Protein AF-S6AJF9-F1 (afdb_monomer_lite)

Foldseek 3Di:
DKAADFAFDQDFAQCTACRDHDLRHFAAGVGLGCHQFDFDFFFPDDDPPDTHTPDDAPDDADDDQQIADDDDDAEEAQEEEDDADEWAADPQHDIQEDHYEHAAEYEANQAEYFQALRAWFWFFFDADQAFDDALSTQFAAPVGQLWWFKTAGRQGHAQWTDDPPADIDGPVDGSRPRHRTFARYHHQIKHIFGAHCRGGSQFKWAIWAGEELWWIWWWFGGQDDCADLDPPPGRQPCVVQPDPRGDDGGRTHGTHDYHPPDDLRGFHFWIWIIFMHHHALQFPNRRRLRITTGFFGEYYYHYQEYAAAYEYYREWAARRQRAAQHYTIATTFFGEYEYEYPYDQQRYEYHREWYEWHAHQHAAPDPHDKTIIYIWYAFHEYEYQADHVYYHFYIHAYYFYDDNNHTSGRNNIGTIHGGDHYNNDDQVSNHADGRDSDHPCLDQQAKFKDWPQEAAQQDWTKMKIFTAGLVRHQDWAEQVFKKKKFKAFDPDDPHDGFFWWKAADPPWAFDWAIDPHRRRITMTGHYHVTDRITMIIIHHQAQGKMWMWMDRPPYICCGRCSVPDPPRTHIHGYDQKAKEKAALQRHFDAEAAAQDKADKIWIFIWGFQDPDHGHRGDDFTDGPQPDDQQHAFHWDWKWKAKAFQFVLDDQAQDDDPDSPDDDDQQKWKDFPNDIDRWGYHRNDDPGTDIDTFHWHFGRPSNDRDDPRHITGIMIMHGNAWHKMKMKIKDFDDDPDDDDDDDPDDGDMHMYMGDIYTHAFAAKAKAKAADDVPRPHHDDAQDALQRRDAREAAQDWIKIKMARGGPVRDGRQSQCGGDCQAPFFKAKDKDFRPPNPFDPAAWDFDRHPNTHGSVQQHRRMHMTTGIGGWAAHKMKIKIWGQDDPNHRDIHMDIYHIDDGHAFQAKFKAKDKAEQVLQDPHNDFPAFEHEFVGWMKMKMKIFGGGPVRDTHQSCFDSNPQEWLVQVWFDCQAQDDCDDQQDWHWNKWKAFDQRQQSVQKGFDDAPLGPPAHTWGWHGGGRIIIIITIMGRHDDQDFDDQRFQIWIFTWTAGNNGHTFDALPDPDPRYFQDASHHPDHSVRCSPRPSTGHTHGTHTYFQWAKAWEAWEDALPFKTKIKMFIWTDHGDDTDGQLRAFRDWFFLLQKWKDDKPPPPCCQFFDSVQWDGDGFTDHRGMTITIGHRTDDPPSWIKIKMWGQQDQAQDQFPLDDDGIHTGHHPSRQSHACPSDDSGSRHTYMYMYGHRDDDPDDPDDDNDDDDDD

InterPro domains:
  IPR059807 DUF6701, fourth domain [PF28238] (1096-1256)
  IPR059819 DUF6701, third domain [PF28247] (870-1070)

Radius of gyration: 44.06 Å; chains: 1; bounding box: 117×68×145 Å

pLDDT: mean 85.68, std 13.55, range [35.19, 98.81]

Organism: Sulfuricella denitrificans (strain DSM 22764 / NBRC 105220 / skB26) (NCBI:txid1163617)

Secondary structure (DSSP, 8-state):
-EEE--B-B--SSTTTBT---SSS--EE-SB-TTTTB--B--EEEEETTEEEESS--SSPP--BTTBEE------EESSEE--S--PPPP-SSS--EEEEEEEEEEE-TTEEEE-TT-SSPEEPP---S---S-TT-S-B-TT-TTSPBPPPBTTB--SEEEETTTEEEE-SS--STT-SBSS-EEBTSPP----SSTTTT-S--PPPPP-SSSPPPPPPPPP-TT--SSTT--SSSGGGTTSSS--TT--SPPPPPPPTT-BTTB--PPPPPPPPP-SS--BTTBGGGGPPPPPP-EEEEEEEEEES-EEEE-PPPPPP--B-SSPPPPPPPP-EEEEEESS-GGGEEEE-PPPPPPPEE--TT--PPP-PPPPPPPP-EEEESS--SEEE-PPPPPP-EEETTEEEE-TT--PPPP-EEE----GGGS-BS-SSS--S-----EEEEEE-SEEETTSEEEEEEEEE-TTS-B--B-TT-EEEEEEEESSSTTSPBPP-EEEPPTT-SSEEEE-STTS--EEEE--TT-BS-EEEEEE--S--EEEEEEE-SS-BTTSGGGGG-TTSS--EEEESEEEEEEETTSPPP--EETTSBPPPEEEEEEE---SSTTS---SS-EEGGGSSTT-TT-EEEEEEEEEEEESSS-S--SSTTS--SS---SEEEEETTEEEEPEEEESS----EEEEEE-EEPPGGG-SSSSS-EEEEEEEEE-S-EEEEEEEEEEPPPPSS----------EEEEEPPPEEEE-SEEEEEEESS-SS--SPPPP--SSS-S---EETTS-EEEEEEEE-TTS-B-GGGG-SGGGGT-B-EEEEEEEESTTS----EESBTTTB--BGGG-BTTEEEEEEEEE-SSEEEEEEEEE--BTTB---EEEE-S-EEEEE-SEEEEEEEEESSTTT-SS---SS-EEETTS-EEEEEEEEEE-TTS-B-TT--GGG----HHHHTTSGGGT-SSPPTT--B---EEEETTEE-GGGEEEPPTTSSTT-PPPEEEEETTEEEEEEEEEEPPPSS----EEEEEEEE--B-TT--BPPPTT-S-TTS--EE-STT--TTT-TT-SSEEEEEEEEEEE-EEEEE--EEE-TTS-EEEEEEEEEE-SSSEEE-TT----EE-GGGEEEEEEESTTGGGTS-GGGSPS--EE-BTTEEEEEEPPP-SS-SSEEEEEEE--SSS----TTSSS-PPP----S-GGG-B-SSSSSS-B--EEEEEES---SSTTS--S------

Sequence (1258 aa):
MQMQDATINANNDDGYGDGTTGDLVGKGATSVGKSGLYEYAVASGLSGSTLTLTCGTSNAYTSGGQSRFQVIRVPVYTNYTLGSITAQAWNGSTGGVLAFDVTGVLTLNSATVSVDGMGFRGGAARGSTTGSGAYTDYRTLVTNLANGTKGEGIAGTPYYVFTAPGTLTNTGVDGYPNGSFARGAPGNAGGGGTDRHPSANDENSGGGGGANGGSGGIGGIGWCAAFTTTAPYYGCGYAALASAANPAGSTGGFGGGSVSSIGAARLTLGGGGGSGTTNNSTGSLGALSSSGAAGGGIIMIRAGSMTGSAIFNASGSNGDSTVGNDGSGGGGAGGMVLINAASGIGGVTINVKGGIGGSNLVPPGSTSTPHGPGGGGGGGYAITSATPAACNNGGGVNGVTYNNGALFGAYGAMPGGSGSCTATLTAAQIPGAPIGPVSPCSAISHYAISPNGNGVTCQPEAVTITPHSAVHAAMTATNTTTISLSATLGPGNGGAAAKGNWTAPSGTLGTFTAGAADSGTATYTFPSAGASGVILNYQNTWGQTVNFNVSDGTATERSGTASADTPYDPDMSWTTAGFRFVDASNAAIGAQTAGVTSGTYYLQPVQSSCATAGAPCAGVCADLTKNGPFANGTTTTIDLAYACTDPVTCSCTSAPATCVSNALPTLTVTNNASNYYVQGNSGSVSGYIQVPLKFATAPAGVCSGATPCAAAPFTFNFTDVGEITLNARYNVAPGGGGAGTSVGNPLQMKGISAPFVVKPYDFSIIPCTSATPCLIGPADPGLTGGGGIFIKAGNPFNATITARGFGGTATPNFGLGTAKGTETVTLTRTLMAPAAGSSGTLTGTGATTPLYRSSFINGVASVSNLAWDEVGVITLTAVNSTFLGQVLSTAATSGNVGRFIPDHFGLTGSVVTRSDLQSSEGQAVPFTYMDEPMKLTLLVTAYSAGDSVTQNYIGNFAKLDAAVLGTGGDWFNTGCAASTQCMGLGAVNGTTGLSGRLSIVGAGAYAGVGAPTSSWAAGVGTFTAHVKLNRNSTPDGPYQLLKFGAMPRDSEGVTLPGPASADTHKVNLDATAGNTLASNPDGTNERKLLFATDVRFGRLWMGNAYGPEQRDLSIPFEAQYWNGNTFIKNTADSLTRIAKANIGLGNHQPSGFSSSVDLTHIPAGPFLVASGSGSLTLVKPSGSPLSGSVDIVFDLGSTVTTNTSWVSSQPPTAGANMGYLRGKWSGTAYDRDPTSRATFGIFGSSSKKGPIYLRENY

Structure (mmCIF, N/CA/C/O backbone):
data_AF-S6AJF9-F1
#
_entry.id   AF-S6AJF9-F1
#
loop_
_atom_site.group_PDB
_atom_site.id
_atom_site.type_symbol
_atom_site.label_atom_id
_atom_site.label_alt_id
_atom_site.label_comp_id
_atom_site.label_asym_id
_atom_site.label_entity_id
_atom_site.label_seq_id
_atom_site.pdbx_PDB_ins_code
_atom_site.Cartn_x
_atom_site.Cartn_y
_atom_site.Cartn_z
_atom_site.occupancy
_atom_site.B_iso_or_equiv
_atom_site.auth_seq_id
_atom_site.auth_comp_id
_atom_site.auth_asym_id
_atom_site.auth_atom_id
_atom_site.pdbx_PDB_model_num
ATOM 1 N N . MET A 1 1 ? 4.747 -19.667 20.944 1.00 96.25 1 MET A N 1
ATOM 2 C CA . MET A 1 1 ? 4.635 -18.976 19.638 1.00 96.25 1 MET A CA 1
ATOM 3 C C . MET A 1 1 ? 4.343 -20.008 18.565 1.00 96.25 1 MET A C 1
ATOM 5 O O . MET A 1 1 ? 5.109 -20.956 18.436 1.00 96.25 1 MET A O 1
ATOM 9 N N . GLN A 1 2 ? 3.242 -19.865 17.831 1.00 97.19 2 GLN A N 1
ATOM 10 C CA . GLN A 1 2 ? 2.918 -20.714 16.686 1.00 97.19 2 GLN A CA 1
ATOM 11 C C . GLN A 1 2 ? 3.749 -20.261 15.481 1.00 97.19 2 GLN A C 1
ATOM 13 O O . GLN A 1 2 ? 3.685 -19.099 15.099 1.00 97.19 2 GLN A O 1
ATOM 18 N N . MET A 1 3 ? 4.516 -21.156 14.868 1.00 97.19 3 MET A N 1
ATOM 19 C CA . MET A 1 3 ? 5.368 -20.826 13.719 1.00 97.19 3 MET A CA 1
ATOM 20 C C . MET A 1 3 ? 4.654 -21.099 12.396 1.00 97.19 3 MET A C 1
ATOM 22 O O . MET A 1 3 ? 4.714 -20.283 11.482 1.00 97.19 3 MET A O 1
ATOM 26 N N . GLN A 1 4 ? 3.966 -22.238 12.310 1.00 97.12 4 GLN A N 1
ATOM 27 C CA . GLN A 1 4 ? 3.285 -22.715 11.107 1.00 97.12 4 GLN A CA 1
ATOM 28 C C . GLN A 1 4 ? 1.902 -23.234 11.497 1.00 97.12 4 GLN A C 1
ATOM 30 O O . GLN A 1 4 ? 1.789 -23.949 12.492 1.00 97.12 4 GLN A O 1
ATOM 35 N N . ASP A 1 5 ? 0.868 -22.827 10.771 1.00 95.94 5 ASP A N 1
ATOM 36 C CA . ASP A 1 5 ? -0.536 -23.258 10.923 1.00 95.94 5 ASP A CA 1
ATOM 37 C C . ASP A 1 5 ? -1.423 -22.751 9.764 1.00 95.94 5 ASP A C 1
ATOM 39 O O . ASP A 1 5 ? -2.649 -22.822 9.833 1.00 95.94 5 ASP A O 1
ATOM 43 N N . ALA A 1 6 ? -0.837 -22.147 8.723 1.00 95.44 6 ALA A N 1
ATOM 44 C CA . ALA A 1 6 ? -1.615 -21.568 7.640 1.00 95.44 6 ALA A CA 1
ATOM 45 C C . ALA A 1 6 ? -2.212 -22.670 6.755 1.00 95.44 6 ALA A C 1
ATOM 47 O O . ALA A 1 6 ? -1.620 -23.732 6.555 1.00 95.44 6 ALA A O 1
ATOM 48 N N . THR A 1 7 ? -3.396 -22.399 6.217 1.00 94.50 7 THR A N 1
ATOM 49 C CA . THR A 1 7 ? -4.096 -2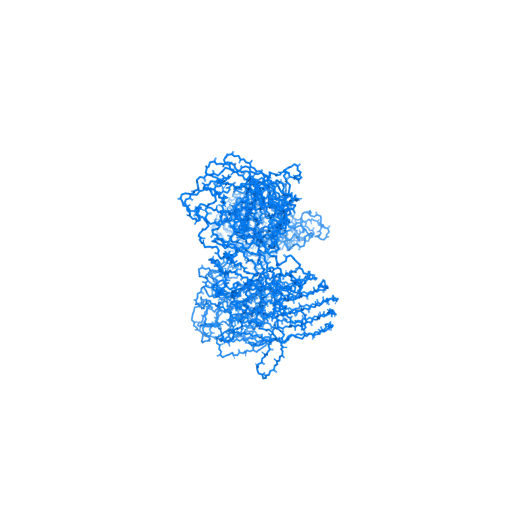3.277 5.276 1.00 94.50 7 THR A CA 1
ATOM 50 C C . THR A 1 7 ? -3.990 -22.689 3.877 1.00 94.50 7 THR A C 1
ATOM 52 O O . THR A 1 7 ? -4.118 -21.478 3.703 1.00 94.50 7 THR A O 1
ATOM 55 N N . ILE A 1 8 ? -3.749 -23.543 2.883 1.00 95.88 8 ILE A N 1
ATOM 56 C CA . ILE A 1 8 ? -3.654 -23.156 1.473 1.00 95.88 8 ILE A CA 1
ATOM 57 C C . ILE A 1 8 ? -4.661 -23.950 0.644 1.00 95.88 8 ILE A C 1
ATOM 59 O O . ILE A 1 8 ? -4.938 -25.112 0.954 1.00 95.88 8 ILE A O 1
ATOM 63 N N . ASN A 1 9 ? -5.168 -23.358 -0.435 1.00 96.56 9 ASN A N 1
ATOM 64 C CA . ASN A 1 9 ? -5.714 -24.149 -1.531 1.00 96.56 9 ASN A CA 1
ATOM 65 C C . ASN A 1 9 ? -4.539 -24.829 -2.246 1.00 96.56 9 ASN A C 1
ATOM 67 O O . ASN A 1 9 ? -3.576 -24.179 -2.643 1.00 96.56 9 ASN A O 1
ATOM 71 N N . ALA A 1 10 ? -4.593 -26.151 -2.363 1.00 95.44 10 ALA A N 1
ATOM 72 C CA . ALA A 1 10 ? -3.501 -26.918 -2.931 1.00 95.44 10 ALA A CA 1
ATOM 73 C C . ALA A 1 10 ? -3.630 -27.144 -4.440 1.00 95.44 10 ALA A C 1
ATOM 75 O O . ALA A 1 10 ? -2.684 -27.689 -4.998 1.00 95.44 10 ALA A O 1
ATOM 76 N N . ASN A 1 11 ? -4.759 -26.831 -5.085 1.00 95.25 11 ASN A N 1
ATOM 77 C CA . ASN A 1 11 ? -5.062 -27.214 -6.471 1.00 95.25 11 ASN A CA 1
ATOM 78 C C . ASN A 1 11 ? -3.977 -26.806 -7.479 1.00 95.25 11 ASN A C 1
ATOM 80 O O . ASN A 1 11 ? -3.259 -25.833 -7.290 1.00 95.25 11 ASN A O 1
ATOM 84 N N . ASN A 1 12 ? -3.830 -27.589 -8.554 1.00 95.00 12 ASN A N 1
ATOM 85 C CA . ASN A 1 12 ? -2.844 -27.306 -9.602 1.00 95.00 12 ASN A CA 1
ATOM 86 C C . ASN A 1 12 ? -3.400 -26.309 -10.634 1.00 95.00 12 ASN A C 1
ATOM 88 O O . ASN A 1 12 ? -3.502 -26.625 -11.816 1.00 95.00 12 ASN A O 1
ATOM 92 N N . ASP A 1 13 ? -3.811 -25.141 -10.160 1.00 91.81 13 ASP A N 1
ATOM 93 C CA . ASP A 1 13 ? -4.399 -24.050 -10.932 1.00 91.81 13 ASP A CA 1
ATOM 94 C C . ASP A 1 13 ? -4.017 -22.702 -10.301 1.00 91.81 13 ASP A C 1
ATOM 96 O O . ASP A 1 13 ? -3.235 -22.644 -9.346 1.00 91.81 13 ASP A O 1
ATOM 100 N N . ASP A 1 14 ? -4.526 -21.608 -10.858 1.00 87.94 14 ASP A N 1
ATOM 101 C CA . ASP A 1 14 ? -4.257 -20.268 -10.346 1.00 87.94 14 ASP A CA 1
ATOM 102 C C . ASP A 1 14 ? -4.870 -19.991 -8.972 1.00 87.94 14 ASP A C 1
ATOM 104 O O . ASP A 1 14 ? -4.375 -19.109 -8.289 1.00 87.94 14 ASP A O 1
ATOM 108 N N . GLY A 1 15 ? -5.795 -20.825 -8.492 1.00 91.50 15 GLY A N 1
ATOM 109 C CA . GLY A 1 15 ? -6.268 -20.793 -7.112 1.00 91.50 15 GLY A CA 1
ATOM 110 C C . GLY A 1 15 ? -5.276 -21.329 -6.080 1.00 91.50 15 GLY A C 1
ATOM 111 O O . GLY A 1 15 ? -5.621 -21.365 -4.898 1.00 91.50 15 GLY A O 1
ATOM 112 N N . TYR A 1 16 ? -4.077 -21.788 -6.466 1.00 95.94 16 TYR A N 1
ATOM 113 C CA . TYR A 1 16 ? -3.071 -22.287 -5.522 1.00 95.94 16 TYR A CA 1
ATOM 114 C C . TYR A 1 16 ? -2.678 -21.218 -4.489 1.00 95.94 16 TYR A C 1
ATOM 116 O O . TYR A 1 16 ? -2.222 -20.133 -4.834 1.00 95.94 16 TYR A O 1
ATOM 124 N N . GLY A 1 17 ? -2.733 -21.560 -3.202 1.00 95.62 17 GLY A N 1
ATOM 125 C CA . GLY A 1 17 ? -2.437 -20.641 -2.107 1.00 95.62 17 GLY A CA 1
ATOM 126 C C . GLY A 1 17 ? -3.704 -20.043 -1.508 1.00 95.62 17 GLY A C 1
ATOM 127 O O . GLY A 1 17 ? -4.249 -20.606 -0.555 1.00 95.62 17 GLY A O 1
ATOM 128 N N . ASP A 1 18 ? -4.152 -18.905 -2.028 1.00 92.06 18 ASP A N 1
ATOM 129 C CA . ASP A 1 18 ? -5.261 -18.108 -1.486 1.00 92.06 18 ASP A CA 1
ATOM 130 C C . ASP A 1 18 ? -6.668 -18.599 -1.866 1.00 92.06 18 ASP A C 1
ATOM 132 O O . ASP A 1 18 ? -7.636 -18.249 -1.191 1.00 92.06 18 ASP A O 1
ATOM 136 N N . GLY A 1 19 ? -6.786 -19.456 -2.881 1.00 94.19 19 GLY A N 1
ATOM 137 C CA . GLY A 1 19 ? -8.062 -19.966 -3.370 1.00 94.19 19 GLY A CA 1
ATOM 138 C C . GLY A 1 19 ? -8.728 -19.123 -4.458 1.00 94.19 19 GLY A C 1
ATOM 139 O O . GLY A 1 19 ? -9.851 -19.458 -4.840 1.00 94.19 19 GLY A O 1
ATOM 140 N N . THR A 1 20 ? -8.077 -18.074 -4.962 1.00 89.88 20 THR A N 1
ATOM 141 C CA . THR A 1 20 ? -8.638 -17.168 -5.975 1.00 89.88 20 THR A CA 1
ATOM 142 C C . THR A 1 20 ? -8.364 -17.694 -7.384 1.00 89.88 20 THR A C 1
ATOM 144 O O . THR A 1 20 ? -7.226 -17.759 -7.814 1.00 89.88 20 THR A O 1
ATOM 147 N N . THR A 1 21 ? -9.400 -18.070 -8.136 1.00 87.81 21 THR A N 1
ATOM 148 C CA . THR A 1 21 ? -9.248 -18.546 -9.527 1.00 87.81 21 THR A CA 1
ATOM 149 C C . THR A 1 21 ? -9.612 -17.463 -10.543 1.00 87.81 21 THR A C 1
ATOM 151 O O . THR A 1 21 ? -10.575 -16.724 -10.327 1.00 87.81 21 THR A O 1
ATOM 154 N N . GLY A 1 22 ? -8.945 -17.438 -11.697 1.00 79.25 22 GLY A N 1
ATOM 155 C CA . GLY A 1 22 ? -9.227 -16.543 -12.826 1.00 79.25 22 GLY A CA 1
ATOM 156 C C . GLY A 1 22 ? -8.382 -15.266 -12.871 1.00 79.25 22 GLY A C 1
ATOM 157 O O . GLY A 1 22 ? -8.491 -14.514 -13.840 1.00 79.25 22 GLY A O 1
ATOM 158 N N . ASP A 1 23 ? -7.542 -15.021 -11.863 1.00 75.50 23 ASP A N 1
ATOM 159 C CA . ASP A 1 23 ? -6.586 -13.905 -11.822 1.00 75.50 23 ASP A CA 1
ATOM 160 C C . ASP A 1 23 ? -5.172 -14.307 -12.278 1.00 75.50 23 ASP A C 1
ATOM 162 O O . ASP A 1 23 ? -4.308 -13.441 -12.442 1.00 75.50 23 ASP A O 1
ATOM 166 N N . LEU A 1 24 ? -4.960 -15.610 -12.523 1.00 81.44 24 LEU A N 1
ATOM 167 C CA . LEU A 1 24 ? -3.717 -16.218 -12.988 1.00 81.44 24 LEU A CA 1
ATOM 168 C C . LEU A 1 24 ? -2.540 -16.095 -11.987 1.00 81.44 24 LEU A C 1
ATOM 170 O O . LEU A 1 24 ? -1.372 -16.310 -12.354 1.00 81.44 24 LEU A O 1
ATOM 174 N N . VAL A 1 25 ? -2.825 -15.844 -10.702 1.00 84.06 25 VAL A N 1
ATOM 175 C CA . VAL A 1 25 ? -1.847 -15.660 -9.616 1.00 84.06 25 VAL A CA 1
ATOM 176 C C . VAL A 1 25 ? -2.026 -16.705 -8.510 1.00 84.06 25 VAL A C 1
ATOM 178 O O . VAL A 1 25 ? -2.871 -16.576 -7.643 1.00 84.06 25 VAL A O 1
ATOM 181 N N . GLY A 1 26 ? -1.114 -17.678 -8.438 1.00 88.00 26 GLY A N 1
ATOM 182 C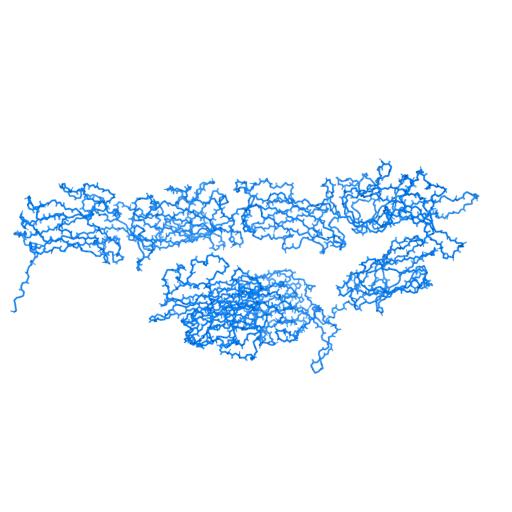 CA . GLY A 1 26 ? -1.164 -18.720 -7.405 1.00 88.00 26 GLY A CA 1
ATOM 183 C C . GLY A 1 26 ? -0.226 -18.435 -6.237 1.00 88.00 26 GLY A C 1
ATOM 184 O O . GLY A 1 26 ? 0.879 -18.993 -6.193 1.00 88.00 26 GLY A O 1
ATOM 185 N N . LYS A 1 27 ? -0.625 -17.562 -5.303 1.00 92.81 27 LYS A N 1
ATOM 186 C CA . LYS A 1 27 ? 0.160 -17.250 -4.094 1.00 92.81 27 LYS A CA 1
ATOM 187 C C . LYS A 1 27 ? -0.699 -17.066 -2.843 1.00 92.81 27 LYS A C 1
ATOM 189 O O . LYS A 1 27 ? -1.876 -16.759 -2.924 1.00 92.81 27 LYS A O 1
ATOM 194 N N . GLY A 1 28 ? -0.077 -17.136 -1.668 1.00 93.88 28 GLY A N 1
ATOM 195 C CA . GLY A 1 28 ? -0.723 -16.785 -0.401 1.00 93.88 28 GLY A CA 1
ATOM 196 C C . GLY A 1 28 ? -1.413 -17.966 0.278 1.00 93.88 28 GLY A C 1
ATOM 197 O O . GLY A 1 28 ? -0.993 -19.114 0.138 1.00 93.88 28 GLY A O 1
ATOM 198 N N . ALA A 1 29 ? -2.414 -17.676 1.104 1.00 94.81 29 ALA A N 1
ATOM 199 C CA . ALA A 1 29 ? -3.096 -18.654 1.947 1.00 94.81 29 ALA A CA 1
ATOM 200 C C . ALA A 1 29 ? -4.580 -18.304 2.077 1.00 94.81 29 ALA A C 1
ATOM 202 O O . ALA A 1 29 ? -4.920 -17.131 2.210 1.00 94.81 29 ALA A O 1
ATOM 203 N N . THR A 1 30 ? -5.448 -19.316 2.111 1.00 94.38 30 THR A N 1
ATOM 204 C CA . THR A 1 30 ? -6.886 -19.148 2.396 1.00 94.38 30 THR A CA 1
ATOM 205 C C . THR A 1 30 ? -7.117 -18.695 3.838 1.00 94.38 30 THR A C 1
ATOM 207 O O . THR A 1 30 ? -8.099 -18.027 4.152 1.00 94.38 30 THR A O 1
ATOM 210 N N . SER A 1 31 ? -6.200 -19.055 4.740 1.00 94.06 31 SER A N 1
ATOM 211 C CA . SER A 1 31 ? -6.152 -18.561 6.112 1.00 94.06 31 SER A CA 1
ATOM 212 C C . SER A 1 31 ? -4.728 -18.617 6.647 1.00 94.06 31 SER A C 1
ATOM 214 O O . SER A 1 31 ? -4.060 -19.646 6.562 1.00 94.06 31 SER A O 1
ATOM 216 N N . VAL A 1 32 ? -4.273 -17.539 7.289 1.00 93.94 32 VAL A N 1
ATOM 217 C CA . VAL A 1 32 ? -2.996 -17.524 8.030 1.00 93.94 32 VAL A CA 1
ATOM 218 C C . VAL A 1 32 ? -3.035 -18.392 9.298 1.00 93.94 32 VAL A C 1
ATOM 220 O O . VAL A 1 32 ? -1.993 -18.631 9.918 1.00 93.94 32 VAL A O 1
ATOM 223 N N . GLY A 1 33 ? -4.224 -18.864 9.696 1.00 93.44 33 GLY A N 1
ATOM 224 C CA . GLY A 1 33 ? -4.438 -19.674 10.892 1.00 93.44 33 GLY A CA 1
ATOM 225 C C . GLY A 1 33 ? -3.874 -18.998 12.138 1.00 93.44 33 GLY A C 1
ATOM 226 O O . GLY A 1 33 ? -3.905 -17.765 12.287 1.00 93.44 33 GLY A O 1
ATOM 227 N N . LYS A 1 34 ? -3.288 -19.805 13.020 1.00 95.06 34 LYS A N 1
ATOM 228 C CA . LYS A 1 34 ? -2.599 -19.321 14.221 1.00 95.06 34 LYS A CA 1
ATOM 229 C C . LYS A 1 34 ? -1.153 -18.906 13.961 1.00 95.06 34 LYS A C 1
ATOM 231 O O . LYS A 1 34 ? -0.490 -18.475 14.896 1.00 95.06 34 LYS A O 1
ATOM 236 N N . SER A 1 35 ? -0.650 -19.007 12.728 1.00 95.94 35 SER A N 1
ATOM 237 C CA . SER A 1 35 ? 0.753 -18.714 12.404 1.00 95.94 35 SER A CA 1
ATOM 238 C C . SER A 1 35 ? 1.163 -17.318 12.865 1.00 95.94 35 SER A C 1
ATOM 240 O O . SER A 1 35 ? 0.523 -16.319 12.533 1.00 95.94 35 SER A O 1
ATOM 242 N N . GLY A 1 36 ? 2.244 -17.259 13.630 1.00 96.25 36 GLY A N 1
ATOM 243 C CA . GLY A 1 36 ? 2.807 -16.054 14.218 1.00 96.25 36 GLY A CA 1
ATOM 244 C C . GLY A 1 36 ? 2.169 -15.598 15.528 1.00 96.25 36 GLY A C 1
ATOM 245 O O . GLY A 1 36 ? 2.716 -14.702 16.167 1.00 96.25 36 GLY A O 1
ATOM 246 N N . LEU A 1 37 ? 1.051 -16.191 15.969 1.00 96.19 37 LEU A N 1
ATOM 247 C CA . LEU A 1 37 ? 0.486 -15.872 17.282 1.00 96.19 37 LEU A CA 1
ATOM 248 C C . LEU A 1 37 ? 1.453 -16.290 18.388 1.00 96.19 37 LEU A C 1
ATOM 250 O O . LEU A 1 37 ? 2.055 -17.372 18.363 1.00 96.19 37 LEU A O 1
ATOM 254 N N . TYR A 1 38 ? 1.600 -15.428 19.382 1.00 95.88 38 TYR A N 1
ATOM 255 C CA . TYR A 1 38 ? 2.454 -15.683 20.527 1.00 95.88 38 TYR A CA 1
ATOM 256 C C . TYR A 1 38 ? 1.886 -15.037 21.782 1.00 95.88 38 TYR A C 1
ATOM 258 O O . TYR A 1 38 ? 1.036 -14.154 21.722 1.00 95.88 38 TYR A O 1
ATOM 266 N N . GLU A 1 39 ? 2.412 -15.465 22.922 1.00 93.06 39 GLU A N 1
ATOM 267 C CA . GLU A 1 39 ? 2.216 -14.802 24.200 1.00 93.06 39 GLU A CA 1
ATOM 268 C C . GLU A 1 39 ? 3.405 -15.073 25.120 1.00 93.06 39 GLU A C 1
ATOM 270 O O . GLU A 1 39 ? 4.112 -16.075 24.964 1.00 93.06 39 GLU A O 1
ATOM 275 N N . TYR A 1 40 ? 3.611 -14.178 26.080 1.00 90.44 40 TYR A N 1
ATOM 276 C CA . TYR A 1 40 ? 4.525 -14.392 27.194 1.00 90.44 40 TYR A CA 1
ATOM 277 C C . TYR A 1 40 ? 3.804 -15.122 28.332 1.00 90.44 40 TYR A C 1
ATOM 279 O O . TYR A 1 40 ? 2.683 -14.775 28.691 1.00 90.44 40 TYR A O 1
ATOM 287 N N . ALA A 1 41 ? 4.460 -16.099 28.951 1.00 87.31 41 ALA A N 1
ATOM 288 C CA . ALA A 1 41 ? 3.934 -16.797 30.121 1.00 87.31 41 ALA A CA 1
ATOM 289 C C . ALA A 1 41 ? 5.037 -17.008 31.159 1.00 87.31 41 ALA A C 1
ATOM 291 O O . ALA A 1 41 ? 6.210 -17.160 30.813 1.00 87.31 41 ALA A O 1
ATOM 292 N N . VAL A 1 42 ? 4.654 -17.035 32.436 1.00 85.31 42 VAL A N 1
ATOM 293 C CA . VAL A 1 42 ? 5.570 -17.331 33.543 1.00 85.31 42 VAL A CA 1
ATOM 294 C C . VAL A 1 42 ? 5.501 -18.826 33.839 1.00 85.31 42 VAL A C 1
ATOM 296 O O . VAL A 1 42 ? 4.429 -19.356 34.127 1.00 85.31 42 VAL A O 1
ATOM 299 N N . ALA A 1 43 ? 6.642 -19.507 33.754 1.00 85.75 43 ALA A N 1
ATOM 300 C CA . ALA A 1 43 ? 6.759 -20.905 34.148 1.00 85.75 43 ALA A CA 1
ATOM 301 C C . ALA A 1 43 ? 6.862 -21.022 35.677 1.00 85.75 43 ALA A C 1
ATOM 303 O O . ALA A 1 43 ? 7.683 -20.340 36.290 1.00 85.75 43 ALA A O 1
ATOM 304 N N . SER A 1 44 ? 6.067 -21.905 36.280 1.00 83.81 44 SER A N 1
ATOM 305 C CA . SER A 1 44 ? 6.114 -22.231 37.713 1.00 83.81 44 SER A CA 1
ATOM 306 C C . SER A 1 44 ? 6.914 -23.506 38.004 1.00 83.81 44 SER A C 1
ATOM 308 O O . SER A 1 44 ? 7.369 -23.707 39.127 1.00 83.81 44 SER A O 1
ATOM 310 N N . GLY A 1 45 ? 7.146 -24.349 36.993 1.00 83.75 45 GLY A N 1
ATOM 311 C CA . GLY A 1 45 ? 8.003 -25.526 37.105 1.00 83.75 45 GLY A CA 1
ATOM 312 C C . GLY A 1 45 ? 8.202 -26.248 35.774 1.00 83.75 45 GLY A C 1
ATOM 313 O O . GLY A 1 45 ? 7.375 -26.150 34.871 1.00 83.75 45 GLY A O 1
ATOM 314 N N . LEU A 1 46 ? 9.303 -26.989 35.660 1.00 87.25 46 LEU A N 1
ATOM 315 C CA . LEU A 1 46 ? 9.579 -27.906 34.555 1.00 87.25 46 LEU A CA 1
ATOM 316 C C . LEU A 1 46 ? 9.955 -29.262 35.153 1.00 87.25 46 LEU A C 1
ATOM 318 O O . LEU A 1 46 ? 10.934 -29.357 35.891 1.00 87.25 46 LEU A O 1
ATOM 322 N N . SER A 1 47 ? 9.182 -30.298 34.839 1.00 88.75 47 SER A N 1
ATOM 323 C CA . SER A 1 47 ? 9.462 -31.675 35.250 1.00 88.75 47 SER A CA 1
ATOM 324 C C . SER A 1 47 ? 9.364 -32.590 34.035 1.00 88.75 47 SER A C 1
ATOM 326 O O . SER A 1 47 ? 8.295 -32.736 33.440 1.00 88.75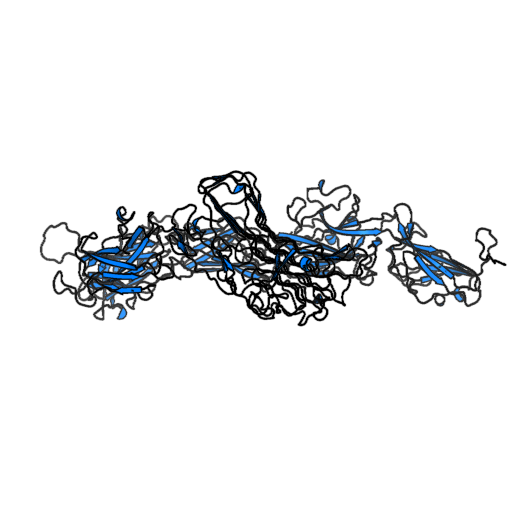 47 SER A O 1
ATOM 328 N N . GLY A 1 48 ? 10.492 -33.174 33.625 1.00 87.31 48 GLY A N 1
ATOM 329 C CA . GLY A 1 48 ? 10.575 -33.929 32.373 1.00 87.31 48 GLY A CA 1
ATOM 330 C C . GLY A 1 48 ? 10.190 -33.068 31.162 1.00 87.31 48 GLY A C 1
ATOM 331 O O . GLY A 1 48 ? 10.757 -31.998 30.956 1.00 87.31 48 GLY A O 1
ATOM 332 N N . SER A 1 49 ? 9.222 -33.536 30.368 1.00 82.69 49 SER A N 1
ATOM 333 C CA . SER A 1 49 ? 8.656 -32.826 29.208 1.00 82.69 49 SER A CA 1
ATOM 334 C C . SER A 1 49 ? 7.436 -31.955 29.540 1.00 82.69 49 SER A C 1
ATOM 336 O O . SER A 1 49 ? 6.860 -31.346 28.637 1.00 82.69 49 SER A O 1
ATOM 338 N N . THR A 1 50 ? 7.033 -31.879 30.811 1.00 87.19 50 THR A N 1
ATOM 339 C CA . THR A 1 50 ? 5.864 -31.110 31.250 1.00 87.19 50 THR A CA 1
ATOM 340 C C . THR A 1 50 ? 6.302 -29.760 31.808 1.00 87.19 50 THR A C 1
ATOM 342 O O . THR A 1 50 ? 6.949 -29.686 32.856 1.00 87.19 50 THR A O 1
ATOM 345 N N . LEU A 1 51 ? 5.929 -28.685 31.108 1.00 87.31 51 LEU A N 1
ATOM 346 C CA . LEU A 1 51 ? 6.080 -27.305 31.566 1.00 87.31 51 LEU A CA 1
ATOM 347 C C . LEU A 1 51 ? 4.790 -26.847 32.255 1.00 87.31 51 LEU A C 1
ATOM 349 O O . LEU A 1 51 ? 3.741 -26.781 31.616 1.00 87.31 51 LEU A O 1
ATOM 353 N N . THR A 1 52 ? 4.875 -26.489 33.533 1.00 87.69 52 THR A N 1
ATOM 354 C CA . THR A 1 52 ? 3.761 -25.908 34.291 1.00 87.69 52 THR A CA 1
ATOM 355 C C . THR A 1 52 ? 3.852 -24.387 34.235 1.00 87.69 52 THR A C 1
ATOM 357 O O . THR A 1 52 ? 4.904 -23.808 34.518 1.00 87.69 52 THR A O 1
ATOM 360 N N . LEU A 1 53 ? 2.753 -23.730 33.865 1.00 86.38 53 LEU A N 1
ATOM 361 C CA . LEU A 1 53 ? 2.641 -22.271 33.812 1.00 86.38 53 LEU A CA 1
ATOM 362 C C . LEU A 1 53 ? 1.863 -21.752 35.027 1.00 86.38 53 LEU A C 1
ATOM 364 O O . LEU A 1 53 ? 0.989 -22.442 35.547 1.00 86.38 53 LEU A O 1
ATOM 368 N N . THR A 1 54 ? 2.168 -20.533 35.475 1.00 75.56 54 THR A N 1
ATOM 369 C CA . THR A 1 54 ? 1.461 -19.876 36.592 1.00 75.56 54 THR A CA 1
ATOM 370 C C . THR A 1 54 ? -0.004 -19.579 36.252 1.00 75.56 54 THR A C 1
ATOM 372 O O . THR A 1 54 ? -0.868 -19.699 37.114 1.00 75.56 54 THR A O 1
ATOM 375 N N . CYS A 1 55 ? -0.283 -19.227 34.995 1.00 70.56 55 CYS A N 1
ATOM 376 C CA . CYS A 1 55 ? -1.624 -19.084 34.428 1.00 70.56 55 CYS A CA 1
ATOM 377 C C . CYS A 1 55 ? -1.661 -19.828 33.074 1.00 70.56 55 CYS A C 1
ATOM 379 O O . CYS A 1 55 ? -0.613 -20.040 32.458 1.00 70.56 55 CYS A O 1
ATOM 381 N N . GLY A 1 56 ? -2.844 -20.250 32.616 1.00 73.62 56 GLY A N 1
ATOM 382 C CA . GLY A 1 56 ? -3.008 -20.887 31.301 1.00 73.62 56 GLY A CA 1
ATOM 383 C C . GLY A 1 56 ? -2.685 -19.941 30.135 1.00 73.62 56 GLY A C 1
ATOM 384 O O . GLY A 1 56 ? -2.564 -18.732 30.325 1.00 73.62 56 GLY A O 1
ATOM 385 N N . THR A 1 57 ? -2.549 -20.486 28.924 1.00 82.69 57 THR A N 1
ATOM 386 C CA . THR A 1 57 ? -2.353 -19.675 27.715 1.00 82.69 57 THR A CA 1
ATOM 387 C C . THR A 1 57 ? -3.674 -19.079 27.226 1.00 82.69 57 THR A C 1
ATOM 389 O O . THR A 1 57 ? -4.715 -19.732 27.259 1.00 82.69 57 THR A O 1
ATOM 392 N N . SER A 1 58 ? -3.626 -17.844 26.735 1.00 81.81 58 SER A N 1
ATOM 393 C CA . SER A 1 58 ? -4.737 -17.142 26.083 1.00 81.81 58 SER A CA 1
ATOM 394 C C . SER A 1 58 ? -4.982 -17.675 24.672 1.00 81.81 58 SER A C 1
ATOM 396 O O . SER A 1 58 ? -6.120 -17.712 24.209 1.00 81.81 58 SER A O 1
ATOM 398 N N . ASN A 1 59 ? -3.924 -18.115 23.982 1.00 84.12 59 ASN A N 1
ATOM 399 C CA . ASN A 1 59 ? -4.046 -18.783 22.692 1.00 84.12 59 ASN A CA 1
ATOM 400 C C . ASN A 1 59 ? -4.048 -20.305 22.869 1.00 84.12 59 ASN A C 1
ATOM 402 O O . ASN A 1 59 ? -3.306 -20.867 23.678 1.00 84.12 59 ASN A O 1
ATOM 406 N N . ALA A 1 60 ? -4.827 -20.994 22.037 1.00 87.81 60 ALA A N 1
ATOM 407 C CA . ALA A 1 60 ? -4.709 -22.438 21.867 1.00 87.81 60 ALA A CA 1
ATOM 408 C C . ALA A 1 60 ? -3.653 -22.736 20.795 1.00 87.81 60 ALA A C 1
ATOM 410 O O . ALA A 1 60 ? -3.874 -22.385 19.640 1.00 87.81 60 ALA A O 1
ATOM 411 N N . TYR A 1 61 ? -2.551 -23.409 21.127 1.00 88.94 61 TYR A N 1
ATOM 412 C CA . TYR A 1 61 ? -1.504 -23.776 20.160 1.00 88.94 61 TYR A CA 1
ATOM 413 C C . TYR A 1 61 ? -1.737 -25.166 19.564 1.00 88.94 61 TYR A C 1
ATOM 415 O O . TYR A 1 61 ? -2.281 -26.049 20.226 1.00 88.94 61 TYR A O 1
ATOM 423 N N . THR A 1 62 ? -1.340 -25.359 18.308 1.00 90.00 62 THR A N 1
ATOM 424 C CA . THR A 1 62 ? -1.543 -26.607 17.555 1.00 90.00 62 THR A CA 1
ATOM 425 C C . THR A 1 62 ? -0.203 -27.220 17.165 1.00 90.00 62 THR A C 1
ATOM 427 O O . THR A 1 62 ? 0.665 -26.550 16.603 1.00 90.00 62 THR A O 1
ATOM 430 N N . SER A 1 63 ? -0.026 -28.510 17.446 1.00 85.88 63 SER A N 1
ATOM 431 C CA . SER A 1 63 ? 1.103 -29.310 16.963 1.00 85.88 63 SER A CA 1
ATOM 432 C C . SER A 1 63 ? 0.595 -30.568 16.257 1.00 85.88 63 SER A C 1
ATOM 434 O O . SER A 1 63 ? -0.289 -31.256 16.763 1.00 85.88 63 SER A O 1
ATOM 436 N N . GLY A 1 64 ? 1.152 -30.865 15.081 1.00 74.50 64 GLY A N 1
ATOM 437 C CA . GLY A 1 64 ? 0.791 -32.036 14.274 1.00 74.50 64 GLY A CA 1
ATOM 438 C C . GLY A 1 64 ? 0.584 -31.689 12.798 1.00 74.50 64 GLY A C 1
ATOM 439 O O . GLY A 1 64 ? 0.114 -30.603 12.466 1.00 74.50 64 GLY A O 1
ATOM 440 N N . GLY A 1 65 ? 0.959 -32.603 11.898 1.00 81.94 65 GLY A N 1
ATOM 441 C CA . GLY A 1 65 ? 0.934 -32.347 10.453 1.00 81.94 65 GLY A CA 1
ATOM 442 C C . GLY A 1 65 ? 1.848 -31.178 10.060 1.00 81.94 65 GLY A C 1
ATOM 443 O O . GLY A 1 65 ? 3.036 -31.185 10.385 1.00 81.94 65 GLY A O 1
ATOM 444 N N . GLN A 1 66 ? 1.284 -30.176 9.377 1.00 82.25 66 GLN A N 1
ATOM 445 C CA . GLN A 1 66 ? 1.973 -28.944 8.962 1.00 82.25 66 GLN A CA 1
ATOM 446 C C . GLN A 1 66 ? 2.002 -27.847 10.048 1.00 82.25 66 GLN A C 1
ATOM 448 O O . GLN A 1 66 ? 2.651 -26.818 9.857 1.00 82.25 66 GLN A O 1
ATOM 453 N N . SER A 1 67 ? 1.344 -28.067 11.197 1.00 90.94 67 SER A N 1
ATOM 454 C CA . SER A 1 67 ? 1.272 -27.097 12.294 1.00 90.94 67 SER A CA 1
ATOM 455 C C . SER A 1 67 ? 2.372 -27.313 13.335 1.00 90.94 67 SER A C 1
ATOM 457 O O . SER A 1 67 ? 2.552 -28.421 13.857 1.00 90.94 67 SER A O 1
ATOM 459 N N . ARG A 1 68 ? 3.106 -26.244 13.673 1.00 91.94 68 ARG A N 1
ATOM 460 C CA . ARG A 1 68 ? 4.203 -26.265 14.657 1.00 91.94 68 ARG A CA 1
ATOM 461 C C . ARG A 1 68 ? 4.228 -25.010 15.520 1.00 91.94 68 ARG A C 1
ATOM 463 O O . ARG A 1 68 ? 4.158 -23.896 15.000 1.00 91.94 68 ARG A O 1
ATOM 470 N N . PHE A 1 69 ? 4.456 -25.187 16.820 1.00 94.50 69 PHE A N 1
ATOM 471 C CA . PHE A 1 69 ? 4.736 -24.106 17.763 1.00 94.50 69 PHE A CA 1
ATOM 472 C C . PHE A 1 69 ? 6.061 -24.327 18.498 1.00 94.50 69 PHE A C 1
ATOM 474 O O . PHE A 1 69 ? 6.518 -25.455 18.664 1.00 94.50 69 PHE A O 1
ATOM 481 N N . GLN A 1 70 ? 6.654 -23.231 18.966 1.00 94.19 70 GLN A N 1
ATOM 482 C CA . GLN A 1 70 ? 7.823 -23.216 19.835 1.00 94.19 70 GLN A CA 1
ATOM 483 C C . GLN A 1 70 ? 7.463 -22.692 21.226 1.00 94.19 70 GLN A C 1
ATOM 485 O O . GLN A 1 70 ? 6.736 -21.698 21.369 1.00 94.19 70 GLN A O 1
ATOM 490 N N . VAL A 1 71 ? 8.046 -23.326 22.242 1.00 92.56 71 VAL A N 1
ATOM 491 C CA . VAL A 1 71 ? 8.195 -22.760 23.585 1.00 92.56 71 VAL A CA 1
ATOM 492 C C . VAL A 1 71 ? 9.585 -22.137 23.656 1.00 92.56 71 VAL A C 1
ATOM 494 O O . VAL A 1 71 ? 10.585 -22.834 23.502 1.00 92.56 71 VAL A O 1
ATOM 497 N N . ILE A 1 72 ? 9.647 -20.822 23.852 1.00 93.88 72 ILE A N 1
ATOM 498 C CA . ILE A 1 72 ? 10.893 -20.052 23.808 1.00 93.88 72 ILE A CA 1
ATOM 499 C C . ILE A 1 72 ? 11.177 -19.544 25.216 1.00 93.88 72 ILE A C 1
ATOM 501 O O . ILE A 1 72 ? 10.360 -18.837 25.805 1.00 93.88 72 ILE A O 1
ATOM 505 N N . ARG A 1 73 ? 12.335 -19.909 25.769 1.00 91.44 73 ARG A N 1
ATOM 506 C CA . ARG A 1 73 ? 12.780 -19.378 27.058 1.00 91.44 73 ARG A CA 1
ATOM 507 C C . ARG A 1 73 ? 13.253 -17.938 26.870 1.00 91.44 73 ARG A C 1
ATOM 509 O O . ARG A 1 73 ? 14.219 -17.709 26.150 1.00 91.44 73 ARG A O 1
ATOM 516 N N . VAL A 1 74 ? 12.619 -17.002 27.569 1.00 93.12 74 VAL A N 1
ATOM 517 C CA . VAL A 1 74 ? 12.989 -15.580 27.561 1.00 93.12 74 VAL A CA 1
ATOM 518 C C . VAL A 1 74 ? 13.772 -15.262 28.841 1.00 93.12 74 VAL A C 1
ATOM 520 O O . VAL A 1 74 ? 13.203 -15.352 29.931 1.00 93.12 74 VAL A O 1
ATOM 523 N N . PRO A 1 75 ? 15.075 -14.942 28.766 1.00 92.12 75 PRO A N 1
ATOM 524 C CA . PRO A 1 75 ? 15.821 -14.469 29.923 1.00 92.12 75 PRO A CA 1
ATOM 525 C C . PRO A 1 75 ? 15.368 -13.058 30.322 1.00 92.12 75 PRO A C 1
ATOM 527 O O . PRO A 1 75 ? 15.051 -12.231 29.467 1.00 92.12 75 PRO A O 1
ATOM 530 N N . VAL A 1 76 ? 15.369 -12.793 31.629 1.00 92.06 76 VAL A N 1
ATOM 531 C CA . VAL A 1 76 ? 15.004 -11.502 32.222 1.00 92.06 76 VAL A CA 1
ATOM 532 C C . VAL A 1 76 ? 16.214 -10.954 32.971 1.00 92.06 76 VAL A C 1
ATOM 534 O O . VAL A 1 76 ? 16.747 -11.621 33.859 1.00 92.06 76 VAL A O 1
ATOM 537 N N . TYR A 1 77 ? 16.637 -9.741 32.630 1.00 93.56 77 TYR A N 1
ATOM 538 C CA . TYR A 1 77 ? 17.751 -9.042 33.268 1.00 93.56 77 TYR A CA 1
ATOM 539 C C . TYR A 1 77 ? 17.262 -7.805 34.020 1.00 93.56 77 TYR A C 1
ATOM 541 O O . TYR A 1 77 ? 16.316 -7.149 33.593 1.00 93.56 77 TYR A O 1
ATOM 549 N N . THR A 1 78 ? 17.945 -7.430 35.104 1.00 93.19 78 THR A N 1
ATOM 550 C CA . THR A 1 78 ? 17.673 -6.151 35.780 1.00 93.19 78 THR A CA 1
ATOM 551 C C . THR A 1 78 ? 18.201 -4.977 34.958 1.00 93.19 78 THR A C 1
ATOM 553 O O . THR A 1 78 ? 17.459 -4.055 34.659 1.00 93.19 78 THR A O 1
ATOM 556 N N . ASN A 1 79 ? 19.467 -5.030 34.547 1.00 94.12 79 ASN A N 1
ATOM 557 C CA . ASN A 1 79 ? 20.084 -4.131 33.570 1.00 94.12 79 ASN A CA 1
ATOM 558 C C . ASN A 1 79 ? 20.941 -4.990 32.637 1.00 94.12 79 ASN A C 1
ATOM 560 O O . ASN A 1 79 ? 21.439 -6.037 33.062 1.00 94.12 79 ASN A O 1
ATOM 564 N N . TYR A 1 80 ? 21.136 -4.561 31.395 1.00 96.50 80 TYR A N 1
ATOM 565 C CA . TYR A 1 80 ? 21.952 -5.306 30.436 1.00 96.50 80 TYR A CA 1
ATOM 566 C C . TYR A 1 80 ? 22.683 -4.358 29.485 1.00 96.50 80 TYR A C 1
ATOM 568 O O . TYR A 1 80 ? 22.103 -3.385 29.012 1.00 96.50 80 TYR A O 1
ATOM 576 N N . THR A 1 81 ? 23.947 -4.653 29.186 1.00 97.38 81 THR A N 1
ATOM 577 C CA . THR A 1 81 ? 24.719 -3.955 28.151 1.00 97.38 81 THR A CA 1
ATOM 578 C C . THR A 1 81 ? 24.841 -4.869 26.943 1.00 97.38 81 THR A C 1
ATOM 580 O O . THR A 1 81 ? 25.338 -5.989 27.066 1.00 97.38 81 THR A O 1
ATOM 583 N N . LEU A 1 82 ? 24.386 -4.397 25.784 1.00 94.44 82 LEU A N 1
ATOM 584 C CA . LEU A 1 82 ? 24.392 -5.158 24.541 1.00 94.44 82 LEU A CA 1
ATOM 585 C C . LEU A 1 82 ? 25.816 -5.512 24.093 1.00 94.44 82 LEU A C 1
ATOM 587 O O . LEU A 1 82 ? 26.696 -4.655 23.980 1.00 94.44 82 LEU A O 1
ATOM 591 N N . GLY A 1 83 ? 26.004 -6.801 23.813 1.00 87.12 83 GLY A N 1
ATOM 592 C CA . GLY A 1 83 ? 27.149 -7.361 23.097 1.00 87.12 83 GLY A CA 1
ATOM 593 C C . GLY A 1 83 ? 26.690 -8.118 21.846 1.00 87.12 83 GLY A C 1
ATOM 594 O O . GLY A 1 83 ? 25.571 -7.921 21.372 1.00 87.12 83 GLY A O 1
ATOM 595 N N . SER A 1 84 ? 27.528 -9.015 21.325 1.00 79.38 84 SER A N 1
ATOM 596 C CA . SER A 1 84 ? 27.185 -9.853 20.166 1.00 79.38 84 SER A CA 1
ATOM 597 C C . SER A 1 84 ? 26.240 -10.992 20.561 1.00 79.38 84 SER A C 1
ATOM 599 O O . SER A 1 84 ? 26.684 -12.085 20.911 1.00 79.38 84 SER A O 1
ATOM 601 N N . ILE A 1 85 ? 24.934 -10.732 20.516 1.00 90.88 85 ILE A N 1
ATOM 602 C CA . ILE A 1 85 ? 23.878 -11.733 20.727 1.00 90.88 85 ILE A CA 1
ATOM 603 C C . ILE A 1 85 ? 23.156 -12.048 19.414 1.00 90.88 85 ILE A C 1
ATOM 605 O O . ILE A 1 85 ? 22.994 -11.183 18.554 1.00 90.88 85 ILE A O 1
ATOM 609 N N . THR A 1 86 ? 22.717 -13.296 19.259 1.00 95.31 86 THR A N 1
ATOM 610 C CA . THR A 1 86 ? 21.968 -13.769 18.088 1.00 95.31 86 THR A CA 1
ATOM 611 C C . THR A 1 86 ? 21.076 -14.960 18.458 1.00 95.31 86 THR A C 1
ATOM 613 O O . THR A 1 86 ? 21.163 -15.482 19.573 1.00 95.31 86 THR A O 1
ATOM 616 N N . ALA A 1 87 ? 20.204 -15.373 17.540 1.00 94.75 87 ALA A N 1
ATOM 617 C CA . ALA A 1 87 ? 19.383 -16.573 17.665 1.00 94.75 87 ALA A CA 1
ATOM 618 C C . ALA A 1 87 ? 20.073 -17.784 17.016 1.00 94.75 87 ALA A C 1
ATOM 620 O O . ALA A 1 87 ? 20.984 -17.652 16.204 1.00 94.75 87 ALA A O 1
ATOM 621 N N . GLN A 1 88 ? 19.595 -18.989 17.324 1.00 96.19 88 GLN A N 1
ATOM 622 C CA . GLN A 1 88 ? 19.825 -20.125 16.428 1.00 96.19 88 GLN A CA 1
ATOM 623 C C . GLN A 1 88 ? 18.980 -19.937 15.165 1.00 96.19 88 GLN A C 1
ATOM 625 O O . GLN A 1 88 ? 17.844 -19.477 15.270 1.00 96.19 88 GLN A O 1
ATOM 630 N N . ALA A 1 89 ? 19.486 -20.325 13.993 1.00 96.25 89 ALA A N 1
ATOM 631 C CA . ALA A 1 89 ? 18.685 -20.335 12.771 1.00 96.25 89 ALA A CA 1
ATOM 632 C C . ALA A 1 89 ? 17.528 -21.342 12.872 1.00 96.25 89 ALA A C 1
ATOM 634 O O . ALA A 1 89 ? 17.648 -22.378 13.532 1.00 96.25 89 ALA A O 1
ATOM 635 N N . TRP A 1 90 ? 16.405 -21.040 12.218 1.00 96.94 90 TRP A N 1
ATOM 636 C CA . TRP A 1 90 ? 15.281 -21.967 12.137 1.00 96.94 90 TRP A CA 1
ATOM 637 C C . TRP A 1 90 ? 15.688 -23.278 11.447 1.00 96.94 90 TRP A C 1
ATOM 639 O O . TRP A 1 90 ? 16.203 -23.288 10.329 1.00 96.94 90 TRP A O 1
ATOM 649 N N . ASN A 1 91 ? 15.428 -24.403 12.114 1.00 93.19 91 ASN A N 1
ATOM 650 C CA . ASN A 1 91 ? 15.807 -25.739 11.642 1.00 93.19 91 ASN A CA 1
ATOM 651 C C . ASN A 1 91 ? 14.613 -26.612 11.205 1.00 93.19 91 ASN A C 1
ATOM 653 O O . ASN A 1 91 ? 14.797 -27.786 10.877 1.00 93.19 91 ASN A O 1
ATOM 657 N N . GLY A 1 92 ? 13.395 -26.062 11.189 1.00 90.88 92 GLY A N 1
ATOM 658 C CA . GLY A 1 92 ? 12.151 -26.798 10.917 1.00 90.88 92 GLY A CA 1
ATOM 659 C C . GLY A 1 92 ? 11.346 -27.176 12.158 1.00 90.88 92 GLY A C 1
ATOM 660 O O . GLY A 1 92 ? 10.193 -27.577 12.030 1.00 90.88 92 GLY A O 1
ATOM 661 N N . SER A 1 93 ? 11.923 -27.037 13.352 1.00 90.50 93 SER A N 1
ATOM 662 C CA . SER A 1 93 ? 11.225 -27.255 14.623 1.00 90.50 93 SER A CA 1
ATOM 663 C C . SER A 1 93 ? 11.479 -26.136 15.626 1.00 90.50 93 SER A C 1
ATOM 665 O O . SER A 1 93 ? 10.553 -25.729 16.324 1.00 90.50 93 SER A O 1
ATOM 667 N N . THR A 1 94 ? 12.716 -25.647 15.716 1.00 94.31 94 THR A N 1
ATOM 668 C CA . THR A 1 94 ? 13.126 -24.589 16.642 1.00 94.31 94 THR A CA 1
ATOM 669 C C . THR A 1 94 ? 14.039 -23.563 15.971 1.00 94.31 94 THR A C 1
ATOM 671 O O . THR A 1 94 ? 14.624 -23.835 14.924 1.00 94.31 94 THR A O 1
ATOM 674 N N . GLY A 1 95 ? 14.194 -22.394 16.595 1.00 96.44 95 GLY A N 1
ATOM 675 C CA . GLY A 1 95 ? 15.085 -21.319 16.149 1.00 96.44 95 GLY A CA 1
ATOM 676 C C . GLY A 1 95 ? 14.352 -20.146 15.493 1.00 96.44 95 GLY A C 1
ATOM 677 O O . GLY A 1 95 ? 13.122 -20.067 15.498 1.00 96.44 95 GLY A O 1
ATOM 678 N N . GLY A 1 96 ? 15.132 -19.210 14.961 1.00 97.25 96 GLY A N 1
ATOM 679 C CA . GLY A 1 96 ? 14.692 -18.012 14.254 1.00 97.25 96 GLY A CA 1
ATOM 680 C C . GLY A 1 96 ? 14.227 -16.859 15.141 1.00 97.25 96 GLY A C 1
ATOM 681 O O . GLY A 1 96 ? 13.853 -15.823 14.605 1.00 97.25 96 GLY A O 1
ATOM 682 N N . VAL A 1 97 ? 14.251 -16.995 16.472 1.00 98.50 97 VAL A N 1
ATOM 683 C CA . VAL A 1 97 ? 13.743 -15.971 17.400 1.00 98.50 97 VAL A CA 1
ATOM 684 C C . VAL A 1 97 ? 14.798 -15.598 18.436 1.00 98.50 97 VAL A C 1
ATOM 686 O O . VAL A 1 97 ? 15.270 -16.451 19.188 1.00 98.50 97 VAL A O 1
ATOM 689 N N . LEU A 1 98 ? 15.131 -14.310 18.500 1.00 97.94 98 LEU A N 1
ATOM 690 C CA . LEU A 1 98 ? 15.899 -13.694 19.576 1.00 97.94 98 LEU A CA 1
ATOM 691 C C . LEU A 1 98 ? 14.934 -12.923 20.479 1.00 97.94 98 LEU A C 1
ATOM 693 O O . LEU A 1 98 ? 14.344 -11.937 20.042 1.00 97.94 98 LEU A O 1
ATOM 697 N N . ALA A 1 99 ? 14.788 -13.347 21.735 1.00 96.56 99 ALA A N 1
ATOM 698 C CA . ALA A 1 99 ? 13.906 -12.692 22.697 1.00 96.56 99 ALA A CA 1
ATOM 699 C C . ALA A 1 99 ? 14.565 -12.564 24.073 1.00 96.56 99 ALA A C 1
ATOM 701 O O . ALA A 1 99 ? 15.117 -13.541 24.577 1.00 96.56 99 ALA A O 1
ATOM 702 N N . PHE A 1 100 ? 14.487 -11.383 24.687 1.00 95.44 100 PHE A N 1
ATOM 703 C CA . PHE A 1 100 ? 14.915 -11.144 26.070 1.00 95.44 100 PHE A CA 1
ATOM 704 C C . PHE A 1 100 ? 14.237 -9.899 26.660 1.00 95.44 100 PHE A C 1
ATOM 706 O O . PHE A 1 100 ? 13.856 -8.979 25.932 1.00 95.44 100 PHE A O 1
ATOM 713 N N . ASP A 1 101 ? 14.132 -9.868 27.987 1.00 95.38 101 ASP A N 1
ATOM 714 C CA . ASP A 1 101 ? 13.578 -8.745 28.743 1.00 95.38 101 ASP A CA 1
ATOM 715 C C . ASP A 1 101 ? 14.645 -8.072 29.613 1.00 95.38 101 ASP A C 1
ATOM 717 O O . ASP A 1 101 ? 15.513 -8.735 30.189 1.00 95.38 101 ASP A O 1
ATOM 721 N N . VAL A 1 102 ? 14.534 -6.754 29.778 1.00 95.50 102 VAL A N 1
ATOM 722 C CA . VAL A 1 102 ? 15.374 -5.954 30.678 1.00 95.50 102 VAL A CA 1
ATOM 723 C C . VAL A 1 102 ? 14.492 -5.044 31.529 1.00 95.50 102 VAL A C 1
ATOM 725 O O . VAL A 1 102 ? 14.014 -4.023 31.054 1.00 95.50 102 VAL A O 1
ATOM 728 N N . THR A 1 103 ? 14.253 -5.369 32.797 1.00 93.69 103 THR A N 1
ATOM 729 C CA . THR A 1 103 ? 13.297 -4.605 33.625 1.00 93.69 103 THR A CA 1
ATOM 730 C C . THR A 1 103 ? 13.749 -3.166 33.908 1.00 93.69 103 THR A C 1
ATOM 732 O O . THR A 1 103 ? 12.912 -2.306 34.162 1.00 93.69 103 THR A O 1
ATOM 735 N N . GLY A 1 104 ? 15.057 -2.900 33.876 1.00 92.38 104 GLY A N 1
ATOM 736 C CA . GLY A 1 104 ? 15.683 -1.586 34.042 1.00 92.38 104 GLY A CA 1
ATOM 737 C C . GLY A 1 104 ? 16.213 -1.014 32.724 1.00 92.38 104 GLY A C 1
ATOM 738 O O . GLY A 1 104 ? 15.454 -0.814 31.776 1.00 92.38 104 GLY A O 1
ATOM 739 N N . VAL A 1 105 ? 17.510 -0.704 32.672 1.00 96.69 105 VAL A N 1
ATOM 740 C CA . VAL A 1 105 ? 18.163 -0.037 31.533 1.00 96.69 105 VAL A CA 1
ATOM 741 C C . VAL A 1 105 ? 18.858 -1.050 30.620 1.00 96.69 105 VAL A C 1
ATOM 743 O O . VAL A 1 105 ? 19.692 -1.843 31.069 1.00 96.69 105 VAL A O 1
ATOM 746 N N . LEU A 1 106 ? 18.553 -0.978 29.324 1.00 97.69 106 LEU A N 1
ATOM 747 C CA . LEU A 1 106 ? 19.305 -1.627 28.252 1.00 97.69 106 LEU A CA 1
ATOM 748 C C . LEU A 1 106 ? 20.296 -0.631 27.627 1.00 97.69 106 LEU A C 1
ATOM 750 O O . LEU A 1 106 ? 19.901 0.276 26.893 1.00 97.69 106 LEU A O 1
ATOM 754 N N . THR A 1 107 ? 21.588 -0.816 27.887 1.00 97.81 107 THR A N 1
ATOM 755 C CA . THR A 1 107 ? 22.662 -0.016 27.280 1.00 97.81 107 THR A CA 1
ATOM 756 C C . THR A 1 107 ? 22.996 -0.580 25.899 1.00 97.81 107 THR A C 1
ATOM 758 O O . THR A 1 107 ? 23.489 -1.701 25.790 1.00 97.81 107 THR A O 1
ATOM 761 N N . LEU A 1 108 ? 22.741 0.190 24.841 1.00 96.62 108 LEU A N 1
ATOM 762 C CA . LEU A 1 108 ? 22.822 -0.249 23.443 1.00 96.62 108 LEU A CA 1
ATOM 763 C C . LEU A 1 108 ? 24.262 -0.409 22.910 1.00 96.62 108 LEU A C 1
ATOM 765 O O . LEU A 1 108 ? 24.496 -1.234 22.030 1.00 96.62 108 LEU A O 1
ATOM 769 N N . ASN A 1 109 ? 25.230 0.325 23.473 1.00 94.94 109 ASN A N 1
ATOM 770 C CA . ASN A 1 109 ? 26.678 0.130 23.271 1.00 94.94 109 ASN A CA 1
ATOM 771 C C . ASN A 1 109 ? 27.167 0.100 21.801 1.00 94.94 109 ASN A C 1
ATOM 773 O O . ASN A 1 109 ? 28.135 -0.587 21.480 1.00 94.94 109 ASN A O 1
ATOM 777 N N . SER A 1 110 ? 26.491 0.804 20.888 1.00 92.19 110 SER A N 1
ATOM 778 C CA . SER A 1 110 ? 26.784 0.783 19.443 1.00 92.19 110 SER A CA 1
ATOM 779 C C . SER A 1 110 ? 26.786 -0.631 18.842 1.00 92.19 110 SER A C 1
ATOM 781 O O . SER A 1 110 ? 27.440 -0.884 17.828 1.00 92.19 110 SER A O 1
ATOM 783 N N . ALA A 1 111 ? 26.081 -1.573 19.474 1.00 93.38 111 ALA A N 1
ATOM 784 C CA . ALA A 1 111 ? 26.093 -2.972 19.082 1.00 93.38 111 ALA A CA 1
ATOM 785 C C . ALA A 1 111 ? 25.316 -3.202 17.778 1.00 93.38 111 ALA A C 1
ATOM 787 O O . ALA A 1 111 ? 24.365 -2.488 17.457 1.00 93.38 111 ALA A O 1
ATOM 788 N N . THR A 1 112 ? 25.697 -4.252 17.048 1.00 94.38 112 THR A N 1
ATOM 789 C CA . THR A 1 112 ? 24.901 -4.806 15.946 1.00 94.38 112 THR A CA 1
ATOM 790 C C . THR A 1 112 ? 24.386 -6.177 16.356 1.00 94.38 112 THR A C 1
ATOM 792 O O . THR A 1 112 ? 25.167 -7.095 16.598 1.00 94.38 112 THR A O 1
ATOM 795 N N . VAL A 1 113 ? 23.067 -6.310 16.423 1.00 95.94 113 VAL A N 1
ATOM 796 C CA . VAL A 1 113 ? 22.360 -7.566 16.672 1.00 95.94 113 VAL A CA 1
ATOM 797 C C . VAL A 1 113 ? 21.784 -8.032 15.347 1.00 95.94 113 VAL A C 1
ATOM 799 O O . VAL A 1 113 ? 21.051 -7.282 14.709 1.00 95.94 113 VAL A O 1
ATOM 802 N N . SER A 1 114 ? 22.104 -9.251 14.922 1.00 96.25 114 SER A N 1
ATOM 803 C CA . SER A 1 114 ? 21.629 -9.783 13.643 1.00 96.25 114 SER A CA 1
ATOM 804 C C . SER A 1 114 ? 20.983 -11.152 13.806 1.00 96.25 114 SER A C 1
ATOM 806 O O . SER A 1 114 ? 21.525 -12.041 14.465 1.00 96.25 114 SER A O 1
ATOM 808 N N . VAL A 1 115 ? 19.821 -11.292 13.175 1.00 98.25 115 VAL A N 1
ATOM 809 C CA . VAL A 1 115 ? 19.139 -12.547 12.841 1.00 98.25 115 VAL A CA 1
ATOM 810 C C . VAL A 1 115 ? 18.862 -12.606 11.330 1.00 98.25 115 VAL A C 1
ATOM 812 O O . VAL A 1 115 ? 17.849 -13.153 10.883 1.00 98.25 115 VAL A O 1
ATOM 815 N N . ASP A 1 116 ? 19.747 -12.001 10.530 1.00 97.88 116 ASP A N 1
ATOM 816 C CA . ASP A 1 116 ? 19.661 -12.018 9.068 1.00 97.88 116 ASP A CA 1
ATOM 817 C C . ASP A 1 116 ? 19.718 -13.456 8.544 1.00 97.88 116 ASP A C 1
ATOM 819 O O . ASP A 1 116 ? 20.571 -14.240 8.960 1.00 97.88 116 ASP A O 1
ATOM 823 N N . GLY A 1 117 ? 18.804 -13.823 7.643 1.00 97.00 117 GLY A N 1
ATOM 824 C CA . GLY A 1 117 ? 18.770 -15.176 7.070 1.00 97.00 117 GLY A CA 1
ATOM 825 C C . GLY A 1 117 ? 18.471 -16.311 8.061 1.00 97.00 117 GLY A C 1
ATOM 826 O O . GLY A 1 117 ? 18.664 -17.476 7.725 1.00 97.00 117 GLY A O 1
ATOM 827 N N . MET A 1 118 ? 18.037 -16.003 9.289 1.00 98.19 118 MET A N 1
ATOM 828 C CA . MET A 1 118 ? 17.769 -17.003 10.338 1.00 98.19 118 MET A CA 1
ATOM 829 C C . MET A 1 118 ? 16.299 -17.452 10.414 1.00 98.19 118 MET A C 1
ATOM 831 O O . MET A 1 118 ? 15.939 -18.221 11.309 1.00 98.19 118 MET A O 1
ATOM 835 N N . GLY A 1 119 ? 15.453 -16.954 9.512 1.00 98.12 119 GLY A N 1
ATOM 836 C CA . GLY A 1 119 ? 14.035 -17.275 9.364 1.00 98.12 119 GLY A CA 1
ATOM 837 C C . GLY A 1 119 ? 13.779 -18.551 8.565 1.00 98.12 119 GLY A C 1
ATOM 838 O O . GLY A 1 119 ? 14.598 -19.468 8.566 1.00 98.12 119 GLY A O 1
ATOM 839 N N . PHE A 1 120 ? 12.624 -18.643 7.899 1.00 98.56 120 PHE A N 1
ATOM 840 C CA . PHE A 1 120 ? 12.284 -19.851 7.147 1.00 98.56 120 PHE A CA 1
ATOM 841 C C . PHE A 1 120 ? 13.298 -20.114 6.026 1.00 98.56 120 PHE A C 1
ATOM 843 O O . PHE A 1 120 ? 13.770 -19.189 5.358 1.00 98.56 120 PHE A O 1
ATOM 850 N N . ARG A 1 121 ? 13.646 -21.389 5.831 1.00 98.44 121 ARG A N 1
ATOM 851 C CA . ARG A 1 121 ? 14.692 -21.810 4.890 1.00 98.44 121 ARG A CA 1
ATOM 852 C C . ARG A 1 121 ? 14.207 -21.717 3.446 1.00 98.44 121 ARG A C 1
ATOM 854 O O . ARG A 1 121 ? 13.021 -21.884 3.165 1.00 98.44 121 ARG A O 1
ATOM 861 N N . GLY A 1 122 ? 15.126 -21.477 2.519 1.00 98.12 122 GLY A N 1
ATOM 862 C CA . GLY A 1 122 ? 14.799 -21.497 1.096 1.00 98.12 122 GLY A CA 1
ATOM 863 C C . GLY A 1 122 ? 14.569 -22.915 0.568 1.00 98.12 122 GLY A C 1
ATOM 864 O O . GLY A 1 122 ? 14.971 -23.901 1.191 1.00 98.12 122 GLY A O 1
ATOM 865 N N . GLY A 1 123 ? 13.918 -23.028 -0.588 1.00 98.12 123 GLY A N 1
ATOM 866 C CA . GLY A 1 123 ? 13.748 -24.306 -1.280 1.00 98.12 123 GLY A CA 1
ATOM 867 C C . GLY A 1 123 ? 15.079 -24.776 -1.859 1.00 98.12 123 GLY A C 1
ATOM 868 O O . GLY A 1 123 ? 15.760 -23.990 -2.519 1.00 98.12 123 GLY A O 1
ATOM 869 N N . ALA A 1 124 ? 15.461 -26.034 -1.624 1.00 97.62 124 ALA A N 1
ATOM 870 C CA . ALA A 1 124 ? 16.687 -26.578 -2.210 1.00 97.62 124 ALA A CA 1
ATOM 871 C C . ALA A 1 124 ? 16.466 -26.996 -3.661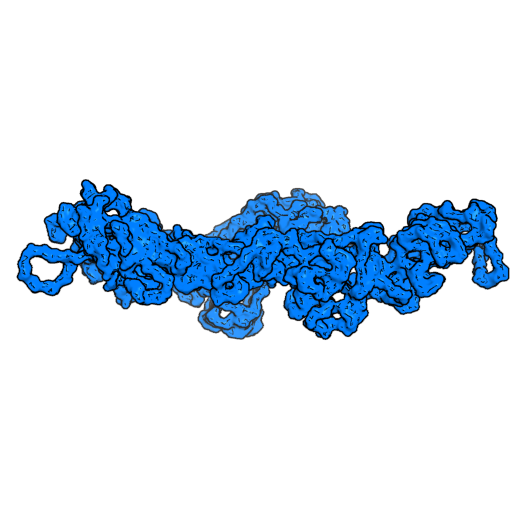 1.00 97.62 124 ALA A C 1
ATOM 873 O O . ALA A 1 124 ? 15.571 -27.789 -3.963 1.00 97.62 124 ALA A O 1
ATOM 874 N N . ALA A 1 125 ? 17.308 -26.468 -4.544 1.00 95.38 125 ALA A N 1
ATOM 875 C CA . ALA A 1 125 ? 17.345 -26.865 -5.939 1.00 95.38 125 ALA A CA 1
ATOM 876 C C . ALA A 1 125 ? 17.905 -28.282 -6.102 1.00 95.38 125 ALA A C 1
ATOM 878 O O . ALA A 1 125 ? 18.663 -28.789 -5.270 1.00 95.38 125 ALA A O 1
ATOM 879 N N . ARG A 1 126 ? 17.544 -28.915 -7.216 1.00 90.81 126 ARG A N 1
ATOM 880 C CA . ARG A 1 126 ? 18.060 -30.218 -7.637 1.00 90.81 126 ARG A CA 1
ATOM 881 C C . ARG A 1 126 ? 18.309 -30.197 -9.137 1.00 90.81 126 ARG A C 1
ATOM 883 O O . ARG A 1 126 ? 17.478 -29.686 -9.878 1.00 90.81 126 ARG A O 1
ATOM 890 N N . GLY A 1 127 ? 19.434 -30.765 -9.561 1.00 89.94 127 GLY A N 1
ATOM 891 C CA . GLY A 1 127 ? 19.748 -30.929 -10.976 1.00 89.94 127 GLY A CA 1
ATOM 892 C C . GLY A 1 127 ? 18.940 -32.075 -11.570 1.00 89.94 127 GLY A C 1
ATOM 893 O O . GLY A 1 127 ? 18.932 -33.172 -11.007 1.00 89.94 127 GLY A O 1
ATOM 894 N N . SER A 1 128 ? 18.272 -31.836 -12.695 1.00 89.12 128 SER A N 1
ATOM 895 C CA . SER A 1 128 ? 17.592 -32.878 -13.468 1.00 89.12 128 SER A CA 1
ATOM 896 C C . SER A 1 128 ? 17.648 -32.579 -14.958 1.00 89.12 128 SER A C 1
ATOM 898 O O . SER A 1 128 ? 17.520 -31.434 -15.350 1.00 89.12 128 SER A O 1
ATOM 900 N N . THR A 1 129 ? 17.767 -33.601 -15.799 1.00 89.25 129 THR A N 1
ATOM 901 C CA . THR A 1 129 ? 17.701 -33.478 -17.269 1.00 89.25 129 THR A CA 1
ATOM 902 C C . THR A 1 129 ? 16.418 -34.072 -17.858 1.00 89.25 129 THR A C 1
ATOM 904 O O . THR A 1 129 ? 16.303 -34.237 -19.068 1.00 89.25 129 THR A O 1
ATOM 907 N N . THR A 1 130 ? 15.468 -34.474 -17.008 1.00 86.81 130 THR A N 1
ATOM 908 C CA . THR A 1 130 ? 14.213 -35.121 -17.420 1.00 86.81 130 THR A CA 1
ATOM 909 C C . THR A 1 130 ? 13.062 -34.726 -16.498 1.00 86.81 130 THR A C 1
ATOM 911 O O . THR A 1 130 ? 13.279 -34.248 -15.381 1.00 86.81 130 THR A O 1
ATOM 914 N N . GLY A 1 131 ? 11.828 -34.968 -16.935 1.00 88.44 131 GLY A N 1
ATOM 915 C CA . GLY A 1 131 ? 10.629 -34.666 -16.162 1.00 88.44 131 GLY A CA 1
ATOM 916 C C . GLY A 1 131 ? 9.342 -34.859 -16.962 1.00 88.44 131 GLY A C 1
ATOM 917 O O . GLY A 1 131 ? 9.331 -35.489 -18.019 1.00 88.44 131 GLY A O 1
ATOM 918 N N . SER A 1 132 ? 8.227 -34.372 -16.417 1.00 90.31 132 SER A N 1
ATOM 919 C CA . SER A 1 132 ? 6.891 -34.490 -17.023 1.00 90.31 132 SER A CA 1
ATOM 920 C C . SER A 1 132 ? 5.999 -33.319 -16.596 1.00 90.31 132 SER A C 1
ATOM 922 O O . SER A 1 132 ? 6.421 -32.487 -15.796 1.00 90.31 132 SER A O 1
ATOM 924 N N . GLY A 1 133 ? 4.761 -33.260 -17.085 1.00 89.19 133 GLY A N 1
ATOM 925 C CA . GLY A 1 133 ? 3.798 -32.221 -16.703 1.00 89.19 133 GLY A CA 1
ATOM 926 C C . GLY A 1 133 ? 3.767 -31.047 -17.674 1.00 89.19 133 GLY A C 1
ATOM 927 O O . GLY A 1 133 ? 4.251 -31.147 -18.803 1.00 89.19 133 GLY A O 1
ATOM 928 N N . ALA A 1 134 ? 3.142 -29.955 -17.246 1.00 88.56 134 ALA A N 1
ATOM 929 C CA . ALA A 1 134 ? 2.941 -28.768 -18.062 1.00 88.56 134 ALA A CA 1
ATOM 930 C C . ALA A 1 134 ? 3.741 -27.592 -17.505 1.00 88.56 134 ALA A C 1
ATOM 932 O O . ALA A 1 134 ? 3.838 -27.392 -16.297 1.00 88.56 134 ALA A O 1
ATOM 933 N N . TYR A 1 135 ? 4.201 -26.711 -18.391 1.00 84.25 135 TYR A N 1
ATOM 934 C CA . TYR A 1 135 ? 4.809 -25.443 -17.982 1.00 84.25 135 TYR A CA 1
ATOM 935 C C . TYR A 1 135 ? 3.816 -24.507 -17.265 1.00 84.25 135 TYR A C 1
ATOM 937 O O . TYR A 1 135 ? 4.192 -23.465 -16.730 1.00 84.25 135 TYR A O 1
ATOM 945 N N . THR A 1 136 ? 2.528 -24.869 -17.237 1.00 87.00 136 THR A N 1
ATOM 946 C CA . THR A 1 136 ? 1.457 -24.209 -16.486 1.00 87.00 136 THR A CA 1
ATOM 947 C C . THR A 1 136 ? 1.218 -24.804 -15.089 1.00 87.00 136 THR A C 1
ATOM 949 O O . THR A 1 136 ? 0.288 -24.358 -14.422 1.00 87.00 136 THR A O 1
ATOM 952 N N . ASP A 1 137 ? 2.026 -25.752 -14.615 1.00 93.06 137 ASP A N 1
ATOM 953 C CA . ASP A 1 137 ? 1.838 -26.350 -13.289 1.00 93.06 137 ASP A CA 1
ATOM 954 C C . ASP A 1 137 ? 2.143 -25.363 -12.150 1.00 93.06 137 ASP A C 1
ATOM 956 O O . ASP A 1 137 ? 3.190 -24.724 -12.114 1.00 93.06 137 ASP A O 1
ATOM 960 N N . TYR A 1 138 ? 1.237 -25.267 -11.178 1.00 94.38 138 TYR A N 1
ATOM 961 C CA . TYR A 1 138 ? 1.411 -24.518 -9.929 1.00 94.38 138 TYR A CA 1
ATOM 962 C C . TYR A 1 138 ? 1.967 -25.400 -8.813 1.00 94.38 138 TYR A C 1
ATOM 964 O O . TYR A 1 138 ? 2.659 -24.902 -7.918 1.00 94.38 138 TYR A O 1
ATOM 972 N N . ARG A 1 139 ? 1.717 -26.710 -8.876 1.00 95.81 139 ARG A N 1
ATOM 973 C CA . ARG A 1 139 ? 2.253 -27.695 -7.939 1.00 95.81 139 ARG A CA 1
ATOM 974 C C . ARG A 1 139 ? 2.574 -29.021 -8.616 1.00 95.81 139 ARG A C 1
ATOM 976 O O . ARG A 1 139 ? 1.778 -29.542 -9.390 1.00 95.81 139 ARG A O 1
ATOM 983 N N . THR A 1 140 ? 3.698 -29.622 -8.247 1.00 96.12 140 THR A N 1
ATOM 984 C CA . THR A 1 140 ? 4.019 -31.005 -8.621 1.00 96.12 140 THR A CA 1
ATOM 985 C C . THR A 1 140 ? 4.600 -31.778 -7.444 1.00 96.12 140 THR A C 1
ATOM 987 O O . THR A 1 140 ? 5.213 -31.201 -6.545 1.00 96.12 140 THR A O 1
ATOM 990 N N . LEU A 1 141 ? 4.416 -33.100 -7.456 1.00 95.06 141 LEU A N 1
ATOM 991 C CA . LEU A 1 141 ? 5.005 -34.000 -6.465 1.00 95.06 141 LEU A CA 1
ATOM 992 C C . LEU A 1 141 ? 6.532 -34.034 -6.592 1.00 95.06 141 LEU A C 1
ATOM 994 O O . LEU A 1 141 ? 7.082 -33.804 -7.670 1.00 95.06 141 LEU A O 1
ATOM 998 N N . VAL A 1 142 ? 7.210 -34.431 -5.513 1.00 93.50 142 VAL A N 1
ATOM 999 C CA . VAL A 1 142 ? 8.669 -34.639 -5.502 1.00 93.50 142 VAL A CA 1
ATOM 1000 C C . VAL A 1 142 ? 9.155 -35.596 -6.594 1.00 93.50 142 VAL A C 1
ATOM 1002 O O . VAL A 1 142 ? 10.272 -35.445 -7.080 1.00 93.50 142 VAL A O 1
ATOM 1005 N N . THR A 1 143 ? 8.325 -36.539 -7.041 1.00 92.75 143 THR A N 1
ATOM 1006 C CA . THR A 1 143 ? 8.658 -37.479 -8.122 1.00 92.75 143 THR A CA 1
ATOM 1007 C C . THR A 1 143 ? 8.759 -36.825 -9.503 1.00 92.75 143 THR A C 1
ATOM 1009 O O . THR A 1 143 ? 9.382 -37.406 -10.387 1.00 92.75 143 THR A O 1
ATOM 1012 N N . ASN A 1 144 ? 8.200 -35.625 -9.707 1.00 92.88 144 ASN A N 1
ATOM 1013 C CA . ASN A 1 144 ? 8.357 -34.885 -10.957 1.00 92.88 144 ASN A CA 1
ATOM 1014 C C . ASN A 1 144 ? 9.644 -34.058 -10.935 1.00 92.88 144 ASN A C 1
ATOM 1016 O O . ASN A 1 144 ? 9.719 -33.043 -10.246 1.00 92.88 144 ASN A O 1
ATOM 1020 N N . LEU A 1 145 ? 10.635 -34.474 -11.716 1.00 91.69 145 LEU A N 1
ATOM 1021 C CA . LEU A 1 145 ? 11.987 -33.932 -11.662 1.00 91.69 145 LEU A CA 1
ATOM 1022 C C . LEU A 1 145 ? 12.193 -32.599 -12.411 1.00 91.69 145 LEU A C 1
ATOM 1024 O O . LEU A 1 145 ? 13.268 -32.030 -12.271 1.00 91.69 145 LEU A O 1
ATOM 1028 N N . ALA A 1 146 ? 11.196 -32.081 -13.143 1.00 90.31 146 ALA A N 1
ATOM 1029 C CA . ALA A 1 146 ? 11.346 -30.851 -13.936 1.00 90.31 146 ALA A CA 1
ATOM 1030 C C . ALA A 1 146 ? 11.368 -29.562 -13.094 1.00 90.31 146 ALA A C 1
ATOM 1032 O O . ALA A 1 146 ? 12.008 -28.583 -13.444 1.00 90.31 146 ALA A O 1
ATOM 1033 N N . ASN A 1 147 ? 10.647 -29.528 -11.975 1.00 94.94 147 ASN A N 1
ATOM 1034 C CA . ASN A 1 147 ? 10.319 -28.258 -11.330 1.00 94.94 147 ASN A CA 1
ATOM 1035 C C . ASN A 1 147 ? 11.201 -27.943 -10.116 1.00 94.94 147 ASN A C 1
ATOM 1037 O O . ASN A 1 147 ? 11.743 -28.839 -9.463 1.00 94.94 147 ASN A O 1
ATOM 1041 N N . GLY A 1 148 ? 11.294 -26.654 -9.789 1.00 96.12 148 GLY A N 1
ATOM 1042 C CA . GLY A 1 148 ? 11.997 -26.133 -8.625 1.00 96.12 148 GLY A CA 1
ATOM 1043 C C . GLY A 1 148 ? 11.177 -26.320 -7.352 1.00 96.12 148 GLY A C 1
ATOM 1044 O O . GLY A 1 148 ? 9.944 -26.333 -7.371 1.00 96.12 148 GLY A O 1
ATOM 1045 N N . THR A 1 149 ? 11.869 -26.461 -6.231 1.00 98.00 149 THR A N 1
ATOM 1046 C CA . THR A 1 149 ? 11.298 -26.573 -4.887 1.00 98.00 149 THR A CA 1
ATOM 1047 C C . THR A 1 149 ? 10.856 -25.208 -4.359 1.00 98.00 149 THR A C 1
ATOM 1049 O O . THR A 1 149 ? 11.602 -24.227 -4.456 1.00 98.00 149 THR A O 1
ATOM 1052 N N . LYS A 1 150 ? 9.663 -25.154 -3.763 1.00 98.38 150 LYS A N 1
ATOM 1053 C CA . LYS A 1 150 ? 9.127 -23.993 -3.033 1.00 98.38 150 LYS A CA 1
ATOM 1054 C C . LYS A 1 150 ? 9.953 -23.723 -1.765 1.00 98.38 150 LYS A C 1
ATOM 1056 O O . LYS A 1 150 ? 10.599 -24.632 -1.251 1.00 98.38 150 LYS A O 1
ATOM 1061 N N . GLY A 1 151 ? 9.936 -22.493 -1.259 1.00 98.25 151 GLY A N 1
ATOM 1062 C CA . GLY A 1 151 ? 10.535 -22.142 0.033 1.00 98.25 151 GLY A CA 1
ATOM 1063 C C . GLY A 1 151 ? 9.771 -22.727 1.221 1.00 98.25 151 GLY A C 1
ATOM 1064 O O . GLY A 1 151 ? 8.680 -23.260 1.056 1.00 98.25 151 GLY A O 1
ATOM 1065 N N . GLU A 1 152 ? 10.330 -22.617 2.426 1.00 98.44 152 GLU A N 1
ATOM 1066 C CA . GLU A 1 152 ? 9.615 -22.871 3.680 1.00 98.44 152 GLU A CA 1
ATOM 1067 C C . GLU A 1 152 ? 8.856 -21.614 4.139 1.00 98.44 152 GLU A C 1
ATOM 1069 O O . GLU A 1 152 ? 9.290 -20.481 3.903 1.00 98.44 152 GLU A O 1
ATOM 1074 N N . GLY A 1 153 ? 7.717 -21.801 4.813 1.00 97.75 153 GLY A N 1
ATOM 1075 C CA . GLY A 1 153 ? 6.880 -20.691 5.268 1.00 97.75 153 GLY A CA 1
ATOM 1076 C C . GLY A 1 153 ? 5.810 -21.094 6.276 1.00 97.75 153 GLY A C 1
ATOM 1077 O O . GLY A 1 153 ? 5.773 -22.225 6.762 1.00 97.75 153 GLY A O 1
ATOM 1078 N N . ILE A 1 154 ? 4.890 -20.173 6.564 1.00 97.62 154 ILE A N 1
ATOM 1079 C CA . ILE A 1 154 ? 3.820 -20.343 7.567 1.00 97.62 154 ILE A CA 1
ATOM 1080 C C . ILE A 1 154 ? 2.831 -21.481 7.265 1.00 97.62 154 ILE A C 1
ATOM 1082 O O . ILE A 1 154 ? 2.119 -21.928 8.162 1.00 97.62 154 ILE A O 1
ATOM 1086 N N . ALA A 1 155 ? 2.770 -21.938 6.013 1.00 95.88 155 ALA A N 1
ATOM 1087 C CA . ALA A 1 155 ? 1.891 -23.023 5.576 1.00 95.88 155 ALA A CA 1
ATOM 1088 C C . ALA A 1 155 ? 2.530 -24.416 5.692 1.00 95.88 155 ALA A C 1
ATOM 1090 O O . ALA A 1 155 ? 1.837 -25.409 5.511 1.00 95.88 155 ALA A O 1
ATOM 1091 N N . GLY A 1 156 ? 3.836 -24.503 5.972 1.00 94.88 156 GLY A N 1
ATOM 1092 C CA . GLY A 1 156 ? 4.538 -25.780 6.070 1.00 94.88 156 GLY A CA 1
ATOM 1093 C C . GLY A 1 156 ? 5.977 -25.731 5.563 1.00 94.88 156 GLY A C 1
ATOM 1094 O O . GLY A 1 156 ? 6.531 -24.664 5.282 1.00 94.88 156 GLY A O 1
ATOM 1095 N N . THR A 1 157 ? 6.581 -26.915 5.469 1.00 95.50 157 THR A N 1
ATOM 1096 C CA . THR A 1 157 ? 7.976 -27.126 5.064 1.00 95.50 157 THR A CA 1
ATOM 1097 C C . THR A 1 157 ? 8.018 -27.989 3.799 1.00 95.50 157 THR A C 1
ATOM 1099 O O . THR A 1 157 ? 7.381 -29.043 3.792 1.00 95.50 157 THR A O 1
ATOM 1102 N N . PRO A 1 158 ? 8.758 -27.600 2.744 1.00 96.38 158 PRO A N 1
ATOM 1103 C CA . PRO A 1 158 ? 8.870 -28.400 1.528 1.00 96.38 158 PRO A CA 1
ATOM 1104 C C . PRO A 1 158 ? 9.679 -29.684 1.768 1.00 96.38 158 PRO A C 1
ATOM 1106 O O . PRO A 1 158 ? 10.363 -29.839 2.785 1.00 96.38 158 PRO A O 1
ATOM 1109 N N . TYR A 1 159 ? 9.646 -30.600 0.798 1.00 96.31 159 TYR A N 1
ATOM 1110 C CA . TYR A 1 159 ? 10.394 -31.857 0.882 1.00 96.31 159 TYR A CA 1
ATOM 1111 C C . TYR A 1 159 ? 11.925 -31.647 0.912 1.00 96.31 159 TYR A C 1
ATOM 1113 O O . TYR A 1 159 ? 12.640 -32.338 1.641 1.00 96.31 159 TYR A O 1
ATOM 1121 N N . TYR A 1 160 ? 12.431 -30.662 0.157 1.00 97.50 160 TYR A N 1
ATOM 1122 C CA . TYR A 1 160 ? 13.843 -30.266 0.169 1.00 97.50 160 TYR A CA 1
ATOM 1123 C C . TYR A 1 160 ? 14.016 -28.805 0.586 1.00 97.50 160 TYR A C 1
ATOM 1125 O O . TYR A 1 160 ? 13.496 -27.891 -0.051 1.00 97.50 160 TYR A O 1
ATOM 1133 N N . VAL A 1 161 ? 14.811 -28.575 1.628 1.00 97.62 161 VAL A N 1
ATOM 1134 C CA . VAL A 1 161 ? 15.178 -27.230 2.100 1.00 97.62 161 VAL A CA 1
ATOM 1135 C C . VAL A 1 161 ? 16.676 -26.999 1.963 1.00 97.62 161 VAL A C 1
ATOM 1137 O O . VAL A 1 161 ? 17.478 -27.922 2.144 1.00 97.62 161 VAL A O 1
ATOM 1140 N N . PHE A 1 162 ? 17.040 -25.759 1.653 1.00 97.38 162 PHE A N 1
ATOM 1141 C CA . PHE A 1 162 ? 18.415 -25.304 1.531 1.00 97.38 162 PHE A CA 1
ATOM 1142 C C . PHE A 1 162 ? 18.848 -24.552 2.782 1.00 97.38 162 PHE A C 1
ATOM 1144 O O . PHE A 1 162 ? 18.203 -23.593 3.212 1.00 97.38 162 PHE A O 1
ATOM 1151 N N . THR A 1 163 ? 19.993 -24.961 3.316 1.00 93.12 163 THR A N 1
ATOM 1152 C CA . THR A 1 163 ? 20.727 -24.205 4.323 1.00 93.12 163 THR A CA 1
ATOM 1153 C C . THR A 1 163 ? 22.058 -23.791 3.714 1.00 93.12 163 THR A C 1
ATOM 1155 O O . THR A 1 163 ? 22.910 -24.632 3.407 1.00 93.12 163 THR A O 1
ATOM 1158 N N . ALA A 1 164 ? 22.238 -22.483 3.539 1.00 85.00 164 ALA A N 1
ATOM 1159 C CA . ALA A 1 164 ? 23.493 -21.920 3.070 1.00 85.00 164 ALA A CA 1
ATOM 1160 C C . ALA A 1 164 ? 24.658 -22.317 4.008 1.00 85.00 164 ALA A C 1
ATOM 1162 O O . ALA A 1 164 ? 24.457 -22.442 5.218 1.00 85.00 164 ALA A O 1
ATOM 1163 N N . PRO A 1 165 ? 25.878 -22.509 3.479 1.00 84.38 165 PRO A N 1
ATOM 1164 C CA . PRO A 1 165 ? 26.281 -22.265 2.095 1.00 84.38 165 PRO A CA 1
ATOM 1165 C C . PRO A 1 165 ? 26.128 -23.465 1.144 1.00 84.38 165 PRO A C 1
ATOM 1167 O O . PRO A 1 165 ? 26.557 -23.345 0.012 1.00 84.38 165 PRO A O 1
ATOM 1170 N N . GLY A 1 166 ? 25.580 -24.621 1.535 1.00 87.56 166 GLY A N 1
ATOM 1171 C CA . GLY A 1 166 ? 25.646 -25.791 0.638 1.00 87.56 166 GLY A CA 1
ATOM 1172 C C . GLY A 1 166 ? 24.923 -27.055 1.086 1.00 87.56 166 GLY A C 1
ATOM 1173 O O . GLY A 1 166 ? 25.206 -28.129 0.561 1.00 87.56 166 GLY A O 1
ATOM 1174 N N . THR A 1 167 ? 24.020 -26.968 2.061 1.00 93.81 167 THR A N 1
ATOM 1175 C CA . THR A 1 167 ? 23.370 -28.151 2.633 1.00 93.81 167 THR A CA 1
ATOM 1176 C C . THR A 1 167 ? 21.957 -28.301 2.090 1.00 93.81 167 THR A C 1
ATOM 1178 O O . THR A 1 167 ? 21.084 -27.480 2.373 1.00 93.81 167 THR A O 1
ATOM 1181 N N . LEU A 1 168 ? 21.711 -29.395 1.368 1.00 95.69 168 LEU A N 1
ATOM 1182 C CA . LEU A 1 168 ? 20.367 -29.879 1.058 1.00 95.69 168 LEU A CA 1
ATOM 1183 C C . LEU A 1 168 ? 19.903 -30.809 2.178 1.00 95.69 168 LEU A C 1
ATOM 1185 O O . LEU A 1 168 ? 20.567 -31.797 2.487 1.00 95.69 168 LEU A O 1
ATOM 1189 N N . THR A 1 169 ? 18.746 -30.516 2.770 1.00 96.38 169 THR A N 1
ATOM 1190 C CA . THR A 1 169 ? 18.105 -31.403 3.752 1.00 96.38 169 THR A CA 1
ATOM 1191 C C . THR A 1 169 ? 16.850 -32.024 3.153 1.00 96.38 169 THR A C 1
ATOM 1193 O O . THR A 1 169 ? 15.947 -31.303 2.730 1.00 96.38 169 THR A O 1
ATOM 1196 N N . ASN A 1 170 ? 16.782 -33.359 3.149 1.00 95.19 170 ASN A N 1
ATOM 1197 C CA . ASN A 1 170 ? 15.554 -34.108 2.880 1.00 95.19 170 ASN A CA 1
ATOM 1198 C C . ASN A 1 170 ? 14.744 -34.211 4.176 1.00 95.19 170 ASN A C 1
ATOM 1200 O O . ASN A 1 170 ? 15.208 -34.804 5.149 1.00 95.19 170 ASN A O 1
ATOM 1204 N N . THR A 1 171 ? 13.548 -33.633 4.193 1.00 91.88 171 THR A N 1
ATOM 1205 C CA . THR A 1 171 ? 12.679 -33.628 5.378 1.00 91.88 171 THR A CA 1
ATOM 1206 C C . THR A 1 171 ? 11.883 -34.925 5.538 1.00 91.88 171 THR A C 1
ATOM 1208 O O . THR A 1 171 ? 11.289 -35.154 6.590 1.00 91.88 171 THR A O 1
ATOM 1211 N N . GLY A 1 172 ? 11.866 -35.782 4.513 1.00 89.50 172 GLY A N 1
ATOM 1212 C CA . GLY A 1 172 ? 11.153 -37.059 4.470 1.00 89.50 172 GLY A CA 1
ATOM 1213 C C . GLY A 1 172 ? 9.635 -36.934 4.313 1.00 89.50 172 GLY A C 1
ATOM 1214 O O . GLY A 1 172 ? 8.975 -37.938 4.052 1.00 89.50 172 GLY A O 1
ATOM 1215 N N . VAL A 1 173 ? 9.079 -35.725 4.436 1.00 87.12 173 VAL A N 1
ATOM 1216 C CA . VAL A 1 173 ? 7.640 -35.442 4.394 1.00 87.12 173 VAL A CA 1
ATOM 1217 C C . VAL A 1 173 ? 7.403 -34.177 3.581 1.00 87.12 173 VAL A C 1
ATOM 1219 O O . VAL A 1 173 ? 8.012 -33.143 3.841 1.00 87.12 173 VAL A O 1
ATOM 1222 N N . ASP A 1 174 ? 6.489 -34.249 2.617 1.00 90.38 174 ASP A N 1
ATOM 1223 C CA . ASP A 1 174 ? 6.041 -33.061 1.895 1.00 90.38 174 ASP A CA 1
ATOM 1224 C C . ASP A 1 174 ? 5.016 -32.307 2.753 1.00 90.38 174 ASP A C 1
ATOM 1226 O O . ASP A 1 174 ? 3.903 -32.785 2.979 1.00 90.38 174 ASP A O 1
ATOM 1230 N N . GLY A 1 175 ? 5.422 -31.161 3.300 1.00 90.56 175 GLY A N 1
ATOM 1231 C CA . GLY A 1 175 ? 4.574 -30.327 4.147 1.00 90.56 175 GLY A CA 1
ATOM 1232 C C . GLY A 1 175 ? 3.612 -29.432 3.370 1.00 90.56 175 GLY A C 1
ATOM 1233 O O . GLY A 1 175 ? 2.850 -28.714 4.012 1.00 90.56 175 GLY A O 1
ATOM 1234 N N . TYR A 1 176 ? 3.628 -29.463 2.032 1.00 94.75 176 TYR A N 1
ATOM 1235 C CA . TYR A 1 176 ? 2.613 -28.823 1.201 1.00 94.75 176 TYR A CA 1
ATOM 1236 C C . TYR A 1 176 ? 1.710 -29.891 0.577 1.00 94.75 176 TYR A C 1
ATOM 1238 O O . TYR A 1 176 ? 2.188 -30.740 -0.182 1.00 94.75 176 TYR A O 1
ATOM 1246 N N . PRO A 1 177 ? 0.394 -29.879 0.868 1.00 92.69 177 PRO A N 1
ATOM 1247 C CA . PRO A 1 177 ? -0.512 -30.889 0.341 1.00 92.69 177 PRO A CA 1
ATOM 1248 C C . PRO A 1 177 ? -0.406 -31.013 -1.184 1.00 92.69 177 PRO A C 1
ATOM 1250 O O . PRO A 1 177 ? -0.497 -30.027 -1.910 1.00 92.69 177 PRO A O 1
ATOM 1253 N N . ASN A 1 178 ? -0.249 -32.247 -1.667 1.00 91.75 178 ASN A N 1
ATOM 1254 C CA . ASN A 1 178 ? -0.128 -32.600 -3.086 1.00 91.75 178 ASN A CA 1
ATOM 1255 C C . ASN A 1 178 ? 1.127 -32.084 -3.828 1.00 91.75 178 ASN A C 1
ATOM 1257 O O . ASN A 1 178 ? 1.189 -32.256 -5.048 1.00 91.75 178 ASN A O 1
ATOM 1261 N N . GLY A 1 179 ? 2.134 -31.523 -3.145 1.00 94.38 179 GLY A N 1
ATOM 1262 C CA . GLY A 1 179 ? 3.468 -31.320 -3.724 1.00 94.38 179 GLY A CA 1
ATOM 1263 C C . GLY A 1 179 ? 4.141 -29.977 -3.421 1.00 94.38 179 GLY A C 1
ATOM 1264 O O . GLY A 1 179 ? 3.546 -28.913 -3.592 1.00 94.38 179 GLY A O 1
ATOM 1265 N N . SER A 1 180 ? 5.434 -30.017 -3.087 1.00 96.25 180 SER A N 1
ATOM 1266 C CA . SER A 1 180 ? 6.263 -28.837 -2.798 1.00 96.25 180 SER A CA 1
ATOM 1267 C C . SER A 1 180 ? 7.058 -28.255 -3.976 1.00 96.25 180 SER A C 1
ATOM 1269 O O . SER A 1 180 ? 8.026 -27.531 -3.742 1.00 96.25 180 SER A O 1
ATOM 1271 N N . PHE A 1 181 ? 6.712 -28.563 -5.227 1.00 97.12 181 PHE A N 1
ATOM 1272 C CA . PHE A 1 181 ? 7.461 -28.115 -6.417 1.00 97.12 181 PHE A CA 1
ATOM 1273 C C . PHE A 1 181 ? 6.597 -27.270 -7.361 1.00 97.12 181 PHE A C 1
ATOM 1275 O O . PHE A 1 181 ? 5.383 -27.239 -7.188 1.00 97.12 181 PHE A O 1
ATOM 1282 N N . ALA A 1 182 ? 7.205 -26.612 -8.353 1.00 96.25 182 ALA A N 1
ATOM 1283 C CA . ALA A 1 182 ? 6.573 -25.717 -9.340 1.00 96.25 182 ALA A CA 1
ATOM 1284 C C . ALA A 1 182 ? 6.178 -24.333 -8.788 1.00 96.25 182 ALA A C 1
ATOM 1286 O O . ALA A 1 182 ? 6.441 -24.016 -7.619 1.00 96.25 182 ALA A O 1
ATOM 1287 N N . ARG A 1 183 ? 5.569 -23.485 -9.631 1.00 95.06 183 ARG A N 1
ATOM 1288 C CA . ARG A 1 183 ? 5.554 -22.024 -9.419 1.00 95.06 183 ARG A CA 1
ATOM 1289 C C . ARG A 1 183 ? 4.667 -21.478 -8.311 1.00 95.06 183 ARG A C 1
ATOM 1291 O O . ARG A 1 183 ? 4.926 -20.367 -7.865 1.00 95.06 183 ARG A O 1
ATOM 1298 N N . GLY A 1 184 ? 3.647 -22.203 -7.856 1.00 96.06 184 GLY A N 1
ATOM 1299 C CA . GLY A 1 184 ? 2.716 -21.712 -6.830 1.00 96.06 184 GLY A CA 1
ATOM 1300 C C . GLY A 1 184 ? 3.410 -21.375 -5.502 1.00 96.06 184 GLY A C 1
ATOM 1301 O O . GLY A 1 184 ? 4.296 -22.113 -5.067 1.00 96.06 184 GLY A O 1
ATOM 1302 N N . ALA A 1 185 ? 3.014 -20.298 -4.832 1.00 97.19 185 ALA A N 1
ATOM 1303 C CA . ALA A 1 185 ? 3.674 -19.793 -3.625 1.00 97.19 185 ALA A CA 1
ATOM 1304 C C . ALA A 1 185 ? 2.798 -19.971 -2.363 1.00 97.19 185 ALA A C 1
ATOM 1306 O O . ALA A 1 185 ? 1.805 -19.265 -2.200 1.00 97.19 185 ALA A O 1
ATOM 1307 N N . PRO A 1 186 ? 3.115 -20.912 -1.454 1.00 97.06 186 PRO A N 1
ATOM 1308 C CA . PRO A 1 186 ? 2.256 -21.242 -0.320 1.00 97.06 186 PRO A CA 1
ATOM 1309 C C . PRO A 1 186 ? 2.500 -20.314 0.879 1.00 97.06 186 PRO A C 1
ATOM 1311 O O . PRO A 1 186 ? 3.580 -20.282 1.474 1.00 97.06 186 PRO A O 1
ATOM 1314 N N . GLY A 1 187 ? 1.467 -19.582 1.287 1.00 96.62 187 GLY A N 1
ATOM 1315 C CA . GLY A 1 187 ? 1.539 -18.597 2.361 1.00 96.62 187 GLY A CA 1
ATOM 1316 C C . GLY A 1 187 ? 2.576 -17.522 2.050 1.00 96.62 187 GLY A C 1
ATOM 1317 O O . GLY A 1 187 ? 2.500 -16.852 1.023 1.00 96.62 187 GLY A O 1
ATOM 1318 N N . ASN A 1 188 ? 3.555 -17.373 2.940 1.00 98.12 188 ASN A N 1
ATOM 1319 C CA . ASN A 1 188 ? 4.639 -16.411 2.777 1.00 98.12 188 ASN A CA 1
ATOM 1320 C C . ASN A 1 188 ? 5.911 -17.002 2.137 1.00 98.12 188 ASN A C 1
ATOM 1322 O O . ASN A 1 188 ? 6.895 -16.283 1.989 1.00 98.12 188 ASN A O 1
ATOM 1326 N N . ALA A 1 189 ? 5.920 -18.281 1.755 1.00 98.56 189 ALA A N 1
ATOM 1327 C CA . ALA A 1 189 ? 7.046 -18.886 1.047 1.00 98.56 189 ALA A CA 1
ATOM 1328 C C . ALA A 1 189 ? 7.039 -18.515 -0.442 1.00 98.56 189 ALA A C 1
ATOM 1330 O O . ALA A 1 189 ? 5.976 -18.410 -1.052 1.00 98.56 189 ALA A O 1
ATOM 1331 N N . GLY A 1 190 ? 8.222 -18.364 -1.038 1.00 98.38 190 GLY A N 1
ATOM 1332 C CA . GLY A 1 190 ? 8.367 -18.216 -2.485 1.00 98.38 190 GLY A CA 1
ATOM 1333 C C . GLY A 1 190 ? 8.080 -19.525 -3.226 1.00 98.38 190 GLY A C 1
ATOM 1334 O O . GLY A 1 190 ? 8.444 -20.610 -2.767 1.00 98.38 190 GLY A O 1
ATOM 1335 N N . GLY A 1 191 ? 7.434 -19.437 -4.385 1.00 98.00 191 GLY A N 1
ATOM 1336 C CA . GLY A 1 191 ? 7.251 -20.562 -5.298 1.00 98.00 191 GLY A CA 1
ATOM 1337 C C . GLY A 1 191 ? 8.564 -20.967 -5.969 1.00 98.00 191 GLY A C 1
ATOM 1338 O O . GLY A 1 191 ? 9.441 -20.129 -6.173 1.00 98.00 191 GLY A O 1
ATOM 1339 N N . GLY A 1 192 ? 8.722 -22.246 -6.315 1.00 96.69 192 GLY A N 1
ATOM 1340 C CA . GLY A 1 192 ? 9.869 -22.692 -7.118 1.00 96.69 192 GLY A CA 1
ATOM 1341 C C . GLY A 1 192 ? 9.732 -22.267 -8.586 1.00 96.69 192 GLY A C 1
ATOM 1342 O O . GLY A 1 192 ? 8.760 -21.627 -8.945 1.00 96.69 192 GLY A O 1
ATOM 1343 N N . GLY A 1 193 ? 10.647 -22.638 -9.471 1.00 94.81 193 GLY A N 1
ATOM 1344 C CA . GLY A 1 193 ? 10.447 -22.509 -10.919 1.00 94.81 193 GLY A CA 1
ATOM 1345 C C . GLY A 1 193 ? 9.578 -23.641 -11.481 1.00 94.81 193 GLY A C 1
ATOM 1346 O O . GLY A 1 193 ? 9.577 -24.753 -10.949 1.00 94.81 193 GLY A O 1
ATOM 1347 N N . THR A 1 194 ? 8.840 -23.387 -12.558 1.00 93.50 194 THR A N 1
ATOM 1348 C CA . THR A 1 194 ? 8.278 -24.444 -13.424 1.00 93.50 194 THR A CA 1
ATOM 1349 C C . THR A 1 194 ? 9.083 -24.477 -14.712 1.00 93.50 194 THR A C 1
ATOM 1351 O O . THR A 1 194 ? 9.329 -23.421 -15.292 1.00 93.50 194 THR A O 1
ATOM 1354 N N . ASP A 1 195 ? 9.533 -25.637 -15.168 1.00 92.06 195 ASP A N 1
ATOM 1355 C CA . ASP A 1 195 ? 10.301 -25.687 -16.414 1.00 92.06 195 ASP A CA 1
ATOM 1356 C C . ASP A 1 195 ? 9.382 -25.535 -17.636 1.00 92.06 195 ASP A C 1
ATOM 1358 O O . ASP A 1 195 ? 8.242 -26.015 -17.622 1.00 92.06 195 ASP A O 1
ATOM 1362 N N . ARG A 1 196 ? 9.837 -24.841 -18.690 1.00 87.31 196 ARG A N 1
ATOM 1363 C CA . ARG A 1 196 ? 9.026 -24.685 -19.913 1.00 87.31 196 ARG A CA 1
ATOM 1364 C C . ARG A 1 196 ? 9.053 -25.911 -20.814 1.00 87.31 196 ARG A C 1
ATOM 1366 O O . ARG A 1 196 ? 8.065 -26.159 -21.509 1.00 87.31 196 ARG A O 1
ATOM 1373 N N . HIS A 1 197 ? 10.106 -26.715 -20.729 1.00 87.25 197 HIS A N 1
ATOM 1374 C CA . HIS A 1 197 ? 10.272 -27.940 -21.490 1.00 87.25 197 HIS A CA 1
ATOM 1375 C C . HIS A 1 197 ? 10.517 -29.131 -20.546 1.00 87.25 197 HIS A C 1
ATOM 1377 O O . HIS A 1 197 ? 11.597 -29.727 -20.550 1.00 87.25 197 HIS A O 1
ATOM 1383 N N . PRO A 1 198 ? 9.497 -29.556 -19.764 1.00 88.75 198 PRO A N 1
ATOM 1384 C CA . PRO A 1 198 ? 9.678 -30.538 -18.694 1.00 88.75 198 PRO A CA 1
ATOM 1385 C C . PRO A 1 198 ? 10.357 -31.850 -19.103 1.00 88.75 198 PRO A C 1
ATOM 1387 O O . PRO A 1 198 ? 11.029 -32.462 -18.280 1.00 88.75 198 PRO A O 1
ATOM 1390 N N . SER A 1 199 ? 10.197 -32.304 -20.351 1.00 88.44 199 SER A N 1
ATOM 1391 C CA . SER A 1 199 ? 10.809 -33.544 -20.845 1.00 88.44 199 SER A CA 1
ATOM 1392 C C . SER A 1 199 ? 12.336 -33.504 -20.928 1.00 88.44 199 SER A C 1
ATOM 1394 O O . SER A 1 199 ? 12.951 -34.551 -20.731 1.00 88.44 199 SER A O 1
ATOM 1396 N N . ALA A 1 200 ? 12.938 -32.342 -21.199 1.00 86.25 200 ALA A N 1
ATOM 1397 C CA . ALA A 1 200 ? 14.397 -32.164 -21.255 1.00 86.25 200 ALA A CA 1
ATOM 1398 C C . ALA A 1 200 ? 14.941 -31.270 -20.127 1.00 86.25 200 ALA A C 1
ATOM 1400 O O . ALA A 1 200 ? 16.143 -31.275 -19.855 1.00 86.25 200 ALA A O 1
ATOM 1401 N N . ASN A 1 201 ? 14.051 -30.544 -19.446 1.00 88.56 201 ASN A N 1
ATOM 1402 C CA . ASN A 1 201 ? 14.352 -29.624 -18.359 1.00 88.56 201 ASN A CA 1
ATOM 1403 C C . ASN A 1 201 ? 15.432 -28.589 -18.721 1.00 88.56 201 ASN A C 1
ATOM 1405 O O . ASN A 1 201 ? 16.277 -28.264 -17.898 1.00 88.56 201 ASN A O 1
ATOM 1409 N N . ASP A 1 202 ? 15.463 -28.133 -19.970 1.00 88.06 202 ASP A N 1
ATOM 1410 C CA . ASP A 1 202 ? 16.489 -27.250 -20.536 1.00 88.06 202 ASP A CA 1
ATOM 1411 C C . ASP A 1 202 ? 16.002 -25.818 -20.781 1.00 88.06 202 ASP A C 1
ATOM 1413 O O . ASP A 1 202 ? 16.735 -25.003 -21.337 1.00 88.06 202 ASP A O 1
ATOM 1417 N N . GLU A 1 203 ? 14.794 -25.490 -20.319 1.00 89.69 203 GLU A N 1
ATOM 1418 C CA . GLU A 1 203 ? 14.197 -24.160 -20.417 1.00 89.69 203 GLU A CA 1
ATOM 1419 C C . GLU A 1 203 ? 13.927 -23.587 -19.018 1.00 89.69 203 GLU A C 1
ATOM 1421 O O . GLU A 1 203 ? 12.786 -23.325 -18.608 1.00 89.69 203 GLU A O 1
ATOM 1426 N N . ASN A 1 204 ? 15.013 -23.396 -18.266 1.00 92.31 204 ASN A N 1
ATOM 1427 C CA . ASN A 1 204 ? 14.949 -23.190 -16.825 1.00 92.31 204 ASN A CA 1
ATOM 1428 C C . ASN A 1 204 ? 14.496 -21.800 -16.349 1.00 92.31 204 ASN A C 1
ATOM 1430 O O . ASN A 1 204 ? 15.015 -20.761 -16.768 1.00 92.31 204 ASN A O 1
ATOM 1434 N N . SER A 1 205 ? 13.572 -21.784 -15.389 1.00 93.12 205 SER A N 1
ATOM 1435 C CA . SER A 1 205 ? 12.949 -20.584 -14.826 1.00 93.12 205 SER A CA 1
ATOM 1436 C C . SER A 1 205 ? 13.429 -20.277 -13.407 1.00 93.12 205 SER A C 1
ATOM 1438 O O . SER A 1 205 ? 13.871 -21.160 -12.667 1.00 93.12 205 SER A O 1
ATOM 1440 N N . GLY A 1 206 ? 13.332 -19.008 -13.016 1.00 95.88 206 GLY A N 1
ATOM 1441 C CA . GLY A 1 206 ? 13.773 -18.527 -11.711 1.00 95.88 206 GLY A CA 1
ATOM 1442 C C . GLY A 1 206 ? 12.760 -18.786 -10.595 1.00 95.88 206 GLY A C 1
ATOM 1443 O O . GLY A 1 206 ? 11.550 -18.857 -10.821 1.00 95.88 206 GLY A O 1
ATOM 1444 N N . GLY A 1 207 ? 13.253 -18.890 -9.363 1.00 98.00 207 GLY A N 1
ATOM 1445 C CA . GLY A 1 207 ? 12.427 -19.031 -8.164 1.00 98.00 207 GLY A CA 1
ATOM 1446 C C . GLY A 1 207 ? 11.846 -17.699 -7.677 1.00 98.00 207 GLY A C 1
ATOM 1447 O O . GLY A 1 207 ? 12.454 -16.639 -7.834 1.00 98.00 207 GLY A O 1
ATOM 1448 N N . GLY A 1 208 ? 10.669 -17.748 -7.057 1.00 97.56 208 GLY A N 1
ATOM 1449 C CA . GLY A 1 208 ? 10.010 -16.586 -6.462 1.00 97.56 208 GLY A CA 1
ATOM 1450 C C . GLY A 1 208 ? 10.601 -16.194 -5.110 1.00 97.56 208 GLY A C 1
ATOM 1451 O O . GLY A 1 208 ? 11.087 -17.038 -4.353 1.00 97.56 208 GLY A O 1
ATOM 1452 N N . GLY A 1 209 ? 10.553 -14.905 -4.784 1.00 98.44 209 GLY A N 1
ATOM 1453 C CA . GLY A 1 209 ? 11.012 -14.386 -3.498 1.00 98.44 209 GLY A CA 1
ATOM 1454 C C . GLY A 1 209 ? 10.078 -14.762 -2.344 1.00 98.44 209 GLY A C 1
ATOM 1455 O O . GLY A 1 209 ? 8.861 -14.869 -2.515 1.00 98.44 209 GLY A O 1
ATOM 1456 N N . GLY A 1 210 ? 10.633 -14.938 -1.147 1.00 98.56 210 GLY A N 1
ATOM 1457 C CA . GLY A 1 210 ? 9.836 -15.085 0.073 1.00 98.56 210 GLY A CA 1
ATOM 1458 C C . GLY A 1 210 ? 9.109 -13.786 0.432 1.00 98.56 210 GLY A C 1
ATOM 1459 O O . GLY A 1 210 ? 9.491 -12.710 -0.021 1.00 98.56 210 GLY A O 1
ATOM 1460 N N . ALA A 1 211 ? 8.089 -13.859 1.282 1.00 97.94 211 ALA A N 1
ATOM 1461 C CA . ALA A 1 211 ? 7.310 -12.709 1.739 1.00 97.94 211 ALA A CA 1
ATOM 1462 C C . ALA A 1 211 ? 7.228 -12.596 3.265 1.00 97.94 211 ALA A C 1
ATOM 1464 O O . ALA A 1 211 ? 7.485 -13.553 4.005 1.00 97.94 211 ALA A O 1
ATOM 1465 N N . ASN A 1 212 ? 6.863 -11.404 3.735 1.00 97.50 212 ASN A N 1
ATOM 1466 C CA . ASN A 1 212 ? 6.484 -11.176 5.125 1.00 97.50 212 ASN A CA 1
ATOM 1467 C C . ASN A 1 212 ? 5.554 -9.957 5.248 1.00 97.50 212 ASN A C 1
ATOM 1469 O O . ASN A 1 212 ? 4.379 -10.069 4.907 1.00 97.50 212 ASN A O 1
ATOM 1473 N N . GLY A 1 213 ? 6.065 -8.796 5.681 1.00 87.94 213 GLY A N 1
ATOM 1474 C CA . GLY A 1 213 ? 5.305 -7.542 5.715 1.00 87.94 213 GLY A CA 1
ATOM 1475 C C . GLY A 1 213 ? 4.990 -7.009 4.314 1.00 87.94 213 GLY A C 1
ATOM 1476 O O . GLY A 1 213 ? 3.925 -6.442 4.103 1.00 87.94 213 GLY A O 1
ATOM 1477 N N . GLY A 1 214 ? 5.892 -7.239 3.360 1.00 89.81 214 GLY A N 1
ATOM 1478 C CA . GLY A 1 214 ? 5.686 -7.043 1.928 1.00 89.81 214 GLY A CA 1
ATOM 1479 C C . GLY A 1 214 ? 5.611 -8.375 1.182 1.00 89.81 214 GLY A C 1
ATOM 1480 O O . GLY A 1 214 ? 6.111 -9.401 1.659 1.00 89.81 214 GLY A O 1
ATOM 1481 N N . SER A 1 215 ? 4.985 -8.369 0.004 1.00 94.19 215 SER A N 1
ATOM 1482 C CA . SER A 1 215 ? 4.917 -9.543 -0.874 1.00 94.19 215 SER A CA 1
ATOM 1483 C C . SER A 1 215 ? 6.273 -9.863 -1.503 1.00 94.19 215 SER A C 1
ATOM 1485 O O . SER A 1 215 ? 7.069 -8.963 -1.761 1.00 94.19 215 SER A O 1
ATOM 1487 N N . GLY A 1 216 ? 6.522 -11.133 -1.812 1.00 94.62 216 GLY A N 1
ATOM 1488 C CA . GLY A 1 216 ? 7.687 -11.533 -2.598 1.00 94.62 216 GLY A CA 1
ATOM 1489 C C . GLY A 1 216 ? 7.518 -11.170 -4.075 1.00 94.62 216 GLY A C 1
ATOM 1490 O O . GLY A 1 216 ? 6.394 -11.072 -4.575 1.00 94.62 216 GLY A O 1
ATOM 1491 N N . GLY A 1 217 ? 8.631 -11.000 -4.777 1.00 91.56 217 GLY A N 1
ATOM 1492 C CA . GLY A 1 217 ? 8.677 -10.811 -6.222 1.00 91.56 217 GLY A CA 1
ATOM 1493 C C . GLY A 1 217 ? 8.621 -12.135 -6.986 1.00 91.56 217 GLY A C 1
ATOM 1494 O O . GLY A 1 217 ? 9.074 -13.168 -6.490 1.00 91.56 217 GLY A O 1
ATOM 1495 N N . ILE A 1 218 ? 8.063 -12.115 -8.198 1.00 93.81 218 ILE A N 1
ATOM 1496 C CA . ILE A 1 218 ? 8.045 -13.280 -9.097 1.00 93.81 218 ILE A CA 1
ATOM 1497 C C . ILE A 1 218 ? 9.449 -13.544 -9.670 1.00 93.81 218 ILE A C 1
ATOM 1499 O O . ILE A 1 218 ? 10.210 -12.603 -9.904 1.00 93.81 218 ILE A O 1
ATOM 1503 N N . GLY A 1 219 ? 9.795 -14.815 -9.872 1.00 93.69 219 GLY A N 1
ATOM 1504 C CA . GLY A 1 219 ? 10.996 -15.243 -10.588 1.00 93.69 219 GLY A CA 1
ATOM 1505 C C . GLY A 1 219 ? 10.867 -15.064 -12.102 1.00 93.69 219 GLY A C 1
ATOM 1506 O O . GLY A 1 219 ? 9.771 -14.927 -12.642 1.00 93.69 219 GLY A O 1
ATOM 1507 N N . GLY A 1 220 ? 11.998 -15.052 -12.795 1.00 89.81 220 GLY A N 1
ATOM 1508 C CA . GLY A 1 220 ? 12.054 -14.895 -14.241 1.00 89.81 220 GLY A CA 1
ATOM 1509 C C . GLY A 1 220 ? 11.596 -16.132 -15.003 1.00 89.81 220 GLY A C 1
ATOM 1510 O O . GLY A 1 220 ? 11.607 -17.252 -14.491 1.00 89.81 220 GLY A O 1
ATOM 1511 N N . ILE A 1 221 ? 11.201 -15.927 -16.253 1.00 86.19 221 ILE A N 1
ATOM 1512 C CA . ILE A 1 221 ? 10.718 -16.991 -17.138 1.00 86.19 221 ILE A CA 1
ATOM 1513 C C . ILE A 1 221 ? 11.860 -17.883 -17.644 1.00 86.19 221 ILE A C 1
ATOM 1515 O O . ILE A 1 221 ? 13.019 -17.486 -17.649 1.00 86.19 221 ILE A O 1
ATOM 1519 N N . GLY A 1 222 ? 11.523 -19.091 -18.090 1.00 84.69 222 GLY A N 1
ATOM 1520 C CA . GLY A 1 222 ? 12.473 -19.984 -18.761 1.00 84.69 222 GLY A CA 1
ATOM 1521 C C . GLY A 1 222 ? 12.865 -19.518 -20.164 1.00 84.69 222 GLY A C 1
ATOM 1522 O O . GLY A 1 222 ? 12.126 -18.743 -20.781 1.00 84.69 222 GLY A O 1
ATOM 1523 N N . TRP A 1 223 ? 14.010 -20.003 -20.661 1.00 83.38 223 TRP A N 1
ATOM 1524 C CA . TRP A 1 223 ? 14.436 -19.821 -22.056 1.00 83.38 223 TRP A CA 1
ATOM 1525 C C . TRP A 1 223 ? 13.390 -20.386 -23.042 1.00 83.38 223 TRP A C 1
ATOM 1527 O O . TRP A 1 223 ? 12.581 -21.224 -22.664 1.00 83.38 223 TRP A O 1
ATOM 1537 N N . CYS A 1 224 ? 13.362 -19.922 -24.298 1.00 72.81 224 CYS A N 1
ATOM 1538 C CA . CYS A 1 224 ? 12.575 -20.565 -25.359 1.00 72.81 224 CYS A CA 1
ATOM 1539 C C . CYS A 1 224 ? 13.161 -20.295 -26.757 1.00 72.81 224 CYS A C 1
ATOM 1541 O O . CYS A 1 224 ? 13.915 -19.345 -26.950 1.00 72.81 224 CYS A O 1
ATOM 1543 N N . ALA A 1 225 ? 12.770 -21.072 -27.772 1.00 62.88 225 ALA A N 1
ATOM 1544 C CA . ALA A 1 225 ? 13.326 -20.959 -29.130 1.00 62.88 225 ALA A CA 1
ATOM 1545 C C . ALA A 1 225 ? 12.871 -19.725 -29.946 1.00 62.88 225 ALA A C 1
ATOM 1547 O O . ALA A 1 225 ? 13.584 -19.291 -30.848 1.00 62.88 225 ALA A O 1
ATOM 1548 N N . ALA A 1 226 ? 11.707 -19.130 -29.650 1.00 57.66 226 ALA A N 1
ATOM 1549 C CA . ALA A 1 226 ? 11.164 -17.960 -30.368 1.00 57.66 226 ALA A CA 1
ATOM 1550 C C . ALA A 1 226 ? 11.824 -16.622 -29.966 1.00 57.66 226 ALA A C 1
ATOM 1552 O O . ALA A 1 226 ? 11.307 -15.542 -30.251 1.00 57.66 226 ALA A O 1
ATOM 1553 N N . PHE A 1 227 ? 12.947 -16.699 -29.262 1.00 57.94 227 PHE A N 1
ATOM 1554 C CA . PHE A 1 227 ? 13.584 -15.594 -28.574 1.00 57.94 227 PHE A CA 1
ATOM 1555 C C . PHE A 1 227 ? 14.234 -14.590 -29.532 1.00 57.94 227 PHE A C 1
ATOM 1557 O O . PHE A 1 227 ? 15.039 -14.962 -30.386 1.00 57.94 227 PHE A O 1
ATOM 1564 N N . THR A 1 228 ? 13.937 -13.301 -29.357 1.00 53.41 228 THR A N 1
ATOM 1565 C CA . THR A 1 228 ? 14.607 -12.204 -30.072 1.00 53.41 228 THR A CA 1
ATOM 1566 C C . THR A 1 228 ? 15.379 -11.328 -29.083 1.00 53.41 228 THR A C 1
ATOM 1568 O O . THR A 1 228 ? 15.050 -11.239 -27.901 1.00 53.41 228 THR A O 1
ATOM 1571 N N . THR A 1 229 ? 16.456 -10.689 -29.541 1.00 48.44 229 THR A N 1
ATOM 1572 C CA . THR A 1 229 ? 17.386 -9.906 -28.704 1.00 48.44 229 THR A CA 1
ATOM 1573 C C . THR A 1 229 ? 16.837 -8.541 -28.259 1.00 48.44 229 THR A C 1
ATOM 1575 O O . THR A 1 229 ? 17.579 -7.740 -27.692 1.00 48.44 229 THR A O 1
ATOM 1578 N N . THR A 1 230 ? 15.556 -8.243 -28.499 1.00 42.16 230 THR A N 1
ATOM 1579 C CA . THR A 1 230 ? 14.943 -6.933 -28.235 1.00 42.16 230 THR A CA 1
ATOM 1580 C C . THR A 1 230 ? 14.094 -6.977 -26.960 1.00 42.16 230 THR A C 1
ATOM 1582 O O . THR A 1 230 ? 12.946 -7.415 -26.972 1.00 42.16 230 THR A O 1
ATOM 1585 N N . ALA A 1 231 ? 14.639 -6.502 -25.837 1.00 40.62 231 ALA A N 1
ATOM 1586 C CA . ALA A 1 231 ? 13.859 -6.306 -24.613 1.00 40.62 231 ALA A CA 1
ATOM 1587 C C . ALA A 1 231 ? 12.748 -5.245 -24.830 1.00 40.62 231 ALA A C 1
ATOM 1589 O O . ALA A 1 231 ? 13.002 -4.246 -25.506 1.00 40.62 231 ALA A O 1
ATOM 1590 N N . PRO A 1 232 ? 11.529 -5.417 -24.276 1.00 46.12 232 PRO A N 1
ATOM 1591 C CA . PRO A 1 232 ? 11.093 -6.497 -23.383 1.00 46.12 232 PRO A CA 1
ATOM 1592 C C . PRO A 1 232 ? 10.404 -7.668 -24.116 1.00 46.12 232 PRO A C 1
ATOM 1594 O O . PRO A 1 232 ? 9.872 -8.573 -23.479 1.00 46.12 232 PRO A O 1
ATOM 1597 N N . TYR A 1 233 ? 10.380 -7.668 -25.451 1.00 48.53 233 TYR A N 1
ATOM 1598 C CA . TYR A 1 233 ? 9.650 -8.651 -26.252 1.00 48.53 233 TYR A CA 1
ATOM 1599 C C . TYR A 1 233 ? 10.469 -9.929 -26.452 1.00 48.53 233 TYR A C 1
ATOM 1601 O O . TYR A 1 233 ? 11.005 -10.203 -27.518 1.00 48.53 233 TYR A O 1
ATOM 1609 N N . TYR A 1 234 ? 10.520 -10.764 -25.419 1.00 53.62 234 TYR A N 1
ATOM 1610 C CA . TYR A 1 234 ? 11.325 -11.988 -25.407 1.00 53.62 234 TYR A CA 1
ATOM 1611 C C . TYR A 1 234 ? 10.799 -13.136 -26.291 1.00 53.62 234 TYR A C 1
ATOM 1613 O O . TYR A 1 234 ? 11.269 -14.257 -26.157 1.00 53.62 234 TYR A O 1
ATOM 1621 N N . GLY A 1 235 ? 9.808 -12.915 -27.166 1.00 51.56 235 GLY A N 1
ATOM 1622 C CA . GLY A 1 235 ? 9.282 -13.932 -28.098 1.00 51.56 235 GLY A CA 1
ATOM 1623 C C . GLY A 1 235 ? 8.591 -15.155 -27.463 1.00 51.56 235 GLY A C 1
ATOM 1624 O O . GLY A 1 235 ? 7.844 -15.858 -28.132 1.00 51.56 235 GLY A O 1
ATOM 1625 N N . CYS A 1 236 ? 8.735 -15.355 -26.150 1.00 58.31 236 CYS A N 1
ATOM 1626 C CA . CYS A 1 236 ? 8.198 -16.472 -25.369 1.00 58.31 236 CYS A CA 1
ATOM 1627 C C . CYS A 1 236 ? 6.777 -16.226 -24.816 1.00 58.31 236 CYS A C 1
ATOM 1629 O O . CYS A 1 236 ? 6.419 -16.775 -23.771 1.00 58.31 236 CYS A O 1
ATOM 1631 N N . GLY A 1 237 ? 5.967 -15.389 -25.483 1.00 51.12 237 GLY A N 1
ATOM 1632 C CA . GLY A 1 237 ? 4.587 -15.069 -25.065 1.00 51.12 237 GLY A CA 1
ATOM 1633 C C . GLY A 1 237 ? 4.385 -13.721 -24.352 1.00 51.12 237 GLY A C 1
ATOM 1634 O O . GLY A 1 237 ? 3.381 -13.533 -23.673 1.00 51.12 237 GLY A O 1
ATOM 1635 N N . TYR A 1 238 ? 5.299 -12.755 -24.515 1.00 44.53 238 TYR A N 1
ATOM 1636 C CA . TYR A 1 238 ? 5.237 -11.460 -23.810 1.00 44.53 238 TYR A CA 1
ATOM 1637 C C . TYR A 1 238 ? 4.075 -10.532 -24.225 1.00 44.53 238 TYR A C 1
ATOM 1639 O O . TYR A 1 238 ? 3.729 -9.628 -23.472 1.00 44.53 238 TYR A O 1
ATOM 1647 N N . ALA A 1 239 ? 3.418 -10.766 -25.370 1.00 39.56 239 ALA A N 1
ATOM 1648 C CA . ALA A 1 239 ? 2.317 -9.916 -25.849 1.00 39.56 239 ALA A CA 1
ATOM 1649 C C . ALA A 1 239 ? 1.081 -9.900 -24.923 1.00 39.56 239 ALA A C 1
ATOM 1651 O O . ALA A 1 239 ? 0.255 -8.999 -25.033 1.00 39.56 239 ALA A O 1
ATOM 1652 N N . ALA A 1 240 ? 0.966 -10.860 -23.998 1.00 36.19 240 ALA A N 1
ATOM 1653 C CA . ALA A 1 240 ? -0.102 -10.891 -23.004 1.00 36.19 240 ALA A CA 1
ATOM 1654 C C . ALA A 1 240 ? 0.301 -10.296 -21.637 1.00 36.19 240 ALA A C 1
ATOM 1656 O O . ALA A 1 240 ? -0.583 -9.900 -20.896 1.00 36.19 240 ALA A O 1
ATOM 1657 N N . LEU A 1 241 ? 1.594 -10.173 -21.298 1.00 42.31 241 LEU A N 1
ATOM 1658 C CA . LEU A 1 241 ? 2.124 -9.947 -19.931 1.00 42.31 241 LEU A CA 1
ATOM 1659 C C . LEU A 1 241 ? 2.153 -8.475 -19.445 1.00 42.31 241 LEU A C 1
ATOM 1661 O O . LEU A 1 241 ? 2.861 -8.156 -18.494 1.00 42.31 241 LEU A O 1
ATOM 1665 N N . ALA A 1 242 ? 1.382 -7.571 -20.061 1.00 35.91 242 ALA A N 1
ATOM 1666 C CA . ALA A 1 242 ? 1.350 -6.145 -19.699 1.00 35.91 242 ALA A CA 1
ATOM 1667 C C . ALA A 1 242 ? 0.430 -5.797 -18.502 1.00 35.91 242 ALA A C 1
ATOM 1669 O O . ALA A 1 242 ? 0.369 -4.636 -18.101 1.00 35.91 242 ALA A O 1
ATOM 1670 N N . SER A 1 243 ? -0.278 -6.770 -17.915 1.00 36.25 243 SER A N 1
ATOM 1671 C CA . SER A 1 243 ? -1.039 -6.586 -16.672 1.00 36.25 243 SER A CA 1
ATOM 1672 C C . SER A 1 243 ? -0.203 -6.990 -15.453 1.00 36.25 243 SER A C 1
ATOM 1674 O O . SER A 1 243 ? 0.389 -8.064 -15.425 1.00 36.25 243 SER A O 1
ATOM 1676 N N . ALA A 1 244 ? -0.197 -6.159 -14.406 1.00 38.62 244 ALA A N 1
ATOM 1677 C CA . ALA A 1 244 ? 0.504 -6.398 -13.134 1.00 38.62 244 ALA A CA 1
ATOM 1678 C C . ALA A 1 244 ? 0.036 -7.655 -12.352 1.00 38.62 244 ALA A C 1
ATOM 1680 O O . ALA A 1 244 ? 0.607 -7.988 -11.315 1.00 38.62 244 ALA A O 1
ATOM 1681 N N . ALA A 1 245 ? -0.972 -8.369 -12.858 1.00 45.25 245 ALA A N 1
ATOM 1682 C CA . ALA A 1 245 ? -1.349 -9.719 -12.460 1.00 45.25 245 ALA A CA 1
ATOM 1683 C C . ALA A 1 245 ? -1.081 -10.654 -13.652 1.00 45.25 245 ALA A C 1
ATOM 1685 O O . ALA A 1 245 ? -1.660 -10.491 -14.725 1.00 45.25 245 ALA A O 1
ATOM 1686 N N . ASN A 1 246 ? -0.114 -11.545 -13.454 1.00 46.84 246 ASN A N 1
ATOM 1687 C CA . ASN A 1 246 ? 0.520 -12.474 -14.387 1.00 46.84 246 ASN A CA 1
ATOM 1688 C C . ASN A 1 246 ? -0.421 -13.244 -15.346 1.00 46.84 246 ASN A C 1
ATOM 1690 O O . ASN A 1 246 ? -1.080 -14.159 -14.883 1.00 46.84 246 ASN A O 1
ATOM 1694 N N . PRO A 1 247 ? -0.419 -13.024 -16.672 1.00 41.31 247 PRO A N 1
ATOM 1695 C CA . PRO A 1 247 ? -1.162 -13.880 -17.598 1.00 41.31 247 PRO A CA 1
ATOM 1696 C C . PRO A 1 247 ? -0.441 -15.173 -18.014 1.00 41.31 247 PRO A C 1
ATOM 1698 O O . PRO A 1 247 ? 0.765 -15.342 -17.845 1.00 41.31 247 PRO A O 1
ATOM 1701 N N . ALA A 1 248 ? -1.220 -16.102 -18.574 1.00 41.12 248 ALA A N 1
ATOM 1702 C CA . ALA A 1 248 ? -0.825 -17.435 -19.024 1.00 41.12 248 ALA A CA 1
ATOM 1703 C C . ALA A 1 248 ? 0.509 -17.433 -19.802 1.00 41.12 248 ALA A C 1
ATOM 1705 O O . ALA A 1 248 ? 0.554 -17.110 -20.987 1.00 41.12 248 ALA A O 1
ATOM 1706 N N . GLY A 1 249 ? 1.608 -17.786 -19.124 1.00 50.16 249 GLY A N 1
ATOM 1707 C CA . GLY A 1 249 ? 2.942 -17.819 -19.731 1.00 50.16 249 GLY A CA 1
ATOM 1708 C C . GLY A 1 249 ? 4.126 -17.602 -18.785 1.00 50.16 249 GLY A C 1
ATOM 1709 O O . GLY A 1 249 ? 5.245 -17.942 -19.178 1.00 50.16 249 GLY A O 1
ATOM 1710 N N . SER A 1 250 ? 3.932 -17.079 -17.563 1.00 67.69 250 SER A N 1
ATOM 1711 C CA . SER A 1 250 ? 5.030 -17.039 -16.584 1.00 67.69 250 SER A CA 1
ATOM 1712 C C . SER A 1 250 ? 5.300 -18.419 -16.003 1.00 67.69 250 SER A C 1
ATOM 1714 O O . SER A 1 250 ? 4.436 -19.043 -15.384 1.00 67.69 250 SER A O 1
ATOM 1716 N N . THR A 1 251 ? 6.526 -18.881 -16.208 1.00 84.44 251 THR A N 1
ATOM 1717 C CA . THR A 1 251 ? 7.030 -20.127 -15.638 1.00 84.44 251 THR A CA 1
ATOM 1718 C C . THR A 1 251 ? 7.898 -19.918 -14.407 1.00 84.44 251 THR A C 1
ATOM 1720 O O . THR A 1 251 ? 8.192 -20.881 -13.703 1.00 84.44 251 THR A O 1
ATOM 1723 N N . GLY A 1 252 ? 8.257 -18.667 -14.111 1.00 91.19 252 GLY A N 1
ATOM 1724 C CA . GLY A 1 252 ? 8.952 -18.310 -12.885 1.00 91.19 252 GLY A CA 1
ATOM 1725 C C . GLY A 1 252 ? 8.069 -18.488 -11.653 1.00 91.19 252 GLY A C 1
ATOM 1726 O O . GLY A 1 252 ? 6.839 -18.402 -11.718 1.00 91.19 252 GLY A O 1
ATOM 1727 N N . GLY A 1 253 ? 8.706 -18.745 -10.517 1.00 95.44 253 GLY A N 1
ATOM 1728 C CA . GLY A 1 253 ? 8.020 -18.918 -9.245 1.00 95.44 253 GLY A CA 1
ATOM 1729 C C . GLY A 1 253 ? 7.313 -17.661 -8.787 1.00 95.44 253 GLY A C 1
ATOM 1730 O O . GLY A 1 253 ? 7.911 -16.587 -8.778 1.00 95.44 253 GLY A O 1
ATOM 1731 N N . PHE A 1 254 ? 6.060 -17.776 -8.353 1.00 96.19 254 PHE A N 1
ATOM 1732 C CA . PHE A 1 254 ? 5.376 -16.662 -7.707 1.00 96.19 254 PHE A CA 1
ATOM 1733 C C . PHE A 1 254 ? 6.109 -16.266 -6.428 1.00 96.19 254 PHE A C 1
ATOM 1735 O O . PHE A 1 254 ? 6.623 -17.108 -5.693 1.00 96.19 254 PHE A O 1
ATOM 1742 N N . GLY A 1 255 ? 6.145 -14.970 -6.139 1.00 95.88 255 GLY A N 1
ATOM 1743 C CA . GLY A 1 255 ? 6.576 -14.514 -4.829 1.00 95.88 255 GLY A CA 1
ATOM 1744 C C . GLY A 1 255 ? 5.530 -14.837 -3.761 1.00 95.88 255 GLY A C 1
ATOM 1745 O O . GLY A 1 255 ? 4.334 -14.887 -4.056 1.00 95.88 255 GLY A O 1
ATOM 1746 N N . GLY A 1 256 ? 5.968 -15.037 -2.519 1.00 95.62 256 GLY A N 1
ATOM 1747 C CA . GLY A 1 256 ? 5.064 -15.287 -1.393 1.00 95.62 256 GLY A CA 1
ATOM 1748 C C . GLY A 1 256 ? 4.021 -14.175 -1.201 1.00 95.62 256 GLY A C 1
ATOM 1749 O O . GLY A 1 256 ? 4.241 -13.009 -1.556 1.00 95.62 256 GLY A O 1
ATOM 1750 N N . GLY A 1 257 ? 2.882 -14.516 -0.601 1.00 94.44 257 GLY A N 1
ATOM 1751 C CA . GLY A 1 257 ? 1.889 -13.538 -0.156 1.00 94.44 257 GLY A CA 1
ATOM 1752 C C . GLY A 1 257 ? 2.336 -12.831 1.126 1.00 94.44 257 GLY A C 1
ATOM 1753 O O . GLY A 1 257 ? 2.902 -13.464 2.020 1.00 94.44 257 GLY A O 1
ATOM 1754 N N . SER A 1 258 ? 2.083 -11.523 1.236 1.00 93.75 258 SER A N 1
ATOM 1755 C CA . SER A 1 258 ? 2.282 -10.809 2.502 1.00 93.75 258 SER A CA 1
ATOM 1756 C C . SER A 1 258 ? 1.355 -11.375 3.576 1.00 93.75 258 SER A C 1
ATOM 1758 O O . SER A 1 258 ? 0.198 -11.700 3.305 1.00 93.75 258 SER A O 1
ATOM 1760 N N . VAL A 1 259 ? 1.849 -11.495 4.805 1.00 93.19 259 VAL A N 1
ATOM 1761 C CA . VAL A 1 259 ? 1.071 -12.074 5.905 1.00 93.19 259 VAL A CA 1
ATOM 1762 C C . VAL A 1 259 ? 0.064 -11.039 6.406 1.00 93.19 259 VAL A C 1
ATOM 1764 O O . VAL A 1 259 ? 0.426 -9.922 6.769 1.00 93.19 259 VAL A O 1
ATOM 1767 N N . SER A 1 260 ? -1.218 -11.399 6.440 1.00 87.56 260 SER A N 1
ATOM 1768 C CA . SER A 1 260 ? -2.269 -10.536 6.982 1.00 87.56 260 SER A CA 1
ATOM 1769 C C . SER A 1 260 ? -2.225 -10.479 8.514 1.00 87.56 260 SER A C 1
ATOM 1771 O O . SER A 1 260 ? -1.793 -11.424 9.177 1.00 87.56 260 SER A O 1
ATOM 1773 N N . SER A 1 261 ? -2.738 -9.389 9.092 1.00 87.06 261 SER A N 1
ATOM 1774 C CA . SER A 1 261 ? -2.890 -9.223 10.549 1.00 87.06 261 SER A CA 1
ATOM 1775 C C . SER A 1 261 ? -1.576 -9.279 11.347 1.00 87.06 261 SER A C 1
ATOM 1777 O O . SER A 1 261 ? -1.589 -9.664 12.518 1.00 87.06 261 SER A O 1
ATOM 1779 N N . ILE A 1 262 ? -0.445 -8.908 10.735 1.00 89.44 262 ILE A N 1
ATOM 1780 C CA . ILE A 1 262 ? 0.815 -8.691 11.458 1.00 89.44 262 ILE A CA 1
ATOM 1781 C C . ILE A 1 262 ? 0.640 -7.525 12.439 1.00 89.44 262 ILE A C 1
ATOM 1783 O O . ILE A 1 262 ? 0.023 -6.510 12.121 1.00 89.44 262 ILE A O 1
ATOM 1787 N N . GLY A 1 263 ? 1.204 -7.664 13.636 1.00 88.31 263 GLY A N 1
ATOM 1788 C CA . GLY A 1 263 ? 1.190 -6.622 14.653 1.00 88.31 263 GLY A CA 1
ATOM 1789 C C . GLY A 1 263 ? 1.767 -7.123 15.969 1.00 88.31 263 GLY A C 1
ATOM 1790 O O . GLY A 1 263 ? 2.388 -8.180 16.031 1.00 88.31 263 GLY A O 1
ATOM 1791 N N . ALA A 1 264 ? 1.518 -6.388 17.051 1.00 89.56 264 ALA A N 1
ATOM 1792 C CA . ALA A 1 264 ? 2.029 -6.731 18.379 1.00 89.56 264 ALA A CA 1
ATOM 1793 C C . ALA A 1 264 ? 1.608 -8.128 18.879 1.00 89.56 264 ALA A C 1
ATOM 1795 O O . ALA A 1 264 ? 2.283 -8.683 19.729 1.00 89.56 264 ALA A O 1
ATOM 1796 N N . ALA A 1 265 ? 0.525 -8.714 18.357 1.00 92.06 265 ALA A N 1
ATOM 1797 C CA . ALA A 1 265 ? 0.060 -10.049 18.741 1.00 92.06 265 ALA A CA 1
ATOM 1798 C C . ALA A 1 265 ? 0.435 -11.164 17.745 1.00 92.06 265 ALA A C 1
ATOM 1800 O O . ALA A 1 265 ? 0.183 -12.340 18.015 1.00 92.06 265 ALA A O 1
ATOM 1801 N N . ARG A 1 266 ? 1.015 -10.817 16.587 1.00 96.12 266 ARG A N 1
ATOM 1802 C CA . ARG A 1 266 ? 1.351 -11.773 15.524 1.00 96.12 266 ARG A CA 1
ATOM 1803 C C . ARG A 1 266 ? 2.672 -11.403 14.863 1.00 96.12 266 ARG A C 1
ATOM 1805 O O . ARG A 1 266 ? 2.728 -10.434 14.109 1.00 96.12 266 ARG A O 1
ATOM 1812 N N . LEU A 1 267 ? 3.697 -12.221 15.098 1.00 97.50 267 LEU A N 1
ATOM 1813 C CA . LEU A 1 267 ? 5.020 -12.076 14.497 1.00 97.50 267 LEU A CA 1
ATOM 1814 C C . LEU A 1 267 ? 5.423 -13.348 13.753 1.00 97.50 267 LEU A C 1
ATOM 1816 O O . LEU A 1 267 ? 5.354 -14.438 14.314 1.00 97.50 267 LEU A O 1
ATOM 1820 N N . THR A 1 268 ? 5.878 -13.220 12.510 1.00 97.75 268 THR A N 1
ATOM 1821 C CA . THR A 1 268 ? 6.281 -14.351 11.661 1.00 97.75 268 THR A CA 1
ATOM 1822 C C . THR A 1 268 ? 7.727 -14.226 11.204 1.00 97.75 268 THR A C 1
ATOM 1824 O O . THR A 1 268 ? 8.229 -13.126 10.965 1.00 97.75 268 THR A O 1
ATOM 1827 N N . LEU A 1 269 ? 8.401 -15.372 11.057 1.00 98.62 269 LEU A N 1
ATOM 1828 C CA . LEU A 1 269 ? 9.688 -15.424 10.366 1.00 98.62 269 LEU A CA 1
ATOM 1829 C C . LEU A 1 269 ? 9.489 -14.983 8.912 1.00 98.62 269 LEU A C 1
ATOM 1831 O O . LEU A 1 269 ? 8.436 -15.242 8.317 1.00 98.62 269 LEU A O 1
ATOM 1835 N N . GLY A 1 270 ? 10.512 -14.358 8.332 1.00 98.62 270 GLY A N 1
ATOM 1836 C CA . GLY A 1 270 ? 10.534 -14.097 6.899 1.00 98.62 270 GLY A CA 1
ATOM 1837 C C . GLY A 1 270 ? 10.446 -15.413 6.128 1.00 98.62 270 GLY A C 1
ATOM 1838 O O . GLY A 1 270 ? 11.102 -16.388 6.502 1.00 98.62 270 GLY A O 1
ATOM 1839 N N . GLY A 1 271 ? 9.616 -15.454 5.085 1.00 98.69 271 GLY A N 1
ATOM 1840 C CA . GLY A 1 271 ? 9.497 -16.622 4.219 1.00 98.69 271 GLY A CA 1
ATOM 1841 C C . GLY A 1 271 ? 10.784 -16.895 3.444 1.00 98.69 271 GLY A C 1
ATOM 1842 O O . GLY A 1 271 ? 11.489 -15.960 3.049 1.00 98.69 271 GLY A O 1
ATOM 1843 N N . GLY A 1 272 ? 11.080 -18.172 3.212 1.00 98.69 272 GLY A N 1
ATOM 1844 C CA . GLY A 1 272 ? 12.176 -18.574 2.339 1.00 98.69 272 GLY A CA 1
ATOM 1845 C C . GLY A 1 272 ? 11.826 -18.347 0.869 1.00 98.69 272 GLY A C 1
ATOM 1846 O O . GLY A 1 272 ? 10.672 -18.508 0.465 1.00 98.69 272 GLY A O 1
ATOM 1847 N N . GLY A 1 273 ? 12.819 -17.986 0.060 1.00 98.62 273 GLY A N 1
ATOM 1848 C CA . GLY A 1 273 ? 12.690 -17.962 -1.394 1.00 98.62 273 GLY A CA 1
ATOM 1849 C C . GLY A 1 273 ? 12.535 -19.372 -1.968 1.00 98.62 273 GLY A C 1
ATOM 1850 O O . GLY A 1 273 ? 12.993 -20.357 -1.379 1.00 98.62 273 GLY A O 1
ATOM 1851 N N . GLY A 1 274 ? 11.894 -19.482 -3.127 1.00 98.56 274 GLY A N 1
ATOM 1852 C CA . GLY A 1 274 ? 11.865 -20.717 -3.901 1.00 98.56 274 GLY A CA 1
ATOM 1853 C C . GLY A 1 274 ? 13.104 -20.868 -4.780 1.00 98.56 274 GLY A C 1
ATOM 1854 O O . GLY A 1 274 ? 13.792 -19.895 -5.094 1.00 98.56 274 GLY A O 1
ATOM 1855 N N . SER A 1 275 ? 13.397 -22.103 -5.171 1.00 98.06 275 SER A N 1
ATOM 1856 C CA . SER A 1 275 ? 14.491 -22.417 -6.099 1.00 98.06 275 SER A CA 1
ATOM 1857 C C . SER A 1 275 ? 14.080 -22.258 -7.559 1.00 98.06 275 SER A C 1
ATOM 1859 O O . SER A 1 275 ? 12.921 -22.493 -7.897 1.00 98.06 275 SER A O 1
ATOM 1861 N N . GLY A 1 276 ? 15.028 -21.901 -8.423 1.00 96.44 276 GLY A N 1
ATOM 1862 C CA . GLY A 1 276 ? 14.861 -22.039 -9.869 1.00 96.44 276 GLY A CA 1
ATOM 1863 C C . GLY A 1 276 ? 14.929 -23.503 -10.318 1.00 96.44 276 GLY A C 1
ATOM 1864 O O . GLY A 1 276 ? 15.274 -24.391 -9.530 1.00 96.44 276 GLY A O 1
ATOM 1865 N N . THR A 1 277 ? 14.594 -23.770 -11.579 1.00 95.50 277 THR A N 1
ATOM 1866 C CA . THR A 1 277 ? 14.881 -25.073 -12.204 1.00 95.50 277 THR A CA 1
ATOM 1867 C C . THR A 1 277 ? 16.329 -25.118 -12.689 1.00 95.50 277 THR A C 1
ATOM 1869 O O . THR A 1 277 ? 16.940 -24.084 -12.947 1.00 95.50 277 THR A O 1
ATOM 1872 N N . THR A 1 278 ? 16.928 -26.307 -12.740 1.00 93.94 278 THR A N 1
ATOM 1873 C CA . THR A 1 278 ? 18.308 -26.476 -13.217 1.00 93.94 278 THR A CA 1
ATOM 1874 C C . THR A 1 278 ? 18.526 -27.871 -13.787 1.00 93.94 278 THR A C 1
ATOM 1876 O O . THR A 1 278 ? 18.097 -28.871 -13.201 1.00 93.94 278 THR A O 1
ATOM 1879 N N . ASN A 1 279 ? 19.231 -27.940 -14.912 1.00 90.44 279 ASN A N 1
ATOM 1880 C CA . ASN A 1 279 ? 19.703 -29.180 -15.525 1.00 90.44 279 ASN A CA 1
ATOM 1881 C C . ASN A 1 279 ? 21.225 -29.255 -15.647 1.00 90.44 279 ASN A C 1
ATOM 1883 O O . ASN A 1 279 ? 21.784 -30.350 -15.557 1.00 90.44 279 ASN A O 1
ATOM 1887 N N . ASN A 1 280 ? 21.904 -28.116 -15.772 1.00 87.44 280 ASN A N 1
ATOM 1888 C CA . ASN A 1 280 ? 23.340 -28.053 -16.024 1.00 87.44 280 ASN A CA 1
ATOM 1889 C C . ASN A 1 280 ? 24.156 -27.769 -14.761 1.00 87.44 280 ASN A C 1
ATOM 1891 O O . ASN A 1 280 ? 25.375 -27.941 -14.783 1.00 87.44 280 ASN A O 1
ATOM 1895 N N . SER A 1 281 ? 23.508 -27.392 -13.652 1.00 91.56 281 SER A N 1
ATOM 1896 C CA . SER A 1 281 ? 24.169 -27.150 -12.362 1.00 91.56 281 SER A CA 1
ATOM 1897 C C . SER A 1 281 ? 25.286 -26.101 -12.456 1.00 91.56 281 SER A C 1
ATOM 1899 O O . SER A 1 281 ? 26.378 -26.299 -11.931 1.00 91.56 281 SER A O 1
ATOM 1901 N N . THR A 1 282 ? 25.036 -24.995 -13.157 1.00 88.19 282 THR A N 1
ATOM 1902 C CA . THR A 1 282 ? 26.083 -24.063 -13.623 1.00 88.19 282 THR A CA 1
ATOM 1903 C C . THR A 1 282 ? 26.647 -23.115 -12.568 1.00 88.19 282 THR A C 1
ATOM 1905 O O . THR A 1 282 ? 27.573 -22.365 -12.871 1.00 88.19 282 THR A O 1
ATOM 1908 N N . GLY A 1 283 ? 26.112 -23.115 -11.346 1.00 89.06 283 GLY A N 1
ATOM 1909 C CA . GLY A 1 283 ? 26.617 -22.269 -10.269 1.00 89.06 283 GLY A CA 1
ATOM 1910 C C . GLY A 1 283 ? 27.777 -22.879 -9.483 1.00 89.06 283 GLY A C 1
ATOM 1911 O O . GLY A 1 283 ? 28.121 -24.054 -9.619 1.00 89.06 283 GLY A O 1
ATOM 1912 N N . SER A 1 284 ? 28.383 -22.066 -8.616 1.00 91.62 284 SER A N 1
ATOM 1913 C CA . SER A 1 284 ? 29.567 -22.453 -7.832 1.00 91.62 284 SER A CA 1
ATOM 1914 C C . SER A 1 284 ? 29.326 -23.611 -6.851 1.00 91.62 284 SER A C 1
ATOM 1916 O O . SER A 1 284 ? 30.273 -24.297 -6.466 1.00 91.62 284 SER A O 1
ATOM 1918 N N . LEU A 1 285 ? 28.066 -23.866 -6.485 1.00 92.38 285 LEU A N 1
ATOM 1919 C CA . LEU A 1 285 ? 27.628 -24.967 -5.620 1.00 92.38 285 LEU A CA 1
ATOM 1920 C C . LEU A 1 285 ? 26.939 -26.090 -6.416 1.00 92.38 285 LEU A C 1
ATOM 1922 O O . LEU A 1 285 ? 26.189 -26.895 -5.855 1.00 92.38 285 LEU A O 1
ATOM 1926 N N . GLY A 1 286 ? 27.146 -26.131 -7.734 1.00 93.44 286 GLY A N 1
ATOM 1927 C CA . GLY A 1 286 ? 26.400 -27.001 -8.634 1.00 93.44 286 GLY A CA 1
ATOM 1928 C C . GLY A 1 286 ? 24.916 -26.627 -8.658 1.00 93.44 286 GLY A C 1
ATOM 1929 O O . GLY A 1 286 ? 24.558 -25.450 -8.617 1.00 93.44 286 GLY A O 1
ATOM 1930 N N . ALA A 1 287 ? 24.035 -27.633 -8.663 1.00 93.50 287 ALA A N 1
ATOM 1931 C CA . ALA A 1 287 ? 22.586 -27.427 -8.662 1.00 93.50 287 ALA A CA 1
ATOM 1932 C C . ALA A 1 287 ? 22.104 -26.571 -7.483 1.00 93.50 287 ALA A C 1
ATOM 1934 O O . ALA A 1 287 ? 21.123 -25.846 -7.610 1.00 93.50 287 ALA A O 1
ATOM 1935 N N . LEU A 1 288 ? 22.789 -26.628 -6.333 1.00 96.69 288 LEU A N 1
ATOM 1936 C CA . LEU A 1 288 ? 22.363 -25.907 -5.134 1.00 96.69 288 LEU A CA 1
ATOM 1937 C C . LEU A 1 288 ? 22.472 -24.388 -5.269 1.00 96.69 288 LEU A C 1
ATOM 1939 O O . LEU A 1 288 ? 21.780 -23.695 -4.527 1.00 96.69 288 LEU A O 1
ATOM 1943 N N . SER A 1 289 ? 23.240 -23.865 -6.226 1.00 96.19 289 SER A N 1
ATOM 1944 C CA . SER A 1 289 ? 23.251 -22.428 -6.528 1.00 96.19 289 SER A CA 1
ATOM 1945 C C . SER A 1 289 ? 21.905 -21.920 -7.059 1.00 96.19 289 SER A C 1
ATOM 1947 O O . SER A 1 289 ? 21.593 -20.745 -6.920 1.00 96.19 289 SER A O 1
ATOM 1949 N N . SER A 1 290 ? 21.047 -22.791 -7.592 1.00 97.12 290 SER A N 1
ATOM 1950 C CA . SER A 1 290 ? 19.676 -22.426 -7.974 1.00 97.12 290 SER A CA 1
ATOM 1951 C C . SER A 1 290 ? 18.704 -22.394 -6.785 1.00 97.12 290 SER A C 1
ATOM 1953 O O . SER A 1 290 ? 17.514 -22.137 -6.971 1.00 97.12 290 SER A O 1
ATOM 1955 N N . SER A 1 291 ? 19.165 -22.672 -5.559 1.00 98.44 291 SER A N 1
ATOM 1956 C CA . SER A 1 291 ? 18.314 -22.712 -4.362 1.00 98.44 291 SER A CA 1
ATOM 1957 C C . SER A 1 291 ? 17.817 -21.328 -3.957 1.00 98.44 291 SER A C 1
ATOM 1959 O O . SER A 1 291 ? 18.511 -20.325 -4.117 1.00 98.44 291 SER A O 1
ATOM 1961 N N . GLY A 1 292 ? 16.619 -21.275 -3.377 1.00 98.06 292 GLY A N 1
ATOM 1962 C CA . GLY A 1 292 ? 16.115 -20.047 -2.772 1.00 98.06 292 GLY A CA 1
ATOM 1963 C C . GLY A 1 292 ? 16.865 -19.694 -1.487 1.00 98.06 292 GLY A C 1
ATOM 1964 O O . GLY A 1 292 ? 17.437 -20.559 -0.819 1.00 98.06 292 GLY A O 1
ATOM 1965 N N . ALA A 1 293 ? 16.847 -18.417 -1.118 1.00 98.38 293 ALA A N 1
ATOM 1966 C CA . ALA A 1 293 ? 17.525 -17.922 0.076 1.00 98.38 293 ALA A CA 1
ATOM 1967 C C . ALA A 1 293 ? 16.619 -17.924 1.322 1.00 98.38 293 ALA A C 1
ATOM 1969 O O . ALA A 1 293 ? 15.392 -17.869 1.225 1.00 98.38 293 ALA A O 1
ATOM 1970 N N . ALA A 1 294 ? 17.221 -17.984 2.513 1.00 98.62 294 ALA A N 1
ATOM 1971 C CA . ALA A 1 294 ? 16.492 -17.982 3.782 1.00 98.62 294 ALA A CA 1
ATOM 1972 C C . ALA A 1 294 ? 15.949 -16.586 4.143 1.00 98.62 294 ALA A C 1
ATOM 1974 O O . ALA A 1 294 ? 16.594 -15.568 3.882 1.00 98.62 294 ALA A O 1
ATOM 1975 N N . GLY A 1 295 ? 14.767 -16.530 4.759 1.00 98.69 295 GLY A N 1
ATOM 1976 C CA . GLY A 1 295 ? 14.189 -15.287 5.274 1.00 98.69 295 GLY A CA 1
ATOM 1977 C C . GLY A 1 295 ? 14.845 -14.809 6.575 1.00 98.69 295 GLY A C 1
ATOM 1978 O O . GLY A 1 295 ? 15.640 -15.517 7.183 1.00 98.69 295 GLY A O 1
ATOM 1979 N N . GLY A 1 296 ? 14.523 -13.598 7.025 1.00 98.50 296 GLY A N 1
ATOM 1980 C CA . GLY A 1 296 ? 15.012 -13.025 8.282 1.00 98.50 296 GLY A CA 1
ATOM 1981 C C . GLY A 1 296 ? 14.299 -13.579 9.521 1.00 98.50 296 GLY A C 1
ATOM 1982 O O . GLY A 1 296 ? 13.135 -13.987 9.460 1.00 98.50 296 GLY A O 1
ATOM 1983 N N . GLY A 1 297 ? 14.994 -13.588 10.660 1.00 98.62 297 GLY A N 1
ATOM 1984 C CA . GLY A 1 297 ? 14.449 -14.011 11.954 1.00 98.62 297 GLY A CA 1
ATOM 1985 C C . GLY A 1 297 ? 13.553 -12.968 12.639 1.00 98.62 297 GLY A C 1
ATOM 1986 O O . GLY A 1 297 ? 13.208 -11.934 12.073 1.00 98.62 297 GLY A O 1
ATOM 1987 N N . ILE A 1 298 ? 13.172 -13.234 13.887 1.00 98.81 298 ILE A N 1
ATOM 1988 C CA . ILE A 1 298 ? 12.396 -12.329 14.741 1.00 98.81 298 ILE A CA 1
ATOM 1989 C C . ILE A 1 298 ? 13.283 -11.821 15.885 1.00 98.81 298 ILE A C 1
ATOM 1991 O O . ILE A 1 298 ? 13.956 -12.610 16.548 1.00 98.81 298 ILE A O 1
ATOM 1995 N N . ILE A 1 299 ? 13.235 -10.517 16.158 1.00 98.69 299 ILE A N 1
ATOM 1996 C CA . ILE A 1 299 ? 13.820 -9.882 17.348 1.00 98.69 299 ILE A CA 1
ATOM 1997 C C . ILE A 1 299 ? 12.684 -9.365 18.234 1.00 98.69 299 ILE A C 1
ATOM 1999 O O . ILE A 1 299 ? 11.823 -8.627 17.760 1.00 98.69 299 ILE A O 1
ATOM 2003 N N . MET A 1 300 ? 12.687 -9.722 19.519 1.00 98.12 300 MET A N 1
ATOM 2004 C CA . MET A 1 300 ? 11.698 -9.285 20.511 1.00 98.12 300 MET A CA 1
ATOM 2005 C C . MET A 1 300 ? 12.408 -8.755 21.755 1.00 98.12 300 MET A C 1
ATOM 2007 O O . MET A 1 300 ? 13.045 -9.513 22.486 1.00 98.12 300 MET A O 1
ATOM 2011 N N . ILE A 1 301 ? 12.303 -7.454 22.006 1.00 97.25 301 ILE A N 1
ATOM 2012 C CA . ILE A 1 301 ? 12.968 -6.800 23.135 1.00 97.25 301 ILE A CA 1
ATOM 2013 C C . ILE A 1 301 ? 11.944 -5.990 23.914 1.00 97.25 301 ILE A C 1
ATOM 2015 O O . ILE A 1 301 ? 11.263 -5.126 23.357 1.00 97.25 301 ILE A O 1
ATOM 2019 N N . ARG A 1 302 ? 11.870 -6.233 25.222 1.00 96.31 302 ARG A N 1
ATOM 2020 C CA . ARG A 1 302 ? 11.143 -5.371 26.158 1.00 96.31 302 ARG A CA 1
ATOM 2021 C C . ARG A 1 302 ? 12.135 -4.830 27.172 1.00 96.31 302 ARG A C 1
ATOM 2023 O O . ARG A 1 302 ? 12.862 -5.604 27.789 1.00 96.31 302 ARG A O 1
ATOM 2030 N N . ALA A 1 303 ? 12.186 -3.515 27.332 1.00 95.25 303 ALA A N 1
ATOM 2031 C CA . ALA A 1 303 ? 13.082 -2.853 28.267 1.00 95.25 303 ALA A CA 1
ATOM 2032 C C . ALA A 1 303 ? 12.334 -1.808 29.104 1.00 95.25 303 ALA A C 1
ATOM 2034 O O . ALA A 1 303 ? 11.410 -1.171 28.609 1.00 95.25 303 ALA A O 1
ATOM 2035 N N . GLY A 1 304 ? 12.744 -1.574 30.352 1.00 92.19 304 GLY A N 1
ATOM 2036 C CA . GLY A 1 304 ? 12.259 -0.424 31.118 1.00 92.19 304 GLY A CA 1
ATOM 2037 C C . GLY A 1 304 ? 12.631 0.883 30.411 1.00 92.19 304 GLY A C 1
ATOM 2038 O O . GLY A 1 304 ? 11.778 1.720 30.130 1.00 92.19 304 GLY A O 1
ATOM 2039 N N . SER A 1 305 ? 13.901 1.021 30.030 1.00 94.75 305 SER A N 1
ATOM 2040 C CA . SER A 1 305 ? 14.408 2.107 29.180 1.00 94.75 305 SER A CA 1
ATOM 2041 C C . SER A 1 305 ? 15.640 1.667 28.387 1.00 94.75 305 SER A C 1
ATOM 2043 O O . SER A 1 305 ? 16.262 0.649 28.700 1.00 94.75 305 SER A O 1
ATOM 2045 N N . MET A 1 306 ? 16.002 2.432 27.359 1.00 97.12 306 MET A N 1
ATOM 2046 C CA . MET A 1 306 ? 17.204 2.215 26.548 1.00 97.12 306 MET A CA 1
ATOM 2047 C C . MET A 1 306 ? 18.133 3.432 26.594 1.00 97.12 306 MET A C 1
ATOM 2049 O O . MET A 1 306 ? 17.678 4.566 26.734 1.00 97.12 306 MET A O 1
ATOM 2053 N N . THR A 1 307 ? 19.441 3.215 26.455 1.00 96.69 307 THR A N 1
ATOM 2054 C CA . THR A 1 307 ? 20.434 4.300 26.354 1.00 96.69 307 THR A CA 1
ATOM 2055 C C . THR A 1 307 ? 21.503 3.986 25.305 1.00 96.69 307 THR A C 1
ATOM 2057 O O . THR A 1 307 ? 21.940 2.845 25.170 1.00 96.69 307 THR A O 1
ATOM 2060 N N . GLY A 1 308 ? 21.951 5.000 24.557 1.00 95.75 308 GLY A N 1
ATOM 2061 C CA . GLY A 1 308 ? 22.939 4.851 23.476 1.00 95.75 308 GLY A CA 1
ATOM 2062 C C . GLY A 1 308 ? 22.306 4.590 22.105 1.00 95.75 308 GLY A C 1
ATOM 2063 O O . GLY A 1 308 ? 21.177 5.008 21.860 1.00 95.75 308 GLY A O 1
ATOM 2064 N N . SER A 1 309 ? 23.035 3.914 21.212 1.00 94.56 309 SER A N 1
ATOM 2065 C CA . SER A 1 309 ? 22.571 3.510 19.877 1.00 94.56 309 SER A CA 1
ATOM 2066 C C . SER A 1 309 ? 22.910 2.051 19.564 1.00 94.56 309 SER A C 1
ATOM 2068 O O . SER A 1 309 ? 23.855 1.507 20.131 1.00 94.56 309 SER A O 1
ATOM 2070 N N . ALA A 1 310 ? 22.128 1.404 18.696 1.00 95.56 310 ALA A N 1
ATOM 2071 C CA . ALA A 1 310 ? 22.378 0.046 18.197 1.00 95.56 310 ALA A CA 1
ATOM 2072 C C . ALA A 1 310 ? 21.674 -0.198 16.855 1.00 95.56 310 ALA A C 1
ATOM 2074 O O . ALA A 1 310 ? 20.727 0.508 16.495 1.00 95.56 310 ALA A O 1
ATOM 2075 N N . ILE A 1 311 ? 22.120 -1.233 16.146 1.00 96.44 311 ILE A N 1
ATOM 2076 C CA . ILE A 1 311 ? 21.523 -1.722 14.902 1.00 96.44 311 ILE A CA 1
ATOM 2077 C C . ILE A 1 311 ? 20.907 -3.105 15.148 1.00 96.44 311 ILE A C 1
ATOM 2079 O O . ILE A 1 311 ? 21.589 -4.008 15.633 1.00 96.44 311 ILE A O 1
ATOM 2083 N N . PHE A 1 312 ? 19.642 -3.288 14.768 1.00 98.25 312 PHE A N 1
ATOM 2084 C CA . PHE A 1 312 ? 18.942 -4.574 14.793 1.00 98.25 312 PHE A CA 1
ATOM 2085 C C . PHE A 1 312 ? 18.612 -5.020 13.369 1.00 98.25 312 PHE A C 1
ATOM 2087 O O . PHE A 1 312 ? 17.783 -4.411 12.689 1.00 98.25 312 PHE A O 1
ATOM 2094 N N . ASN A 1 313 ? 19.261 -6.091 12.925 1.00 97.81 313 ASN A N 1
ATOM 2095 C CA . ASN A 1 313 ? 19.106 -6.658 11.594 1.00 97.81 313 ASN A CA 1
ATOM 2096 C C . ASN A 1 313 ? 18.279 -7.945 11.640 1.00 97.81 313 ASN A C 1
ATOM 2098 O O . ASN A 1 313 ? 18.587 -8.878 12.379 1.00 97.81 313 ASN A O 1
ATOM 2102 N N . ALA A 1 314 ? 17.238 -7.988 10.825 1.00 98.25 314 ALA A N 1
ATOM 2103 C CA . ALA A 1 314 ? 16.400 -9.146 10.561 1.00 98.25 314 ALA A CA 1
ATOM 2104 C C . ALA A 1 314 ? 16.025 -9.168 9.069 1.00 98.25 314 ALA A C 1
ATOM 2106 O O . ALA A 1 314 ? 14.869 -9.334 8.703 1.00 98.25 314 ALA A O 1
ATOM 2107 N N . SER A 1 315 ? 16.985 -8.921 8.186 1.00 98.56 315 SER A N 1
ATOM 2108 C CA . SER A 1 315 ? 16.811 -8.937 6.734 1.00 98.56 315 SER A CA 1
ATOM 2109 C C . SER A 1 315 ? 16.868 -10.364 6.175 1.00 98.56 315 SER A C 1
ATOM 2111 O O . SER A 1 315 ? 17.451 -11.273 6.770 1.00 98.56 315 SER A O 1
ATOM 2113 N N . GLY A 1 316 ? 16.242 -10.573 5.021 1.00 98.25 316 GLY A N 1
ATOM 2114 C CA . GLY A 1 316 ? 16.353 -11.825 4.279 1.00 98.25 316 GLY A CA 1
ATOM 2115 C C . GLY A 1 316 ? 17.710 -11.969 3.589 1.00 98.25 316 GLY A C 1
ATOM 2116 O O . GLY A 1 316 ? 18.364 -10.977 3.264 1.00 98.25 316 GLY A O 1
ATOM 2117 N N . SER A 1 317 ? 18.140 -13.208 3.358 1.00 98.38 317 SER A N 1
ATOM 2118 C CA . SER A 1 317 ? 19.364 -13.500 2.609 1.00 98.38 317 SER A CA 1
ATOM 2119 C C . SER A 1 317 ? 19.165 -13.320 1.104 1.00 98.38 317 SER A C 1
ATOM 2121 O O . SER A 1 317 ? 18.074 -13.529 0.570 1.00 98.38 317 SER A O 1
ATOM 2123 N N . ASN A 1 318 ? 20.248 -12.967 0.413 1.00 97.88 318 ASN A N 1
ATOM 2124 C CA . ASN A 1 318 ? 20.274 -12.876 -1.044 1.00 97.88 318 ASN A CA 1
ATOM 2125 C C . ASN A 1 318 ? 20.348 -14.273 -1.679 1.00 97.88 318 ASN A C 1
ATOM 2127 O O . ASN A 1 318 ? 20.972 -15.174 -1.117 1.00 97.88 318 ASN A O 1
ATOM 2131 N N . GLY A 1 319 ? 19.751 -14.424 -2.860 1.00 94.81 319 GLY A N 1
ATOM 2132 C CA . GLY A 1 319 ? 19.953 -15.574 -3.734 1.00 94.81 319 GLY A CA 1
ATOM 2133 C C . GLY A 1 319 ? 21.367 -15.600 -4.321 1.00 94.81 319 GLY A C 1
ATOM 2134 O O . GLY A 1 319 ? 22.026 -14.565 -4.462 1.00 94.81 319 GLY A O 1
ATOM 2135 N N . ASP A 1 320 ? 21.838 -16.795 -4.667 1.00 95.31 320 ASP A N 1
ATOM 2136 C CA . ASP A 1 320 ? 23.144 -16.990 -5.297 1.00 95.31 320 ASP A CA 1
ATOM 2137 C C . ASP A 1 320 ? 23.126 -16.418 -6.728 1.00 95.31 320 ASP A C 1
ATOM 2139 O O . ASP A 1 320 ? 22.183 -16.618 -7.492 1.00 95.31 320 ASP A O 1
ATOM 2143 N N . SER A 1 321 ? 24.160 -15.649 -7.069 1.00 94.50 321 SER A N 1
ATOM 2144 C CA . SER A 1 321 ? 24.315 -14.996 -8.376 1.00 94.50 321 SER A CA 1
ATOM 2145 C C . SER A 1 321 ? 25.457 -15.590 -9.201 1.00 94.50 321 SER A C 1
ATOM 2147 O O . SER A 1 321 ? 25.923 -14.961 -10.142 1.00 94.50 321 SER A O 1
ATOM 2149 N N . THR A 1 322 ? 25.947 -16.775 -8.834 1.00 92.19 322 THR A N 1
ATOM 2150 C CA . THR A 1 322 ? 26.980 -17.514 -9.576 1.00 92.19 322 THR A CA 1
ATOM 2151 C C . THR A 1 322 ? 26.402 -18.441 -10.642 1.00 92.19 322 THR A C 1
ATOM 2153 O O . THR A 1 322 ? 27.167 -18.995 -11.425 1.00 92.19 322 THR A O 1
ATOM 2156 N N . VAL A 1 323 ? 25.077 -18.610 -10.689 1.00 92.56 323 VAL A N 1
ATOM 2157 C CA . VAL A 1 323 ? 24.383 -19.436 -11.686 1.00 92.56 323 VAL A CA 1
ATOM 2158 C C . VAL A 1 323 ? 24.654 -18.891 -13.087 1.00 92.56 323 VAL A C 1
ATOM 2160 O O . VAL A 1 323 ? 24.510 -17.696 -13.328 1.00 92.56 323 VAL A O 1
ATOM 2163 N N . GLY A 1 324 ? 25.035 -19.758 -14.021 1.00 90.62 324 GLY A N 1
ATOM 2164 C CA . GLY A 1 324 ? 25.248 -19.406 -15.420 1.00 90.62 324 GLY A CA 1
ATOM 2165 C C . GLY A 1 324 ? 23.944 -19.469 -16.211 1.00 90.62 324 GLY A C 1
ATOM 2166 O O . GLY A 1 324 ? 23.189 -18.499 -16.267 1.00 90.62 324 GLY A O 1
ATOM 2167 N N . ASN A 1 325 ? 23.688 -20.624 -16.825 1.00 88.62 325 ASN A N 1
ATOM 2168 C CA . ASN A 1 325 ? 22.585 -20.866 -17.759 1.00 88.62 325 ASN A CA 1
ATOM 2169 C C . ASN A 1 325 ? 21.503 -21.810 -17.212 1.00 88.62 325 ASN A C 1
ATOM 2171 O O . ASN A 1 325 ? 20.995 -22.648 -17.946 1.00 88.62 325 ASN A O 1
ATOM 2175 N N . ASP A 1 326 ? 21.173 -21.672 -15.932 1.00 92.81 326 ASP A N 1
ATOM 2176 C CA . ASP A 1 326 ? 20.041 -22.339 -15.278 1.00 92.81 326 ASP A CA 1
ATOM 2177 C C . ASP A 1 326 ? 19.124 -21.284 -14.634 1.00 92.81 326 ASP A C 1
ATOM 2179 O O . ASP A 1 326 ? 19.423 -20.096 -14.677 1.00 92.81 326 ASP A O 1
ATOM 2183 N N . GLY A 1 327 ? 18.022 -21.668 -13.995 1.00 94.44 327 GLY A N 1
ATOM 2184 C CA . GLY A 1 327 ? 17.198 -20.738 -13.223 1.00 94.44 327 GLY A CA 1
ATOM 2185 C C . GLY A 1 327 ? 17.829 -20.385 -11.874 1.00 94.44 327 GLY A C 1
ATOM 2186 O O . GLY A 1 327 ? 18.255 -21.278 -11.139 1.00 94.44 327 GLY A O 1
ATOM 2187 N N . SER A 1 328 ? 17.856 -19.105 -11.499 1.00 97.12 328 SER A N 1
ATOM 2188 C CA . SER A 1 328 ? 18.368 -18.674 -10.183 1.00 97.12 328 SER A CA 1
ATOM 2189 C C . SER A 1 328 ? 17.278 -18.646 -9.106 1.00 97.12 328 SER A C 1
ATOM 2191 O O . SER A 1 328 ? 16.096 -18.437 -9.384 1.00 97.12 328 SER A O 1
ATOM 2193 N N . GLY A 1 329 ? 17.666 -18.846 -7.844 1.00 97.69 329 GLY A N 1
ATOM 2194 C CA . GLY A 1 329 ? 16.740 -18.854 -6.708 1.00 97.69 329 GLY A CA 1
ATOM 2195 C C . GLY A 1 329 ? 16.295 -17.462 -6.247 1.00 97.69 329 GLY A C 1
ATOM 2196 O O . GLY A 1 329 ? 17.014 -16.470 -6.390 1.00 97.69 329 GLY A O 1
ATOM 2197 N N . GLY A 1 330 ? 15.098 -17.387 -5.664 1.00 98.19 330 GLY A N 1
ATOM 2198 C CA . GLY A 1 330 ? 14.533 -16.152 -5.120 1.00 98.19 330 GLY A CA 1
ATOM 2199 C C . GLY A 1 330 ? 15.175 -15.717 -3.798 1.00 98.19 330 GLY A C 1
ATOM 2200 O O . GLY A 1 330 ? 15.674 -16.539 -3.024 1.00 98.19 330 GLY A O 1
ATOM 2201 N N . GLY A 1 331 ? 15.131 -14.414 -3.520 1.00 98.25 331 GLY A N 1
ATOM 2202 C CA . GLY A 1 331 ? 15.598 -13.834 -2.259 1.00 98.25 331 GLY A CA 1
ATOM 2203 C C . GLY A 1 331 ? 14.682 -14.177 -1.078 1.00 98.25 331 GLY A C 1
ATOM 2204 O O . GLY A 1 331 ? 13.470 -14.341 -1.237 1.00 98.25 331 GLY A O 1
ATOM 2205 N N . GLY A 1 332 ? 15.247 -14.272 0.126 1.00 98.56 332 GLY A N 1
ATOM 2206 C CA . GLY A 1 332 ? 14.473 -14.477 1.352 1.00 98.56 332 GLY A CA 1
ATOM 2207 C C . GLY A 1 332 ? 13.774 -13.196 1.805 1.00 98.56 332 GLY A C 1
ATOM 2208 O O . GLY A 1 332 ? 14.257 -12.094 1.551 1.00 98.56 332 GLY A O 1
ATOM 2209 N N . ALA A 1 333 ? 12.640 -13.306 2.492 1.00 98.69 333 ALA A N 1
ATOM 2210 C CA . ALA A 1 333 ? 11.929 -12.128 2.994 1.00 98.69 333 ALA A CA 1
ATOM 2211 C C . ALA A 1 333 ? 12.605 -11.513 4.226 1.00 98.69 333 ALA A C 1
ATOM 2213 O O . ALA A 1 333 ? 13.251 -12.220 4.997 1.00 98.69 333 ALA A O 1
ATOM 2214 N N . GLY A 1 334 ? 12.366 -10.230 4.487 1.00 98.12 334 GLY A N 1
ATOM 2215 C CA . GLY A 1 334 ? 12.657 -9.624 5.784 1.00 98.12 334 GLY A CA 1
ATOM 2216 C C . GLY A 1 334 ? 11.852 -10.284 6.911 1.00 98.12 334 GLY A C 1
ATOM 2217 O O . GLY A 1 334 ? 10.706 -10.693 6.736 1.00 98.12 334 GLY A O 1
ATOM 2218 N N . GLY A 1 335 ? 12.462 -10.402 8.080 1.00 98.25 335 GLY A N 1
ATOM 2219 C CA . GLY A 1 335 ? 11.882 -10.910 9.316 1.00 98.25 335 GLY A CA 1
ATOM 2220 C C . GLY A 1 335 ? 11.090 -9.852 10.082 1.00 98.25 335 GLY A C 1
ATOM 2221 O O . GLY A 1 335 ? 10.490 -8.959 9.478 1.00 98.25 335 GLY A O 1
ATOM 2222 N N . MET A 1 336 ? 11.067 -9.941 11.414 1.00 98.31 336 MET A N 1
ATOM 2223 C CA . MET A 1 336 ? 10.347 -8.968 12.242 1.00 98.31 336 MET A CA 1
ATOM 2224 C C . MET A 1 336 ? 11.126 -8.454 13.438 1.00 98.31 336 MET A C 1
ATOM 2226 O O . MET A 1 336 ? 11.948 -9.159 14.015 1.00 98.31 336 MET A O 1
ATOM 2230 N N . VAL A 1 337 ? 10.814 -7.226 13.847 1.00 98.69 337 VAL A N 1
ATOM 2231 C CA . VAL A 1 337 ? 11.401 -6.591 15.028 1.00 98.69 337 VAL A CA 1
ATOM 2232 C C . VAL A 1 337 ? 10.303 -5.978 15.891 1.00 98.69 337 VAL A C 1
ATOM 2234 O O . VAL A 1 337 ? 9.561 -5.112 15.439 1.00 98.69 337 VAL A O 1
ATOM 2237 N N . LEU A 1 338 ? 10.218 -6.407 17.147 1.00 98.31 338 LEU A N 1
ATOM 2238 C CA . LEU A 1 338 ? 9.361 -5.826 18.173 1.00 98.31 338 LEU A CA 1
ATOM 2239 C C . LEU A 1 338 ? 10.229 -5.244 19.289 1.00 98.31 338 LEU A C 1
ATOM 2241 O O . LEU A 1 338 ? 10.977 -5.982 19.931 1.00 98.31 338 LEU A O 1
ATOM 2245 N N . ILE A 1 339 ? 10.128 -3.935 19.532 1.00 98.12 339 ILE A N 1
ATOM 2246 C CA . ILE A 1 339 ? 10.887 -3.253 20.593 1.00 98.12 339 ILE A CA 1
ATOM 2247 C C . ILE A 1 339 ? 9.965 -2.370 21.436 1.00 98.12 339 ILE A C 1
ATOM 2249 O O . ILE A 1 339 ? 9.480 -1.337 20.979 1.00 98.12 339 ILE A O 1
ATOM 2253 N N . ASN A 1 340 ? 9.762 -2.736 22.699 1.00 96.75 340 ASN A N 1
ATOM 2254 C CA . ASN A 1 340 ? 9.015 -1.934 23.664 1.00 96.75 340 ASN A CA 1
ATOM 2255 C C . ASN A 1 340 ? 9.955 -1.385 24.742 1.00 96.75 340 ASN A C 1
ATOM 2257 O O . ASN A 1 340 ? 10.614 -2.154 25.436 1.00 96.75 340 ASN A O 1
ATOM 2261 N N . ALA A 1 341 ? 10.013 -0.064 24.881 1.00 93.75 341 ALA A N 1
ATOM 2262 C CA . ALA A 1 341 ? 10.688 0.623 25.977 1.00 93.75 341 ALA A CA 1
ATOM 2263 C C . ALA A 1 341 ? 9.971 1.923 26.351 1.00 93.75 341 ALA A C 1
ATOM 2265 O O . ALA A 1 341 ? 9.397 2.584 25.482 1.00 93.75 341 ALA A O 1
ATOM 2266 N N . ALA A 1 342 ? 10.020 2.321 27.628 1.00 87.12 342 ALA A N 1
ATOM 2267 C CA . ALA A 1 342 ? 9.396 3.574 28.064 1.00 87.12 342 ALA A CA 1
ATOM 2268 C C . ALA A 1 342 ? 10.122 4.814 27.509 1.00 87.12 342 ALA A C 1
ATOM 2270 O O . ALA A 1 342 ? 9.509 5.861 27.318 1.00 87.12 342 ALA A O 1
ATOM 2271 N N . SER A 1 343 ? 11.425 4.703 27.235 1.00 90.44 343 SER A N 1
ATOM 2272 C CA . SER A 1 343 ? 12.252 5.760 26.643 1.00 90.44 343 SER A CA 1
ATOM 2273 C C . SER A 1 343 ? 13.503 5.185 25.961 1.00 90.44 343 SER A C 1
ATOM 2275 O O . SER A 1 343 ? 13.870 4.031 26.191 1.00 90.44 343 SER A O 1
ATOM 2277 N N . GLY A 1 344 ? 14.162 5.987 25.112 1.00 87.06 344 GLY A N 1
ATOM 2278 C CA . GLY A 1 344 ? 15.486 5.663 24.556 1.00 87.06 344 GLY A CA 1
ATOM 2279 C C . GLY A 1 344 ? 15.525 4.985 23.183 1.00 87.06 344 GLY A C 1
ATOM 2280 O O . GLY A 1 344 ? 16.605 4.651 22.706 1.00 87.06 344 GLY A O 1
ATOM 2281 N N . ILE A 1 345 ? 14.380 4.811 22.515 1.00 94.69 345 ILE A N 1
ATOM 2282 C CA . ILE A 1 345 ? 14.315 4.171 21.183 1.00 94.69 345 ILE A CA 1
ATOM 2283 C C . ILE A 1 345 ? 14.931 5.041 20.072 1.00 94.69 345 ILE A C 1
ATOM 2285 O O . ILE A 1 345 ? 15.369 4.515 19.053 1.00 94.69 345 ILE A O 1
ATOM 2289 N N . GLY A 1 346 ? 15.055 6.356 20.273 1.00 91.75 346 GLY A N 1
ATOM 2290 C CA . GLY A 1 346 ? 15.587 7.281 19.263 1.00 91.75 346 GLY A CA 1
ATOM 2291 C C . GLY A 1 346 ? 17.031 7.015 18.805 1.00 91.75 346 GLY A C 1
ATOM 2292 O O . GLY A 1 346 ? 17.449 7.600 17.816 1.00 91.75 346 GLY A O 1
ATOM 2293 N N . GLY A 1 347 ? 17.794 6.144 19.481 1.00 89.00 347 GLY A N 1
ATOM 2294 C CA . GLY A 1 347 ? 19.126 5.692 19.046 1.00 89.00 347 GLY A CA 1
ATOM 2295 C C . GLY A 1 347 ? 19.137 4.377 18.250 1.00 89.00 347 GLY A C 1
ATOM 2296 O O . GLY A 1 347 ? 20.203 3.875 17.896 1.00 89.00 347 GLY A O 1
ATOM 2297 N N . VAL A 1 348 ? 17.973 3.781 17.992 1.00 96.94 348 VAL A N 1
ATOM 2298 C CA . VAL A 1 348 ? 17.846 2.447 17.393 1.00 96.94 348 VAL A CA 1
ATOM 2299 C C . VAL A 1 348 ? 17.720 2.525 15.870 1.00 96.94 348 VAL A C 1
ATOM 2301 O O . VAL A 1 348 ? 16.886 3.262 15.358 1.00 96.94 348 VAL A O 1
ATOM 2304 N N . THR A 1 349 ? 18.494 1.724 15.135 1.00 96.88 349 THR A N 1
ATOM 2305 C CA . THR A 1 349 ? 18.315 1.492 13.690 1.00 96.88 349 THR A CA 1
ATOM 2306 C C . THR A 1 349 ? 17.814 0.073 13.445 1.00 96.88 349 THR A C 1
ATOM 2308 O O . THR A 1 349 ? 18.389 -0.879 13.967 1.00 96.88 349 THR A O 1
ATOM 2311 N N . ILE A 1 350 ? 16.768 -0.085 12.635 1.00 98.12 350 ILE A N 1
ATOM 2312 C CA . ILE A 1 350 ? 16.161 -1.386 12.323 1.00 98.12 350 ILE A CA 1
ATOM 2313 C C . ILE A 1 350 ? 16.308 -1.688 10.830 1.00 98.12 350 ILE A C 1
ATOM 2315 O O . ILE A 1 350 ? 15.979 -0.848 9.995 1.00 98.12 350 ILE A O 1
ATOM 2319 N N . ASN A 1 351 ? 16.758 -2.896 10.484 1.00 96.69 351 ASN A N 1
ATOM 2320 C CA . ASN A 1 351 ? 16.843 -3.388 9.107 1.00 96.69 351 ASN A CA 1
ATOM 2321 C C . ASN A 1 351 ? 16.027 -4.674 8.943 1.00 96.69 351 ASN A C 1
ATOM 2323 O O . ASN A 1 351 ? 16.460 -5.743 9.362 1.00 96.69 351 ASN A O 1
ATOM 2327 N N . VAL A 1 352 ? 14.878 -4.580 8.281 1.00 97.62 352 VAL A N 1
ATOM 2328 C CA . VAL A 1 352 ? 13.983 -5.703 7.957 1.00 97.62 352 VAL A CA 1
ATOM 2329 C C . VAL A 1 352 ? 13.796 -5.799 6.441 1.00 97.62 352 VAL A C 1
ATOM 2331 O O . VAL A 1 352 ? 12.682 -5.876 5.940 1.00 97.62 352 VAL A O 1
ATOM 2334 N N . LYS A 1 353 ? 14.886 -5.729 5.673 1.00 96.81 353 LYS A N 1
ATOM 2335 C CA . LYS A 1 353 ? 14.823 -5.696 4.205 1.00 96.81 353 LYS A CA 1
ATOM 2336 C C . LYS A 1 353 ? 14.634 -7.089 3.612 1.00 96.81 353 LYS A C 1
ATOM 2338 O O . LYS A 1 353 ? 15.091 -8.078 4.184 1.00 96.81 353 LYS A O 1
ATOM 2343 N N . GLY A 1 354 ? 14.000 -7.157 2.448 1.00 96.56 354 GLY A N 1
ATOM 2344 C CA . GLY A 1 354 ? 14.022 -8.366 1.630 1.00 96.56 354 GLY A CA 1
ATOM 2345 C C . GLY A 1 354 ? 15.398 -8.600 1.001 1.00 96.56 354 GLY A C 1
ATOM 2346 O O . GLY A 1 354 ? 16.126 -7.652 0.705 1.00 96.56 354 GLY A O 1
ATOM 2347 N N . GLY A 1 355 ? 15.758 -9.865 0.803 1.00 94.88 355 GLY A N 1
ATOM 2348 C CA . GLY A 1 355 ? 16.979 -10.268 0.116 1.00 94.88 355 GLY A CA 1
ATOM 2349 C C . GLY A 1 355 ? 16.867 -10.127 -1.402 1.00 94.88 355 GLY A C 1
ATOM 2350 O O . GLY A 1 355 ? 15.785 -10.243 -1.979 1.00 94.88 355 GLY A O 1
ATOM 2351 N N . ILE A 1 356 ? 17.997 -9.883 -2.056 1.00 97.50 356 ILE A N 1
ATOM 2352 C CA . ILE A 1 356 ? 18.104 -9.749 -3.514 1.00 97.50 356 ILE A CA 1
ATOM 2353 C C . ILE A 1 356 ? 17.909 -11.119 -4.179 1.00 97.50 356 ILE A C 1
ATOM 2355 O O . ILE A 1 356 ? 18.453 -12.109 -3.697 1.00 97.50 356 ILE A O 1
ATOM 2359 N N . GLY A 1 357 ? 17.148 -11.191 -5.273 1.00 97.00 357 GLY A N 1
ATOM 2360 C CA . GLY A 1 357 ? 17.014 -12.417 -6.070 1.00 97.00 357 GLY A CA 1
ATOM 2361 C C . GLY A 1 357 ? 18.314 -12.789 -6.796 1.00 97.00 357 GLY A C 1
ATOM 2362 O O . GLY A 1 357 ? 19.082 -11.913 -7.191 1.00 97.00 357 GLY A O 1
ATOM 2363 N N . GLY A 1 358 ? 18.584 -14.084 -6.975 1.00 96.19 358 GLY A N 1
ATOM 2364 C CA . GLY A 1 358 ? 19.806 -14.549 -7.635 1.00 96.19 358 GLY A CA 1
ATOM 2365 C C . GLY A 1 358 ? 19.878 -14.121 -9.104 1.00 96.19 358 GLY A C 1
ATOM 2366 O O . GLY A 1 358 ? 18.882 -14.198 -9.821 1.00 96.19 358 GLY A O 1
ATOM 2367 N N . SER A 1 359 ? 21.043 -13.663 -9.558 1.00 95.31 359 SER A N 1
ATOM 2368 C CA . SER A 1 359 ? 21.283 -13.291 -10.961 1.00 95.31 359 SER A CA 1
ATOM 2369 C C . SER A 1 359 ? 21.889 -14.441 -11.767 1.00 95.31 359 SER A C 1
ATOM 2371 O O . SER A 1 359 ? 22.438 -15.385 -11.201 1.00 95.31 359 SER A O 1
ATOM 2373 N N . ASN A 1 360 ? 21.797 -14.346 -13.091 1.00 91.31 360 ASN A N 1
ATOM 2374 C CA . ASN A 1 360 ? 22.405 -15.275 -14.036 1.00 91.31 360 ASN A CA 1
ATOM 2375 C C . ASN A 1 360 ? 23.616 -14.636 -14.714 1.00 91.31 360 ASN A C 1
ATOM 2377 O O . ASN A 1 360 ? 23.483 -13.600 -15.364 1.00 91.31 360 ASN A O 1
ATOM 2381 N N . LEU A 1 361 ? 24.787 -15.257 -14.610 1.00 86.69 361 LEU A N 1
ATOM 2382 C CA . LEU A 1 361 ? 26.045 -14.781 -15.177 1.00 86.69 361 LEU A CA 1
ATOM 2383 C C . LEU A 1 361 ? 26.511 -15.702 -16.308 1.00 86.69 361 LEU A C 1
ATOM 2385 O O . LEU A 1 361 ? 27.375 -16.551 -16.099 1.00 86.69 361 LEU A O 1
ATOM 2389 N N . VAL A 1 362 ? 25.983 -15.528 -17.526 1.00 80.31 362 VAL A N 1
ATOM 2390 C CA . VAL A 1 362 ? 26.525 -16.237 -18.699 1.00 80.31 362 VAL A CA 1
ATOM 2391 C C . VAL A 1 362 ? 27.890 -15.625 -19.068 1.00 80.31 362 VAL A C 1
ATOM 2393 O O . VAL A 1 362 ? 27.935 -14.450 -19.465 1.00 80.31 362 VAL A O 1
ATOM 2396 N N . PRO A 1 363 ? 29.010 -16.371 -18.951 1.00 70.62 363 PRO A N 1
ATOM 2397 C CA . PRO A 1 363 ? 30.347 -15.810 -19.143 1.00 70.62 363 PRO A CA 1
ATOM 2398 C C . PRO A 1 363 ? 30.620 -15.386 -20.596 1.00 70.62 363 PRO A C 1
ATOM 2400 O O . PRO A 1 363 ? 30.055 -15.978 -21.523 1.00 70.62 363 PRO A O 1
ATOM 2403 N N . PRO A 1 364 ? 31.527 -14.415 -20.827 1.00 68.94 364 PRO A N 1
ATOM 2404 C CA . PRO A 1 364 ? 31.998 -14.082 -22.166 1.00 68.94 364 PRO A CA 1
ATOM 2405 C C . PRO A 1 364 ? 32.586 -15.294 -22.914 1.00 68.94 364 PRO A C 1
ATOM 2407 O O . PRO A 1 364 ? 33.372 -16.050 -22.349 1.00 68.94 364 PRO A O 1
ATOM 2410 N N . GLY A 1 365 ? 32.234 -15.470 -24.189 1.00 62.47 365 GLY A N 1
ATOM 2411 C CA . GLY A 1 365 ? 32.653 -16.584 -25.046 1.00 62.47 365 GLY A CA 1
ATOM 2412 C C . GLY A 1 365 ? 31.822 -17.864 -24.897 1.00 62.47 365 GLY A C 1
ATOM 2413 O O . GLY A 1 365 ? 32.108 -18.842 -25.586 1.00 62.47 365 GLY A O 1
ATOM 2414 N N . SER A 1 366 ? 30.805 -17.875 -24.027 1.00 69.69 366 SER A N 1
ATOM 2415 C CA . SER A 1 366 ? 29.906 -19.020 -23.863 1.00 69.69 366 SER A CA 1
ATOM 2416 C C . SER A 1 366 ? 28.894 -19.131 -25.010 1.00 69.69 366 SER A C 1
ATOM 2418 O O . SER A 1 366 ? 28.402 -18.126 -25.519 1.00 69.69 366 SER A O 1
ATOM 2420 N N . THR A 1 367 ? 28.554 -20.365 -25.393 1.00 67.12 367 THR A N 1
ATOM 2421 C CA . THR A 1 367 ? 27.429 -20.671 -26.297 1.00 67.12 367 THR A CA 1
ATOM 2422 C C . THR A 1 367 ? 26.107 -20.867 -25.546 1.00 67.12 367 THR A C 1
ATOM 2424 O O . THR A 1 367 ? 25.074 -21.078 -26.180 1.00 67.12 367 THR A O 1
ATOM 2427 N N . SER A 1 368 ? 26.125 -20.794 -24.210 1.00 71.94 368 SER A N 1
ATOM 2428 C CA . SER A 1 368 ? 24.940 -20.970 -23.372 1.00 71.94 368 SER A CA 1
ATOM 2429 C C . SER A 1 368 ? 23.926 -19.837 -23.545 1.00 71.94 368 SER A C 1
ATOM 2431 O O . SER A 1 368 ? 24.287 -18.674 -23.731 1.00 71.94 368 SER A O 1
ATOM 2433 N N . THR A 1 369 ? 22.643 -20.168 -23.426 1.00 76.88 369 THR A N 1
ATOM 2434 C CA . THR A 1 369 ? 21.535 -19.223 -23.587 1.00 76.88 369 THR A CA 1
ATOM 2435 C C . THR A 1 369 ? 21.108 -18.573 -22.257 1.00 76.88 369 THR A C 1
ATOM 2437 O O . THR A 1 369 ? 21.307 -19.152 -21.184 1.00 76.88 369 THR A O 1
ATOM 2440 N N . PRO A 1 370 ? 20.526 -17.355 -22.293 1.00 80.56 370 PRO A N 1
ATOM 2441 C CA . PRO A 1 370 ? 19.971 -16.684 -21.111 1.00 80.56 370 PRO A CA 1
ATOM 2442 C C . PRO A 1 370 ? 18.813 -17.463 -20.471 1.00 80.56 370 PRO A C 1
ATOM 2444 O O . PRO A 1 370 ? 17.969 -17.983 -21.193 1.00 80.56 370 PRO A O 1
ATOM 2447 N N . HIS A 1 371 ? 18.750 -17.470 -19.137 1.00 88.19 371 HIS A N 1
ATOM 2448 C CA . HIS A 1 371 ? 17.723 -18.141 -18.329 1.00 88.19 371 HIS A CA 1
ATOM 2449 C C . HIS A 1 371 ? 17.127 -17.200 -17.266 1.00 88.19 371 HIS A C 1
ATOM 2451 O O . HIS A 1 371 ? 17.566 -16.051 -17.145 1.00 88.19 371 HIS A O 1
ATOM 2457 N N . GLY A 1 372 ? 16.097 -17.661 -16.546 1.00 90.44 372 GLY A N 1
ATOM 2458 C CA . GLY A 1 372 ? 15.314 -16.843 -15.615 1.00 90.44 372 GLY A CA 1
ATOM 2459 C C . GLY A 1 372 ? 16.006 -16.567 -14.269 1.00 90.44 372 GLY A C 1
ATOM 2460 O O . GLY A 1 372 ? 16.280 -17.519 -13.533 1.00 90.44 372 GLY A O 1
ATOM 2461 N N . PRO A 1 373 ? 16.202 -15.291 -13.874 1.00 94.31 373 PRO A N 1
ATOM 2462 C CA . PRO A 1 373 ? 16.782 -14.943 -12.584 1.00 94.31 373 PRO A CA 1
ATOM 2463 C C . PRO A 1 373 ? 15.737 -14.990 -11.459 1.00 94.31 373 PRO A C 1
ATOM 2465 O O . PRO A 1 373 ? 14.533 -15.070 -11.699 1.00 94.31 373 PRO A O 1
ATOM 2468 N N . GLY A 1 374 ? 16.178 -14.926 -10.206 1.00 97.12 374 GLY A N 1
ATOM 2469 C CA . GLY A 1 374 ? 15.307 -15.020 -9.034 1.00 97.12 374 GLY A CA 1
ATOM 2470 C C . GLY A 1 374 ? 14.516 -13.743 -8.731 1.00 97.12 374 GLY A C 1
ATOM 2471 O O . GLY A 1 374 ? 14.995 -12.625 -8.939 1.00 97.12 374 GLY A O 1
ATOM 2472 N N . GLY A 1 375 ? 13.319 -13.901 -8.165 1.00 95.75 375 GLY A N 1
ATOM 2473 C CA . GLY A 1 375 ? 12.509 -12.796 -7.645 1.00 95.75 375 GLY A CA 1
ATOM 2474 C C . GLY A 1 375 ? 13.073 -12.216 -6.344 1.00 95.75 375 GLY A C 1
ATOM 2475 O O . GLY A 1 375 ? 13.701 -12.923 -5.551 1.00 95.75 375 GLY A O 1
ATOM 2476 N N . GLY A 1 376 ? 12.855 -10.921 -6.107 1.00 96.00 376 GLY A N 1
ATOM 2477 C CA . GLY A 1 376 ? 13.292 -10.257 -4.873 1.00 96.00 376 GLY A CA 1
ATOM 2478 C C . GLY A 1 376 ? 12.435 -10.639 -3.659 1.00 96.00 376 GLY A C 1
ATOM 2479 O O . GLY A 1 376 ? 11.226 -10.824 -3.782 1.00 96.00 376 GLY A O 1
ATOM 2480 N N . GLY A 1 377 ? 13.029 -10.759 -2.471 1.00 96.56 377 GLY A N 1
ATOM 2481 C CA . GLY A 1 377 ? 12.287 -11.036 -1.236 1.00 96.56 377 GLY A CA 1
ATOM 2482 C C . GLY A 1 377 ? 11.452 -9.837 -0.773 1.00 96.56 377 GLY A C 1
ATOM 2483 O O . GLY A 1 377 ? 11.849 -8.691 -0.954 1.00 96.56 377 GLY A O 1
ATOM 2484 N N . GLY A 1 378 ? 10.300 -10.065 -0.151 1.00 94.31 378 GLY A N 1
ATOM 2485 C CA . GLY A 1 378 ? 9.475 -9.006 0.434 1.00 94.31 378 GLY A CA 1
ATOM 2486 C C . GLY A 1 378 ? 10.109 -8.397 1.687 1.00 94.31 378 GLY A C 1
ATOM 2487 O O . GLY A 1 378 ? 10.830 -9.073 2.424 1.00 94.31 378 GLY A O 1
ATOM 2488 N N . GLY A 1 379 ? 9.839 -7.120 1.950 1.00 92.88 379 GLY A N 1
ATOM 2489 C CA . GLY A 1 379 ? 10.237 -6.457 3.191 1.00 92.88 379 GLY A CA 1
ATOM 2490 C C . GLY A 1 379 ? 9.554 -7.061 4.426 1.00 92.88 379 GLY A C 1
ATOM 2491 O O . GLY A 1 379 ? 8.488 -7.673 4.353 1.00 92.88 379 GLY A O 1
ATOM 2492 N N . GLY A 1 380 ? 10.183 -6.908 5.583 1.00 95.25 380 GLY A N 1
ATOM 2493 C CA . GLY A 1 380 ? 9.710 -7.391 6.877 1.00 95.25 380 GLY A CA 1
ATOM 2494 C C . GLY A 1 380 ? 8.879 -6.364 7.645 1.00 95.25 380 GLY A C 1
ATOM 2495 O O . GLY A 1 380 ? 8.447 -5.350 7.099 1.00 95.25 380 GLY A O 1
ATOM 2496 N N . TYR A 1 381 ? 8.631 -6.621 8.926 1.00 97.00 381 TYR A N 1
ATOM 2497 C CA . TYR A 1 381 ? 7.785 -5.757 9.754 1.00 97.00 381 TYR A CA 1
ATOM 2498 C C . TYR A 1 381 ? 8.479 -5.336 11.047 1.00 97.00 381 TYR A C 1
ATOM 2500 O O . TYR A 1 381 ? 9.020 -6.173 11.766 1.00 97.00 381 TYR A O 1
ATOM 2508 N N . ALA A 1 382 ? 8.428 -4.050 11.377 1.00 97.62 382 ALA A N 1
ATOM 2509 C CA . ALA A 1 382 ? 8.913 -3.538 12.650 1.00 97.62 382 ALA A CA 1
ATOM 2510 C C . ALA A 1 382 ? 7.801 -2.824 13.424 1.00 97.62 382 ALA A C 1
ATOM 2512 O O . ALA A 1 382 ? 7.026 -2.052 12.859 1.00 97.62 382 ALA A O 1
ATOM 2513 N N . ILE A 1 383 ? 7.749 -3.053 14.733 1.00 96.56 383 ILE A N 1
ATOM 2514 C CA . ILE A 1 383 ? 6.835 -2.375 15.648 1.00 96.56 383 ILE A CA 1
ATOM 2515 C C . ILE A 1 383 ? 7.567 -1.960 16.924 1.00 96.56 383 ILE A C 1
ATOM 2517 O O . ILE A 1 383 ? 8.134 -2.784 17.643 1.00 96.56 383 ILE A O 1
ATOM 2521 N N . THR A 1 384 ? 7.568 -0.662 17.202 1.00 97.50 384 THR A N 1
ATOM 2522 C CA . THR A 1 384 ? 8.281 -0.058 18.329 1.00 97.50 384 THR A CA 1
ATOM 2523 C C . THR A 1 384 ? 7.365 0.830 19.165 1.00 97.50 384 THR A C 1
ATOM 2525 O O . THR A 1 384 ? 6.320 1.275 18.691 1.00 97.50 384 THR A O 1
ATOM 2528 N N . SER A 1 385 ? 7.718 1.092 20.428 1.00 92.38 385 SER A N 1
ATOM 2529 C CA . SER A 1 385 ? 6.903 1.955 21.311 1.00 92.38 385 SER A CA 1
ATOM 2530 C C . SER A 1 385 ? 7.115 3.455 21.122 1.00 92.38 385 SER A C 1
ATOM 2532 O O . SER A 1 385 ? 6.374 4.257 21.679 1.00 92.38 385 SER A O 1
ATOM 2534 N N . ALA A 1 386 ? 8.121 3.831 20.336 1.00 90.69 386 ALA A N 1
ATOM 2535 C CA . ALA A 1 386 ? 8.401 5.190 19.894 1.00 90.69 386 ALA A CA 1
ATOM 2536 C C . ALA A 1 386 ? 9.194 5.138 18.579 1.00 90.69 386 ALA A C 1
ATOM 2538 O O . ALA A 1 386 ? 9.691 4.076 18.197 1.00 90.69 386 ALA A O 1
ATOM 2539 N N . THR A 1 387 ? 9.318 6.266 17.881 1.00 92.19 387 THR A N 1
ATOM 2540 C CA . THR A 1 387 ? 10.014 6.333 16.589 1.00 92.19 387 THR A CA 1
ATOM 2541 C C . THR A 1 387 ? 11.509 5.998 16.743 1.00 92.19 387 THR A C 1
ATOM 2543 O O . THR A 1 387 ? 12.187 6.651 17.543 1.00 92.19 387 THR A O 1
ATOM 2546 N N . PRO A 1 388 ? 12.042 4.994 16.016 1.00 92.75 388 PRO A N 1
ATOM 2547 C CA . PRO A 1 388 ? 13.476 4.693 15.987 1.00 92.75 388 PRO A CA 1
ATOM 2548 C C . PRO A 1 388 ? 14.257 5.740 15.177 1.00 92.75 388 PRO A C 1
ATOM 2550 O O . PRO A 1 388 ? 13.666 6.528 14.442 1.00 92.75 388 PRO A O 1
ATOM 2553 N N . ALA A 1 389 ? 15.591 5.725 15.265 1.00 92.00 389 ALA A N 1
ATOM 2554 C CA . ALA A 1 389 ? 16.465 6.578 14.450 1.00 92.00 389 ALA A CA 1
ATOM 2555 C C . ALA A 1 389 ? 16.269 6.329 12.946 1.00 92.00 389 ALA A C 1
ATOM 2557 O O . ALA A 1 389 ? 16.274 7.261 12.146 1.00 92.00 389 ALA A O 1
ATOM 2558 N N . ALA A 1 390 ? 16.106 5.059 12.567 1.00 87.31 390 ALA A N 1
ATOM 2559 C CA . ALA A 1 390 ? 15.808 4.637 11.206 1.00 87.31 390 ALA A CA 1
ATOM 2560 C C . ALA A 1 390 ? 15.127 3.265 11.206 1.00 87.31 390 ALA A C 1
ATOM 2562 O O . ALA A 1 390 ? 15.407 2.414 12.056 1.00 87.31 390 ALA A O 1
ATOM 2563 N N . CYS A 1 391 ? 14.263 3.032 10.220 1.00 92.44 391 CYS A N 1
ATOM 2564 C CA . CYS A 1 391 ? 13.659 1.730 9.973 1.00 92.44 391 CYS A CA 1
ATOM 2565 C C . CYS A 1 391 ? 13.635 1.440 8.472 1.00 92.44 391 CYS A C 1
ATOM 2567 O O . CYS A 1 391 ? 12.921 2.093 7.718 1.00 92.44 391 CYS A O 1
ATOM 2569 N N . ASN A 1 392 ? 14.442 0.470 8.048 1.00 86.50 392 ASN A N 1
ATOM 2570 C CA . ASN A 1 392 ? 14.648 0.112 6.650 1.00 86.50 392 ASN A CA 1
ATOM 2571 C C . ASN A 1 392 ? 13.873 -1.170 6.329 1.00 86.50 392 ASN A C 1
ATOM 2573 O O . ASN A 1 392 ? 14.254 -2.260 6.758 1.00 86.50 392 ASN A O 1
ATOM 2577 N N . ASN A 1 393 ? 12.799 -1.037 5.557 1.00 93.50 393 ASN A N 1
ATOM 2578 C CA . ASN A 1 393 ? 11.803 -2.078 5.276 1.00 93.50 393 ASN A CA 1
ATOM 2579 C C . ASN A 1 393 ? 11.577 -2.327 3.776 1.00 93.50 393 ASN A C 1
ATOM 2581 O O . ASN A 1 393 ? 10.579 -2.943 3.406 1.00 93.50 393 ASN A O 1
ATOM 2585 N N . GLY A 1 394 ? 12.470 -1.849 2.907 1.00 82.81 394 GLY A N 1
ATOM 2586 C CA . GLY A 1 394 ? 12.362 -2.072 1.466 1.00 82.81 394 GLY A CA 1
ATOM 2587 C C . GLY A 1 394 ? 12.383 -3.559 1.095 1.00 82.81 394 GLY A C 1
ATOM 2588 O O . GLY A 1 394 ? 13.076 -4.363 1.730 1.00 82.81 394 GLY A O 1
ATOM 2589 N N . GLY A 1 395 ? 11.628 -3.921 0.058 1.00 86.31 395 GLY A N 1
ATOM 2590 C CA . GLY A 1 395 ? 11.773 -5.220 -0.591 1.00 86.31 395 GLY A CA 1
ATOM 2591 C C . GLY A 1 395 ? 13.146 -5.365 -1.254 1.00 86.31 395 GLY A C 1
ATOM 2592 O O . GLY A 1 395 ? 13.829 -4.383 -1.551 1.00 86.31 395 GLY A O 1
ATOM 2593 N N . GLY A 1 396 ? 13.570 -6.605 -1.461 1.00 86.50 396 GLY A N 1
ATOM 2594 C CA . GLY A 1 396 ? 14.770 -6.925 -2.218 1.00 86.50 396 GLY A CA 1
ATOM 2595 C C . GLY A 1 396 ? 14.542 -6.710 -3.710 1.00 86.50 396 GLY A C 1
ATOM 2596 O O . GLY A 1 396 ? 13.449 -6.951 -4.225 1.00 86.50 396 GLY A O 1
ATOM 2597 N N . VAL A 1 397 ? 15.579 -6.274 -4.421 1.00 91.94 397 VAL A N 1
ATOM 2598 C CA . VAL A 1 397 ? 15.528 -6.185 -5.886 1.00 91.94 397 VAL A CA 1
ATOM 2599 C C . VAL A 1 397 ? 15.546 -7.588 -6.504 1.00 91.94 397 VAL A C 1
ATOM 2601 O O . VAL A 1 397 ? 16.086 -8.527 -5.913 1.00 91.94 397 VAL A O 1
ATOM 2604 N N . ASN A 1 398 ? 14.941 -7.758 -7.678 1.00 91.31 398 ASN A N 1
ATOM 2605 C CA . ASN A 1 398 ? 15.074 -9.000 -8.439 1.00 91.31 398 ASN A CA 1
ATOM 2606 C C . ASN A 1 398 ? 16.499 -9.196 -8.956 1.00 91.31 398 ASN A C 1
ATOM 2608 O O . ASN A 1 398 ? 17.246 -8.235 -9.148 1.00 91.31 398 ASN A O 1
ATOM 2612 N N . GLY A 1 399 ? 16.832 -10.450 -9.245 1.00 90.56 399 GLY A N 1
ATOM 2613 C CA . GLY A 1 399 ? 18.007 -10.774 -10.033 1.00 90.56 399 GLY A CA 1
ATOM 2614 C C . GLY A 1 399 ? 17.847 -10.344 -11.490 1.00 90.56 399 GLY A C 1
ATOM 2615 O O . GLY A 1 399 ? 16.750 -10.037 -11.972 1.00 90.56 399 GLY A O 1
ATOM 2616 N N . VAL A 1 400 ? 18.966 -10.341 -12.204 1.00 90.00 400 VAL A N 1
ATOM 2617 C CA . VAL A 1 400 ? 19.031 -10.043 -13.637 1.00 90.00 400 VAL A CA 1
ATOM 2618 C C . VAL A 1 400 ? 19.835 -11.111 -14.361 1.00 90.00 400 VAL A C 1
ATOM 2620 O O . VAL A 1 400 ? 20.654 -11.805 -13.763 1.00 90.00 400 VAL A O 1
ATOM 2623 N N . THR A 1 401 ? 19.637 -11.210 -15.666 1.00 87.06 401 THR A N 1
ATOM 2624 C CA . THR A 1 401 ? 20.419 -12.090 -16.529 1.00 87.06 401 THR A CA 1
ATOM 2625 C C . THR A 1 401 ? 21.456 -11.284 -17.287 1.00 87.06 401 THR A C 1
ATOM 2627 O O . THR A 1 401 ? 21.174 -10.188 -17.777 1.00 87.06 401 THR A O 1
ATOM 2630 N N . TYR A 1 402 ? 22.661 -11.832 -17.392 1.00 83.81 402 TYR A N 1
ATOM 2631 C CA . TYR A 1 402 ? 23.732 -11.357 -18.256 1.00 83.81 402 TYR A CA 1
ATOM 2632 C C . TYR A 1 402 ? 23.934 -12.360 -19.387 1.00 83.81 402 TYR A C 1
ATOM 2634 O O . TYR A 1 402 ? 23.922 -13.566 -19.151 1.00 83.81 402 TYR A O 1
ATOM 2642 N N . ASN A 1 403 ? 24.138 -11.866 -20.606 1.00 80.69 403 ASN A N 1
ATOM 2643 C CA . ASN A 1 403 ? 24.460 -12.676 -21.774 1.00 80.69 403 ASN A CA 1
ATOM 2644 C C . ASN A 1 403 ? 25.834 -12.267 -22.302 1.00 80.69 403 ASN A C 1
ATOM 2646 O O . ASN A 1 403 ? 26.029 -11.102 -22.656 1.00 80.69 403 ASN A O 1
ATOM 2650 N N . ASN A 1 404 ? 26.782 -13.206 -22.347 1.00 76.81 404 ASN A N 1
ATOM 2651 C CA . ASN A 1 404 ? 28.142 -12.953 -22.827 1.00 76.81 404 ASN A CA 1
ATOM 2652 C C . ASN A 1 404 ? 28.816 -11.765 -22.093 1.00 76.81 404 ASN A C 1
ATOM 2654 O O . ASN A 1 404 ? 29.537 -10.971 -22.695 1.00 76.81 404 ASN A O 1
ATOM 2658 N N . GLY A 1 405 ? 28.526 -11.602 -20.795 1.00 70.19 405 GLY A N 1
ATOM 2659 C CA . GLY A 1 405 ? 28.994 -10.484 -19.962 1.00 70.19 405 GLY A CA 1
ATOM 2660 C C . GLY A 1 405 ? 28.226 -9.155 -20.080 1.00 70.19 405 GLY A C 1
ATOM 2661 O O . GLY A 1 405 ? 28.505 -8.242 -19.305 1.00 70.19 405 GLY A O 1
ATOM 2662 N N . ALA A 1 406 ? 27.250 -9.020 -20.984 1.00 74.44 406 ALA A N 1
ATOM 2663 C CA . ALA A 1 406 ? 26.407 -7.825 -21.100 1.00 74.44 406 ALA A CA 1
ATOM 2664 C C . ALA A 1 406 ? 25.089 -7.985 -20.325 1.00 74.44 406 ALA A C 1
ATOM 2666 O O . ALA A 1 406 ? 24.493 -9.061 -20.342 1.00 74.44 406 ALA A O 1
ATOM 2667 N N . LEU A 1 407 ? 24.613 -6.920 -19.664 1.00 79.81 407 LEU A N 1
ATOM 2668 C CA . LEU A 1 407 ? 23.317 -6.933 -18.977 1.00 79.81 407 LEU A CA 1
ATOM 2669 C C . LEU A 1 407 ? 22.198 -7.185 -19.991 1.00 79.81 407 LEU A C 1
ATOM 2671 O O . LEU A 1 407 ? 21.995 -6.395 -20.910 1.00 79.81 407 LEU A O 1
ATOM 2675 N N . PHE A 1 408 ? 21.467 -8.275 -19.794 1.00 73.25 408 PHE A N 1
ATOM 2676 C CA . PHE A 1 408 ? 20.372 -8.688 -20.659 1.00 73.25 408 PHE A CA 1
ATOM 2677 C C . PHE A 1 408 ? 18.999 -8.246 -20.110 1.00 73.25 408 PHE A C 1
ATOM 2679 O O . PHE A 1 408 ? 18.098 -7.910 -20.879 1.00 73.25 408 PHE A O 1
ATOM 2686 N N . GLY A 1 409 ? 18.843 -8.177 -18.782 1.00 76.12 409 GLY A N 1
ATOM 2687 C CA . GLY A 1 409 ? 17.666 -7.609 -18.106 1.00 76.12 409 GLY A CA 1
ATOM 2688 C C . GLY A 1 409 ? 17.016 -8.557 -17.095 1.00 76.12 409 GLY A C 1
ATOM 2689 O O . GLY A 1 409 ? 17.579 -9.588 -16.750 1.00 76.12 409 GLY A O 1
ATOM 2690 N N . ALA A 1 410 ? 15.826 -8.200 -16.603 1.00 79.38 410 ALA A N 1
ATOM 2691 C CA . ALA A 1 410 ? 15.139 -8.921 -15.523 1.00 79.38 410 ALA A CA 1
ATOM 2692 C C . ALA A 1 410 ? 14.489 -10.250 -15.948 1.00 79.38 410 ALA A C 1
ATOM 2694 O O . ALA A 1 410 ? 14.115 -11.044 -15.093 1.00 79.38 410 ALA A O 1
ATOM 2695 N N . TYR A 1 411 ? 14.312 -10.492 -17.252 1.00 80.00 411 TYR A N 1
ATOM 2696 C CA . TYR A 1 411 ? 13.741 -11.743 -17.770 1.00 80.00 411 TYR A CA 1
ATOM 2697 C C . TYR A 1 411 ? 12.374 -12.108 -17.140 1.00 80.00 411 TYR A C 1
ATOM 2699 O O . TYR A 1 411 ? 12.065 -13.268 -16.890 1.00 80.00 411 TYR A O 1
ATOM 2707 N N . GLY A 1 412 ? 11.552 -11.096 -16.838 1.00 77.81 412 GLY A N 1
ATOM 2708 C CA . GLY A 1 412 ? 10.247 -11.257 -16.183 1.00 77.81 412 GLY A CA 1
ATOM 2709 C C . GLY A 1 412 ? 10.277 -11.323 -14.651 1.00 77.81 412 GLY A C 1
ATOM 2710 O O . GLY A 1 412 ? 9.208 -11.290 -14.047 1.00 77.81 412 GLY A O 1
ATOM 2711 N N . ALA A 1 413 ? 11.453 -11.363 -14.016 1.00 86.12 413 ALA A N 1
ATOM 2712 C CA . ALA A 1 413 ? 11.565 -11.300 -12.562 1.00 86.12 413 ALA A CA 1
ATOM 2713 C C . ALA A 1 413 ? 11.173 -9.910 -12.029 1.00 86.12 413 ALA A C 1
ATOM 2715 O O . ALA A 1 413 ? 11.434 -8.892 -12.674 1.00 86.12 413 ALA A O 1
ATOM 2716 N N . MET A 1 414 ? 10.574 -9.859 -10.837 1.00 89.06 414 MET A N 1
ATOM 2717 C CA . MET A 1 414 ? 10.123 -8.612 -10.200 1.00 89.06 414 MET A CA 1
ATOM 2718 C C . MET A 1 414 ? 10.718 -8.434 -8.798 1.00 89.06 414 MET A C 1
ATOM 2720 O O . MET A 1 414 ? 10.997 -9.430 -8.117 1.00 89.06 414 MET A O 1
ATOM 2724 N N . PRO A 1 415 ? 10.931 -7.184 -8.346 1.00 86.56 415 PRO A N 1
ATOM 2725 C CA . PRO A 1 415 ? 11.358 -6.913 -6.979 1.00 86.56 415 PRO A CA 1
ATOM 2726 C C . PRO A 1 415 ? 10.268 -7.303 -5.970 1.00 86.56 415 PRO A C 1
ATOM 2728 O O . PRO A 1 415 ? 9.088 -7.414 -6.311 1.00 86.56 415 PRO A O 1
ATOM 2731 N N . GLY A 1 416 ? 10.664 -7.502 -4.714 1.00 88.38 416 GLY A N 1
ATOM 2732 C CA . GLY A 1 416 ? 9.724 -7.673 -3.610 1.00 88.38 416 GLY A CA 1
ATOM 2733 C C . GLY A 1 416 ? 9.066 -6.351 -3.212 1.00 88.38 416 GLY A C 1
ATOM 2734 O O . GLY A 1 416 ? 9.638 -5.274 -3.381 1.00 88.38 416 GLY A O 1
ATOM 2735 N N . GLY A 1 417 ? 7.865 -6.430 -2.644 1.00 81.50 417 GLY A N 1
ATOM 2736 C CA . GLY A 1 417 ? 7.174 -5.283 -2.062 1.00 81.50 417 GLY A CA 1
ATOM 2737 C C . GLY A 1 417 ? 7.807 -4.853 -0.738 1.00 81.50 417 GLY A C 1
ATOM 2738 O O . GLY A 1 417 ? 8.357 -5.676 0.000 1.00 81.50 417 GLY A O 1
ATOM 2739 N N . SER A 1 418 ? 7.714 -3.565 -0.417 1.00 89.75 418 SER A N 1
ATOM 2740 C CA . SER A 1 418 ? 8.135 -3.035 0.883 1.00 89.75 418 SER A CA 1
ATOM 2741 C C . SER A 1 418 ? 7.269 -3.578 2.019 1.00 89.75 418 SER A C 1
ATOM 2743 O O . SER A 1 418 ? 6.084 -3.852 1.846 1.00 89.75 418 SER A O 1
ATOM 2745 N N . GLY A 1 419 ? 7.881 -3.735 3.188 1.00 88.38 419 GLY A N 1
ATOM 2746 C CA . GLY A 1 419 ? 7.195 -4.072 4.427 1.00 88.38 419 GLY A CA 1
ATOM 2747 C C . GLY A 1 419 ? 6.699 -2.832 5.168 1.00 88.38 419 GLY A C 1
ATOM 2748 O O . GLY A 1 419 ? 6.428 -1.802 4.559 1.00 88.38 419 GLY A O 1
ATOM 2749 N N . SER A 1 420 ? 6.622 -2.875 6.499 1.00 88.56 420 SER A N 1
ATOM 2750 C CA . SER A 1 420 ? 6.101 -1.749 7.295 1.00 88.56 420 SER A CA 1
ATOM 2751 C C . SER A 1 420 ? 6.863 -1.543 8.604 1.00 88.56 420 SER A C 1
ATOM 2753 O O . SER A 1 420 ? 7.399 -2.487 9.181 1.00 88.56 420 SER A O 1
ATOM 2755 N N . CYS A 1 421 ? 6.907 -0.293 9.063 1.00 89.75 421 CYS A N 1
ATOM 2756 C CA . CYS A 1 421 ? 7.478 0.115 10.339 1.00 89.75 421 CYS A CA 1
ATOM 2757 C C . CYS A 1 421 ? 6.451 0.966 11.089 1.00 89.75 421 CYS A C 1
ATOM 2759 O O . CYS A 1 421 ? 5.972 1.968 10.562 1.00 89.75 421 CYS A O 1
ATOM 2761 N N . THR A 1 422 ? 6.124 0.589 12.321 1.00 89.19 422 THR A N 1
ATOM 2762 C CA . THR A 1 422 ? 5.138 1.291 13.153 1.00 89.19 422 THR A CA 1
ATOM 2763 C C . THR A 1 422 ? 5.738 1.662 14.502 1.00 89.19 422 THR A C 1
ATOM 2765 O O . THR A 1 422 ? 6.492 0.893 15.089 1.00 89.19 422 THR A O 1
ATOM 2768 N N . ALA A 1 423 ? 5.401 2.849 15.002 1.00 92.06 423 ALA A N 1
ATOM 2769 C CA . ALA A 1 423 ? 5.886 3.380 16.277 1.00 92.06 423 ALA A CA 1
ATOM 2770 C C . ALA A 1 423 ? 4.737 3.542 17.291 1.00 92.06 423 ALA A C 1
ATOM 2772 O O . ALA A 1 423 ? 4.633 4.553 17.979 1.00 92.06 423 ALA A O 1
ATOM 2773 N N . THR A 1 424 ? 3.818 2.575 17.315 1.00 86.19 424 THR A N 1
ATOM 2774 C CA . THR A 1 424 ? 2.551 2.646 18.063 1.00 86.19 424 THR A CA 1
ATOM 2775 C C . THR A 1 424 ? 2.441 1.599 19.170 1.00 86.19 424 THR A C 1
ATOM 2777 O O . THR A 1 424 ? 1.359 1.424 19.726 1.00 86.19 424 THR A O 1
ATOM 2780 N N . LEU A 1 425 ? 3.519 0.862 19.463 1.00 88.94 425 LEU A N 1
ATOM 2781 C CA . LEU A 1 425 ? 3.490 -0.267 20.390 1.00 88.94 425 LEU A CA 1
ATOM 2782 C C . LEU A 1 425 ? 3.293 0.194 21.832 1.00 88.94 425 LEU A C 1
ATOM 2784 O O . LEU A 1 425 ? 4.168 0.828 22.420 1.00 88.94 425 LEU A O 1
ATOM 2788 N N . THR A 1 426 ? 2.213 -0.236 22.462 1.00 86.38 426 THR A N 1
ATOM 2789 C CA . THR A 1 426 ? 2.051 -0.127 23.912 1.00 86.38 426 THR A CA 1
ATOM 2790 C C . THR A 1 426 ? 2.303 -1.477 24.571 1.00 86.38 426 THR A C 1
ATOM 2792 O O . THR A 1 426 ? 2.129 -2.532 23.959 1.00 86.38 426 THR A O 1
ATOM 2795 N N . ALA A 1 427 ? 2.709 -1.464 25.843 1.00 79.75 427 ALA A N 1
ATOM 2796 C CA . ALA A 1 427 ? 2.936 -2.702 26.588 1.00 79.75 427 ALA A CA 1
ATOM 2797 C C . ALA A 1 427 ? 1.670 -3.583 26.648 1.00 79.75 427 ALA A C 1
ATOM 2799 O O . ALA A 1 427 ? 1.777 -4.801 26.583 1.00 79.75 427 ALA A O 1
ATOM 2800 N N . ALA A 1 428 ? 0.481 -2.967 26.690 1.00 78.62 428 ALA A N 1
ATOM 2801 C CA . ALA A 1 428 ? -0.809 -3.661 26.728 1.00 78.62 428 ALA A CA 1
ATOM 2802 C C . ALA A 1 428 ? -1.151 -4.419 25.432 1.00 78.62 428 ALA A C 1
ATOM 2804 O O . ALA A 1 428 ? -1.985 -5.318 25.450 1.00 78.62 428 ALA A O 1
ATOM 2805 N N . GLN A 1 429 ? -0.523 -4.069 24.306 1.00 83.00 429 GLN A N 1
ATOM 2806 C CA . GLN A 1 429 ? -0.731 -4.758 23.029 1.00 83.00 429 GLN A CA 1
ATOM 2807 C C . GLN A 1 429 ? 0.096 -6.045 22.900 1.00 83.00 429 GLN A C 1
ATOM 2809 O O . GLN A 1 429 ? -0.152 -6.828 21.985 1.00 83.00 429 GLN A O 1
ATOM 2814 N N . ILE A 1 430 ? 1.088 -6.259 23.773 1.00 88.62 430 ILE A N 1
ATOM 2815 C CA . ILE A 1 430 ? 1.932 -7.459 23.776 1.00 88.62 430 ILE A CA 1
ATOM 2816 C C . ILE A 1 430 ? 1.205 -8.557 24.566 1.00 88.62 430 ILE A C 1
ATOM 2818 O O . ILE A 1 430 ? 1.013 -8.384 25.770 1.00 88.62 430 ILE A O 1
ATOM 2822 N N . PRO A 1 431 ? 0.823 -9.692 23.952 1.00 86.81 431 PRO A N 1
ATOM 2823 C CA . PRO A 1 431 ? 0.034 -10.703 24.648 1.00 86.81 431 PRO A CA 1
ATOM 2824 C C . PRO A 1 431 ? 0.802 -11.399 25.778 1.00 86.81 431 PRO A C 1
ATOM 2826 O O . PRO A 1 431 ? 1.968 -11.782 25.623 1.00 86.81 431 PRO A O 1
ATOM 2829 N N . GLY A 1 432 ? 0.103 -11.654 26.883 1.00 83.12 432 GLY A N 1
ATOM 2830 C CA . GLY A 1 432 ? 0.599 -12.448 28.004 1.00 83.12 432 GLY A CA 1
ATOM 2831 C C . GLY A 1 432 ? 1.244 -11.628 29.126 1.00 83.12 432 GLY A C 1
ATOM 2832 O O . GLY A 1 432 ? 0.836 -10.506 29.414 1.00 83.12 432 GLY A O 1
ATOM 2833 N N . ALA A 1 433 ? 2.223 -12.222 29.810 1.00 81.50 433 ALA A N 1
ATOM 2834 C CA . ALA A 1 433 ? 2.883 -11.635 30.975 1.00 81.50 433 ALA A CA 1
ATOM 2835 C C . ALA A 1 433 ? 3.570 -10.292 30.660 1.00 81.50 433 ALA A C 1
ATOM 2837 O O . ALA A 1 433 ? 4.267 -10.214 29.642 1.00 81.50 433 ALA A O 1
ATOM 2838 N N . PRO A 1 434 ? 3.438 -9.253 31.518 1.00 81.56 434 PRO A N 1
ATOM 2839 C CA . PRO A 1 434 ? 4.169 -7.995 31.368 1.00 81.56 434 PRO A CA 1
ATOM 2840 C C . PRO A 1 434 ? 5.688 -8.202 31.488 1.00 81.56 434 PRO A C 1
ATOM 2842 O O . PRO A 1 434 ? 6.175 -9.310 31.711 1.00 81.56 434 PRO A O 1
ATOM 2845 N N . ILE A 1 435 ? 6.458 -7.129 31.298 1.00 79.94 435 ILE A N 1
ATOM 2846 C CA . ILE A 1 435 ? 7.917 -7.167 31.446 1.00 79.94 435 ILE A CA 1
ATOM 2847 C C . ILE A 1 435 ? 8.316 -7.540 32.886 1.00 79.94 435 ILE A C 1
ATOM 2849 O O . ILE A 1 435 ? 7.843 -6.937 33.850 1.00 79.94 435 ILE A O 1
ATOM 2853 N N . GLY A 1 436 ? 9.215 -8.517 33.031 1.00 67.25 436 GLY A N 1
ATOM 2854 C CA . GLY A 1 436 ? 9.679 -9.012 34.333 1.00 67.25 436 GLY A CA 1
ATOM 2855 C C . GLY A 1 436 ? 8.922 -10.244 34.858 1.00 67.25 436 GLY A C 1
ATOM 2856 O O . GLY A 1 436 ? 8.033 -10.765 34.193 1.00 67.25 436 GLY A O 1
ATOM 2857 N N . PRO A 1 437 ? 9.263 -10.748 36.061 1.00 52.97 437 PRO A N 1
ATOM 2858 C CA . PRO A 1 437 ? 8.673 -11.967 36.630 1.00 52.97 437 PRO A CA 1
ATOM 2859 C C . PRO A 1 437 ? 7.271 -11.759 37.240 1.00 52.97 437 PRO A C 1
ATOM 2861 O O . PRO A 1 437 ? 6.802 -12.588 38.017 1.00 52.97 437 PRO A O 1
ATOM 2864 N N . VAL A 1 438 ? 6.603 -10.645 36.934 1.00 53.91 438 VAL A N 1
ATOM 2865 C CA . VAL A 1 438 ? 5.282 -10.320 37.479 1.00 53.91 438 VAL A CA 1
ATOM 2866 C C . VAL A 1 438 ? 4.194 -11.119 36.765 1.00 53.91 438 VAL A C 1
ATOM 2868 O O . VAL A 1 438 ? 4.075 -11.099 35.542 1.00 53.91 438 VAL A O 1
ATOM 2871 N N . SER A 1 439 ? 3.387 -11.829 37.554 1.00 47.03 439 SER A N 1
ATOM 2872 C CA . SER A 1 439 ? 2.211 -12.550 37.070 1.00 47.03 439 SER A CA 1
ATOM 2873 C C . SER A 1 439 ? 1.201 -11.558 36.456 1.00 47.03 439 SER A C 1
ATOM 2875 O O . SER A 1 439 ? 0.785 -10.641 37.163 1.00 47.03 439 SER A O 1
ATOM 2877 N N . PRO A 1 440 ? 0.781 -11.708 35.179 1.00 47.28 440 PRO A N 1
ATOM 2878 C CA . PRO A 1 440 ? -0.241 -10.861 34.539 1.00 47.28 440 PRO A CA 1
ATOM 2879 C C . PRO A 1 440 ? -1.647 -11.083 35.082 1.00 47.28 440 PRO A C 1
ATOM 2881 O O . PRO A 1 440 ? -2.565 -10.358 34.711 1.00 47.28 440 PRO A O 1
ATOM 2884 N N . CYS A 1 441 ? -1.851 -12.100 35.912 1.00 50.16 441 CYS A N 1
ATOM 2885 C CA . CYS A 1 441 ? -3.134 -12.327 36.535 1.00 50.16 441 CYS A CA 1
ATOM 2886 C C . CYS A 1 441 ? -3.301 -11.267 37.638 1.00 50.16 441 CYS A C 1
ATOM 2888 O O . CYS A 1 441 ? -3.128 -11.558 38.820 1.00 50.16 441 CYS A O 1
ATOM 2890 N N . SER A 1 442 ? -3.634 -10.022 37.266 1.00 52.84 442 SER A N 1
ATOM 2891 C CA . SER A 1 442 ? -4.458 -9.211 38.154 1.00 52.84 442 SER A CA 1
ATOM 2892 C C . SER A 1 442 ? -5.747 -10.002 38.288 1.00 52.84 442 SER A C 1
ATOM 2894 O O . SER A 1 442 ? -6.588 -9.986 37.392 1.00 52.84 442 SER A O 1
ATOM 2896 N N . ALA A 1 443 ? -5.842 -10.797 39.351 1.00 65.31 443 ALA A N 1
ATOM 2897 C CA . ALA A 1 443 ? -7.093 -11.422 39.723 1.00 65.31 443 ALA A CA 1
ATOM 2898 C C . ALA A 1 443 ? -8.172 -10.332 39.770 1.00 65.31 443 ALA A C 1
ATOM 2900 O O . ALA A 1 443 ? -7.863 -9.162 40.039 1.00 65.31 443 ALA A O 1
ATOM 2901 N N . ILE A 1 444 ? -9.423 -10.707 39.486 1.00 76.25 444 ILE A N 1
ATOM 2902 C CA . ILE A 1 444 ? -10.558 -9.843 39.813 1.00 76.25 444 ILE A CA 1
ATOM 2903 C C . ILE A 1 444 ? -10.352 -9.417 41.265 1.00 76.25 444 ILE A C 1
ATOM 2905 O O . ILE A 1 444 ? -10.183 -10.253 42.147 1.00 76.25 444 ILE A O 1
ATOM 2909 N N . SER A 1 445 ? -10.226 -8.112 41.479 1.00 82.62 445 SER A N 1
ATOM 2910 C CA . SER A 1 445 ? -9.962 -7.566 42.803 1.00 82.62 445 SER A CA 1
ATOM 2911 C C . SER A 1 445 ? -11.263 -7.377 43.561 1.00 82.62 445 SER A C 1
ATOM 2913 O O . SER A 1 445 ? -11.258 -7.532 44.779 1.00 82.62 445 SER A O 1
ATOM 2915 N N . HIS A 1 446 ? -12.347 -7.022 42.860 1.00 87.19 446 HIS A N 1
ATOM 2916 C CA . HIS A 1 446 ? -13.692 -6.819 43.405 1.00 87.19 446 HIS A CA 1
ATOM 2917 C C . HIS A 1 446 ? -14.755 -6.708 42.307 1.00 87.19 446 HIS A C 1
ATOM 2919 O O . HIS A 1 446 ? -14.424 -6.636 41.122 1.00 87.19 446 HIS A O 1
ATOM 2925 N N . TYR A 1 447 ? -16.023 -6.650 42.716 1.00 88.69 447 TYR A N 1
ATOM 2926 C CA . TYR A 1 447 ? -17.179 -6.381 41.854 1.00 88.69 447 TYR A CA 1
ATOM 2927 C C . TYR A 1 447 ? -17.823 -5.023 42.179 1.00 88.69 447 TYR A C 1
ATOM 2929 O O . TYR A 1 447 ? -17.836 -4.601 43.328 1.00 88.69 447 TYR A O 1
ATOM 2937 N N . ALA A 1 448 ? -18.359 -4.339 41.171 1.00 87.06 448 ALA A N 1
ATOM 2938 C CA . ALA A 1 448 ? -19.189 -3.143 41.312 1.00 87.06 448 ALA A CA 1
ATOM 2939 C C . ALA A 1 448 ? -20.639 -3.477 40.928 1.00 87.06 448 ALA A C 1
ATOM 2941 O O . ALA A 1 448 ? -20.867 -4.134 39.907 1.00 87.06 448 ALA A O 1
ATOM 2942 N N . ILE A 1 449 ? -21.602 -3.029 41.734 1.00 86.94 449 ILE A N 1
ATOM 2943 C CA . ILE A 1 449 ? -23.036 -3.300 41.602 1.00 86.94 449 ILE A CA 1
ATOM 2944 C C . ILE A 1 449 ? -23.796 -1.980 41.418 1.00 86.94 449 ILE A C 1
ATOM 2946 O O . ILE A 1 449 ? -23.665 -1.038 42.194 1.00 86.94 449 ILE A O 1
ATOM 2950 N N . SER A 1 450 ? -24.629 -1.895 40.385 1.00 82.81 450 SER A N 1
ATOM 2951 C CA . SER A 1 450 ? -25.390 -0.682 40.078 1.00 82.81 450 SER A CA 1
ATOM 2952 C C . SER A 1 450 ? -26.860 -1.009 39.784 1.00 82.81 450 SER A C 1
ATOM 2954 O O . SER A 1 450 ? -27.200 -1.381 38.658 1.00 82.81 450 SER A O 1
ATOM 2956 N N . PRO A 1 451 ? -27.741 -0.929 40.797 1.00 80.06 451 PRO A N 1
ATOM 2957 C CA . PRO A 1 451 ? -29.190 -0.915 40.631 1.00 80.06 451 PRO A CA 1
ATOM 2958 C C . PRO A 1 451 ? -29.721 0.514 40.394 1.00 80.06 451 PRO A C 1
ATOM 2960 O O . PRO A 1 451 ? -29.053 1.503 40.690 1.00 80.06 451 PRO A O 1
ATOM 2963 N N . ASN A 1 452 ? -30.969 0.649 39.933 1.00 68.69 452 ASN A N 1
ATOM 2964 C CA . ASN A 1 452 ? -31.624 1.957 39.724 1.00 68.69 452 ASN A CA 1
ATOM 2965 C C . ASN A 1 452 ? -32.143 2.639 41.018 1.00 68.69 452 ASN A C 1
ATOM 2967 O O . ASN A 1 452 ? -32.710 3.730 40.967 1.00 68.69 452 ASN A O 1
ATOM 2971 N N . GLY A 1 453 ? -31.964 2.008 42.183 1.00 72.94 453 GLY A N 1
ATOM 2972 C CA . GLY A 1 453 ? -32.225 2.572 43.514 1.00 72.94 453 GLY A CA 1
ATOM 2973 C C . GLY A 1 453 ? -33.677 2.527 44.016 1.00 72.94 453 GLY A C 1
ATOM 2974 O O . GLY A 1 453 ? -33.888 2.564 45.229 1.00 72.94 453 GLY A O 1
ATOM 2975 N N . ASN A 1 454 ? -34.692 2.405 43.151 1.00 76.94 454 ASN A N 1
ATOM 2976 C CA . ASN A 1 454 ? -36.091 2.240 43.576 1.00 76.94 454 ASN A CA 1
ATOM 2977 C C . ASN A 1 454 ? -36.828 1.249 42.668 1.00 76.94 454 ASN A C 1
ATOM 2979 O O . ASN A 1 454 ? -36.796 1.416 41.455 1.00 76.94 454 ASN A O 1
ATOM 2983 N N . GLY A 1 455 ? -37.548 0.296 43.260 1.00 77.88 455 GLY A N 1
ATOM 2984 C CA . GLY A 1 455 ? -38.402 -0.655 42.546 1.00 77.88 455 GLY A CA 1
ATOM 2985 C C . GLY A 1 455 ? -39.850 -0.621 43.026 1.00 77.88 455 GLY A C 1
ATOM 2986 O O . GLY A 1 455 ? -40.130 -0.259 44.171 1.00 77.88 455 GLY A O 1
ATOM 2987 N N . VAL A 1 456 ? -40.789 -1.021 42.169 1.00 79.19 456 VAL A N 1
ATOM 2988 C CA . VAL A 1 456 ? -42.188 -1.247 42.574 1.00 79.19 456 VAL A CA 1
ATOM 2989 C C . VAL A 1 456 ? -42.420 -2.740 42.725 1.00 79.19 456 VAL A C 1
ATOM 2991 O O . VAL A 1 456 ? -42.142 -3.491 41.798 1.00 79.19 456 VAL A O 1
ATOM 2994 N N . THR A 1 457 ? -42.998 -3.180 43.845 1.00 78.31 457 THR A N 1
ATOM 2995 C CA . THR A 1 457 ? -43.081 -4.605 44.241 1.00 78.31 457 THR A CA 1
ATOM 2996 C C . THR A 1 457 ? -43.731 -5.561 43.233 1.00 78.31 457 THR A C 1
ATOM 2998 O O . THR A 1 457 ? -43.643 -6.779 43.358 1.00 78.31 457 THR A O 1
ATOM 3001 N N . CYS A 1 458 ? -44.393 -5.037 42.209 1.00 72.50 458 CYS A N 1
ATOM 3002 C CA . CYS A 1 458 ? -45.046 -5.810 41.164 1.00 72.50 458 CYS A CA 1
ATOM 3003 C C . CYS A 1 458 ? -44.274 -5.842 39.825 1.00 72.50 458 CYS A C 1
ATOM 3005 O O . CYS A 1 458 ? -44.827 -6.333 38.839 1.00 72.50 458 CYS A O 1
ATOM 3007 N N . GLN A 1 459 ? -43.030 -5.345 39.751 1.00 75.81 459 GLN A N 1
ATOM 3008 C CA . GLN A 1 459 ? -42.178 -5.362 38.548 1.00 75.81 459 GLN A CA 1
ATOM 3009 C C . GLN A 1 459 ? -40.754 -5.862 38.853 1.00 75.81 459 GLN A C 1
ATOM 3011 O O . GLN A 1 459 ? -40.277 -5.687 39.965 1.00 75.81 459 GLN A O 1
ATOM 3016 N N . PRO A 1 460 ? -40.064 -6.512 37.906 1.00 80.69 460 PRO A N 1
ATOM 3017 C CA . PRO A 1 460 ? -38.623 -6.736 38.002 1.00 80.69 460 PRO A CA 1
ATOM 3018 C C . PRO A 1 460 ? -37.836 -5.445 37.722 1.00 80.69 460 PRO A C 1
ATOM 3020 O O . PRO A 1 460 ? -38.213 -4.682 36.836 1.00 80.69 460 PRO A O 1
ATOM 3023 N N . GLU A 1 461 ? -36.713 -5.251 38.413 1.00 82.50 461 GLU A N 1
ATOM 3024 C CA . GLU A 1 461 ? -35.775 -4.141 38.201 1.00 82.50 461 GLU A CA 1
ATOM 3025 C C . GLU A 1 461 ? -34.406 -4.649 37.743 1.00 82.50 461 GLU A C 1
ATOM 3027 O O . GLU A 1 461 ? -33.941 -5.691 38.202 1.00 82.50 461 GLU A O 1
ATOM 3032 N N . ALA A 1 462 ? -33.740 -3.913 36.854 1.00 82.81 462 ALA A N 1
ATOM 3033 C CA . ALA A 1 462 ? -32.414 -4.280 36.364 1.00 82.81 462 ALA A CA 1
ATOM 3034 C C . ALA A 1 462 ? -31.308 -3.940 37.383 1.00 82.81 462 ALA A C 1
ATOM 3036 O O . ALA A 1 462 ? -31.317 -2.875 38.005 1.00 82.81 462 ALA A O 1
ATOM 3037 N N . VAL A 1 463 ? -30.327 -4.834 37.510 1.00 85.81 463 VAL A N 1
ATOM 3038 C CA . VAL A 1 463 ? -29.130 -4.700 38.347 1.00 85.81 463 VAL A CA 1
ATOM 3039 C C . VAL A 1 463 ? -27.902 -5.059 37.512 1.00 85.81 463 VAL A C 1
ATOM 3041 O O . VAL A 1 463 ? -27.807 -6.165 36.970 1.00 85.81 463 VAL A O 1
ATOM 3044 N N . THR A 1 464 ? -26.958 -4.126 37.418 1.00 86.56 464 THR A N 1
ATOM 3045 C CA . THR A 1 464 ? -25.706 -4.298 36.668 1.00 86.56 464 THR A CA 1
ATOM 3046 C C . THR A 1 464 ? -24.577 -4.729 37.597 1.00 86.56 464 THR A C 1
ATOM 3048 O O . THR A 1 464 ? -24.411 -4.148 38.666 1.00 86.56 464 THR A O 1
ATOM 3051 N N . ILE A 1 465 ? -23.778 -5.715 37.183 1.00 89.69 465 ILE A N 1
ATOM 3052 C CA . ILE A 1 465 ? -22.645 -6.258 37.947 1.00 89.69 465 ILE A CA 1
ATOM 3053 C C . ILE A 1 465 ? -21.391 -6.265 37.067 1.00 89.69 465 ILE A C 1
ATOM 3055 O O . ILE A 1 465 ? -21.409 -6.849 35.984 1.00 89.69 465 ILE A O 1
ATOM 3059 N N . THR A 1 466 ? -20.296 -5.666 37.538 1.00 87.62 466 THR A N 1
ATOM 3060 C CA . THR A 1 466 ? -19.053 -5.453 36.765 1.00 87.62 466 THR A CA 1
ATOM 3061 C C . THR A 1 466 ? -17.833 -5.928 37.573 1.00 87.62 466 THR A C 1
ATOM 3063 O O . THR A 1 466 ? -17.688 -5.494 38.713 1.00 87.62 466 THR A O 1
ATOM 3066 N N . PRO A 1 467 ? -16.942 -6.801 37.062 1.00 87.56 467 PRO A N 1
ATOM 3067 C CA . PRO A 1 467 ? -15.669 -7.131 37.716 1.00 87.56 467 PRO A CA 1
ATOM 3068 C C . PRO A 1 467 ? -14.619 -6.028 37.509 1.00 87.56 467 PRO A C 1
ATOM 3070 O O . PRO A 1 467 ? -14.522 -5.451 36.429 1.00 87.56 467 PRO A O 1
ATOM 3073 N N . HIS A 1 468 ? -13.787 -5.762 38.516 1.00 80.00 468 HIS A N 1
ATOM 3074 C CA . HIS A 1 468 ? -12.762 -4.712 38.491 1.00 80.00 468 HIS A CA 1
ATOM 3075 C C . HIS A 1 468 ? -11.390 -5.204 38.974 1.00 80.00 468 HIS A C 1
ATOM 3077 O O . HIS A 1 468 ? -11.252 -6.196 39.690 1.00 80.00 468 HIS A O 1
ATOM 3083 N N . SER A 1 469 ? -10.350 -4.482 38.560 1.00 77.31 469 SER A N 1
ATOM 3084 C CA . SER A 1 469 ? -8.968 -4.642 39.020 1.00 77.31 469 SER A CA 1
ATOM 3085 C C . SER A 1 469 ? -8.732 -3.893 40.335 1.00 77.31 469 SER A C 1
ATOM 3087 O O . SER A 1 469 ? -9.565 -3.098 40.768 1.00 77.31 469 SER A O 1
ATOM 3089 N N . ALA A 1 470 ? -7.558 -4.080 40.950 1.00 73.75 470 ALA A N 1
ATOM 3090 C CA . ALA A 1 470 ? -7.202 -3.410 42.205 1.00 73.75 470 ALA A CA 1
ATOM 3091 C C . ALA A 1 470 ? -7.190 -1.873 42.106 1.00 73.75 470 ALA A C 1
ATOM 3093 O O . ALA A 1 470 ? -7.322 -1.198 43.119 1.00 73.75 470 ALA A O 1
ATOM 3094 N N . VAL A 1 471 ? -7.088 -1.306 40.900 1.00 69.69 471 VAL A N 1
ATOM 3095 C CA . VAL A 1 471 ? -7.175 0.146 40.646 1.00 69.69 471 VAL A CA 1
ATOM 3096 C C . VAL A 1 471 ? -8.576 0.596 40.206 1.00 69.69 471 VAL A C 1
ATOM 3098 O O . VAL A 1 471 ? -8.723 1.662 39.620 1.00 69.69 471 VAL A O 1
ATOM 3101 N N . HIS A 1 472 ? -9.605 -0.226 40.442 1.00 70.81 472 HIS A N 1
ATOM 3102 C CA . HIS A 1 472 ? -10.997 0.027 40.056 1.00 70.81 472 HIS A CA 1
ATOM 3103 C C . HIS A 1 472 ? -11.208 0.220 38.537 1.00 70.81 472 HIS A C 1
ATOM 3105 O O . HIS A 1 472 ? -12.209 0.784 38.112 1.00 70.81 472 HIS A O 1
ATOM 3111 N N . ALA A 1 473 ? -10.328 -0.305 37.680 1.00 65.12 473 ALA A N 1
ATOM 3112 C CA . ALA A 1 473 ? -10.610 -0.395 36.244 1.00 65.12 473 ALA A CA 1
ATOM 3113 C C . ALA A 1 473 ? -11.437 -1.655 35.945 1.00 65.12 473 ALA A C 1
ATOM 3115 O O . ALA A 1 473 ? -11.061 -2.733 36.419 1.00 65.12 473 ALA A O 1
ATOM 3116 N N . ALA A 1 474 ? -12.521 -1.520 35.170 1.00 73.38 474 ALA A N 1
ATOM 3117 C CA . ALA A 1 474 ? -13.357 -2.644 34.746 1.00 73.38 474 ALA A CA 1
ATOM 3118 C C . ALA A 1 474 ? -12.519 -3.706 34.013 1.00 73.38 474 ALA A C 1
ATOM 3120 O O . ALA A 1 474 ? -11.616 -3.384 33.237 1.00 73.38 474 ALA A O 1
ATOM 3121 N N . MET A 1 475 ? -12.809 -4.975 34.276 1.00 75.88 475 MET A N 1
ATOM 3122 C CA . MET A 1 475 ? -12.102 -6.133 33.732 1.00 75.88 475 MET A CA 1
ATOM 3123 C C . MET A 1 475 ? -13.042 -7.016 32.924 1.00 75.88 475 MET A C 1
ATOM 3125 O O . MET A 1 475 ? -14.254 -6.859 32.976 1.00 75.88 475 MET A O 1
ATOM 3129 N N . THR A 1 476 ? -12.483 -7.963 32.174 1.00 76.88 476 THR A N 1
ATOM 3130 C CA . THR A 1 476 ? -13.265 -8.975 31.456 1.00 76.88 476 THR A CA 1
ATOM 3131 C C . THR A 1 476 ? -13.222 -10.297 32.215 1.00 76.88 476 THR A C 1
ATOM 3133 O O . THR A 1 476 ? -12.141 -10.825 32.465 1.00 76.88 476 THR A O 1
ATOM 3136 N N . ALA A 1 477 ? -14.391 -10.832 32.568 1.00 74.81 477 ALA A N 1
ATOM 3137 C CA . ALA A 1 477 ? -14.549 -12.174 33.125 1.00 74.81 477 ALA A CA 1
ATOM 3138 C C . ALA A 1 477 ? -14.991 -13.148 32.025 1.00 74.81 477 ALA A C 1
ATOM 3140 O O . ALA A 1 477 ? -15.760 -12.779 31.140 1.00 74.81 477 ALA A O 1
ATOM 3141 N N . THR A 1 478 ? -14.504 -14.387 32.065 1.00 76.56 478 THR A N 1
ATOM 3142 C CA . THR A 1 478 ? -14.773 -15.428 31.056 1.00 76.56 478 THR A CA 1
ATOM 3143 C C . THR A 1 478 ? -15.573 -16.576 31.667 1.00 76.56 478 THR A C 1
ATOM 3145 O O . THR A 1 478 ? -15.873 -16.571 32.857 1.00 76.56 478 THR A O 1
ATOM 3148 N N . ASN A 1 479 ? -15.892 -17.608 30.885 1.00 73.88 479 ASN A N 1
ATOM 3149 C CA . ASN A 1 479 ? -16.645 -18.778 31.353 1.00 73.88 479 ASN A CA 1
ATOM 3150 C C . ASN A 1 479 ? -15.985 -19.607 32.462 1.00 73.88 479 ASN A C 1
ATOM 3152 O O . ASN A 1 479 ? -16.612 -20.535 32.967 1.00 73.88 479 ASN A O 1
ATOM 3156 N N . THR A 1 480 ? -14.755 -19.291 32.864 1.00 78.12 480 THR A N 1
ATOM 3157 C CA . THR A 1 480 ? -14.144 -19.859 34.071 1.00 78.12 480 THR A CA 1
ATOM 3158 C C . THR A 1 480 ? -14.565 -19.136 35.352 1.00 78.12 480 THR A C 1
ATOM 3160 O O . THR A 1 480 ? -14.302 -19.634 36.442 1.00 78.12 480 THR A O 1
ATOM 3163 N N . THR A 1 481 ? -15.212 -17.974 35.247 1.00 83.25 481 THR A N 1
ATOM 3164 C CA . THR A 1 481 ? -15.679 -17.164 36.376 1.00 83.25 481 THR A CA 1
ATOM 3165 C C . THR A 1 481 ? -17.179 -17.370 36.573 1.00 83.25 481 THR A C 1
ATOM 3167 O O . THR A 1 481 ? -17.986 -17.085 35.686 1.00 83.25 481 THR A O 1
ATOM 3170 N N . THR A 1 482 ? -17.558 -17.856 37.755 1.00 92.25 482 THR A N 1
ATOM 3171 C CA . THR A 1 482 ? -18.958 -17.977 38.185 1.00 92.25 482 THR A CA 1
ATOM 3172 C C . THR A 1 482 ? -19.163 -17.138 39.432 1.00 92.25 482 THR A C 1
ATOM 3174 O O . THR A 1 482 ? -18.453 -17.332 40.413 1.00 92.25 482 THR A O 1
ATOM 3177 N N . ILE A 1 483 ? -20.137 -16.232 39.398 1.00 94.31 483 ILE A N 1
ATOM 3178 C CA . ILE A 1 483 ? -20.531 -15.414 40.543 1.00 94.31 483 ILE A CA 1
ATOM 3179 C C . ILE A 1 483 ? -21.775 -15.989 41.219 1.00 94.31 483 ILE A C 1
ATOM 3181 O O . ILE A 1 483 ? -22.707 -16.463 40.567 1.00 94.31 483 ILE A O 1
ATOM 3185 N N . SER A 1 484 ? -21.786 -15.918 42.543 1.00 94.50 484 SER A N 1
ATOM 3186 C CA . SER A 1 484 ? -22.932 -16.156 43.412 1.00 94.50 484 SER A CA 1
ATOM 3187 C C . SER A 1 484 ? -23.528 -14.818 43.824 1.00 94.50 484 SER A C 1
ATOM 3189 O O . SER A 1 484 ? -22.794 -13.901 44.184 1.00 94.50 484 SER A O 1
ATOM 3191 N N . LEU A 1 485 ? -24.853 -14.730 43.772 1.00 94.50 485 LEU A N 1
ATOM 3192 C CA . LEU A 1 485 ? -25.642 -13.536 44.053 1.00 94.50 485 LEU A CA 1
ATOM 3193 C C . LEU A 1 485 ? -26.477 -13.768 45.308 1.00 94.50 485 LEU A C 1
ATOM 3195 O O . LEU A 1 485 ? -27.070 -14.842 45.463 1.00 94.50 485 LEU A O 1
ATOM 3199 N N . SER A 1 486 ? -26.575 -12.764 46.172 1.00 91.31 486 SER A N 1
ATOM 3200 C CA . SER A 1 486 ? -27.524 -12.742 47.287 1.00 91.31 486 SER A CA 1
ATOM 3201 C C . SER A 1 486 ? -28.081 -11.337 47.518 1.00 91.31 486 SER A C 1
ATOM 3203 O O . SER A 1 486 ? -27.473 -10.346 47.122 1.00 91.31 486 SER A O 1
ATOM 3205 N N . ALA A 1 487 ? -29.246 -11.245 48.157 1.00 90.38 487 ALA A N 1
ATOM 3206 C CA . ALA A 1 487 ? -29.851 -9.984 48.568 1.00 90.38 487 ALA A CA 1
ATOM 3207 C C . ALA A 1 487 ? -30.083 -9.981 50.087 1.00 90.38 487 ALA A C 1
ATOM 3209 O O . ALA A 1 487 ? -30.537 -10.980 50.653 1.00 90.38 487 ALA A O 1
ATOM 3210 N N . THR A 1 488 ? -29.803 -8.863 50.754 1.00 88.19 488 THR A N 1
ATOM 3211 C CA . THR A 1 488 ? -29.911 -8.695 52.216 1.00 88.19 488 THR A CA 1
ATOM 3212 C C . THR A 1 488 ? -30.767 -7.488 52.588 1.00 88.19 488 THR A C 1
ATOM 3214 O O . THR A 1 488 ? -30.874 -6.533 51.822 1.00 88.19 488 THR A O 1
ATOM 3217 N N . LEU A 1 489 ? -31.424 -7.539 53.752 1.00 83.38 489 LEU A N 1
ATOM 3218 C CA . LEU A 1 489 ? -32.239 -6.435 54.272 1.00 83.38 489 LEU A CA 1
ATOM 3219 C C . LEU A 1 489 ? -31.358 -5.315 54.842 1.00 83.38 489 LEU A C 1
ATOM 3221 O O . LEU A 1 489 ? -30.621 -5.543 55.801 1.00 83.38 489 LEU A O 1
ATOM 3225 N N . GLY A 1 490 ? -31.525 -4.098 54.318 1.00 65.44 490 GLY A N 1
ATOM 3226 C CA . GLY A 1 490 ? -30.809 -2.899 54.771 1.00 65.44 490 GLY A CA 1
ATOM 3227 C C . GLY A 1 490 ? -29.328 -2.840 54.357 1.00 65.44 490 GLY A C 1
ATOM 3228 O O . GLY A 1 490 ? -28.835 -3.761 53.703 1.00 65.44 490 GLY A O 1
ATOM 3229 N N . PRO A 1 491 ? -28.617 -1.758 54.731 1.00 57.62 491 PRO A N 1
ATOM 3230 C CA . PRO A 1 491 ? -27.268 -1.492 54.248 1.00 57.62 491 PRO A CA 1
ATOM 3231 C C . PRO A 1 491 ? -26.259 -2.539 54.737 1.00 57.62 491 PRO A C 1
ATOM 3233 O O . PRO A 1 491 ? -25.897 -2.603 55.916 1.00 57.62 491 PRO A O 1
ATOM 3236 N N . GLY A 1 492 ? -25.756 -3.318 53.782 1.00 56.00 492 GLY A N 1
ATOM 3237 C CA . GLY A 1 492 ? -24.603 -4.196 53.901 1.00 56.00 492 GLY A CA 1
ATOM 3238 C C . GLY A 1 492 ? -24.841 -5.676 54.225 1.00 56.00 492 GLY A C 1
ATOM 3239 O O . GLY A 1 492 ? -25.857 -6.089 54.776 1.00 56.00 492 GLY A O 1
ATOM 3240 N N . ASN A 1 493 ? -23.791 -6.452 53.932 1.00 52.31 493 ASN A N 1
ATOM 3241 C CA . ASN A 1 493 ? -23.640 -7.919 53.952 1.00 52.31 493 ASN A CA 1
ATOM 3242 C C . ASN A 1 493 ? -23.973 -8.679 55.270 1.00 52.31 493 ASN A C 1
ATOM 3244 O O . ASN A 1 493 ? -23.676 -9.864 55.396 1.00 52.31 493 ASN A O 1
ATOM 3248 N N . GLY A 1 494 ? -24.534 -8.015 56.287 1.00 56.25 494 GLY A N 1
ATOM 3249 C CA . GLY A 1 494 ? -24.894 -8.609 57.587 1.00 56.25 494 GLY A CA 1
ATOM 3250 C C . GLY A 1 494 ? -26.398 -8.671 57.866 1.00 56.25 494 GLY A C 1
ATOM 3251 O O . GLY A 1 494 ? -26.804 -9.181 58.912 1.00 56.25 494 GLY A O 1
ATOM 3252 N N . GLY A 1 495 ? -27.224 -8.129 56.966 1.00 64.56 495 GLY A N 1
ATOM 3253 C CA . GLY A 1 495 ? -28.678 -8.173 57.084 1.00 64.56 495 GLY A CA 1
ATOM 3254 C C . GLY A 1 495 ? -29.234 -9.587 56.906 1.00 64.56 495 GLY A C 1
ATOM 3255 O O . GLY A 1 495 ? -28.638 -10.433 56.241 1.00 64.56 495 GLY A O 1
ATOM 3256 N N . ALA A 1 496 ? -30.410 -9.855 57.476 1.00 78.31 496 ALA A N 1
ATOM 3257 C CA . ALA A 1 496 ? -31.138 -11.084 57.165 1.00 78.31 496 ALA A CA 1
ATOM 3258 C C . ALA A 1 496 ? -31.414 -11.173 55.650 1.00 78.31 496 ALA A C 1
ATOM 3260 O O . ALA A 1 496 ? -31.552 -10.142 54.987 1.00 78.31 496 ALA A O 1
ATOM 3261 N N . ALA A 1 497 ? -31.506 -12.392 55.109 1.00 81.88 497 ALA A N 1
ATOM 3262 C CA . ALA A 1 497 ? -31.781 -12.608 53.689 1.00 81.88 497 ALA A CA 1
ATOM 3263 C C . ALA A 1 497 ? -33.045 -11.846 53.257 1.00 81.88 497 ALA A C 1
ATOM 3265 O O . ALA A 1 497 ? -34.126 -12.039 53.829 1.00 81.88 497 ALA A O 1
ATOM 3266 N N . ALA A 1 498 ? -32.897 -10.976 52.259 1.00 84.44 498 ALA A N 1
ATOM 3267 C CA . ALA A 1 498 ? -34.019 -10.283 51.656 1.00 84.44 498 ALA A CA 1
ATOM 3268 C C . ALA A 1 498 ? -34.834 -11.248 50.794 1.00 84.44 498 ALA A C 1
ATOM 3270 O O . ALA A 1 498 ? -34.333 -12.235 50.256 1.00 84.44 498 ALA A O 1
ATOM 3271 N N . LYS A 1 499 ? -36.120 -10.940 50.659 1.00 85.62 499 LYS A N 1
ATOM 3272 C CA . LYS A 1 499 ? -37.021 -11.648 49.745 1.00 85.62 499 LYS A CA 1
ATOM 3273 C C . LYS A 1 499 ? -36.867 -11.135 48.312 1.00 85.62 499 LYS A C 1
ATOM 3275 O O . LYS A 1 499 ? -36.628 -9.946 48.102 1.00 85.62 499 LYS A O 1
ATOM 3280 N N . GLY A 1 500 ? -37.028 -12.026 47.339 1.00 87.44 500 GLY A N 1
ATOM 3281 C CA . GLY A 1 500 ? -37.046 -11.698 45.913 1.00 87.44 500 GLY A CA 1
ATOM 3282 C C . GLY A 1 500 ? -36.407 -12.768 45.032 1.00 87.44 500 GLY A C 1
ATOM 3283 O O . GLY A 1 500 ? -35.817 -13.732 45.520 1.00 87.44 500 GLY A O 1
ATOM 3284 N N . ASN A 1 501 ? -36.567 -12.598 43.723 1.00 90.25 501 ASN A N 1
ATOM 3285 C CA . ASN A 1 501 ? -36.193 -13.554 42.690 1.00 90.25 501 ASN A CA 1
ATOM 3286 C C . ASN A 1 501 ? -35.332 -12.877 41.628 1.00 90.25 501 ASN A C 1
ATOM 3288 O O . ASN A 1 501 ? -35.723 -11.860 41.055 1.00 90.25 501 ASN A O 1
ATOM 3292 N N . TRP A 1 502 ? -34.186 -13.481 41.328 1.00 92.81 502 TRP A N 1
ATOM 3293 C CA . TRP A 1 502 ? -33.358 -13.092 40.194 1.00 92.81 502 TRP A CA 1
ATOM 3294 C C . TRP A 1 502 ? -33.837 -13.777 38.914 1.00 92.81 502 TRP A C 1
ATOM 3296 O O . TRP A 1 502 ? -34.210 -14.950 38.925 1.00 92.81 502 TRP A O 1
ATOM 3306 N N . THR A 1 503 ? -33.765 -13.071 37.792 1.00 90.38 503 THR A N 1
ATOM 3307 C CA . THR A 1 503 ? -34.010 -13.601 36.447 1.00 90.38 503 THR A CA 1
ATOM 3308 C C . THR A 1 503 ? -33.012 -13.000 35.458 1.00 90.38 503 THR A C 1
ATOM 3310 O O . THR A 1 503 ? -32.494 -11.906 35.672 1.00 90.38 503 THR A O 1
ATOM 3313 N N . ALA A 1 504 ? -32.728 -13.705 34.365 1.00 84.31 504 ALA A N 1
ATOM 3314 C CA . ALA A 1 504 ? -31.923 -13.172 33.269 1.00 84.31 504 ALA A CA 1
ATOM 3315 C C . ALA A 1 504 ? -32.838 -12.678 32.133 1.00 84.31 504 ALA A C 1
ATOM 3317 O O . ALA A 1 504 ? -33.729 -13.427 31.716 1.00 84.31 504 ALA A O 1
ATOM 3318 N N . PRO A 1 505 ? -32.643 -11.449 31.620 1.00 79.25 505 PRO A N 1
ATOM 3319 C CA . PRO A 1 505 ? -33.302 -10.988 30.402 1.00 79.25 505 PRO A CA 1
ATOM 3320 C C . PRO A 1 505 ? -33.075 -11.922 29.200 1.00 79.25 505 PRO A C 1
ATOM 3322 O O . PRO A 1 505 ? -32.067 -12.624 29.095 1.00 79.25 505 PRO A O 1
ATOM 3325 N N . SER A 1 506 ? -33.996 -11.905 28.233 1.00 64.31 506 SER A N 1
ATOM 3326 C CA . SER A 1 506 ? -33.795 -12.609 26.962 1.00 64.31 506 SER A CA 1
ATOM 3327 C C . SER A 1 506 ? -32.585 -12.033 26.218 1.00 64.31 506 SER A C 1
ATOM 3329 O O . SER A 1 506 ? -32.545 -10.831 25.964 1.00 64.31 506 SER A O 1
ATOM 3331 N N . GLY A 1 507 ? -31.628 -12.885 25.837 1.00 62.41 507 GLY A N 1
ATOM 3332 C CA . GLY A 1 507 ? -30.407 -12.467 25.138 1.00 62.41 507 GLY A CA 1
ATOM 3333 C C . GLY A 1 507 ? -29.194 -12.211 26.040 1.00 62.41 507 GLY A C 1
ATOM 3334 O O . GLY A 1 507 ? -28.134 -11.871 25.518 1.00 62.41 507 GLY A O 1
ATOM 3335 N N . THR A 1 508 ? -29.300 -12.411 27.362 1.00 70.06 508 THR A N 1
ATOM 3336 C CA . THR A 1 508 ? -28.133 -12.383 28.260 1.00 70.06 508 THR A CA 1
ATOM 3337 C C . THR A 1 508 ? -27.100 -13.432 27.833 1.00 70.06 508 THR A C 1
ATOM 3339 O O . THR A 1 508 ? -27.394 -14.626 27.766 1.00 70.06 508 THR A O 1
ATOM 3342 N N . LEU A 1 509 ? -25.877 -12.982 27.542 1.00 70.62 509 LEU A N 1
ATOM 3343 C CA . LEU A 1 509 ? -24.772 -13.829 27.091 1.00 70.62 509 LEU A CA 1
ATOM 3344 C C . LEU A 1 509 ? -24.070 -14.487 28.282 1.00 70.62 509 LEU A C 1
ATOM 3346 O O . LEU A 1 509 ? -23.272 -13.842 28.944 1.00 70.62 509 LEU A O 1
ATOM 3350 N N . GLY A 1 510 ? -24.313 -15.770 28.528 1.00 84.06 510 GLY A N 1
ATOM 3351 C CA . GLY A 1 510 ? -23.742 -16.506 29.659 1.00 84.06 510 GLY A CA 1
ATOM 3352 C C . GLY A 1 510 ? -24.679 -17.622 30.107 1.00 84.06 510 GLY A C 1
ATOM 3353 O O . GLY A 1 510 ? -25.611 -17.975 29.386 1.00 84.06 510 GLY A O 1
ATOM 3354 N N . THR A 1 511 ? -24.448 -18.185 31.293 1.00 89.38 511 THR A N 1
ATOM 3355 C CA . THR A 1 511 ? -25.353 -19.180 31.896 1.00 89.38 511 THR A CA 1
ATOM 3356 C C . THR A 1 511 ? -25.873 -18.661 33.232 1.00 89.38 511 THR A C 1
ATOM 3358 O O . THR A 1 511 ? -25.095 -18.448 34.156 1.00 89.38 511 THR A O 1
ATOM 3361 N N . PHE A 1 512 ? -27.187 -18.459 33.341 1.00 93.88 512 PHE A N 1
ATOM 3362 C CA . PHE A 1 512 ? -27.858 -18.030 34.570 1.00 93.88 512 PHE A CA 1
ATOM 3363 C C . PHE A 1 512 ? -28.594 -19.204 35.221 1.00 93.88 512 PHE A C 1
ATOM 3365 O O . PHE A 1 512 ? -29.323 -19.926 34.541 1.00 93.88 512 PHE A O 1
ATOM 3372 N N . THR A 1 513 ? -28.446 -19.363 36.537 1.00 95.19 513 THR A N 1
ATOM 3373 C CA . THR A 1 513 ? -29.197 -20.344 37.331 1.00 95.19 513 THR A CA 1
ATOM 3374 C C . THR A 1 513 ? -29.917 -19.629 38.471 1.00 95.19 513 THR A C 1
ATOM 3376 O O . THR A 1 513 ? -29.288 -19.027 39.341 1.00 95.19 513 THR A O 1
ATOM 3379 N N . ALA A 1 514 ? -31.249 -19.697 38.472 1.00 91.50 514 ALA A N 1
ATOM 3380 C CA . ALA A 1 514 ? -32.067 -19.111 39.530 1.00 91.50 514 ALA A CA 1
ATOM 3381 C C . ALA A 1 514 ? -31.890 -19.863 40.861 1.00 91.50 514 ALA A C 1
ATOM 3383 O O . ALA A 1 514 ? -31.728 -21.086 40.876 1.00 91.50 514 ALA A O 1
ATOM 3384 N N . GLY A 1 515 ? -31.953 -19.135 41.979 1.00 90.31 515 GLY A N 1
ATOM 3385 C CA . GLY A 1 515 ? -32.078 -19.729 43.309 1.00 90.31 515 GLY A CA 1
ATOM 3386 C C . GLY A 1 515 ? -33.495 -20.228 43.607 1.00 90.31 515 GLY A C 1
ATOM 3387 O O . GLY A 1 515 ? -34.361 -20.297 42.733 1.00 90.31 515 GLY A O 1
ATOM 3388 N N . ALA A 1 516 ? -33.734 -20.586 44.869 1.00 90.38 516 ALA A N 1
ATOM 3389 C CA . ALA A 1 516 ? -35.072 -20.943 45.331 1.00 90.38 516 ALA A CA 1
ATOM 3390 C C . ALA A 1 516 ? -36.003 -19.717 45.316 1.00 90.38 516 ALA A C 1
ATOM 3392 O O . ALA A 1 516 ? -35.559 -18.583 45.469 1.00 90.38 516 ALA A O 1
ATOM 3393 N N . ALA A 1 517 ? -37.308 -19.946 45.164 1.00 85.06 517 ALA A N 1
ATOM 3394 C CA . ALA A 1 517 ? -38.278 -18.857 45.166 1.00 85.06 517 ALA A CA 1
ATOM 3395 C C . ALA A 1 517 ? -38.176 -18.010 46.453 1.00 85.06 517 ALA A C 1
ATOM 3397 O O . ALA A 1 517 ? -38.132 -18.545 47.563 1.00 85.06 517 ALA A O 1
ATOM 3398 N N . ASP A 1 518 ? -38.136 -16.692 46.279 1.00 85.06 518 ASP A N 1
ATOM 3399 C CA . ASP A 1 518 ? -37.990 -15.655 47.302 1.00 85.06 518 ASP A CA 1
ATOM 3400 C C . ASP A 1 518 ? -36.747 -15.797 48.200 1.00 85.06 518 ASP A C 1
ATOM 3402 O O . ASP A 1 518 ? -36.723 -15.257 49.313 1.00 85.06 518 ASP A O 1
ATOM 3406 N N . SER A 1 519 ? -35.706 -16.505 47.747 1.00 88.88 519 SER A N 1
ATOM 3407 C CA . SER A 1 519 ? -34.452 -16.648 48.499 1.00 88.88 519 SER A CA 1
ATOM 3408 C C . SER A 1 519 ? -33.525 -15.441 48.380 1.00 88.88 519 SER A C 1
ATOM 3410 O O . SER A 1 519 ? -32.575 -15.343 49.154 1.00 88.88 519 SER A O 1
ATOM 3412 N N . GLY A 1 520 ? -33.745 -14.569 47.393 1.00 89.56 520 GLY A N 1
ATOM 3413 C CA . GLY A 1 520 ? -32.830 -13.481 47.058 1.00 89.56 520 GLY A CA 1
ATOM 3414 C C . GLY A 1 520 ? -31.512 -13.952 46.432 1.00 89.56 520 GLY A C 1
ATOM 3415 O O . GLY A 1 520 ? -30.612 -13.135 46.257 1.00 89.56 520 GLY A O 1
ATOM 3416 N N . THR A 1 521 ? -31.370 -15.242 46.094 1.00 93.94 521 THR A N 1
ATOM 3417 C CA . THR A 1 521 ? -30.110 -15.838 45.613 1.00 93.94 521 THR A CA 1
ATOM 3418 C C . THR A 1 521 ? -30.172 -16.318 44.164 1.00 93.94 521 THR A C 1
ATOM 3420 O O . THR A 1 521 ? -31.244 -16.639 43.651 1.00 93.94 521 THR A O 1
ATOM 3423 N N . ALA A 1 522 ? -29.018 -16.369 43.495 1.00 96.25 522 ALA A N 1
ATOM 3424 C CA . ALA A 1 522 ? -28.828 -16.968 42.168 1.00 96.25 522 ALA A CA 1
ATOM 3425 C C . ALA A 1 522 ? -27.335 -17.174 41.867 1.00 96.25 522 ALA A C 1
ATOM 3427 O O . ALA A 1 522 ? -26.477 -16.709 42.618 1.00 96.25 522 ALA A O 1
ATOM 3428 N N . THR A 1 523 ? -27.012 -17.845 40.762 1.00 96.00 523 THR A N 1
ATOM 3429 C CA . THR A 1 523 ? -25.646 -17.899 40.222 1.00 96.00 523 THR A CA 1
ATOM 3430 C C . THR A 1 523 ? -25.613 -17.516 38.748 1.00 96.00 523 THR A C 1
ATOM 3432 O O . THR A 1 523 ? -26.578 -17.706 38.001 1.00 96.00 523 THR A O 1
ATOM 3435 N N . TYR A 1 524 ? -24.480 -16.964 38.322 1.00 95.19 524 TYR A N 1
ATOM 3436 C CA . TYR A 1 524 ? -24.241 -16.575 36.940 1.00 95.19 524 TYR A CA 1
ATOM 3437 C C . TYR A 1 524 ? -22.813 -16.912 36.505 1.00 95.19 524 TYR A C 1
ATOM 3439 O O . TYR A 1 524 ? -21.850 -16.556 37.181 1.00 95.19 524 TYR A O 1
ATOM 3447 N N . THR A 1 525 ? -22.674 -17.564 35.353 1.00 92.50 525 THR A N 1
ATOM 3448 C CA . THR A 1 525 ? -21.389 -17.878 34.716 1.00 92.50 525 THR A CA 1
ATOM 3449 C C . THR A 1 525 ? -21.228 -17.042 33.451 1.00 92.50 525 THR A C 1
ATOM 3451 O O . THR A 1 525 ? -22.096 -17.054 32.572 1.00 92.50 525 THR A O 1
ATOM 3454 N N . PHE A 1 526 ? -20.107 -16.328 33.351 1.00 86.44 526 PHE A N 1
ATOM 3455 C CA . PHE A 1 526 ? -19.792 -15.445 32.224 1.00 86.44 526 PHE A CA 1
ATOM 3456 C C . PHE A 1 526 ? -19.599 -16.225 30.900 1.00 86.44 526 PHE A C 1
ATOM 3458 O O . PHE A 1 526 ? -19.380 -17.437 30.914 1.00 86.44 526 PHE A O 1
ATOM 3465 N N . PRO A 1 527 ? -19.699 -15.581 29.722 1.00 74.56 527 PRO A N 1
ATOM 3466 C CA . PRO A 1 527 ? -19.544 -16.263 28.437 1.00 74.56 527 PRO A CA 1
ATOM 3467 C C . PRO A 1 527 ? -18.068 -16.539 28.104 1.00 74.56 527 PRO A C 1
ATOM 3469 O O . PRO A 1 527 ? -17.159 -15.857 28.576 1.00 74.56 527 PRO A O 1
ATOM 3472 N N . SER A 1 528 ? -17.804 -17.518 27.233 1.00 61.06 528 SER A N 1
ATOM 3473 C CA . SER A 1 528 ? -16.436 -17.902 26.834 1.00 61.06 528 SER A CA 1
ATOM 3474 C C . SER A 1 528 ? -15.694 -16.819 26.045 1.00 61.06 528 SER A C 1
ATOM 3476 O O . SER A 1 528 ? -14.471 -16.769 26.089 1.00 61.06 528 SER A O 1
ATOM 3478 N N . ALA A 1 529 ? -16.425 -15.940 25.352 1.00 55.12 529 ALA A N 1
ATOM 3479 C CA . ALA A 1 529 ? -15.868 -14.771 24.667 1.00 55.12 529 ALA A CA 1
ATOM 3480 C C . ALA A 1 529 ? -15.416 -13.655 25.632 1.00 55.12 529 ALA A C 1
ATOM 3482 O O . ALA A 1 529 ? -14.775 -12.701 25.200 1.00 55.12 529 ALA A O 1
ATOM 3483 N N . GLY A 1 530 ? -15.733 -13.784 26.925 1.00 64.25 530 GLY A N 1
ATOM 3484 C CA . GLY A 1 530 ? -15.521 -12.754 27.929 1.00 64.25 530 GLY A CA 1
ATOM 3485 C C . GLY A 1 530 ? -16.633 -11.702 27.936 1.00 64.25 530 GLY A C 1
ATOM 3486 O O . GLY A 1 530 ? -17.192 -11.365 26.895 1.00 64.25 530 GLY A O 1
ATOM 3487 N N . ALA A 1 531 ? -16.966 -11.174 29.112 1.00 64.81 531 ALA A N 1
ATOM 3488 C CA . ALA A 1 531 ? -17.771 -9.964 29.239 1.00 64.81 531 ALA A CA 1
ATOM 3489 C C . ALA A 1 531 ? -17.245 -9.072 30.367 1.00 64.81 531 ALA A C 1
ATOM 3491 O O . ALA A 1 531 ? -16.730 -9.553 31.378 1.00 64.81 531 ALA A O 1
ATOM 3492 N N . SER A 1 532 ? -17.397 -7.761 30.191 1.00 76.69 532 SER A N 1
ATOM 3493 C CA . SER A 1 532 ? -17.017 -6.762 31.189 1.00 76.69 532 SER A CA 1
ATOM 3494 C C . SER A 1 532 ? -18.048 -6.587 32.302 1.00 76.69 532 SER A C 1
ATOM 3496 O O . SER A 1 532 ? -17.871 -5.731 33.152 1.00 76.69 532 SER A O 1
ATOM 3498 N N . GLY A 1 533 ? -19.130 -7.365 32.296 1.00 84.94 533 GLY A N 1
ATOM 3499 C CA . GLY A 1 533 ? -20.207 -7.300 33.277 1.00 84.94 533 GLY A CA 1
ATOM 3500 C C . GLY A 1 533 ? -21.445 -8.070 32.820 1.00 84.94 533 GLY A C 1
ATOM 3501 O O . GLY A 1 533 ? -21.447 -8.681 31.748 1.00 84.94 533 GLY A O 1
ATOM 3502 N N . VAL A 1 534 ? -22.494 -8.055 33.638 1.00 85.75 534 VAL A N 1
ATOM 3503 C CA . VAL A 1 534 ? -23.804 -8.653 33.347 1.00 85.75 534 VAL A CA 1
ATOM 3504 C C . VAL A 1 534 ? -24.928 -7.759 33.871 1.00 85.75 534 VAL A C 1
ATOM 3506 O O . VAL A 1 534 ? -24.788 -7.143 34.924 1.00 85.75 534 VAL A O 1
ATOM 3509 N N . ILE A 1 535 ? -26.050 -7.716 33.145 1.00 86.38 535 ILE A N 1
ATOM 3510 C CA . ILE A 1 535 ? -27.312 -7.128 33.609 1.00 86.38 535 ILE A CA 1
ATOM 3511 C C . ILE A 1 535 ? -28.287 -8.266 33.909 1.00 86.38 535 ILE A C 1
ATOM 3513 O O . ILE A 1 535 ? -28.576 -9.093 33.038 1.00 86.38 535 ILE A O 1
ATOM 3517 N N . LEU A 1 536 ? -28.791 -8.302 35.139 1.00 88.69 536 LEU A N 1
ATOM 3518 C CA . LEU A 1 536 ? -29.795 -9.256 35.605 1.00 88.69 536 LEU A CA 1
ATOM 3519 C C . LEU A 1 536 ? -31.002 -8.505 36.155 1.00 88.69 536 LEU A C 1
ATOM 3521 O O . LEU A 1 536 ? -30.896 -7.358 36.567 1.00 88.69 536 LEU A O 1
ATOM 3525 N N . ASN A 1 537 ? -32.150 -9.163 36.183 1.00 89.12 537 ASN A N 1
ATOM 3526 C CA . ASN A 1 537 ? -33.373 -8.613 36.743 1.00 89.12 537 ASN A CA 1
ATOM 3527 C C . ASN A 1 537 ? -33.586 -9.159 38.157 1.00 89.12 537 ASN A C 1
ATOM 3529 O O . ASN A 1 537 ? -33.520 -10.370 38.362 1.00 89.12 537 ASN A O 1
ATOM 3533 N N . TYR A 1 538 ? -33.917 -8.296 39.110 1.00 89.69 538 TYR A N 1
ATOM 3534 C CA . TYR A 1 538 ? -34.352 -8.663 40.451 1.00 89.69 538 TYR A CA 1
ATOM 3535 C C . TYR A 1 538 ? -35.807 -8.247 40.649 1.00 89.69 538 TYR A C 1
ATOM 3537 O O . TYR A 1 538 ? -36.148 -7.080 40.492 1.00 89.69 538 TYR A O 1
ATOM 3545 N N . GLN A 1 539 ? -36.681 -9.190 40.988 1.00 87.00 539 GLN A N 1
ATOM 3546 C CA . GLN A 1 539 ? -38.079 -8.922 41.317 1.00 87.00 539 GLN A CA 1
ATOM 3547 C C . GLN A 1 539 ? -38.322 -9.179 42.794 1.00 87.00 539 GLN A C 1
ATOM 3549 O O . GLN A 1 539 ? -37.975 -10.242 43.306 1.00 87.00 539 GLN A O 1
ATOM 3554 N N . ASN A 1 540 ? -38.993 -8.257 43.473 1.00 85.88 540 ASN A N 1
ATOM 3555 C CA . ASN A 1 540 ? -39.294 -8.420 44.886 1.00 85.88 540 ASN A CA 1
ATOM 3556 C C . ASN A 1 540 ? -40.731 -8.001 45.202 1.00 85.88 540 ASN A C 1
ATOM 3558 O O . ASN A 1 540 ? -41.085 -6.838 45.080 1.00 85.88 540 ASN A O 1
ATOM 3562 N N . THR A 1 541 ? -41.551 -8.949 45.657 1.00 81.50 541 THR A N 1
ATOM 3563 C CA . THR A 1 541 ? -42.968 -8.727 45.993 1.00 81.50 541 THR A CA 1
ATOM 3564 C C . THR A 1 541 ? -43.196 -8.130 47.382 1.00 81.50 541 THR A C 1
ATOM 3566 O O . THR A 1 541 ? -44.341 -7.917 47.784 1.00 81.50 541 THR A O 1
ATOM 3569 N N . TRP A 1 542 ? -42.125 -7.828 48.118 1.00 79.94 542 TRP A N 1
ATOM 3570 C CA . TRP A 1 542 ? -42.154 -7.294 49.476 1.00 79.94 542 TRP A CA 1
ATOM 3571 C C . TRP A 1 542 ? -41.682 -5.841 49.491 1.00 79.94 542 TRP A C 1
ATOM 3573 O O . TRP A 1 542 ? -40.649 -5.506 48.912 1.00 79.94 542 TRP A O 1
ATOM 3583 N N . GLY A 1 543 ? -42.419 -4.976 50.191 1.00 76.38 543 GLY A N 1
ATOM 3584 C CA . GLY A 1 543 ? -41.999 -3.593 50.418 1.00 76.38 543 GLY A CA 1
ATOM 3585 C C . GLY A 1 543 ? -40.840 -3.542 51.413 1.00 76.38 543 GLY A C 1
ATOM 3586 O O . GLY A 1 543 ? -41.071 -3.595 52.619 1.00 76.38 543 GLY A O 1
ATOM 3587 N N . GLN A 1 544 ? -39.604 -3.493 50.916 1.00 80.62 544 GLN A N 1
ATOM 3588 C CA . GLN A 1 544 ? -38.383 -3.542 51.726 1.00 80.62 544 GLN A CA 1
ATOM 3589 C C . GLN A 1 544 ? -37.199 -2.901 50.991 1.00 80.62 544 GLN A C 1
ATOM 3591 O O . GLN A 1 544 ? -37.181 -2.825 49.763 1.00 80.62 544 GLN A O 1
ATOM 3596 N N . THR A 1 545 ? -36.186 -2.478 51.739 1.00 84.38 545 THR A N 1
ATOM 3597 C CA . THR A 1 545 ? -34.913 -2.014 51.176 1.00 84.38 545 THR A CA 1
ATOM 3598 C C . THR A 1 545 ? -33.929 -3.176 51.124 1.00 84.38 545 THR A C 1
ATOM 3600 O O . THR A 1 545 ? -33.681 -3.820 52.147 1.00 84.38 545 THR A O 1
ATOM 3603 N N . VAL A 1 546 ? -33.407 -3.458 49.931 1.00 87.44 546 VAL A N 1
ATOM 3604 C CA . VAL A 1 546 ? -32.477 -4.557 49.657 1.00 87.44 546 VAL A CA 1
ATOM 3605 C C . VAL A 1 546 ? -31.109 -4.021 49.251 1.00 87.44 546 VAL A C 1
ATOM 3607 O O . VAL A 1 546 ? -31.021 -3.046 48.511 1.00 87.44 546 VAL A O 1
ATOM 3610 N N . ASN A 1 547 ? -30.058 -4.683 49.712 1.00 87.94 547 ASN A N 1
ATOM 3611 C CA . ASN A 1 547 ? -28.681 -4.517 49.252 1.00 87.94 547 ASN A CA 1
ATOM 3612 C C . ASN A 1 547 ? -28.241 -5.823 48.569 1.00 87.94 547 ASN A C 1
ATOM 3614 O O . ASN A 1 547 ? -28.735 -6.897 48.934 1.00 87.94 547 ASN A O 1
ATOM 3618 N N . PHE A 1 548 ? -27.380 -5.742 47.557 1.00 90.06 548 PHE A N 1
ATOM 3619 C CA . PHE A 1 548 ? -26.995 -6.893 46.744 1.00 90.06 548 PHE A CA 1
ATOM 3620 C C . PHE A 1 548 ? -25.548 -7.283 47.023 1.00 90.06 548 PHE A C 1
ATOM 3622 O O . PHE A 1 548 ? -24.680 -6.432 47.115 1.00 90.06 548 PHE A O 1
ATOM 3629 N N . ASN A 1 549 ? -25.273 -8.582 47.097 1.00 88.94 549 ASN A N 1
ATOM 3630 C CA . ASN A 1 549 ? -23.930 -9.095 47.346 1.00 88.94 549 ASN A CA 1
ATOM 3631 C C . ASN A 1 549 ? -23.526 -10.065 46.234 1.00 88.94 549 ASN A C 1
ATOM 3633 O O . ASN A 1 549 ? -24.353 -10.837 45.730 1.00 88.94 549 ASN A O 1
ATOM 3637 N N . VAL A 1 550 ? -22.249 -10.030 45.858 1.00 92.31 550 VAL A N 1
ATOM 3638 C CA . VAL A 1 550 ? -21.674 -10.781 44.739 1.00 92.31 550 VAL A CA 1
ATOM 3639 C C . VAL A 1 550 ? -20.364 -11.422 45.183 1.00 92.31 550 VAL A C 1
ATOM 3641 O O . VAL A 1 550 ? -19.488 -10.758 45.722 1.00 92.31 550 VAL A O 1
ATOM 3644 N N . SER A 1 551 ? -20.171 -12.711 44.903 1.00 90.75 551 SER A N 1
ATOM 3645 C CA . SER A 1 551 ? -18.878 -13.369 45.125 1.00 90.75 551 SER A CA 1
ATOM 3646 C C . SER A 1 551 ? -18.570 -14.419 44.070 1.00 90.75 551 SER A C 1
ATOM 3648 O O . SER A 1 551 ? -19.435 -15.223 43.741 1.00 90.75 551 SER A O 1
ATOM 3650 N N . ASP A 1 552 ? -17.328 -14.479 43.595 1.00 89.81 552 ASP A N 1
ATOM 3651 C CA . ASP A 1 552 ? -16.834 -15.593 42.767 1.00 89.81 552 ASP A CA 1
ATOM 3652 C C . ASP A 1 552 ? -16.065 -16.665 43.562 1.00 89.81 552 ASP A C 1
ATOM 3654 O O . ASP A 1 552 ? -15.434 -17.550 42.986 1.00 89.81 552 ASP A O 1
ATOM 3658 N N . GLY A 1 553 ? -16.102 -16.586 44.896 1.00 84.50 553 GLY A N 1
ATOM 3659 C CA . GLY A 1 553 ? -15.319 -17.428 45.803 1.00 84.50 553 GLY A CA 1
ATOM 3660 C C . GLY A 1 553 ? -13.925 -16.883 46.135 1.00 84.50 553 GLY A C 1
ATOM 3661 O O . GLY A 1 553 ? -13.305 -17.375 47.076 1.00 84.50 553 GLY A O 1
ATOM 3662 N N . THR A 1 554 ? -13.444 -15.857 45.425 1.00 83.06 554 THR A N 1
ATOM 3663 C CA . THR A 1 554 ? -12.154 -15.190 45.686 1.00 83.06 554 THR A CA 1
ATOM 3664 C C . THR A 1 554 ? -12.293 -13.685 45.905 1.00 83.06 554 THR A C 1
ATOM 3666 O O . THR A 1 554 ? -11.737 -13.153 46.865 1.00 83.06 554 THR A O 1
ATOM 3669 N N . ALA A 1 555 ? -13.070 -13.012 45.061 1.00 86.38 555 ALA A N 1
ATOM 3670 C CA . ALA A 1 555 ? -13.382 -11.596 45.123 1.00 86.38 555 ALA A CA 1
ATOM 3671 C C . ALA A 1 555 ? -14.869 -11.387 45.420 1.00 86.38 555 ALA A C 1
ATOM 3673 O O . ALA A 1 555 ? -15.720 -12.226 45.101 1.00 86.38 555 ALA A O 1
ATOM 3674 N N . THR A 1 556 ? -15.176 -10.255 46.044 1.00 88.50 556 THR A N 1
ATOM 3675 C CA . THR A 1 556 ? -16.533 -9.818 46.377 1.00 88.50 556 THR A CA 1
ATOM 3676 C C . THR A 1 556 ? -16.755 -8.370 45.959 1.00 88.50 556 THR A C 1
ATOM 3678 O O . THR A 1 556 ? -15.834 -7.697 45.498 1.00 88.50 556 THR A O 1
ATOM 3681 N N . GLU A 1 557 ? -17.956 -7.840 46.158 1.00 84.00 557 GLU A N 1
ATOM 3682 C CA . GLU A 1 557 ? -18.233 -6.403 46.027 1.00 84.00 557 GLU A CA 1
ATOM 3683 C C . GLU A 1 557 ? -17.537 -5.519 47.082 1.00 84.00 557 GLU A C 1
ATOM 3685 O O . GLU A 1 557 ? -17.653 -4.301 47.050 1.00 84.00 557 GLU A O 1
ATOM 3690 N N . ARG A 1 558 ? -16.783 -6.117 48.016 1.00 78.38 558 ARG A N 1
ATOM 3691 C CA . ARG A 1 558 ? -16.061 -5.427 49.102 1.00 78.38 558 ARG A CA 1
ATOM 3692 C C . ARG A 1 558 ? -14.582 -5.774 49.204 1.00 78.38 558 ARG A C 1
ATOM 3694 O O . ARG A 1 558 ? -13.891 -5.213 50.052 1.00 78.38 558 ARG A O 1
ATOM 3701 N N . SER A 1 559 ? -14.083 -6.715 48.409 1.00 77.62 559 SER A N 1
ATOM 3702 C CA . SER A 1 559 ? -12.658 -7.043 48.406 1.00 77.62 559 SER A CA 1
ATOM 3703 C C . SER A 1 559 ? -11.828 -5.911 47.779 1.00 77.62 559 SER A C 1
ATOM 3705 O O . SER A 1 559 ? -12.356 -4.998 47.149 1.00 77.62 559 SER A O 1
ATOM 3707 N N . GLY A 1 560 ? -10.508 -5.929 47.975 1.00 73.50 560 GLY A N 1
ATOM 3708 C CA . GLY A 1 560 ? -9.607 -4.957 47.347 1.00 73.50 560 GLY A CA 1
ATOM 3709 C C . GLY A 1 560 ? -9.955 -3.492 47.643 1.00 73.50 560 GLY A C 1
ATOM 3710 O O . GLY A 1 560 ? -10.148 -3.115 48.795 1.00 73.50 560 GLY A O 1
ATOM 3711 N N . THR A 1 561 ? -10.003 -2.654 46.603 1.00 63.75 561 THR A N 1
ATOM 3712 C CA . THR A 1 561 ? -10.294 -1.216 46.730 1.00 63.75 561 THR A CA 1
ATOM 3713 C C . THR A 1 561 ? -11.779 -0.886 46.873 1.00 63.75 561 THR A C 1
ATOM 3715 O O . THR A 1 561 ? -12.094 0.233 47.273 1.00 63.75 561 THR A O 1
ATOM 3718 N N . ALA A 1 562 ? -12.693 -1.839 46.650 1.00 62.38 562 ALA A N 1
ATOM 3719 C CA . ALA A 1 562 ? -14.122 -1.620 46.888 1.00 62.38 562 ALA A CA 1
ATOM 3720 C C . ALA A 1 562 ? -14.469 -1.397 48.367 1.00 62.38 562 ALA A C 1
ATOM 3722 O O . ALA A 1 562 ? -15.471 -0.757 48.667 1.00 62.38 562 ALA A O 1
ATOM 3723 N N . SER A 1 563 ? -13.624 -1.833 49.311 1.00 58.72 563 SER A N 1
ATOM 3724 C CA . SER A 1 563 ? -13.851 -1.582 50.742 1.00 58.72 563 SER A CA 1
ATOM 3725 C C . SER A 1 563 ? -13.791 -0.096 51.129 1.00 58.72 563 SER A C 1
ATOM 3727 O O . SER A 1 563 ? -14.166 0.250 52.248 1.00 58.72 563 SER A O 1
ATOM 3729 N N . ALA A 1 564 ? -13.261 0.768 50.254 1.00 49.53 564 ALA A N 1
ATOM 3730 C CA . ALA A 1 564 ? -13.058 2.195 50.501 1.00 49.53 564 ALA A CA 1
ATOM 3731 C C . ALA A 1 564 ? -13.962 3.109 49.651 1.00 49.53 564 ALA A C 1
ATOM 3733 O O . ALA A 1 564 ? -13.908 4.324 49.838 1.00 49.53 564 ALA A O 1
ATOM 3734 N N . ASP A 1 565 ? -14.778 2.558 48.744 1.00 46.12 565 ASP A N 1
ATOM 3735 C CA . ASP A 1 565 ? -15.489 3.332 47.720 1.00 46.12 565 ASP A CA 1
ATOM 3736 C C . ASP A 1 565 ? -17.007 3.085 47.790 1.00 46.12 565 ASP A C 1
ATOM 3738 O O . ASP A 1 565 ? -17.526 2.038 47.407 1.00 46.12 565 ASP A O 1
ATOM 3742 N N . THR A 1 566 ? -17.729 4.055 48.350 1.00 50.56 566 THR A N 1
ATOM 3743 C CA . THR A 1 566 ? -19.151 3.981 48.719 1.00 50.56 566 THR A CA 1
ATOM 3744 C C . THR A 1 566 ? -20.214 4.214 47.622 1.00 50.56 566 THR A C 1
ATOM 3746 O O . THR A 1 566 ? -21.389 4.094 47.970 1.00 50.56 566 THR A O 1
ATOM 3749 N N . PRO A 1 567 ? -19.933 4.505 46.330 1.00 57.84 567 PRO A N 1
ATOM 3750 C CA . PRO A 1 567 ? -21.004 4.667 45.338 1.00 57.84 567 PRO A CA 1
ATOM 3751 C C . PRO A 1 567 ? -21.368 3.394 44.544 1.00 57.84 567 PRO A C 1
ATOM 3753 O O . PRO A 1 567 ? -22.316 3.446 43.763 1.00 57.84 567 PRO A O 1
ATOM 3756 N N . TYR A 1 568 ? -20.662 2.268 44.710 1.00 65.19 568 TYR A N 1
ATOM 3757 C CA . TYR A 1 568 ? -20.762 1.107 43.799 1.00 65.19 568 TYR A CA 1
ATOM 3758 C C . TYR A 1 568 ? -21.554 -0.098 44.325 1.00 65.19 568 TYR A C 1
ATOM 3760 O O . TYR A 1 568 ? -21.401 -1.193 43.794 1.00 65.19 568 TYR A O 1
ATOM 3768 N N . ASP A 1 569 ? -22.359 0.087 45.369 1.00 77.50 569 ASP A N 1
ATOM 3769 C CA . ASP A 1 569 ? -23.357 -0.885 45.839 1.00 77.50 569 ASP A CA 1
ATOM 3770 C C . ASP A 1 569 ? -24.465 -0.150 46.628 1.00 77.50 569 ASP A C 1
ATOM 3772 O O . ASP A 1 569 ? -24.522 -0.212 47.860 1.00 77.50 569 ASP A O 1
ATOM 3776 N N . PRO A 1 570 ? -25.286 0.681 45.957 1.00 76.56 570 PRO A N 1
ATOM 3777 C CA . PRO A 1 570 ? -26.339 1.427 46.629 1.00 76.56 570 PRO A CA 1
ATOM 3778 C C . PRO A 1 570 ? -27.544 0.537 46.961 1.00 76.56 570 PRO A C 1
ATOM 3780 O O . PRO A 1 570 ? -27.945 -0.331 46.184 1.00 76.56 570 PRO A O 1
ATOM 3783 N N . ASP A 1 571 ? -28.186 0.829 48.091 1.00 81.75 571 ASP A N 1
ATOM 3784 C CA . ASP A 1 571 ? -29.432 0.183 48.500 1.00 81.75 571 ASP A CA 1
ATOM 3785 C C . ASP A 1 571 ? -30.569 0.438 47.493 1.00 81.75 571 ASP A C 1
ATOM 3787 O O . ASP A 1 571 ? -30.781 1.557 47.015 1.00 81.75 571 ASP A O 1
ATOM 3791 N N . MET A 1 572 ? -31.374 -0.591 47.232 1.00 84.44 572 MET A N 1
ATOM 3792 C CA . MET A 1 572 ? -32.559 -0.534 46.381 1.00 84.44 572 MET A CA 1
ATOM 3793 C C . MET A 1 572 ? -33.832 -0.636 47.224 1.00 84.44 572 MET A C 1
ATOM 3795 O O . MET A 1 572 ? -34.087 -1.643 47.885 1.00 84.44 572 MET A O 1
ATOM 3799 N N . SER A 1 573 ? -34.668 0.401 47.195 1.00 84.00 573 SER A N 1
ATOM 3800 C CA . SER A 1 573 ? -35.913 0.440 47.976 1.00 84.00 573 SER A CA 1
ATOM 3801 C C . SER A 1 573 ? -37.120 -0.010 47.159 1.00 84.00 573 SER A C 1
ATOM 3803 O O . SER A 1 573 ? -37.419 0.573 46.121 1.00 84.00 573 SER A O 1
ATOM 3805 N N . TRP A 1 574 ? -37.846 -1.013 47.648 1.00 81.69 574 TRP A N 1
ATOM 3806 C CA . TRP A 1 574 ? -39.060 -1.525 47.016 1.00 81.69 574 TRP A CA 1
ATOM 3807 C C . TRP A 1 574 ? -40.314 -0.930 47.659 1.00 81.69 574 TRP A C 1
ATOM 3809 O O . TRP A 1 574 ? -40.538 -1.097 48.859 1.00 81.69 574 TRP A O 1
ATOM 3819 N N . THR A 1 575 ? -41.149 -0.248 46.871 1.00 79.50 575 THR A N 1
ATOM 3820 C CA . THR A 1 575 ? -42.401 0.369 47.337 1.00 79.50 575 THR A CA 1
ATOM 3821 C C . THR A 1 575 ? -43.630 -0.331 46.771 1.00 79.50 575 THR A C 1
ATOM 3823 O O . THR A 1 575 ? -43.616 -0.922 45.692 1.00 79.50 575 THR A O 1
ATOM 3826 N N . THR A 1 576 ? -44.739 -0.249 47.504 1.00 77.81 576 THR A N 1
ATOM 3827 C CA . THR A 1 576 ? -46.004 -0.880 47.112 1.00 77.81 576 THR A CA 1
ATOM 3828 C C . THR A 1 576 ? -46.782 -0.082 46.065 1.00 77.81 576 THR A C 1
ATOM 3830 O O . THR A 1 576 ? -47.709 -0.634 45.481 1.00 77.81 576 THR A O 1
ATOM 3833 N N . ALA A 1 577 ? -46.405 1.175 45.797 1.00 80.06 577 ALA A N 1
ATOM 3834 C CA . ALA A 1 577 ? -46.944 2.015 44.729 1.00 80.06 577 ALA A CA 1
ATOM 3835 C C . ALA A 1 577 ? -45.849 2.900 44.104 1.00 80.06 577 ALA A C 1
ATOM 3837 O O . ALA A 1 577 ? -44.929 3.341 44.801 1.00 80.06 577 ALA A O 1
ATOM 3838 N N . GLY A 1 578 ? -45.961 3.183 42.803 1.00 85.94 578 GLY A N 1
ATOM 3839 C CA . GLY A 1 578 ? -44.984 3.976 42.050 1.00 85.94 578 GLY A CA 1
ATOM 3840 C C . GLY A 1 578 ? -45.406 4.255 40.607 1.00 85.94 578 GLY A C 1
ATOM 3841 O O . GLY A 1 578 ? -46.550 4.001 40.223 1.00 85.94 578 GLY A O 1
ATOM 3842 N N . PHE A 1 579 ? -44.481 4.793 39.813 1.00 87.88 579 PHE A N 1
ATOM 3843 C CA . PHE A 1 579 ? -44.658 5.003 38.375 1.00 87.88 579 PHE A CA 1
ATOM 3844 C C . PHE A 1 579 ? -43.810 4.031 37.564 1.00 87.88 579 PHE A C 1
ATOM 3846 O O . PHE A 1 579 ? -42.723 3.643 37.983 1.00 87.88 579 PHE A O 1
ATOM 3853 N N . ARG A 1 580 ? -44.272 3.721 36.354 1.00 85.75 580 ARG A N 1
ATOM 3854 C CA . ARG A 1 580 ? -43.491 3.004 35.345 1.00 85.75 580 ARG A CA 1
ATOM 3855 C C . ARG A 1 580 ? -43.576 3.685 33.985 1.00 85.75 580 ARG A C 1
ATOM 3857 O O . ARG A 1 580 ? -44.610 4.267 33.649 1.00 85.75 580 ARG A O 1
ATOM 3864 N N . PHE A 1 581 ? -42.492 3.578 33.225 1.00 90.81 581 PHE A N 1
ATOM 3865 C CA . PHE A 1 581 ? -42.371 4.073 31.856 1.00 90.81 581 PHE A CA 1
ATOM 3866 C C . PHE A 1 581 ? -42.399 2.890 30.896 1.00 90.81 581 PHE A C 1
ATOM 3868 O O . PHE A 1 581 ? -41.496 2.055 30.932 1.00 90.81 581 PHE A O 1
ATOM 3875 N N . VAL A 1 582 ? -43.427 2.814 30.055 1.00 88.94 582 VAL A N 1
ATOM 3876 C CA . VAL A 1 582 ? -43.612 1.692 29.125 1.00 88.94 582 VAL A CA 1
ATOM 3877 C C . VAL A 1 582 ? -44.125 2.160 27.770 1.00 88.94 582 VAL A C 1
ATOM 3879 O O . VAL A 1 582 ? -44.705 3.240 27.654 1.00 88.94 582 VAL A O 1
ATOM 3882 N N . ASP A 1 583 ? -43.924 1.354 26.736 1.00 91.62 583 ASP A N 1
ATOM 3883 C CA . ASP A 1 583 ? -44.596 1.530 25.450 1.00 91.62 583 ASP A CA 1
ATOM 3884 C C . ASP A 1 583 ? -46.008 0.910 25.441 1.00 91.62 583 ASP A C 1
ATOM 3886 O O . ASP A 1 583 ? -46.491 0.373 26.443 1.00 91.62 583 ASP A O 1
ATOM 3890 N N . ALA A 1 584 ? -46.684 0.969 24.289 1.00 90.12 584 ALA A N 1
ATOM 3891 C CA . ALA A 1 584 ? -48.028 0.413 24.109 1.00 90.12 584 ALA A CA 1
ATOM 3892 C C . ALA A 1 584 ? -48.125 -1.112 24.338 1.00 90.12 584 ALA A C 1
ATOM 3894 O O . ALA A 1 584 ? -49.232 -1.631 24.499 1.00 90.12 584 ALA A O 1
ATOM 3895 N N . SER A 1 585 ? -46.992 -1.817 24.337 1.00 88.31 585 SER A N 1
ATOM 3896 C CA . SER A 1 585 ? -46.849 -3.266 24.504 1.00 88.31 585 SER A CA 1
ATOM 3897 C C . SER A 1 585 ? -46.288 -3.680 25.870 1.00 88.31 585 SER A C 1
ATOM 3899 O O . SER A 1 585 ? -45.998 -4.858 26.067 1.00 88.31 585 SER A O 1
ATOM 3901 N N . ASN A 1 586 ? -46.175 -2.740 26.820 1.00 86.06 586 ASN A N 1
ATOM 3902 C CA . ASN A 1 586 ? -45.556 -2.938 28.137 1.00 86.06 586 ASN A CA 1
ATOM 3903 C C . ASN A 1 586 ? -44.034 -3.170 28.097 1.00 86.06 586 ASN A C 1
ATOM 3905 O O . ASN A 1 586 ? -43.478 -3.713 29.053 1.00 86.06 586 ASN A O 1
ATOM 3909 N N . ALA A 1 587 ? -43.350 -2.783 27.020 1.00 85.00 587 ALA A N 1
ATOM 3910 C CA . ALA A 1 587 ? -41.897 -2.866 26.936 1.00 85.00 587 ALA A CA 1
ATOM 3911 C C . ALA A 1 587 ? -41.231 -1.584 27.455 1.00 85.00 587 ALA A C 1
ATOM 3913 O O . ALA A 1 587 ? -41.831 -0.506 27.476 1.00 85.00 587 ALA A O 1
ATOM 3914 N N . ALA A 1 588 ? -39.971 -1.712 27.875 1.00 85.50 588 ALA A N 1
ATOM 3915 C CA . ALA A 1 588 ? -39.136 -0.578 28.254 1.00 85.50 588 ALA A CA 1
ATOM 3916 C C . ALA A 1 588 ? -38.831 0.331 27.049 1.00 85.50 588 ALA A C 1
ATOM 3918 O O . ALA A 1 588 ? -39.014 -0.041 25.888 1.00 85.50 588 ALA A O 1
ATOM 3919 N N . ILE A 1 589 ? -38.331 1.534 27.327 1.00 90.44 589 ILE A N 1
ATOM 3920 C CA . ILE A 1 589 ? -37.904 2.469 26.284 1.00 90.44 589 ILE A CA 1
ATOM 3921 C C . ILE A 1 589 ? -36.698 1.870 25.545 1.00 90.44 589 ILE A C 1
ATOM 3923 O O . ILE A 1 589 ? -35.675 1.575 26.154 1.00 90.44 589 ILE A O 1
ATOM 3927 N N . GLY A 1 590 ? -36.829 1.672 24.231 1.00 88.31 590 GLY A N 1
ATOM 3928 C CA . GLY A 1 590 ? -35.738 1.211 23.369 1.00 88.31 590 GLY A CA 1
ATOM 3929 C C . GLY A 1 590 ? -34.781 2.336 22.965 1.00 88.31 590 GLY A C 1
ATOM 3930 O O . GLY A 1 590 ? -34.981 3.500 23.321 1.00 88.31 590 GLY A O 1
ATOM 3931 N N . ALA A 1 591 ? -33.762 2.002 22.169 1.00 91.88 591 ALA A N 1
ATOM 3932 C CA . ALA A 1 591 ? -32.807 2.984 21.662 1.00 91.88 591 ALA A CA 1
ATOM 3933 C C . ALA A 1 591 ? -33.493 4.086 20.831 1.00 91.88 591 ALA A C 1
ATOM 3935 O O . ALA A 1 591 ? -34.395 3.822 20.035 1.00 91.88 591 ALA A O 1
ATOM 3936 N N . GLN A 1 592 ? -33.042 5.325 21.009 1.00 95.56 592 GLN A N 1
ATOM 3937 C CA . GLN A 1 592 ? -33.571 6.518 20.350 1.00 95.56 592 GLN A CA 1
ATOM 3938 C C . GLN A 1 592 ? -32.512 7.164 19.450 1.00 95.56 592 GLN A C 1
ATOM 3940 O O . GLN A 1 592 ? -31.329 6.818 19.486 1.00 95.56 592 GLN A O 1
ATOM 3945 N N . THR A 1 593 ? -32.934 8.129 18.634 1.00 95.12 593 THR A N 1
ATOM 3946 C CA . THR A 1 593 ? -32.035 8.923 17.785 1.00 95.12 593 THR A CA 1
ATOM 3947 C C . THR A 1 593 ? -32.128 10.397 18.159 1.00 95.12 593 THR A C 1
ATOM 3949 O O . THR A 1 593 ? -33.228 10.935 18.280 1.00 95.12 593 THR A O 1
ATOM 3952 N N . ALA A 1 594 ? -30.978 11.045 18.333 1.00 93.88 594 ALA A N 1
ATOM 3953 C CA . ALA A 1 594 ? -30.885 12.426 18.786 1.00 93.88 594 ALA A CA 1
ATOM 3954 C C . ALA A 1 594 ? -31.680 13.379 17.880 1.00 93.88 594 ALA A C 1
ATOM 3956 O O . ALA A 1 594 ? -31.568 13.337 16.654 1.00 93.88 594 ALA A O 1
ATOM 3957 N N . GLY A 1 595 ? -32.488 14.245 18.484 1.00 90.56 595 GLY A N 1
ATOM 3958 C CA . GLY A 1 595 ? -33.338 15.235 17.824 1.00 90.56 595 GLY A CA 1
ATOM 3959 C C . GLY A 1 595 ? -34.575 14.661 17.127 1.00 90.56 595 GLY A C 1
ATOM 3960 O O . GLY A 1 595 ? -35.391 15.439 16.630 1.00 90.56 595 GLY A O 1
ATOM 3961 N N . VAL A 1 596 ? -34.761 13.339 17.083 1.00 93.88 596 VAL A N 1
ATOM 3962 C CA . VAL A 1 596 ? -35.971 12.709 16.534 1.00 93.88 596 VAL A CA 1
ATOM 3963 C C . VAL A 1 596 ? -36.991 12.541 17.658 1.00 93.88 596 VAL A C 1
ATOM 3965 O O . VAL A 1 596 ? -36.661 12.062 18.741 1.00 93.88 596 VAL A O 1
ATOM 3968 N N . THR A 1 597 ? -38.240 12.953 17.426 1.00 93.81 597 THR A N 1
ATOM 3969 C CA . THR A 1 597 ? -39.319 12.720 18.396 1.00 93.81 597 THR A CA 1
ATOM 3970 C C . THR A 1 597 ? -39.585 11.224 18.512 1.00 93.81 597 THR A C 1
ATOM 3972 O O . THR A 1 597 ? -39.786 10.546 17.505 1.00 93.81 597 THR A O 1
ATOM 3975 N N . SER A 1 598 ? -39.581 10.723 19.742 1.00 94.94 598 SER A N 1
ATOM 3976 C CA . SER A 1 598 ? -39.806 9.320 20.051 1.00 94.94 598 SER A CA 1
ATOM 3977 C C . SER A 1 598 ? -41.231 8.870 19.711 1.00 94.94 598 SER A C 1
ATOM 3979 O O . SER A 1 598 ? -42.139 9.682 19.501 1.00 94.94 598 SER A O 1
ATOM 3981 N N . GLY A 1 599 ? -41.438 7.551 19.670 1.00 92.94 599 GLY A N 1
ATOM 3982 C CA . GLY A 1 599 ? -42.783 6.976 19.657 1.00 92.94 599 GLY A CA 1
ATOM 3983 C C . GLY A 1 599 ? -43.579 7.347 20.915 1.00 92.94 599 GLY A C 1
ATOM 3984 O O . GLY A 1 599 ? -43.057 7.925 21.867 1.00 92.94 599 GLY A O 1
ATOM 3985 N N . THR A 1 600 ? -44.871 7.022 20.938 1.00 94.69 600 THR A N 1
ATOM 3986 C CA . THR A 1 600 ? -45.693 7.271 22.130 1.00 94.69 600 THR A CA 1
ATOM 3987 C C . THR A 1 600 ? -45.363 6.273 23.237 1.00 94.69 600 THR A C 1
ATOM 3989 O O . THR A 1 600 ? -45.537 5.066 23.070 1.00 94.69 600 THR A O 1
ATOM 3992 N N . TYR A 1 601 ? -44.946 6.805 24.381 1.00 95.94 601 TYR A N 1
ATOM 3993 C CA . TYR A 1 601 ? -44.749 6.088 25.635 1.00 95.94 601 TYR A CA 1
ATOM 3994 C C . TYR A 1 601 ? -45.805 6.503 26.657 1.00 95.94 601 TYR A C 1
ATOM 3996 O O . TYR A 1 601 ? -46.544 7.470 26.470 1.00 95.94 601 TYR A O 1
ATOM 4004 N N . TYR A 1 602 ? -45.900 5.753 27.745 1.00 94.38 602 TYR A N 1
ATOM 4005 C CA . TYR A 1 602 ? -46.931 5.913 28.756 1.00 94.38 602 TYR A CA 1
ATOM 4006 C C . TYR A 1 602 ? -46.297 5.936 30.141 1.00 94.38 602 TYR A C 1
ATOM 4008 O O . TYR A 1 602 ? -45.562 5.022 30.518 1.00 94.38 602 TYR A O 1
ATOM 4016 N N . LEU A 1 603 ? -46.600 6.987 30.904 1.00 93.31 603 LEU A N 1
ATOM 4017 C CA . LEU A 1 603 ? -46.329 7.027 32.336 1.00 93.31 603 LEU A CA 1
ATOM 4018 C C . LEU A 1 603 ? -47.553 6.463 33.054 1.00 93.31 603 LEU A C 1
ATOM 4020 O O . LEU A 1 603 ? -48.617 7.092 33.056 1.00 93.31 603 LEU A O 1
ATOM 4024 N N . GLN A 1 604 ? -47.415 5.282 33.651 1.00 89.81 604 GLN A N 1
ATOM 4025 C CA . GLN A 1 604 ? -48.514 4.624 34.351 1.00 89.81 604 GLN A CA 1
ATOM 4026 C C . GLN A 1 604 ? -48.269 4.590 35.867 1.00 89.81 604 GLN A C 1
ATOM 4028 O O . GLN A 1 604 ? -47.216 4.111 36.296 1.00 89.81 604 GLN A O 1
ATOM 4033 N N . PRO A 1 605 ? -49.229 5.046 36.690 1.00 87.62 605 PRO A N 1
ATOM 4034 C CA . PRO A 1 605 ? -49.206 4.847 38.130 1.00 87.62 605 PRO A CA 1
ATOM 4035 C C . PRO A 1 605 ? -49.732 3.449 38.463 1.00 87.62 605 PRO A C 1
ATOM 4037 O O . PRO A 1 605 ? -50.789 3.033 37.987 1.00 87.62 605 PRO A O 1
ATOM 4040 N N . VAL A 1 606 ? -49.004 2.725 39.304 1.00 83.12 606 VAL A N 1
ATOM 4041 C CA . VAL A 1 606 ? -49.335 1.350 39.692 1.00 83.12 606 VAL A CA 1
ATOM 4042 C C . VAL A 1 606 ? -49.263 1.179 41.207 1.00 83.12 606 VAL A C 1
ATOM 4044 O O . VAL A 1 606 ? -48.472 1.845 41.876 1.00 83.12 606 VAL A O 1
ATOM 4047 N N . GLN A 1 607 ? -50.074 0.265 41.741 1.00 79.75 607 GLN A N 1
ATOM 4048 C CA . GLN A 1 607 ? -49.969 -0.244 43.112 1.00 79.75 607 GLN A CA 1
ATOM 4049 C C . GLN A 1 607 ? -50.042 -1.763 43.153 1.00 79.75 607 GLN A C 1
ATOM 4051 O O . GLN A 1 607 ? -50.657 -2.409 42.311 1.00 79.75 607 GLN A O 1
ATOM 4056 N N . SER A 1 608 ? -49.465 -2.332 44.195 1.00 74.44 608 SER A N 1
ATOM 4057 C CA . SER A 1 608 ? -49.660 -3.718 44.594 1.00 74.44 608 SER A CA 1
ATOM 4058 C C . SER A 1 608 ? -50.697 -3.790 45.720 1.00 74.44 608 SER A C 1
ATOM 4060 O O . SER A 1 608 ? -50.755 -2.918 46.589 1.00 74.44 608 SER A O 1
ATOM 4062 N N . SER A 1 609 ? -51.540 -4.824 45.713 1.00 67.31 609 SER A N 1
ATOM 4063 C CA . SER A 1 609 ? -52.474 -5.105 46.807 1.00 67.31 609 SER A CA 1
ATOM 4064 C C . SER A 1 609 ? -51.821 -6.038 47.821 1.00 67.31 609 SER A C 1
ATOM 4066 O O . SER A 1 609 ? -51.704 -7.241 47.587 1.00 67.31 609 SER A O 1
ATOM 4068 N N . CYS A 1 610 ? -51.395 -5.497 48.957 1.00 65.38 610 CYS A N 1
ATOM 4069 C CA . CYS A 1 610 ? -50.857 -6.293 50.057 1.00 65.38 610 CYS A CA 1
ATOM 4070 C C . CYS A 1 610 ? -51.987 -6.534 51.072 1.00 65.38 610 CYS A C 1
ATOM 4072 O O . CYS A 1 610 ? -52.583 -5.578 51.565 1.00 65.38 610 CYS A O 1
ATOM 4074 N N . ALA A 1 611 ? -52.311 -7.798 51.367 1.00 57.69 611 ALA A N 1
ATOM 4075 C CA . ALA A 1 611 ? -53.403 -8.145 52.288 1.00 57.69 611 ALA A CA 1
ATOM 4076 C C . ALA A 1 611 ? -53.127 -7.699 53.743 1.00 57.69 611 ALA A C 1
ATOM 4078 O O . ALA A 1 611 ? -54.065 -7.424 54.488 1.00 57.69 611 ALA A O 1
ATOM 4079 N N . THR A 1 612 ? -51.846 -7.581 54.116 1.00 61.69 612 THR A N 1
ATOM 4080 C CA . THR A 1 612 ? -51.367 -7.147 55.438 1.00 61.69 612 THR A CA 1
ATOM 4081 C C . THR A 1 612 ? -50.026 -6.419 55.279 1.00 61.69 612 THR A C 1
ATOM 4083 O O . THR A 1 612 ? -49.222 -6.795 54.423 1.00 61.69 612 THR A O 1
ATOM 4086 N N . ALA A 1 613 ? -49.750 -5.392 56.091 1.00 58.22 613 ALA A N 1
ATOM 4087 C CA . ALA A 1 613 ? -48.426 -4.766 56.135 1.00 58.22 613 ALA A CA 1
ATOM 4088 C C . ALA A 1 613 ? -47.359 -5.814 56.513 1.00 58.22 613 ALA A C 1
ATOM 4090 O O . ALA A 1 613 ? -47.516 -6.512 57.513 1.00 58.22 613 ALA A O 1
ATOM 4091 N N . GLY A 1 614 ? -46.301 -5.944 55.705 1.00 60.38 614 GLY A N 1
ATOM 4092 C CA . GLY A 1 614 ? -45.256 -6.956 55.905 1.00 60.38 614 GLY A CA 1
ATOM 4093 C C . GLY A 1 614 ? -45.591 -8.363 55.385 1.00 60.38 614 GLY A C 1
ATOM 4094 O O . GLY A 1 614 ? -44.952 -9.315 55.814 1.00 60.38 614 GLY A O 1
ATOM 4095 N N . ALA A 1 615 ? -46.575 -8.515 54.493 1.00 66.62 615 ALA A N 1
ATOM 4096 C CA . ALA A 1 615 ? -46.855 -9.751 53.749 1.00 66.62 615 ALA A CA 1
ATOM 4097 C C . ALA A 1 615 ? -46.414 -9.615 52.272 1.00 66.62 615 ALA A C 1
ATOM 4099 O O . ALA A 1 615 ? -46.336 -8.481 51.784 1.00 66.62 615 ALA A O 1
ATOM 4100 N N . PRO A 1 616 ? -46.168 -10.723 51.534 1.00 69.69 616 PRO A N 1
ATOM 4101 C CA . PRO A 1 616 ? -45.905 -10.643 50.100 1.00 69.69 616 PRO A CA 1
ATOM 4102 C C . PRO A 1 616 ? -47.128 -10.039 49.414 1.00 69.69 616 PRO A C 1
ATOM 4104 O O . PRO A 1 616 ? -48.262 -10.479 49.633 1.00 69.69 616 PRO A O 1
ATOM 4107 N N . CYS A 1 617 ? -46.919 -9.018 48.594 1.00 71.69 617 CYS A N 1
ATOM 4108 C CA . CYS A 1 617 ? -48.014 -8.413 47.858 1.00 71.69 617 CYS A CA 1
ATOM 4109 C C . CYS A 1 617 ? -48.398 -9.361 46.714 1.00 71.69 617 CYS A C 1
ATOM 4111 O O . CYS A 1 617 ? -47.594 -9.653 45.830 1.00 71.69 617 CYS A O 1
ATOM 4113 N N . ALA A 1 618 ? -49.621 -9.893 46.767 1.00 59.16 618 ALA A N 1
ATOM 4114 C CA . ALA A 1 618 ? -50.135 -10.817 45.769 1.00 59.16 618 ALA A CA 1
ATOM 4115 C C . ALA A 1 618 ? -50.871 -10.036 44.677 1.00 59.16 618 ALA A C 1
ATOM 4117 O O . ALA A 1 618 ? -51.772 -9.248 44.971 1.00 59.16 618 ALA A O 1
ATOM 4118 N N . GLY A 1 619 ? -50.516 -10.294 43.419 1.00 56.91 619 GLY A N 1
ATOM 4119 C CA . GLY A 1 619 ? -51.262 -9.811 42.263 1.00 56.91 619 GLY A CA 1
ATOM 4120 C C . GLY A 1 619 ? -50.440 -9.012 41.259 1.00 56.91 619 GLY A C 1
ATOM 4121 O O . GLY A 1 619 ? -49.400 -8.427 41.549 1.00 56.91 619 GLY A O 1
ATOM 4122 N N . VAL A 1 620 ? -50.964 -9.016 40.042 1.00 58.81 620 VAL A N 1
ATOM 4123 C CA . VAL A 1 620 ? -50.576 -8.164 38.924 1.00 58.81 620 VAL A CA 1
ATOM 4124 C C . VAL A 1 620 ? -50.665 -6.688 39.342 1.00 58.81 620 VAL A C 1
ATOM 4126 O O . VAL A 1 620 ? -51.596 -6.352 40.072 1.00 58.81 620 VAL A O 1
ATOM 4129 N N . CYS A 1 621 ? -49.739 -5.815 38.902 1.00 65.94 621 CYS A N 1
ATOM 4130 C CA . CYS A 1 621 ? -49.783 -4.379 39.223 1.00 65.94 621 CYS A CA 1
ATOM 4131 C C . CYS A 1 621 ? -51.204 -3.828 38.995 1.00 65.94 621 CYS A C 1
ATOM 4133 O O . CYS A 1 621 ? -51.703 -3.765 37.867 1.00 65.94 621 CYS A O 1
ATOM 4135 N N . ALA A 1 622 ? -51.873 -3.482 40.092 1.00 65.81 622 ALA A N 1
ATOM 4136 C CA . ALA A 1 622 ? -53.220 -2.963 40.082 1.00 65.81 622 ALA A CA 1
ATOM 4137 C C . ALA A 1 622 ? -53.178 -1.484 39.714 1.00 65.81 622 ALA A C 1
ATOM 4139 O O . ALA A 1 622 ? -52.297 -0.722 40.120 1.00 65.81 622 ALA A O 1
ATOM 4140 N N . ASP A 1 623 ? -54.162 -1.087 38.928 1.00 69.12 623 ASP A N 1
ATOM 4141 C CA . ASP A 1 623 ? -54.281 0.269 38.442 1.00 69.12 623 ASP A CA 1
ATOM 4142 C C . ASP A 1 623 ? -54.670 1.240 39.579 1.00 69.12 623 ASP A C 1
ATOM 4144 O O . ASP A 1 623 ? -55.663 1.016 40.280 1.00 69.12 623 ASP A O 1
ATOM 4148 N N . LEU A 1 624 ? -53.901 2.324 39.762 1.00 72.62 624 LEU A N 1
ATOM 4149 C CA . LEU A 1 624 ? -54.208 3.391 40.729 1.00 72.62 624 LEU A CA 1
ATOM 4150 C C . LEU A 1 624 ? -55.310 4.352 40.242 1.00 72.62 624 LEU A C 1
ATOM 4152 O O . LEU A 1 624 ? -55.677 5.283 40.958 1.00 72.62 624 LEU A O 1
ATOM 4156 N N . THR A 1 625 ? -55.823 4.176 39.020 1.00 65.12 625 THR A N 1
ATOM 4157 C CA . THR A 1 625 ? -56.605 5.209 38.317 1.00 65.12 625 THR A CA 1
ATOM 4158 C C . THR A 1 625 ? -58.116 5.141 38.553 1.00 65.12 625 THR A C 1
ATOM 4160 O O . THR A 1 625 ? -58.867 5.948 38.008 1.00 65.12 625 THR A O 1
ATOM 4163 N N . LYS A 1 626 ? -58.605 4.218 39.395 1.00 59.50 626 LYS A N 1
ATOM 4164 C CA . LYS A 1 626 ? -60.055 3.990 39.530 1.00 59.50 626 LYS A CA 1
ATOM 4165 C C . LYS A 1 626 ? -60.833 5.049 40.313 1.00 59.50 626 LYS A C 1
ATOM 4167 O O . LYS A 1 626 ? -62.040 5.071 40.137 1.00 59.50 626 LYS A O 1
ATOM 4172 N N . ASN A 1 627 ? -60.192 5.904 41.119 1.00 61.41 627 ASN A N 1
ATOM 4173 C CA . ASN A 1 627 ? -60.753 7.123 41.735 1.00 61.41 627 ASN A CA 1
ATOM 4174 C C . ASN A 1 627 ? -59.613 7.883 42.437 1.00 61.41 627 ASN A C 1
ATOM 4176 O O . ASN A 1 627 ? -59.076 7.391 43.426 1.00 61.41 627 ASN A O 1
ATOM 4180 N N . GLY A 1 628 ? -59.214 9.055 41.936 1.00 73.06 628 GLY A N 1
ATOM 4181 C CA . GLY A 1 628 ? -58.089 9.803 42.506 1.00 73.06 628 GLY A CA 1
ATOM 4182 C C . GLY A 1 628 ? -57.424 10.756 41.510 1.00 73.06 628 GLY A C 1
ATOM 4183 O O . GLY A 1 628 ? -57.981 11.007 40.440 1.00 73.06 628 GLY A O 1
ATOM 4184 N N . PRO A 1 629 ? -56.228 11.285 41.830 1.00 80.38 629 PRO A N 1
ATOM 4185 C CA . PRO A 1 629 ? -55.562 12.288 41.002 1.00 80.38 629 PRO A CA 1
ATOM 4186 C C . PRO A 1 629 ? -55.238 11.793 39.585 1.00 80.38 629 PRO A C 1
ATOM 4188 O O . PRO A 1 629 ? -55.168 12.625 38.688 1.00 80.38 629 PRO A O 1
ATOM 4191 N N . PHE A 1 630 ? -55.111 10.477 39.368 1.00 88.12 630 PHE A N 1
ATOM 4192 C CA . PHE A 1 630 ? -54.726 9.853 38.091 1.00 88.12 630 PHE A CA 1
ATOM 4193 C C . PHE A 1 630 ? -55.894 9.264 37.280 1.00 88.12 630 PHE A C 1
ATOM 4195 O O . PHE A 1 630 ? -55.667 8.456 36.382 1.00 88.12 630 PHE A O 1
ATOM 4202 N N . ALA A 1 631 ? -57.146 9.580 37.624 1.00 85.56 631 ALA A N 1
ATOM 4203 C CA . ALA A 1 631 ? -58.300 9.016 36.929 1.00 85.56 631 ALA A CA 1
ATOM 4204 C C . ALA A 1 631 ? -58.343 9.386 35.433 1.00 85.56 631 ALA A C 1
ATOM 4206 O O . ALA A 1 631 ? -57.792 10.390 34.989 1.00 85.56 631 ALA A O 1
ATOM 4207 N N . ASN A 1 632 ? -59.026 8.573 34.627 1.00 86.25 632 ASN A N 1
ATOM 4208 C CA . ASN A 1 632 ? -59.158 8.844 33.196 1.00 86.25 632 ASN A CA 1
ATOM 4209 C C . ASN A 1 632 ? -59.744 10.248 32.936 1.00 86.25 632 ASN A C 1
ATOM 4211 O O . ASN A 1 632 ? -60.827 10.575 33.420 1.00 86.25 632 ASN A O 1
ATOM 4215 N N . GLY A 1 633 ? -59.037 11.058 32.148 1.00 86.25 633 GLY A N 1
ATOM 4216 C CA . GLY A 1 633 ? -59.409 12.429 31.807 1.00 86.25 633 GLY A CA 1
ATOM 4217 C C . GLY A 1 633 ? -58.872 13.502 32.758 1.00 86.25 633 GLY A C 1
ATOM 4218 O O . GLY A 1 633 ? -59.055 14.683 32.459 1.00 86.25 633 GLY A O 1
ATOM 4219 N N . THR A 1 634 ? -58.203 13.142 33.861 1.00 90.06 634 THR A N 1
ATOM 4220 C CA . THR A 1 634 ? -57.623 14.115 34.799 1.00 90.06 634 THR A CA 1
ATOM 4221 C C . THR A 1 634 ? -56.255 14.610 34.337 1.00 90.06 634 THR A C 1
ATOM 4223 O O . THR A 1 634 ? -55.496 13.899 33.679 1.00 90.06 634 THR A O 1
ATOM 4226 N N . THR A 1 635 ? -55.921 15.846 34.709 1.00 91.81 635 THR A N 1
ATOM 4227 C CA . THR A 1 635 ? -54.565 16.390 34.583 1.00 91.81 635 THR A CA 1
ATOM 4228 C C . THR A 1 635 ? -53.932 16.442 35.966 1.00 91.81 635 THR A C 1
ATOM 4230 O O . THR A 1 635 ? -54.469 17.091 36.865 1.00 91.81 635 THR A O 1
ATOM 4233 N N . THR A 1 636 ? -52.790 15.782 36.134 1.00 91.38 636 THR A N 1
ATOM 4234 C CA . THR A 1 636 ? -52.028 15.756 37.388 1.00 91.38 636 THR A CA 1
ATOM 4235 C C . THR A 1 636 ? -50.656 16.365 37.165 1.00 91.38 636 THR A C 1
ATOM 4237 O O . THR A 1 636 ? -49.971 16.025 36.204 1.00 91.38 636 THR A O 1
ATOM 4240 N N . THR A 1 637 ? -50.217 17.231 38.074 1.00 91.75 637 THR A N 1
ATOM 4241 C CA . THR A 1 637 ? -48.841 17.735 38.065 1.00 91.75 637 THR A CA 1
ATOM 4242 C C . THR A 1 637 ? -47.892 16.667 38.599 1.00 91.75 637 THR A C 1
ATOM 4244 O O . THR A 1 637 ? -47.983 16.287 39.767 1.00 91.75 637 THR A O 1
ATOM 4247 N N . ILE A 1 638 ? -46.992 16.191 37.741 1.00 93.00 638 ILE A N 1
ATOM 4248 C CA . ILE A 1 638 ? -45.943 15.216 38.046 1.00 93.00 638 ILE A CA 1
ATOM 4249 C C . ILE A 1 638 ? -44.592 15.926 38.025 1.00 93.00 638 ILE A C 1
ATOM 4251 O O . ILE A 1 638 ? -44.303 16.687 37.105 1.00 93.00 638 ILE A O 1
ATOM 4255 N N . ASP A 1 639 ? -43.750 15.659 39.016 1.00 92.88 639 ASP A N 1
ATOM 4256 C CA . ASP A 1 639 ? -42.359 16.097 39.002 1.00 92.88 639 ASP A CA 1
ATOM 4257 C C . ASP A 1 639 ? -41.581 15.201 38.023 1.00 92.88 639 ASP A C 1
ATOM 4259 O O . ASP A 1 639 ? -41.426 14.007 38.282 1.00 92.88 639 ASP A O 1
ATOM 4263 N N . LEU A 1 640 ? -41.090 15.748 36.908 1.00 92.94 640 LEU A N 1
ATOM 4264 C CA . LEU A 1 640 ? -40.284 15.025 35.918 1.00 92.94 640 LEU A CA 1
ATOM 4265 C C . LEU A 1 640 ? -38.833 15.511 35.892 1.00 92.94 640 LEU A C 1
ATOM 4267 O O . LEU A 1 640 ? -38.543 16.699 36.053 1.00 92.94 640 LEU A O 1
ATOM 4271 N N . ALA A 1 641 ? -37.929 14.573 35.638 1.00 91.44 641 ALA A N 1
ATOM 4272 C CA . ALA A 1 641 ? -36.508 14.801 35.429 1.00 91.44 641 ALA A CA 1
ATOM 4273 C C . ALA A 1 641 ? -35.939 13.735 34.482 1.00 91.44 641 ALA A C 1
ATOM 4275 O O . ALA A 1 641 ? -36.546 12.682 34.280 1.00 91.44 641 ALA A O 1
ATOM 4276 N N . TYR A 1 642 ? -34.750 13.976 33.943 1.00 91.38 642 TYR A N 1
ATOM 4277 C CA . TYR A 1 642 ? -33.922 12.913 33.380 1.00 91.38 642 TYR A CA 1
ATOM 4278 C C . TYR A 1 642 ? -32.518 12.967 33.979 1.00 91.38 642 TYR A C 1
ATOM 4280 O O . TYR A 1 642 ? -32.088 14.016 34.473 1.00 91.38 642 TYR A O 1
ATOM 4288 N N . ALA A 1 643 ? -31.816 11.837 33.950 1.00 88.12 643 ALA A N 1
ATOM 4289 C CA . ALA A 1 643 ? -30.423 11.748 34.364 1.00 88.12 643 ALA A CA 1
ATOM 4290 C C . ALA A 1 643 ? -29.564 11.141 33.255 1.00 88.12 643 ALA A C 1
ATOM 4292 O O . ALA A 1 643 ? -29.977 10.164 32.632 1.00 88.12 643 ALA A O 1
ATOM 4293 N N . CYS A 1 644 ? -28.385 11.718 33.023 1.00 88.38 644 CYS A N 1
ATOM 4294 C CA . CYS A 1 644 ? -27.383 11.130 32.139 1.00 88.38 644 CYS A CA 1
ATOM 4295 C C . CYS A 1 644 ? -26.561 10.115 32.925 1.00 88.38 644 CYS A C 1
ATOM 4297 O O . CYS A 1 644 ? -25.947 10.465 33.937 1.00 88.38 644 CYS A O 1
ATOM 4299 N N . THR A 1 645 ? -26.588 8.864 32.476 1.00 86.69 645 THR A N 1
ATOM 4300 C CA . THR A 1 645 ? -25.850 7.756 33.091 1.00 86.69 645 THR A CA 1
ATOM 4301 C C . THR A 1 645 ? -24.527 7.536 32.370 1.00 86.69 645 THR A C 1
ATOM 4303 O O . THR A 1 645 ? -23.506 7.355 33.031 1.00 86.69 645 THR A O 1
ATOM 4306 N N . ASP A 1 646 ? -24.503 7.672 31.039 1.00 83.62 646 ASP A N 1
ATOM 4307 C CA . ASP A 1 646 ? -23.267 7.636 30.256 1.00 83.62 646 ASP A CA 1
ATOM 4308 C C . ASP A 1 646 ? -23.305 8.586 29.035 1.00 83.62 646 ASP A C 1
ATOM 4310 O O . ASP A 1 646 ? -24.001 8.309 28.059 1.00 83.62 646 ASP A O 1
ATOM 4314 N N . PRO A 1 647 ? -22.558 9.707 29.028 1.00 88.12 647 PRO A N 1
ATOM 4315 C CA . PRO A 1 647 ? -21.705 10.194 30.110 1.00 88.12 647 PRO A CA 1
ATOM 4316 C C . PRO A 1 647 ? -22.504 10.579 31.357 1.00 88.12 647 PRO A C 1
ATOM 4318 O O . PRO A 1 647 ? -23.609 11.100 31.264 1.00 88.12 647 PRO A O 1
ATOM 4321 N N . VAL A 1 648 ? -21.886 10.425 32.532 1.00 83.12 648 VAL A N 1
ATOM 4322 C CA . VAL A 1 648 ? -22.478 10.835 33.820 1.00 83.12 648 VAL A CA 1
ATOM 4323 C C . VAL A 1 648 ? -22.808 12.333 33.841 1.00 83.12 648 VAL A C 1
ATOM 4325 O O . VAL A 1 648 ? -23.701 12.767 34.552 1.00 83.12 648 VAL A O 1
ATOM 4328 N N . THR A 1 649 ? -22.115 13.161 33.061 1.00 82.56 649 THR A N 1
ATOM 4329 C CA . THR A 1 649 ? -22.398 14.597 32.955 1.00 82.56 649 THR A CA 1
ATOM 4330 C C . THR A 1 649 ? -23.302 14.903 31.766 1.00 82.56 649 THR A C 1
ATOM 4332 O O . THR A 1 649 ? -22.905 14.662 30.627 1.00 82.56 649 THR A O 1
ATOM 4335 N N . CYS A 1 650 ? -24.467 15.509 32.008 1.00 81.50 650 CYS A N 1
ATOM 4336 C CA . CYS A 1 650 ? -25.294 16.045 30.925 1.00 81.50 650 CYS A CA 1
ATOM 4337 C C . CYS A 1 650 ? -24.684 17.330 30.347 1.00 81.50 650 CYS A C 1
ATOM 4339 O O . CYS A 1 650 ? -24.213 18.180 31.103 1.00 81.50 650 CYS A O 1
ATOM 4341 N N . SER A 1 651 ? -24.781 17.524 29.027 1.00 76.25 651 SER A N 1
ATO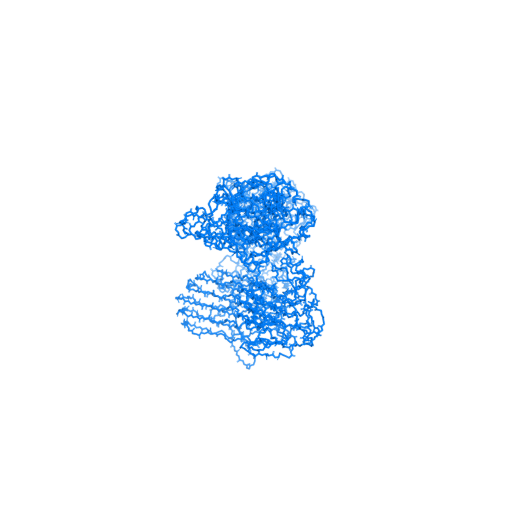M 4342 C CA . SER A 1 651 ? -24.345 18.764 28.365 1.00 76.25 651 SER A CA 1
ATOM 4343 C C . SER A 1 651 ? -25.097 20.017 28.859 1.00 76.25 651 SER A C 1
ATOM 4345 O O . SER A 1 651 ? -24.532 21.108 28.884 1.00 76.25 651 SER A O 1
ATOM 4347 N N . CYS A 1 652 ? -26.346 19.868 29.317 1.00 69.62 652 CYS A N 1
ATOM 4348 C CA . CYS A 1 652 ? -27.161 20.942 29.895 1.00 69.62 652 CYS A CA 1
ATOM 4349 C C . CYS A 1 652 ? -27.929 20.395 31.117 1.00 69.62 652 CYS A C 1
ATOM 4351 O O . CYS A 1 652 ? -28.638 19.394 31.009 1.00 69.62 652 CYS A O 1
ATOM 4353 N N . THR A 1 653 ? -27.752 21.021 32.288 1.00 63.31 653 THR A N 1
ATOM 4354 C CA . THR A 1 653 ? -28.278 20.564 33.599 1.00 63.31 653 THR A CA 1
ATOM 4355 C C . THR A 1 653 ? -29.294 21.526 34.236 1.00 63.31 653 THR A C 1
ATOM 4357 O O . THR A 1 653 ? -29.847 21.244 35.300 1.00 63.31 653 THR A O 1
ATOM 4360 N N . SER A 1 654 ? -29.578 22.663 33.594 1.00 54.31 654 SER A N 1
ATOM 4361 C CA . SER A 1 654 ? -30.543 23.670 34.053 1.00 54.31 654 SER A CA 1
ATOM 4362 C C . SER A 1 654 ? -31.664 23.893 33.032 1.00 54.31 654 SER A C 1
ATOM 4364 O O . SER A 1 654 ? -31.475 23.755 31.825 1.00 54.31 654 SER A O 1
ATOM 4366 N N . ALA A 1 655 ? -32.854 24.268 33.520 1.00 52.56 655 ALA A N 1
ATOM 4367 C CA . ALA A 1 655 ? -33.910 24.822 32.671 1.00 52.56 655 ALA A CA 1
ATOM 4368 C C . ALA A 1 655 ? -33.391 26.103 31.957 1.00 52.56 655 ALA A C 1
ATOM 4370 O O . ALA A 1 655 ? -32.569 26.827 32.521 1.00 52.56 655 ALA A O 1
ATOM 4371 N N . PRO A 1 656 ? -33.845 26.409 30.727 1.00 50.06 656 PRO A N 1
ATOM 4372 C CA . PRO A 1 656 ? -33.012 26.870 29.600 1.00 50.06 656 PRO A CA 1
ATOM 4373 C C . PRO A 1 656 ? -32.413 28.291 29.656 1.00 50.06 656 PRO A C 1
ATOM 4375 O O . PRO A 1 656 ? -31.848 28.742 28.664 1.00 50.06 656 PRO A O 1
ATOM 4378 N N . ALA A 1 657 ? -32.484 29.026 30.766 1.00 44.06 657 ALA A N 1
ATOM 4379 C CA . ALA A 1 657 ? -32.042 30.426 30.787 1.00 44.06 657 ALA A CA 1
ATOM 4380 C C . ALA A 1 657 ? -30.509 30.628 30.720 1.00 44.06 657 ALA A C 1
ATOM 4382 O O . ALA A 1 657 ? -30.069 31.757 30.520 1.00 44.06 657 ALA A O 1
ATOM 4383 N N . THR A 1 658 ? -29.682 29.585 30.879 1.00 44.00 658 THR A N 1
ATOM 4384 C CA . THR A 1 658 ? -28.215 29.748 30.988 1.00 44.00 658 THR A CA 1
ATOM 4385 C C . THR A 1 658 ? -27.357 28.683 30.292 1.00 44.00 658 THR A C 1
ATOM 4387 O O . THR A 1 658 ? -26.144 28.672 30.500 1.00 44.00 658 THR A O 1
ATOM 4390 N N . CYS A 1 659 ? -27.914 27.813 29.438 1.00 54.69 659 CYS A N 1
ATOM 4391 C CA . CYS A 1 659 ? -27.086 26.871 28.669 1.00 54.69 659 CYS A CA 1
ATOM 4392 C C . CYS A 1 659 ? -26.303 27.638 27.580 1.00 54.69 659 CYS A C 1
ATOM 4394 O O . CYS A 1 659 ? -26.809 27.963 26.508 1.00 54.69 659 CYS A O 1
ATOM 4396 N N . VAL A 1 660 ? -25.058 28.003 27.901 1.00 42.22 660 VAL A N 1
ATOM 4397 C CA . VAL A 1 660 ? -24.120 28.722 27.028 1.00 42.22 660 VAL A CA 1
ATOM 4398 C C . VAL A 1 660 ? -23.652 27.825 25.879 1.00 42.22 660 VAL A C 1
ATOM 4400 O O . VAL A 1 660 ? -22.631 27.158 25.987 1.00 42.22 660 VAL A O 1
ATOM 4403 N N . SER A 1 661 ? -24.426 27.797 24.788 1.00 44.47 661 SER A N 1
ATOM 4404 C CA . SER A 1 661 ? -24.008 27.753 23.367 1.00 44.47 661 SER A CA 1
ATOM 4405 C C . SER A 1 661 ? -25.115 27.153 22.474 1.00 44.47 661 SER A C 1
ATOM 4407 O O . SER A 1 661 ? -25.179 25.958 22.236 1.00 44.47 661 SER A O 1
ATOM 4409 N N . ASN A 1 662 ? -26.001 28.007 21.952 1.00 43.03 662 ASN A N 1
ATOM 4410 C CA . ASN A 1 662 ? -26.777 27.822 20.709 1.00 43.03 662 ASN A CA 1
ATOM 4411 C C . ASN A 1 662 ? -27.548 26.502 20.424 1.00 43.03 662 ASN A C 1
ATOM 4413 O O . ASN A 1 662 ? -27.820 26.231 19.255 1.00 43.03 662 ASN A O 1
ATOM 4417 N N . ALA A 1 663 ? -28.002 25.722 21.411 1.00 47.81 663 ALA A N 1
ATOM 4418 C CA . ALA A 1 663 ? -28.892 24.580 21.158 1.00 47.81 663 ALA A CA 1
ATOM 4419 C C . ALA A 1 663 ? -30.151 24.585 22.038 1.00 47.81 663 ALA A C 1
ATOM 4421 O O . ALA A 1 663 ? -30.144 25.035 23.182 1.00 47.81 663 ALA A O 1
ATOM 4422 N N . LEU A 1 664 ? -31.240 24.089 21.446 1.00 54.00 664 LEU A N 1
ATOM 4423 C CA . LEU A 1 664 ? -32.536 23.813 22.063 1.00 54.00 664 LEU A CA 1
ATOM 4424 C C . LEU A 1 664 ? -32.396 23.013 23.378 1.00 54.00 664 LEU A C 1
ATOM 4426 O O . LEU A 1 664 ? -31.407 22.304 23.562 1.00 54.00 664 LEU A O 1
ATOM 4430 N N . PRO A 1 665 ? -33.395 23.074 24.276 1.00 57.38 665 PRO A N 1
ATOM 4431 C CA . PRO A 1 665 ? -33.431 22.256 25.489 1.00 57.38 665 PRO A CA 1
ATOM 4432 C C . PRO A 1 665 ? -33.198 20.772 25.180 1.00 57.38 665 PRO A C 1
ATOM 4434 O O . PRO A 1 665 ? -33.757 20.228 24.229 1.00 57.38 665 PRO A O 1
ATOM 4437 N N . THR A 1 666 ? -32.367 20.131 26.002 1.00 73.38 666 THR A N 1
ATOM 4438 C CA . THR A 1 666 ? -31.819 18.789 25.763 1.00 73.38 666 THR A CA 1
ATOM 4439 C C . THR A 1 666 ? -32.857 17.676 25.801 1.00 73.38 666 THR A C 1
ATOM 4441 O O . THR A 1 666 ? -32.705 16.723 25.050 1.00 73.38 666 THR A O 1
ATOM 4444 N N . LEU A 1 667 ? -33.925 17.795 26.603 1.00 88.38 667 LEU A N 1
ATOM 4445 C CA . LEU A 1 667 ? -35.080 16.890 26.581 1.00 88.38 667 LEU A CA 1
ATOM 4446 C C . LEU A 1 667 ? -36.393 17.681 26.613 1.00 88.38 667 LEU A C 1
ATOM 4448 O O . LEU A 1 667 ? -36.670 18.411 27.568 1.00 88.38 667 LEU A O 1
ATOM 4452 N N . THR A 1 668 ? -37.239 17.479 25.607 1.00 90.31 668 THR A N 1
ATOM 4453 C CA . THR A 1 668 ? -38.622 17.976 25.598 1.00 90.31 668 THR A CA 1
ATOM 4454 C C . THR A 1 668 ? -39.583 16.806 25.739 1.00 90.31 668 THR A C 1
ATOM 4456 O O . THR A 1 668 ? -39.459 15.841 24.994 1.00 90.31 668 THR A O 1
ATOM 4459 N N . VAL A 1 669 ? -40.544 16.889 26.657 1.00 92.94 669 VAL A N 1
ATOM 4460 C CA . VAL A 1 669 ? -41.658 15.939 26.795 1.00 92.94 669 VAL A CA 1
ATOM 4461 C C . VAL A 1 669 ? -42.936 16.599 26.296 1.00 92.94 669 VAL A C 1
ATOM 4463 O O . VAL A 1 669 ? -43.261 17.717 26.693 1.00 92.94 669 VAL A O 1
ATOM 4466 N N . THR A 1 670 ? -43.680 15.897 25.448 1.00 93.81 670 THR A N 1
ATOM 4467 C CA . THR A 1 670 ? -44.952 16.364 24.897 1.00 93.81 670 THR A CA 1
ATOM 4468 C C . THR A 1 670 ? -46.092 15.512 25.436 1.00 93.81 670 THR A C 1
ATOM 4470 O O . THR A 1 670 ? -46.106 14.298 25.242 1.00 93.81 670 THR A O 1
ATOM 4473 N N . ASN A 1 671 ? -47.080 16.144 26.068 1.00 94.31 671 ASN A N 1
ATOM 4474 C CA . ASN A 1 671 ? -48.342 15.520 26.474 1.00 94.31 671 ASN A CA 1
ATOM 4475 C C . ASN A 1 671 ? -49.493 16.456 26.092 1.00 94.31 671 ASN A C 1
ATOM 4477 O O . ASN A 1 671 ? -49.398 17.667 26.277 1.00 94.31 671 ASN A O 1
ATOM 4481 N N . ASN A 1 672 ? -50.573 15.900 25.532 1.00 89.69 672 ASN A N 1
ATOM 4482 C CA . ASN A 1 672 ? -51.782 16.656 25.180 1.00 89.69 672 ASN A CA 1
ATOM 4483 C C . ASN A 1 672 ? -51.489 17.949 24.374 1.00 89.69 672 ASN A C 1
ATOM 4485 O O . ASN A 1 672 ? -51.974 19.028 24.709 1.00 89.69 672 ASN A O 1
ATOM 4489 N N . ALA A 1 673 ? -50.654 17.833 23.331 1.00 86.94 673 ALA A N 1
ATOM 4490 C CA . ALA A 1 673 ? -50.215 18.925 22.448 1.00 86.94 673 ALA A CA 1
ATOM 4491 C C . ALA A 1 673 ? -49.437 20.079 23.123 1.00 86.94 673 ALA A C 1
ATOM 4493 O O . ALA A 1 673 ? -49.229 21.121 22.505 1.00 86.94 673 ALA A O 1
ATOM 4494 N N . SER A 1 674 ? -48.979 19.898 24.363 1.00 91.06 674 SER A N 1
ATOM 4495 C CA . SER A 1 674 ? -48.139 20.860 25.083 1.00 91.06 674 SER A CA 1
ATOM 4496 C C . SER A 1 674 ? -46.729 20.306 25.269 1.00 91.06 674 SER A C 1
ATOM 4498 O O . SER A 1 674 ? -46.569 19.128 25.584 1.00 91.06 674 SER A O 1
ATOM 4500 N N . ASN A 1 675 ? -45.718 21.158 25.079 1.00 89.38 675 ASN A N 1
ATOM 4501 C CA . ASN A 1 675 ? -44.303 20.814 25.223 1.00 89.38 675 ASN A CA 1
ATOM 4502 C C . ASN A 1 675 ? -43.756 21.324 26.558 1.00 89.38 675 ASN A C 1
ATOM 4504 O O . ASN A 1 675 ? -43.938 22.493 26.899 1.00 89.38 675 ASN A O 1
ATOM 4508 N N . TYR A 1 676 ? -43.039 20.462 27.272 1.00 88.19 676 TYR A N 1
ATOM 4509 C CA . TYR A 1 676 ? -42.421 20.755 28.560 1.00 88.19 676 TYR A CA 1
ATOM 4510 C C . TYR A 1 676 ? -40.932 20.415 28.513 1.00 88.19 676 TYR A C 1
ATOM 4512 O O . TYR A 1 676 ? -40.552 19.319 28.103 1.00 88.19 676 TYR A O 1
ATOM 4520 N N . TYR A 1 677 ? -40.081 21.345 28.942 1.00 86.38 677 TYR A N 1
ATOM 4521 C CA . TYR A 1 677 ? -38.632 21.144 28.977 1.00 86.38 677 TYR A CA 1
ATOM 4522 C C . TYR A 1 677 ? -38.217 20.508 30.289 1.00 86.38 677 TYR A C 1
ATOM 4524 O O . TYR A 1 677 ? -38.364 21.121 31.340 1.00 86.38 677 TYR A O 1
ATOM 4532 N N . VAL A 1 678 ? -37.698 19.289 30.231 1.00 86.50 678 VAL A N 1
ATOM 4533 C CA . VAL A 1 678 ? -37.388 18.510 31.429 1.00 86.50 678 VAL A CA 1
ATOM 4534 C C . VAL A 1 678 ? -35.970 18.820 31.906 1.00 86.50 678 VAL A C 1
ATOM 4536 O O . VAL A 1 678 ? -35.055 18.972 31.100 1.00 86.50 678 VAL A O 1
ATOM 4539 N N . GLN A 1 679 ? -35.778 18.919 33.223 1.00 83.38 679 GLN A N 1
ATOM 4540 C CA . GLN A 1 679 ? -34.464 19.173 33.813 1.00 83.38 679 GLN A CA 1
ATOM 4541 C C . GLN A 1 679 ? -33.547 17.950 33.684 1.00 83.38 679 GLN A C 1
ATOM 4543 O O . GLN A 1 679 ? -33.921 16.841 34.074 1.00 83.38 679 GLN A O 1
ATOM 4548 N N . GLY A 1 680 ? -32.335 18.185 33.175 1.00 83.56 680 GLY A N 1
ATOM 4549 C CA . GLY A 1 680 ? -31.256 17.202 33.128 1.00 83.56 680 GLY A CA 1
ATOM 4550 C C . GLY A 1 680 ? -30.441 17.168 34.408 1.00 83.56 680 GLY A C 1
ATOM 4551 O O . GLY A 1 680 ? -30.214 18.199 35.038 1.00 83.56 680 GLY A O 1
ATOM 4552 N N . ASN A 1 681 ? -29.979 15.982 34.786 1.00 85.25 681 ASN A N 1
ATOM 4553 C CA . ASN A 1 681 ? -29.194 15.760 35.992 1.00 85.25 681 ASN A CA 1
ATOM 4554 C C . ASN A 1 681 ? -27.971 14.894 35.685 1.00 85.25 681 ASN A C 1
ATOM 4556 O O . ASN A 1 681 ? -28.077 13.883 34.995 1.00 85.25 681 ASN A O 1
ATOM 4560 N N . SER A 1 682 ? -26.812 15.271 36.220 1.00 81.75 682 SER A N 1
ATOM 4561 C CA . SER A 1 682 ? -25.583 14.504 36.031 1.00 81.75 682 SER A CA 1
ATOM 4562 C C . SER A 1 682 ? -25.532 13.308 36.989 1.00 81.75 682 SER A C 1
ATOM 4564 O O . SER A 1 682 ? -25.402 13.494 38.201 1.00 81.75 682 SER A O 1
ATOM 4566 N N . GLY A 1 683 ? -25.643 12.089 36.460 1.00 76.38 683 GLY A N 1
ATOM 4567 C CA . GLY A 1 683 ? -25.605 10.834 37.206 1.00 76.38 683 GLY A CA 1
ATOM 4568 C C . GLY A 1 683 ? -26.917 10.530 37.914 1.00 76.38 683 GLY A C 1
ATOM 4569 O O . GLY A 1 683 ? -27.682 9.678 37.479 1.00 76.38 683 GLY A O 1
ATOM 4570 N N . SER A 1 684 ? -27.185 11.226 39.017 1.00 76.25 684 SER A N 1
ATOM 4571 C CA . SER A 1 684 ? -28.390 11.029 39.831 1.00 76.25 684 SER A CA 1
ATOM 4572 C C . SER A 1 684 ? -29.270 12.270 39.832 1.00 76.25 684 SER A C 1
ATOM 4574 O O . SER A 1 684 ? -28.783 13.401 39.802 1.00 76.25 684 SER A O 1
ATOM 4576 N N . VAL A 1 685 ? -30.586 12.069 39.901 1.00 80.44 685 VAL A N 1
ATOM 4577 C CA . VAL A 1 685 ? -31.540 13.180 39.923 1.00 80.44 685 VAL A CA 1
ATOM 4578 C C . VAL A 1 685 ? -31.450 13.952 41.238 1.00 80.44 685 VAL A C 1
ATOM 4580 O O . VAL A 1 685 ? -31.738 13.420 42.307 1.00 80.44 685 VAL A O 1
ATOM 4583 N N . SER A 1 686 ? -31.100 15.234 41.137 1.00 79.88 686 SER A N 1
ATOM 4584 C CA . SER A 1 686 ? -31.041 16.192 42.250 1.00 79.88 686 SER A CA 1
ATOM 4585 C C . SER A 1 686 ? -32.121 17.277 42.158 1.00 79.88 686 SER A C 1
ATOM 4587 O O . SER A 1 686 ? -32.468 17.880 43.173 1.00 79.88 686 SER A O 1
ATOM 4589 N N . GLY A 1 687 ? -32.706 17.488 40.972 1.00 81.88 687 GLY A N 1
ATOM 4590 C CA . GLY A 1 687 ? -33.786 18.444 40.728 1.00 81.88 687 GLY A CA 1
ATOM 4591 C C . GLY A 1 687 ? -34.853 17.912 39.770 1.00 81.88 687 GLY A C 1
ATOM 4592 O O . GLY A 1 687 ? -34.569 17.105 38.885 1.00 81.88 687 GLY A O 1
ATOM 4593 N N . TYR A 1 688 ? -36.086 18.381 39.970 1.00 88.19 688 TYR A N 1
ATOM 4594 C CA . TYR A 1 688 ? -37.262 18.048 39.167 1.00 88.19 688 TYR A CA 1
ATOM 4595 C C . TYR A 1 688 ? -37.976 19.320 38.719 1.00 88.19 688 TYR A C 1
ATOM 4597 O O . TYR A 1 688 ? -37.936 20.337 39.416 1.00 88.19 688 TYR A O 1
ATOM 4605 N N . ILE A 1 689 ? -38.721 19.219 37.620 1.00 88.50 689 ILE A N 1
ATOM 4606 C CA . ILE A 1 689 ? -39.672 20.247 37.196 1.00 88.50 689 ILE A CA 1
ATOM 4607 C C . ILE A 1 689 ? -41.109 19.736 37.258 1.00 88.50 689 ILE A C 1
ATOM 4609 O O . ILE A 1 689 ? -41.376 18.562 37.017 1.00 88.50 689 ILE A O 1
ATOM 4613 N N . GLN A 1 690 ? -42.047 20.632 37.544 1.00 90.62 690 GLN A N 1
ATOM 4614 C CA . GLN A 1 690 ? -43.470 20.310 37.586 1.00 90.62 690 GLN A CA 1
ATOM 4615 C C . GLN A 1 690 ? -44.067 20.283 36.177 1.00 90.62 690 GLN A C 1
ATOM 4617 O O . GLN A 1 690 ? -44.102 21.304 35.491 1.00 90.62 690 GLN A O 1
ATOM 4622 N N . VAL A 1 691 ? -44.567 19.120 35.760 1.00 91.50 691 VAL A N 1
ATOM 4623 C CA . VAL A 1 691 ? -45.171 18.887 34.445 1.00 91.50 691 VAL A CA 1
ATOM 4624 C C . VAL A 1 691 ? -46.627 18.438 34.610 1.00 91.50 691 VAL A C 1
ATOM 4626 O O . VAL A 1 691 ? -46.873 17.364 35.160 1.00 91.50 691 VAL A O 1
ATOM 4629 N N . PRO A 1 692 ? -47.619 19.219 34.147 1.00 93.06 692 PRO A N 1
ATOM 4630 C CA . PRO A 1 692 ? -49.012 18.791 34.143 1.00 93.06 692 PRO A CA 1
ATOM 4631 C C . PRO A 1 692 ? -49.238 17.749 33.040 1.00 93.06 692 PRO A C 1
ATOM 4633 O O . PRO A 1 692 ? -49.237 18.068 31.854 1.00 93.06 692 PRO A O 1
ATOM 4636 N N . LEU A 1 693 ? -49.441 16.496 33.440 1.00 94.44 693 LEU A N 1
ATOM 4637 C CA . LEU A 1 693 ? -49.702 15.377 32.541 1.00 94.44 693 LEU A CA 1
ATOM 4638 C C . LEU A 1 693 ? -51.181 14.994 32.576 1.00 94.44 693 LEU A C 1
ATOM 4640 O O . LEU A 1 693 ? -51.747 14.751 33.643 1.00 94.44 693 LEU A O 1
ATOM 4644 N N . LYS A 1 694 ? -51.806 14.910 31.400 1.00 94.25 694 LYS A N 1
ATOM 4645 C CA . LYS A 1 694 ? -53.171 14.407 31.235 1.00 94.25 694 LYS A CA 1
ATOM 4646 C C . LYS A 1 694 ? -53.168 12.884 31.146 1.00 94.25 694 LYS A C 1
ATOM 4648 O O . LYS A 1 694 ? -52.581 12.325 30.216 1.00 94.25 694 LYS A O 1
ATOM 4653 N N . PHE A 1 695 ? -53.859 12.235 32.077 1.00 92.62 695 PHE A N 1
ATOM 4654 C CA . PHE A 1 695 ? -54.098 10.795 32.090 1.00 92.62 695 PHE A CA 1
ATOM 4655 C C . PHE A 1 695 ? -55.303 10.463 31.209 1.00 92.62 695 PHE A C 1
ATOM 4657 O O . PHE A 1 695 ? -56.350 11.108 31.280 1.00 92.62 695 PHE A O 1
ATOM 4664 N N . ALA A 1 696 ? -55.151 9.464 30.348 1.00 90.81 696 ALA A N 1
ATOM 4665 C CA . ALA A 1 696 ? -56.173 9.018 29.409 1.00 90.81 696 ALA A CA 1
ATOM 4666 C C . ALA A 1 696 ? -56.236 7.488 29.377 1.00 90.81 696 ALA A C 1
ATOM 4668 O O . ALA A 1 696 ? -55.322 6.815 29.850 1.00 90.81 696 ALA A O 1
ATOM 4669 N N . THR A 1 697 ? -57.306 6.937 28.800 1.00 91.00 697 THR A N 1
ATOM 4670 C CA . THR A 1 697 ? -57.433 5.492 28.570 1.00 91.00 697 THR A CA 1
ATOM 4671 C C . THR A 1 697 ? -56.241 4.982 27.764 1.00 91.00 697 THR A C 1
ATOM 4673 O O . THR A 1 697 ? -56.033 5.404 26.626 1.00 91.00 697 THR A O 1
ATOM 4676 N N . ALA A 1 698 ? -55.451 4.095 28.366 1.00 87.81 698 ALA A N 1
ATOM 4677 C CA . ALA A 1 698 ? -54.264 3.533 27.741 1.00 87.81 698 ALA A CA 1
ATOM 4678 C C . ALA A 1 698 ? -54.620 2.321 26.856 1.00 87.81 698 ALA A C 1
ATOM 4680 O O . ALA A 1 698 ? -55.627 1.649 27.110 1.00 87.81 698 ALA A O 1
ATOM 4681 N N . PRO A 1 699 ? -53.805 2.003 25.831 1.00 89.88 699 PRO A N 1
ATOM 4682 C CA . PRO A 1 699 ? -53.907 0.739 25.107 1.00 89.88 699 PRO A CA 1
ATOM 4683 C C . PRO A 1 699 ? -53.869 -0.466 26.053 1.00 89.88 699 PRO A C 1
ATOM 4685 O O . PRO A 1 699 ? -53.176 -0.436 27.067 1.00 89.88 699 PRO A O 1
ATOM 4688 N N . ALA A 1 700 ? -54.558 -1.552 25.688 1.00 83.81 700 ALA A N 1
ATOM 4689 C CA . ALA A 1 700 ? -54.657 -2.750 26.528 1.00 83.81 700 ALA A CA 1
ATOM 4690 C C . ALA A 1 700 ? -53.287 -3.317 26.940 1.00 83.81 700 ALA A C 1
ATOM 4692 O O . ALA A 1 700 ? -53.146 -3.775 28.068 1.00 83.81 700 ALA A O 1
ATOM 4693 N N . GLY A 1 701 ? -52.282 -3.229 26.060 1.00 84.38 701 GLY A N 1
ATOM 4694 C CA . GLY A 1 701 ? -50.920 -3.671 26.354 1.00 84.38 701 GLY A CA 1
ATOM 4695 C C . GLY A 1 701 ? -50.223 -2.841 27.432 1.00 84.38 701 GLY A C 1
ATOM 4696 O O . GLY A 1 701 ? -49.460 -3.401 28.195 1.00 84.38 701 GLY A O 1
ATOM 4697 N N . VAL A 1 702 ? -50.535 -1.550 27.594 1.00 84.94 702 VAL A N 1
ATOM 4698 C CA . VAL A 1 702 ? -49.979 -0.718 28.682 1.00 84.94 702 VAL A CA 1
ATOM 4699 C C . VAL A 1 702 ? -50.485 -1.178 30.043 1.00 84.94 702 VAL A C 1
ATOM 4701 O O . VAL A 1 702 ? -49.812 -0.983 31.048 1.00 84.94 702 VAL A O 1
ATOM 4704 N N . CYS A 1 703 ? -51.678 -1.763 30.116 1.00 81.88 703 CYS A N 1
ATOM 4705 C CA . CYS A 1 703 ? -52.275 -2.146 31.383 1.00 81.88 703 CYS A CA 1
ATOM 4706 C C . CYS A 1 703 ? -51.613 -3.415 31.909 1.00 81.88 703 CYS A C 1
ATOM 4708 O O . CYS A 1 703 ? -51.759 -4.489 31.341 1.00 81.88 703 CYS A O 1
ATOM 4710 N N . SER A 1 704 ? -50.909 -3.297 33.034 1.00 66.38 704 SER A N 1
ATOM 4711 C CA . SER A 1 704 ? -50.329 -4.462 33.695 1.00 66.38 704 SER A CA 1
ATOM 4712 C C . SER A 1 704 ? -51.411 -5.400 34.206 1.00 66.38 704 SER A C 1
ATOM 4714 O O . SER A 1 704 ? -51.186 -6.593 34.108 1.00 66.38 704 SER A O 1
ATOM 4716 N N . GLY A 1 705 ? -52.558 -4.889 34.689 1.00 67.19 705 GLY A N 1
ATOM 4717 C CA . GLY A 1 705 ? -53.669 -5.661 35.267 1.00 67.19 705 GLY A CA 1
ATOM 4718 C C . GLY A 1 705 ? -55.048 -5.387 34.647 1.00 67.19 705 GLY A C 1
ATOM 4719 O O . GLY A 1 705 ? -55.327 -5.801 33.526 1.00 67.19 705 GLY A O 1
ATOM 4720 N N . ALA A 1 706 ? -55.958 -4.748 35.396 1.00 61.94 706 ALA A N 1
ATOM 4721 C CA . ALA A 1 706 ? -57.334 -4.512 34.943 1.00 61.94 706 ALA A CA 1
ATOM 4722 C C . ALA A 1 706 ? -57.386 -3.594 33.706 1.00 61.94 706 ALA A C 1
ATOM 4724 O O . ALA A 1 706 ? -56.815 -2.506 33.713 1.00 61.94 706 ALA A O 1
ATOM 4725 N N . THR A 1 707 ? -58.112 -4.017 32.670 1.00 70.00 707 THR A N 1
ATOM 4726 C CA . THR A 1 707 ? -58.378 -3.233 31.457 1.00 70.00 707 THR A CA 1
ATOM 4727 C C . THR A 1 707 ? -59.822 -2.707 31.457 1.00 70.00 707 THR A C 1
ATOM 4729 O O . THR A 1 707 ? -60.733 -3.437 31.858 1.00 70.00 707 THR A O 1
ATOM 4732 N N . PRO A 1 708 ? -60.072 -1.462 31.005 1.00 79.81 708 PRO A N 1
ATOM 4733 C CA . PRO A 1 708 ? -59.094 -0.429 30.651 1.00 79.81 708 PRO A CA 1
ATOM 4734 C C . PRO A 1 708 ? -58.442 0.218 31.888 1.00 79.81 708 PRO A C 1
ATOM 4736 O O . PRO A 1 708 ? -59.070 0.309 32.942 1.00 79.81 708 PRO A O 1
ATOM 4739 N N . CYS A 1 709 ? -57.210 0.708 31.726 1.00 83.12 709 CYS A N 1
ATOM 4740 C CA . CYS A 1 709 ? -56.485 1.507 32.717 1.00 83.12 709 CYS A CA 1
ATOM 4741 C C . CYS A 1 709 ? -56.212 2.927 32.196 1.00 83.12 709 CYS A C 1
ATOM 4743 O O . CYS A 1 709 ? -56.300 3.161 30.985 1.00 83.12 709 CYS A O 1
ATOM 4745 N N . ALA A 1 710 ? -55.865 3.873 33.075 1.00 89.06 710 ALA A N 1
ATOM 4746 C CA . ALA A 1 710 ? -55.392 5.194 32.652 1.00 89.06 710 ALA A CA 1
ATOM 4747 C C . ALA A 1 710 ? -53.861 5.336 32.750 1.00 89.06 710 ALA A C 1
ATOM 4749 O O . ALA A 1 710 ? -53.216 4.880 33.691 1.00 89.06 710 ALA A O 1
ATOM 4750 N N . ALA A 1 711 ? -53.263 5.994 31.764 1.00 91.81 711 ALA A N 1
ATOM 4751 C CA . ALA A 1 711 ? -51.854 6.376 31.768 1.00 91.81 711 ALA A CA 1
ATOM 4752 C C . ALA A 1 711 ? -51.706 7.733 31.076 1.00 91.81 711 ALA A C 1
ATOM 4754 O O . ALA A 1 711 ? -52.563 8.122 30.280 1.00 91.81 711 ALA A O 1
ATOM 4755 N N . ALA A 1 712 ? -50.636 8.468 31.368 1.00 94.44 712 ALA A N 1
ATOM 4756 C CA . ALA A 1 712 ? -50.335 9.697 30.646 1.00 94.44 712 ALA A CA 1
ATOM 4757 C C . ALA A 1 712 ? -49.531 9.357 29.379 1.00 94.44 712 ALA A C 1
ATOM 4759 O O . ALA A 1 712 ? -48.364 8.976 29.511 1.00 94.44 712 ALA A O 1
ATOM 4760 N N . PRO A 1 713 ? -50.112 9.462 28.164 1.00 95.25 713 PRO A N 1
ATOM 4761 C CA . PRO A 1 713 ? -49.355 9.281 26.933 1.00 95.25 713 PRO A CA 1
ATOM 4762 C C . PRO A 1 713 ? -48.400 10.456 26.745 1.00 95.25 713 PRO A C 1
ATOM 4764 O O . PRO A 1 713 ? -48.805 11.614 26.851 1.00 95.25 713 PRO A O 1
ATOM 4767 N N . PHE A 1 714 ? -47.146 10.186 26.431 1.00 95.50 714 PHE A N 1
ATOM 4768 C CA . PHE A 1 714 ? -46.176 11.221 26.127 1.00 95.50 714 PHE A CA 1
ATOM 4769 C C . PHE A 1 714 ? -45.238 10.781 25.007 1.00 95.50 714 PHE A C 1
ATOM 4771 O O . PHE A 1 714 ? -44.952 9.600 24.829 1.00 95.50 714 PHE A O 1
ATOM 4778 N N . THR A 1 715 ? -44.753 11.749 24.245 1.00 96.06 715 THR A N 1
ATOM 4779 C CA . THR A 1 715 ? -43.573 11.588 23.387 1.00 96.06 715 THR A CA 1
ATOM 4780 C C . THR A 1 715 ? -42.455 12.429 23.970 1.00 96.06 715 THR A C 1
ATOM 4782 O O . THR A 1 715 ? -42.704 13.341 24.764 1.00 96.06 715 THR A O 1
ATOM 4785 N N . PHE A 1 716 ? -41.219 12.162 23.579 1.00 93.75 716 PHE A N 1
ATOM 4786 C CA . PHE A 1 716 ? -40.100 12.998 23.983 1.00 93.75 716 PHE A CA 1
ATOM 4787 C C . PHE A 1 716 ? -39.102 13.195 22.849 1.00 93.75 716 PHE A C 1
ATOM 4789 O O . PHE A 1 716 ? -39.044 12.414 21.907 1.00 93.75 716 PHE A O 1
ATOM 4796 N N . ASN A 1 717 ? -38.323 14.263 22.928 1.00 92.38 717 ASN A N 1
ATOM 4797 C CA . ASN A 1 717 ? -37.280 14.598 21.971 1.00 92.38 717 ASN A CA 1
ATOM 4798 C C . ASN A 1 717 ? -36.009 14.917 22.754 1.00 92.38 717 ASN A C 1
ATOM 4800 O O . ASN A 1 717 ? -35.989 15.903 23.492 1.00 92.38 717 ASN A O 1
ATOM 4804 N N . PHE A 1 718 ? -35.000 14.052 22.640 1.00 91.62 718 PHE A N 1
ATOM 4805 C CA . PHE A 1 718 ? -33.692 14.262 23.255 1.00 91.62 718 PHE A CA 1
ATOM 4806 C C . PHE A 1 718 ? -32.709 14.720 22.179 1.00 91.62 718 PHE A C 1
ATOM 4808 O O . PHE A 1 718 ? -32.503 13.982 21.222 1.00 91.62 718 PHE A O 1
ATOM 4815 N N . THR A 1 719 ? -32.149 15.926 22.276 1.00 89.62 719 THR A N 1
ATOM 4816 C CA . THR A 1 719 ? -31.353 16.541 21.190 1.00 89.62 719 THR A CA 1
ATOM 4817 C C . THR A 1 719 ? -29.862 16.200 21.228 1.00 89.62 719 THR A C 1
ATOM 4819 O O . THR A 1 719 ? -29.158 16.473 20.257 1.00 89.62 719 THR A O 1
ATOM 4822 N N . ASP A 1 720 ? -29.388 15.573 22.307 1.00 90.94 720 ASP A N 1
ATOM 4823 C CA . ASP A 1 720 ? -28.005 15.111 22.473 1.00 90.94 720 ASP A CA 1
ATOM 4824 C C . ASP A 1 720 ? -27.929 13.570 22.437 1.00 90.94 720 ASP A C 1
ATOM 4826 O O . ASP A 1 720 ? -28.893 12.895 22.073 1.00 90.94 720 ASP A O 1
ATOM 4830 N N . VAL A 1 721 ? -26.780 12.995 22.785 1.00 92.75 721 VAL A N 1
ATOM 4831 C CA . VAL A 1 721 ? -26.528 11.547 22.776 1.00 92.75 721 VAL A CA 1
ATOM 4832 C C . VAL A 1 721 ? -26.063 11.033 24.134 1.00 92.75 721 VAL A C 1
ATOM 4834 O O . VAL A 1 721 ? -25.669 11.801 25.013 1.00 92.75 721 VAL A O 1
ATOM 4837 N N . GLY A 1 722 ? -26.089 9.714 24.287 1.00 91.88 722 GLY A N 1
ATOM 4838 C CA . GLY A 1 722 ? -25.658 9.015 25.494 1.00 91.88 722 GLY A CA 1
ATOM 4839 C C . GLY A 1 722 ? -26.724 8.061 26.016 1.00 91.88 722 GLY A C 1
ATOM 4840 O O . GLY A 1 722 ? -27.774 7.884 25.401 1.00 91.88 722 GLY A O 1
ATOM 4841 N N . GLU A 1 723 ? -26.449 7.445 27.152 1.00 91.75 723 GLU A N 1
ATOM 4842 C CA . GLU A 1 723 ? -27.408 6.680 27.931 1.00 91.75 723 GLU A CA 1
ATOM 4843 C C . GLU A 1 723 ? -28.059 7.583 28.983 1.00 91.75 723 GLU A C 1
ATOM 4845 O O . GLU A 1 723 ? -27.378 8.335 29.694 1.00 91.75 723 GLU A O 1
ATOM 4850 N N . ILE A 1 724 ? -29.390 7.536 29.051 1.00 91.12 724 ILE A N 1
ATOM 4851 C CA . ILE A 1 724 ? -30.185 8.343 29.977 1.00 91.12 724 ILE A CA 1
ATOM 4852 C C . ILE A 1 724 ? -31.283 7.514 30.652 1.00 91.12 724 ILE A C 1
ATOM 4854 O O . ILE A 1 724 ? -31.718 6.479 30.143 1.00 91.12 724 ILE A O 1
ATOM 4858 N N . THR A 1 725 ? -31.787 8.020 31.779 1.00 90.75 725 THR A N 1
ATOM 4859 C CA . THR A 1 725 ? -33.008 7.534 32.444 1.00 90.75 725 THR A CA 1
ATOM 4860 C C . THR A 1 725 ? -34.026 8.659 32.602 1.00 90.75 725 THR A C 1
ATOM 4862 O O . THR A 1 725 ? -33.666 9.810 32.859 1.00 90.75 725 THR A O 1
ATOM 4865 N N . LEU A 1 726 ? -35.316 8.337 32.491 1.00 92.25 726 LEU A N 1
ATOM 4866 C CA . LEU A 1 726 ? -36.414 9.239 32.847 1.00 92.25 726 LEU A CA 1
ATOM 4867 C C . LEU A 1 726 ? -36.848 8.981 34.286 1.00 92.25 726 LEU A C 1
ATOM 4869 O O . LEU A 1 726 ? -36.913 7.836 34.720 1.00 92.25 726 LEU A O 1
ATOM 4873 N N . ASN A 1 727 ? -37.160 10.042 35.021 1.00 91.44 727 ASN A N 1
ATOM 4874 C CA . ASN A 1 727 ? -37.532 9.988 36.428 1.00 91.44 727 ASN A CA 1
ATOM 4875 C C . ASN A 1 727 ? -38.839 10.752 36.646 1.00 91.44 727 ASN A C 1
ATOM 4877 O O . ASN A 1 727 ? -39.000 11.877 36.169 1.00 91.44 727 ASN A O 1
ATOM 4881 N N . ALA A 1 728 ? -39.758 10.150 37.393 1.00 92.25 728 ALA A N 1
ATOM 4882 C CA . ALA A 1 728 ? -41.029 10.738 37.787 1.00 92.25 728 ALA A CA 1
ATOM 4883 C C . ALA A 1 728 ? -41.205 10.667 39.304 1.00 92.25 728 ALA A C 1
ATOM 4885 O O . ALA A 1 728 ? -40.895 9.653 39.933 1.00 92.25 728 ALA A O 1
ATOM 4886 N N . ARG A 1 729 ? -41.752 11.731 39.891 1.00 90.56 729 ARG A N 1
ATOM 4887 C CA . ARG A 1 729 ? -42.095 11.808 41.310 1.00 90.56 729 ARG A CA 1
ATOM 4888 C C . ARG A 1 729 ? -43.463 12.461 41.501 1.00 90.56 729 ARG A C 1
ATOM 4890 O O . ARG A 1 729 ? -43.843 13.387 40.791 1.00 90.56 729 ARG A O 1
ATOM 4897 N N . TYR A 1 730 ? -44.207 11.989 42.493 1.00 88.88 730 TYR A N 1
ATOM 4898 C CA . TYR A 1 730 ? -45.447 12.609 42.943 1.00 88.88 730 TYR A CA 1
ATOM 4899 C C . TYR A 1 730 ? -45.522 12.570 44.468 1.00 88.88 730 TYR A C 1
ATOM 4901 O O . TYR A 1 730 ? -45.357 11.514 45.080 1.00 88.88 730 TYR A O 1
ATOM 4909 N N . ASN A 1 731 ? -45.760 13.728 45.083 1.00 82.88 731 ASN A N 1
ATOM 4910 C CA . ASN A 1 731 ? -45.956 13.829 46.526 1.00 82.88 731 ASN A CA 1
ATOM 4911 C C . ASN A 1 731 ? -47.409 13.467 46.854 1.00 82.88 731 ASN A C 1
ATOM 4913 O O . ASN A 1 731 ? -48.336 14.148 46.414 1.00 82.88 731 ASN A O 1
ATOM 4917 N N . VAL A 1 732 ? -47.610 12.411 47.638 1.00 74.12 732 VAL A N 1
ATOM 4918 C CA . VAL A 1 732 ? -48.937 11.992 48.092 1.00 74.12 732 VAL A CA 1
ATOM 4919 C C . VAL A 1 732 ? -49.342 12.881 49.265 1.00 74.12 732 VAL A C 1
ATOM 4921 O O . VAL A 1 732 ? -48.648 12.939 50.281 1.00 74.12 732 VAL A O 1
ATOM 4924 N N . ALA A 1 733 ? -50.461 13.596 49.132 1.00 64.56 733 ALA A N 1
ATOM 4925 C CA . ALA A 1 733 ? -51.015 14.362 50.243 1.00 64.56 733 ALA A CA 1
ATOM 4926 C C . ALA A 1 733 ? -51.416 13.403 51.386 1.00 64.56 733 ALA A C 1
ATOM 4928 O O . ALA A 1 733 ? -52.041 12.376 51.104 1.00 64.56 733 ALA A O 1
ATOM 4929 N N . PRO A 1 734 ? -51.102 13.706 52.663 1.00 55.41 734 PRO A N 1
ATOM 4930 C CA . PRO A 1 734 ? -51.607 12.925 53.787 1.00 55.41 734 PRO A CA 1
ATOM 4931 C C . PRO A 1 734 ? -53.139 12.908 53.729 1.00 55.41 734 PRO A C 1
ATOM 4933 O O . PRO A 1 734 ? -53.767 13.967 53.695 1.00 55.41 734 PRO A O 1
ATOM 4936 N N . GLY A 1 735 ? -53.743 11.720 53.663 1.00 46.44 735 GLY A N 1
ATOM 4937 C CA . GLY A 1 735 ? -55.199 11.578 53.653 1.00 46.44 735 GLY A CA 1
ATOM 4938 C C . GLY A 1 735 ? -55.818 12.284 54.863 1.00 46.44 735 GLY A C 1
ATOM 4939 O O . GLY A 1 735 ? -55.350 12.118 55.987 1.00 46.44 735 GLY A O 1
ATOM 4940 N N . GLY A 1 736 ? -56.837 13.111 54.624 1.00 41.38 736 GLY A N 1
ATOM 4941 C CA . GLY A 1 736 ? -57.461 13.948 55.645 1.00 41.38 736 GLY A CA 1
ATOM 4942 C C . GLY A 1 736 ? -58.010 13.147 56.827 1.00 41.38 736 GLY A C 1
ATOM 4943 O O . GLY A 1 736 ? -58.861 12.278 56.659 1.00 41.38 736 GLY A O 1
ATOM 4944 N N . GLY A 1 737 ? -57.542 13.498 58.026 1.00 37.91 737 GLY A N 1
ATOM 4945 C CA . GLY A 1 737 ? -58.027 12.968 59.296 1.00 37.91 737 GLY A CA 1
ATOM 4946 C C . GLY A 1 737 ? -57.198 13.440 60.491 1.00 37.91 737 GLY A C 1
ATOM 4947 O O . GLY A 1 737 ? -56.558 12.628 61.141 1.00 37.91 737 GLY A O 1
ATOM 4948 N N . GLY A 1 738 ? -57.226 14.745 60.787 1.00 35.19 738 GLY A N 1
ATOM 4949 C CA . GLY A 1 738 ? -56.731 15.305 62.053 1.00 35.19 738 GLY A CA 1
ATOM 4950 C C . GLY A 1 738 ? -55.371 16.000 61.967 1.00 35.19 738 GLY A C 1
ATOM 4951 O O . GLY A 1 738 ? -54.365 15.413 61.584 1.00 35.19 738 GLY A O 1
ATOM 4952 N N . ALA A 1 739 ? -55.352 17.276 62.351 1.00 43.28 739 ALA A N 1
ATOM 4953 C CA . ALA A 1 739 ? -54.139 18.057 62.533 1.00 43.28 739 ALA A CA 1
ATOM 4954 C C . ALA A 1 739 ? -53.247 17.417 63.611 1.00 43.28 739 ALA A C 1
ATOM 4956 O O . ALA A 1 739 ? -53.644 17.303 64.769 1.00 43.28 739 ALA A O 1
ATOM 4957 N N . GLY A 1 740 ? -52.034 17.031 63.224 1.00 37.06 740 GLY A N 1
ATOM 4958 C CA . GLY A 1 740 ? -50.992 16.553 64.121 1.00 37.06 740 GLY A CA 1
ATOM 4959 C C . GLY A 1 740 ? -49.638 16.828 63.489 1.00 37.06 740 GLY A C 1
ATOM 4960 O O . GLY A 1 740 ? -49.288 16.255 62.464 1.00 37.06 740 GLY A O 1
ATOM 4961 N N . THR A 1 741 ? -48.902 17.764 64.073 1.00 45.94 741 THR A N 1
ATOM 4962 C CA . THR A 1 741 ? -47.535 18.118 63.704 1.00 45.94 741 THR A CA 1
ATOM 4963 C C . THR A 1 741 ? -46.605 16.913 63.853 1.00 45.94 741 THR A C 1
ATOM 4965 O O . THR A 1 741 ? -46.251 16.542 64.970 1.00 45.94 741 THR A O 1
ATOM 4968 N N . SER A 1 742 ? -46.144 16.350 62.741 1.00 36.16 742 SER A N 1
ATOM 4969 C CA . SER A 1 742 ? -44.888 15.605 62.696 1.00 36.16 742 SER A CA 1
ATOM 4970 C C . SER A 1 742 ? -44.156 15.914 61.392 1.00 36.16 742 SER A C 1
ATOM 4972 O O . SER A 1 742 ? -44.652 15.730 60.284 1.00 36.16 742 SER A O 1
ATOM 4974 N N . VAL A 1 743 ? -42.957 16.463 61.559 1.00 40.91 743 VAL A N 1
ATOM 4975 C CA . VAL A 1 743 ? -41.977 16.722 60.509 1.00 40.91 743 VAL A CA 1
ATOM 4976 C C . VAL A 1 743 ? -41.443 15.360 60.062 1.00 40.91 743 VAL A C 1
ATOM 4978 O O . VAL A 1 743 ? -40.518 14.821 60.659 1.00 40.91 743 VAL A O 1
ATOM 4981 N N . GLY A 1 744 ? -42.083 14.762 59.063 1.00 41.50 744 GLY A N 1
ATOM 4982 C CA . GLY A 1 744 ? -41.642 13.538 58.401 1.00 41.50 744 GLY A CA 1
ATOM 4983 C C . GLY A 1 744 ? -41.837 13.696 56.898 1.00 41.50 744 GLY A C 1
ATOM 4984 O O . GLY A 1 744 ? -42.842 14.262 56.475 1.00 41.50 744 GLY A O 1
ATOM 4985 N N . ASN A 1 745 ? -40.853 13.266 56.101 1.00 45.53 745 ASN A N 1
ATOM 4986 C CA . ASN A 1 745 ? -40.867 13.380 54.637 1.00 45.53 745 ASN A CA 1
ATOM 4987 C C . ASN A 1 745 ? -42.237 12.979 54.046 1.00 45.53 745 ASN A C 1
ATOM 4989 O O . ASN A 1 745 ? -42.750 11.922 54.423 1.00 45.53 745 ASN A O 1
ATOM 4993 N N . PRO A 1 746 ? -42.829 13.771 53.125 1.00 56.50 746 PRO A N 1
ATOM 4994 C CA . PRO A 1 746 ? -44.073 13.385 52.464 1.00 56.50 746 PRO A CA 1
ATOM 4995 C C . PRO A 1 746 ? -43.899 12.013 51.802 1.00 56.50 746 PRO A C 1
ATOM 4997 O O . PRO A 1 746 ? -42.840 11.724 51.245 1.00 56.50 746 PRO A O 1
ATOM 5000 N N . LEU A 1 747 ? -44.926 11.162 51.859 1.00 68.25 747 LEU A N 1
ATOM 5001 C CA . LEU A 1 747 ? -44.919 9.890 51.135 1.00 68.25 747 LEU A CA 1
ATOM 5002 C C . LEU A 1 747 ? -44.820 10.189 49.632 1.00 68.25 747 LEU A C 1
ATOM 5004 O O . LEU A 1 747 ? -45.641 10.924 49.083 1.00 68.25 747 LEU A O 1
ATOM 5008 N N . GLN A 1 748 ? -43.794 9.653 48.970 1.00 79.44 748 GLN A N 1
ATOM 5009 C CA . GLN A 1 748 ? -43.513 9.917 47.558 1.00 79.44 748 GLN A CA 1
ATOM 5010 C C . GLN A 1 748 ? -43.746 8.668 46.720 1.00 79.44 748 GLN A C 1
ATOM 5012 O O . GLN A 1 748 ? -43.139 7.630 46.971 1.00 79.44 748 GLN A O 1
ATOM 5017 N N . MET A 1 749 ? -44.559 8.798 45.674 1.00 84.50 749 MET A N 1
ATOM 5018 C CA . MET A 1 749 ? -44.525 7.864 44.552 1.00 84.50 749 MET A CA 1
ATOM 5019 C C . MET A 1 749 ? -43.362 8.255 43.645 1.00 84.50 749 MET A C 1
ATOM 5021 O O . MET A 1 749 ? -43.238 9.424 43.274 1.00 84.50 749 MET A O 1
ATOM 5025 N N . LYS A 1 750 ? -42.518 7.289 43.285 1.00 86.19 750 LYS A N 1
ATOM 5026 C CA . LYS A 1 750 ? -41.393 7.469 42.360 1.00 86.19 750 LYS A CA 1
ATOM 5027 C C . LYS A 1 750 ? -41.489 6.460 41.221 1.00 86.19 750 LYS A C 1
ATOM 5029 O O . LYS A 1 750 ? -42.125 5.420 41.371 1.00 86.19 750 LYS A O 1
ATOM 5034 N N . GLY A 1 751 ? -40.863 6.770 40.098 1.00 86.19 751 GLY A N 1
ATOM 5035 C CA . GLY A 1 751 ? -40.611 5.816 39.026 1.00 86.19 751 GLY A CA 1
ATOM 5036 C C . GLY A 1 751 ? -39.423 6.251 38.196 1.00 86.19 751 GLY A C 1
ATOM 5037 O O . GLY A 1 751 ? -39.216 7.448 37.988 1.00 86.19 751 GLY A O 1
ATOM 5038 N N . ILE A 1 752 ? -38.652 5.276 37.741 1.00 86.00 752 ILE A N 1
ATOM 5039 C CA . ILE A 1 752 ? -37.451 5.472 36.935 1.00 86.00 752 ILE A CA 1
ATOM 5040 C C . ILE A 1 752 ? -37.583 4.547 35.725 1.00 86.00 752 ILE A C 1
ATOM 5042 O O . ILE A 1 752 ? -38.066 3.424 35.858 1.00 86.00 752 ILE A O 1
ATOM 5046 N N . SER A 1 753 ? -37.247 5.020 34.528 1.00 87.19 753 SER A N 1
ATOM 5047 C CA . SER A 1 753 ? -37.202 4.145 33.356 1.00 87.19 753 SER A CA 1
ATOM 5048 C C . SER A 1 753 ? -36.001 3.204 33.445 1.00 87.19 753 SER A C 1
ATOM 5050 O O . SER A 1 753 ? -34.995 3.529 34.075 1.00 87.19 753 SER A O 1
ATOM 5052 N N . ALA A 1 754 ? -36.045 2.087 32.717 1.00 82.25 754 ALA A N 1
ATOM 5053 C CA . ALA A 1 754 ? -34.802 1.416 32.348 1.00 82.25 754 ALA A CA 1
ATOM 5054 C C . ALA A 1 754 ? -33.875 2.412 31.611 1.00 82.25 754 ALA A C 1
ATOM 5056 O O . ALA A 1 754 ? -34.389 3.318 30.934 1.00 82.25 754 ALA A O 1
ATOM 5057 N N . PRO A 1 755 ? -32.543 2.287 31.744 1.00 85.12 755 PRO A N 1
ATOM 5058 C CA . PRO A 1 755 ? -31.614 3.078 30.950 1.00 85.12 755 PRO A CA 1
ATOM 5059 C C . PRO A 1 755 ? -31.791 2.752 29.466 1.00 85.12 755 PRO A C 1
ATOM 5061 O O . PRO A 1 755 ? -32.003 1.598 29.088 1.00 85.12 755 PRO A O 1
ATOM 5064 N N . PHE A 1 756 ? -31.724 3.775 28.621 1.00 90.12 756 PHE A N 1
ATOM 5065 C CA . PHE A 1 756 ? -31.791 3.610 27.174 1.00 90.12 756 PHE A CA 1
ATOM 5066 C C . PHE A 1 756 ? -30.825 4.559 26.473 1.00 90.12 756 PHE A C 1
ATOM 5068 O O . PHE A 1 756 ? -30.523 5.651 26.956 1.00 90.12 756 PHE A O 1
ATOM 5075 N N . VAL A 1 757 ? -30.346 4.125 25.309 1.00 92.88 757 VAL A N 1
ATOM 5076 C CA . VAL A 1 757 ? -29.310 4.819 24.541 1.00 92.88 757 VAL A CA 1
ATOM 5077 C C . VAL A 1 757 ? -29.937 5.725 23.486 1.00 92.88 757 VAL A C 1
ATOM 5079 O O . VAL A 1 757 ? -30.830 5.307 22.750 1.00 92.88 757 VAL A O 1
ATOM 5082 N N . VAL A 1 758 ? -29.433 6.951 23.360 1.00 94.50 758 VAL A N 1
ATOM 5083 C CA . VAL A 1 758 ? -29.733 7.869 22.256 1.00 94.50 758 VAL A CA 1
ATOM 5084 C C . VAL A 1 758 ? -28.478 8.030 21.401 1.00 94.50 758 VAL A C 1
ATOM 5086 O O . VAL A 1 758 ? -27.479 8.582 21.861 1.00 94.50 758 VAL A O 1
ATOM 5089 N N . LYS A 1 759 ? -28.513 7.544 20.155 1.00 94.94 759 LYS A N 1
ATOM 5090 C CA . LYS A 1 759 ? -27.395 7.650 19.196 1.00 94.94 759 LYS A CA 1
ATOM 5091 C C . LYS A 1 759 ? -27.497 8.929 18.346 1.00 94.94 759 LYS A C 1
ATOM 5093 O O . LYS A 1 759 ? -28.599 9.470 18.213 1.00 94.94 759 LYS A O 1
ATOM 5098 N N . PRO A 1 760 ? -26.412 9.397 17.698 1.00 96.00 760 PRO A N 1
ATOM 5099 C CA . PRO A 1 760 ? -26.510 10.522 16.769 1.00 96.00 760 PRO A CA 1
ATOM 5100 C C . PRO A 1 760 ? -27.380 10.185 15.553 1.00 96.00 760 PRO A C 1
ATOM 5102 O O . PRO A 1 760 ? -27.457 9.025 15.125 1.00 96.00 760 PRO A O 1
ATOM 5105 N N . TYR A 1 761 ? -27.998 11.212 14.974 1.00 96.19 761 TYR A N 1
ATOM 5106 C CA . TYR A 1 761 ? -28.808 11.091 13.765 1.00 96.19 761 TYR A CA 1
ATOM 5107 C C . TYR A 1 761 ? -27.940 10.817 12.537 1.00 96.19 761 TYR A C 1
ATOM 5109 O O . TYR A 1 761 ? -28.139 9.808 11.861 1.00 96.19 761 TYR A O 1
ATOM 5117 N N . ASP A 1 762 ? -26.946 11.672 12.293 1.00 96.88 762 ASP A N 1
ATOM 5118 C CA . ASP A 1 762 ? -25.991 11.540 11.193 1.00 96.88 762 ASP A CA 1
ATOM 5119 C C . ASP A 1 762 ? -24.619 12.144 11.549 1.00 96.88 762 ASP A C 1
ATOM 5121 O O . ASP A 1 762 ? -24.373 12.576 12.682 1.00 96.88 762 ASP A O 1
ATOM 5125 N N . PHE A 1 763 ? -23.723 12.164 10.559 1.00 97.75 763 PHE A N 1
ATOM 5126 C CA . PHE A 1 763 ? -22.506 12.966 10.587 1.00 97.75 763 PHE A CA 1
ATOM 5127 C C . PHE A 1 763 ? -22.543 14.068 9.518 1.00 97.75 763 PHE A C 1
ATOM 5129 O O . PHE A 1 763 ? -23.111 13.903 8.442 1.00 97.75 763 PHE A O 1
ATOM 5136 N N . SER A 1 764 ? -21.855 15.176 9.778 1.00 96.50 764 SER A N 1
ATOM 5137 C CA . SER A 1 764 ? -21.389 16.105 8.742 1.00 96.50 764 SER A CA 1
ATOM 5138 C C . SER A 1 764 ? -19.903 15.875 8.504 1.00 96.50 764 SER A C 1
ATOM 5140 O O . SER A 1 764 ? -19.165 15.743 9.477 1.00 96.50 764 SER A O 1
ATOM 5142 N N . ILE A 1 765 ? -19.461 15.852 7.245 1.00 97.44 765 ILE A N 1
ATOM 5143 C CA . ILE A 1 765 ? -18.051 15.685 6.869 1.00 97.44 765 ILE A CA 1
ATOM 5144 C C . ILE A 1 765 ? -17.677 16.823 5.926 1.00 97.44 765 ILE A C 1
ATOM 5146 O O . ILE A 1 765 ? -18.167 16.884 4.798 1.00 97.44 765 ILE A O 1
ATOM 5150 N N . ILE A 1 766 ? -16.811 17.720 6.388 1.00 96.44 766 ILE A N 1
ATOM 5151 C CA . ILE A 1 766 ? -16.374 18.890 5.623 1.00 96.44 766 ILE A CA 1
ATOM 5152 C C . ILE A 1 766 ? -14.860 18.792 5.422 1.00 96.44 766 ILE A C 1
ATOM 5154 O O . ILE A 1 766 ? -14.122 19.037 6.374 1.00 96.44 766 ILE A O 1
ATOM 5158 N N . PRO A 1 767 ? -14.375 18.414 4.227 1.00 96.00 767 PRO A N 1
ATOM 5159 C CA . PRO A 1 767 ? -12.949 18.398 3.925 1.00 96.00 767 PRO A CA 1
ATOM 5160 C C . PRO A 1 767 ? -12.438 19.791 3.536 1.00 96.00 767 PRO A C 1
ATOM 5162 O O . PRO A 1 767 ? -13.198 20.620 3.039 1.00 96.00 767 PRO A O 1
ATOM 5165 N N . CYS A 1 768 ? -11.147 20.054 3.733 1.00 94.06 768 CYS A N 1
ATOM 5166 C CA . CYS A 1 768 ? -10.472 21.272 3.285 1.00 94.06 768 CYS A CA 1
ATOM 5167 C C . CYS A 1 768 ? -8.943 21.085 3.248 1.00 94.06 768 CYS A C 1
ATOM 5169 O O . CYS A 1 768 ? -8.414 20.142 3.826 1.00 94.06 768 CYS A O 1
ATOM 5171 N N . THR A 1 769 ? -8.209 21.965 2.564 1.00 92.44 769 THR A N 1
ATOM 5172 C CA . THR A 1 769 ? -6.758 21.790 2.342 1.00 92.44 769 THR A CA 1
ATOM 5173 C C . THR A 1 769 ? -5.859 22.444 3.390 1.00 92.44 769 THR A C 1
ATOM 5175 O O . THR A 1 769 ? -4.693 22.080 3.491 1.00 92.44 769 THR A O 1
ATOM 5178 N N . SER A 1 770 ? -6.359 23.418 4.157 1.00 82.19 770 SER A N 1
ATOM 5179 C CA . SER A 1 770 ? -5.521 24.180 5.100 1.00 82.19 770 SER A CA 1
ATOM 5180 C C . SER A 1 770 ? -6.242 24.716 6.342 1.00 82.19 770 SER A C 1
ATOM 5182 O O . SER A 1 770 ? -5.609 24.879 7.383 1.00 82.19 770 SER A O 1
ATOM 5184 N N . ALA A 1 771 ? -7.556 24.962 6.290 1.00 78.75 771 ALA A N 1
ATOM 5185 C CA . ALA A 1 771 ? -8.313 25.406 7.463 1.00 78.75 771 ALA A CA 1
ATOM 5186 C C . ALA A 1 771 ? -8.456 24.273 8.502 1.00 78.75 771 ALA A C 1
ATOM 5188 O O . ALA A 1 771 ? -8.559 23.102 8.152 1.00 78.75 771 ALA A O 1
ATOM 5189 N N . THR A 1 772 ? -8.441 24.599 9.796 1.00 80.81 772 THR A N 1
ATOM 5190 C CA . THR A 1 772 ? -8.799 23.657 10.873 1.00 80.81 772 THR A CA 1
ATOM 5191 C C . THR A 1 772 ? -9.480 24.443 12.000 1.00 80.81 772 THR A C 1
ATOM 5193 O O . THR A 1 772 ? -8.828 25.316 12.573 1.00 80.81 772 THR A O 1
ATOM 5196 N N . PRO A 1 773 ? -10.757 24.182 12.341 1.00 88.06 773 PRO A N 1
ATOM 5197 C CA . PRO A 1 773 ? -11.677 23.250 11.684 1.00 88.06 773 PRO A CA 1
ATOM 5198 C C . PRO A 1 773 ? -12.048 23.693 10.255 1.00 88.06 773 PRO A C 1
ATOM 5200 O O . PRO A 1 773 ? -12.005 24.876 9.918 1.00 88.06 773 PRO A O 1
ATOM 5203 N N . CYS A 1 774 ? -12.432 22.738 9.412 1.00 92.44 774 CYS A N 1
ATOM 5204 C CA . CYS A 1 774 ? -12.991 22.994 8.092 1.00 92.44 774 CYS A CA 1
ATOM 5205 C C . CYS A 1 774 ? -14.437 23.495 8.233 1.00 92.44 774 CYS A C 1
ATOM 5207 O O . CYS A 1 774 ? -15.335 22.737 8.595 1.00 92.44 774 CYS A O 1
ATOM 5209 N N . LEU A 1 775 ? -14.660 24.779 7.944 1.00 90.38 775 LEU A N 1
ATOM 5210 C CA . LEU A 1 775 ? -15.984 25.411 8.042 1.00 90.38 775 LEU A CA 1
ATOM 5211 C C . LEU A 1 775 ? -16.755 25.410 6.716 1.00 90.38 775 LEU A C 1
ATOM 5213 O O . LEU A 1 775 ? -17.982 25.435 6.714 1.00 90.38 775 LEU A O 1
ATOM 5217 N N . ILE A 1 776 ? -16.037 25.398 5.590 1.00 88.81 776 ILE A N 1
ATOM 5218 C CA . ILE A 1 776 ? -16.597 25.442 4.237 1.00 88.81 776 ILE A CA 1
ATOM 5219 C C . ILE A 1 776 ? -15.930 24.327 3.431 1.00 88.81 776 ILE A C 1
ATOM 5221 O O . ILE A 1 776 ? -14.701 24.243 3.400 1.00 88.81 776 ILE A O 1
ATOM 5225 N N . GLY A 1 777 ? -16.741 23.461 2.820 1.00 85.69 777 GLY A N 1
ATOM 5226 C CA . GLY A 1 777 ? -16.254 22.381 1.960 1.00 85.69 777 GLY A CA 1
ATOM 5227 C C . GLY A 1 777 ? -15.769 22.898 0.601 1.00 85.69 777 GLY A C 1
ATOM 5228 O O . GLY A 1 777 ? -16.096 24.027 0.224 1.00 85.69 777 GLY A O 1
ATOM 5229 N N . PRO A 1 778 ? -15.003 22.096 -0.158 1.00 88.69 778 PRO A N 1
ATOM 5230 C CA . PRO A 1 778 ? -14.620 22.461 -1.514 1.00 88.69 778 PRO A CA 1
ATOM 5231 C C . PRO A 1 778 ? -15.859 22.625 -2.400 1.00 88.69 778 PRO A C 1
ATOM 5233 O O . PRO A 1 778 ? -16.885 21.976 -2.189 1.00 88.69 778 PRO A O 1
ATOM 5236 N N . ALA A 1 779 ? -15.750 23.485 -3.414 1.00 90.00 779 ALA A N 1
ATOM 5237 C CA . ALA A 1 779 ? -16.738 23.521 -4.484 1.00 90.00 779 ALA A CA 1
ATOM 5238 C C . ALA A 1 779 ? -16.772 22.159 -5.198 1.00 90.00 779 ALA A C 1
ATOM 5240 O O . ALA A 1 779 ? -15.726 21.536 -5.373 1.00 90.00 779 ALA A O 1
ATOM 5241 N N . ASP A 1 780 ? -17.958 21.715 -5.621 1.00 91.94 780 ASP A N 1
ATOM 5242 C CA . ASP A 1 780 ? -18.099 20.449 -6.343 1.00 91.94 780 ASP A CA 1
ATOM 5243 C C . ASP A 1 780 ? -17.285 20.494 -7.655 1.00 91.94 780 ASP A C 1
ATOM 5245 O O . ASP A 1 780 ? -17.557 21.342 -8.513 1.00 91.94 780 ASP A O 1
ATOM 5249 N N . PRO A 1 781 ? -16.286 19.610 -7.843 1.00 90.19 781 PRO A N 1
ATOM 5250 C CA . PRO A 1 781 ? -15.485 19.569 -9.067 1.00 90.19 781 PRO A CA 1
ATOM 5251 C C . PRO A 1 781 ? -16.237 18.981 -10.273 1.00 90.19 781 PRO A C 1
ATOM 5253 O O . PRO A 1 781 ? -15.709 18.992 -11.390 1.00 90.19 781 PRO A O 1
ATOM 5256 N N . GLY A 1 782 ? -17.432 18.418 -10.069 1.00 92.12 782 GLY A N 1
ATOM 5257 C CA . GLY A 1 782 ? -18.110 17.586 -11.057 1.00 92.12 782 GLY A CA 1
ATOM 5258 C C . GLY A 1 782 ? -17.350 16.285 -11.347 1.00 92.12 782 GLY A C 1
ATOM 5259 O O . GLY A 1 782 ? -16.307 15.995 -10.767 1.00 92.12 782 GLY A O 1
ATOM 5260 N N . LEU A 1 783 ? -17.871 15.473 -12.271 1.00 93.25 783 LEU A N 1
ATOM 5261 C CA . LEU A 1 783 ? -17.371 14.108 -12.523 1.00 93.25 783 LEU A CA 1
ATOM 5262 C C . LEU A 1 783 ? -16.650 13.935 -13.870 1.00 93.25 783 LEU A C 1
ATOM 5264 O O . LEU A 1 783 ? -16.209 12.843 -14.212 1.00 93.25 783 LEU A O 1
ATOM 5268 N N . THR A 1 784 ? -16.516 15.005 -14.656 1.00 87.88 784 THR A N 1
ATOM 5269 C CA . THR A 1 784 ? -15.990 14.952 -16.033 1.00 87.88 784 THR A CA 1
ATOM 5270 C C . THR A 1 784 ? -14.484 15.197 -16.136 1.00 87.88 784 THR A C 1
ATOM 5272 O O . THR A 1 784 ? -13.946 15.190 -17.243 1.00 87.88 784 THR A O 1
ATOM 5275 N N . GLY A 1 785 ? -13.800 15.436 -15.011 1.00 82.12 785 GLY A N 1
ATOM 5276 C CA . GLY A 1 785 ? -12.368 15.751 -14.977 1.00 82.12 785 GLY A CA 1
ATOM 5277 C C . GLY A 1 785 ? -12.030 17.208 -15.324 1.00 82.12 785 GLY A C 1
ATOM 5278 O O . GLY A 1 785 ? -10.862 17.516 -15.548 1.00 82.12 785 GLY A O 1
ATOM 5279 N N . GLY A 1 786 ? -13.014 18.119 -15.359 1.00 80.25 786 GLY A N 1
ATOM 5280 C CA . GLY A 1 786 ? -12.839 19.539 -15.721 1.00 80.25 786 GLY A CA 1
ATOM 5281 C C . GLY A 1 786 ? -12.909 20.565 -14.577 1.00 80.25 786 GLY A C 1
ATOM 5282 O O . GLY A 1 786 ? -12.579 21.721 -14.814 1.00 80.25 786 GLY A O 1
ATOM 5283 N N . GLY A 1 787 ? -13.319 20.178 -13.363 1.00 85.88 787 GLY A N 1
ATOM 5284 C CA . GLY A 1 787 ? -13.455 21.096 -12.221 1.00 85.88 787 GLY A CA 1
ATOM 5285 C C . GLY A 1 787 ? -12.139 21.641 -11.659 1.00 85.88 787 GLY A C 1
ATOM 5286 O O . GLY A 1 787 ? -11.055 21.326 -12.148 1.00 85.88 787 GLY A O 1
ATOM 5287 N N . GLY A 1 788 ? -12.238 22.460 -10.610 1.00 89.31 788 GLY A N 1
ATOM 5288 C CA . GLY A 1 788 ? -11.074 23.014 -9.914 1.00 89.31 788 GLY A CA 1
ATOM 5289 C C . GLY A 1 788 ? -10.219 21.944 -9.224 1.00 89.31 788 GLY A C 1
ATOM 5290 O O . GLY A 1 788 ? -10.713 20.887 -8.824 1.00 89.31 788 GLY A O 1
ATOM 5291 N N . ILE A 1 789 ? -8.927 22.239 -9.076 1.00 94.38 789 ILE A N 1
ATOM 5292 C CA . ILE A 1 789 ? -7.983 21.400 -8.331 1.00 94.38 789 ILE A CA 1
ATOM 5293 C C . ILE A 1 789 ? -8.270 21.571 -6.839 1.00 94.38 789 ILE A C 1
ATOM 5295 O O . ILE A 1 789 ? -8.262 22.691 -6.331 1.00 94.38 789 ILE A O 1
ATOM 5299 N N . PHE A 1 790 ? -8.499 20.461 -6.141 1.00 95.62 790 PHE A N 1
ATOM 5300 C CA . PHE A 1 790 ? -8.569 20.449 -4.684 1.00 95.62 790 PHE A CA 1
ATOM 5301 C C . PHE A 1 790 ? -7.166 20.341 -4.097 1.00 95.62 790 PHE A C 1
ATOM 5303 O O . PHE A 1 790 ? -6.709 21.258 -3.424 1.00 95.62 790 PHE A O 1
ATOM 5310 N N . ILE A 1 791 ? -6.461 19.246 -4.388 1.00 96.62 791 ILE A N 1
ATOM 5311 C CA . ILE A 1 791 ? -5.104 18.993 -3.896 1.00 96.62 791 ILE A CA 1
ATOM 5312 C C . ILE A 1 791 ? -4.396 17.966 -4.788 1.00 96.62 791 ILE A C 1
ATOM 5314 O O . ILE A 1 791 ? -5.020 17.288 -5.602 1.00 96.62 791 ILE A O 1
ATOM 5318 N N . LYS A 1 792 ? -3.079 17.851 -4.648 1.00 97.75 792 L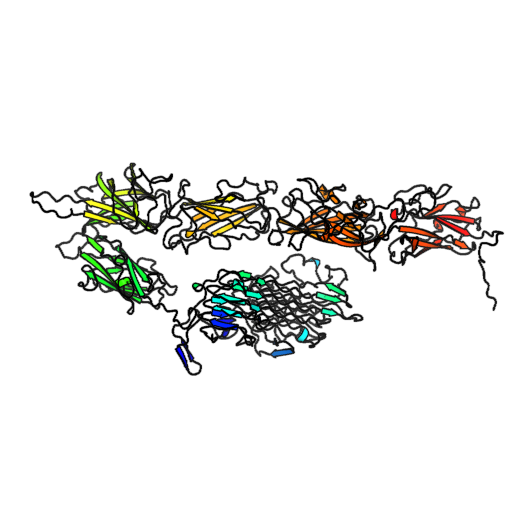YS A N 1
ATOM 5319 C CA . LYS A 1 792 ? -2.287 16.786 -5.268 1.00 97.75 792 LYS A CA 1
ATOM 5320 C C . LYS A 1 792 ? -2.461 15.455 -4.518 1.00 97.75 792 LYS A C 1
ATOM 5322 O O . LYS A 1 792 ? -2.588 15.442 -3.296 1.00 97.75 792 LYS A O 1
ATOM 5327 N N . ALA A 1 793 ? -2.445 14.347 -5.246 1.00 97.81 793 ALA A N 1
ATOM 5328 C CA . ALA A 1 793 ? -2.585 12.990 -4.739 1.00 97.81 793 ALA A CA 1
ATOM 5329 C C . ALA A 1 793 ? -1.455 12.651 -3.757 1.00 97.81 793 ALA A C 1
ATOM 5331 O O . ALA A 1 793 ? -0.290 12.971 -3.984 1.00 97.81 793 ALA A O 1
ATOM 5332 N N . GLY A 1 794 ? -1.799 11.999 -2.653 1.00 94.25 794 GLY A N 1
ATOM 5333 C CA . GLY A 1 794 ? -0.894 11.636 -1.563 1.00 94.25 794 GLY A CA 1
ATOM 5334 C C . GLY A 1 794 ? -0.582 12.777 -0.591 1.00 94.25 794 GLY A C 1
ATOM 5335 O O . GLY A 1 794 ? -0.109 12.501 0.508 1.00 94.25 794 GLY A O 1
ATOM 5336 N N . ASN A 1 795 ? -0.882 14.035 -0.935 1.00 95.44 795 ASN A N 1
ATOM 5337 C CA . ASN A 1 795 ? -0.679 15.146 -0.008 1.00 95.44 795 ASN A CA 1
ATOM 5338 C C . ASN A 1 795 ? -1.785 15.199 1.060 1.00 95.44 795 ASN A C 1
ATOM 5340 O O . ASN A 1 795 ? -2.949 14.899 0.766 1.00 95.44 795 ASN A O 1
ATOM 5344 N N . PRO A 1 796 ? -1.433 15.579 2.303 1.00 95.56 796 PRO A N 1
ATOM 5345 C CA . PRO A 1 796 ? -2.377 15.599 3.405 1.00 95.56 796 PRO A CA 1
ATOM 5346 C C . PRO A 1 796 ? -3.414 16.714 3.235 1.00 95.56 796 PRO A C 1
ATOM 5348 O O . PRO A 1 796 ? -3.090 17.841 2.861 1.00 95.56 796 PRO A O 1
ATOM 5351 N N . PHE A 1 797 ? -4.661 16.401 3.564 1.00 95.94 797 PHE A N 1
ATOM 5352 C CA . PHE A 1 797 ? -5.774 17.327 3.690 1.00 95.94 797 PHE A CA 1
ATOM 5353 C C . PHE A 1 797 ? -6.512 17.093 5.015 1.00 95.94 797 PHE A C 1
ATOM 5355 O O . PHE A 1 797 ? -6.369 16.063 5.685 1.00 95.94 797 PHE A O 1
ATOM 5362 N N . ASN A 1 798 ? -7.315 18.078 5.396 1.00 96.06 798 ASN A N 1
ATOM 5363 C CA . ASN A 1 798 ? -8.041 18.098 6.654 1.00 96.06 798 ASN A CA 1
ATOM 5364 C C . ASN A 1 798 ? -9.512 17.740 6.432 1.00 96.06 798 ASN A C 1
ATOM 5366 O O . ASN A 1 798 ? -10.060 17.939 5.346 1.00 96.06 798 ASN A O 1
ATOM 5370 N N . ALA A 1 799 ? -10.186 17.280 7.481 1.00 96.44 799 ALA A N 1
ATOM 5371 C CA . ALA A 1 799 ? -11.640 17.224 7.523 1.00 96.44 799 ALA A CA 1
ATOM 5372 C C . ALA A 1 799 ? -12.170 17.536 8.924 1.00 96.44 799 ALA A C 1
ATOM 5374 O O . ALA A 1 799 ? -11.568 17.172 9.934 1.00 96.44 799 ALA A O 1
ATOM 5375 N N . THR A 1 800 ? -13.330 18.181 8.985 1.00 97.44 800 THR A N 1
ATOM 5376 C CA . THR A 1 800 ? -14.108 18.321 10.216 1.00 97.44 800 THR A CA 1
ATOM 5377 C C . THR A 1 800 ? -15.309 17.396 10.155 1.00 97.44 800 THR A C 1
ATOM 5379 O O . THR A 1 800 ? -16.102 17.450 9.213 1.00 97.44 800 THR A O 1
ATOM 5382 N N . ILE A 1 801 ? -15.414 16.536 11.165 1.00 97.62 801 ILE A N 1
ATOM 5383 C CA . ILE A 1 801 ? -16.495 15.579 11.343 1.00 97.62 801 ILE A CA 1
ATOM 5384 C C . ILE A 1 801 ? -17.336 16.041 12.528 1.00 97.62 801 ILE A C 1
ATOM 5386 O O . ILE A 1 801 ? -16.820 16.228 13.628 1.00 97.62 801 ILE A O 1
ATOM 5390 N N . THR A 1 802 ? -18.636 16.210 12.322 1.00 97.12 802 THR A N 1
ATOM 5391 C CA . THR A 1 802 ? -19.575 16.603 13.381 1.00 97.12 802 THR A CA 1
ATOM 5392 C C . THR A 1 802 ? -20.633 15.529 13.543 1.00 97.12 802 THR A C 1
ATOM 5394 O O . THR A 1 802 ? -21.319 15.222 12.574 1.00 97.12 802 THR A O 1
ATOM 5397 N N . ALA A 1 803 ? -20.786 14.978 14.744 1.00 96.81 803 ALA A N 1
ATOM 5398 C CA . ALA A 1 803 ? -21.938 14.150 15.092 1.00 96.81 803 ALA A CA 1
ATOM 5399 C C . ALA A 1 803 ? -23.139 15.062 15.336 1.00 96.81 803 ALA A C 1
ATOM 5401 O O . ALA A 1 803 ? -23.026 16.016 16.112 1.00 96.81 803 ALA A O 1
ATOM 5402 N N . ARG A 1 804 ? -24.257 14.816 14.649 1.00 95.00 804 ARG A N 1
ATOM 5403 C CA . ARG A 1 804 ? -25.415 15.716 14.695 1.00 95.00 804 ARG A CA 1
ATOM 5404 C C . ARG A 1 804 ? -26.678 15.011 15.153 1.00 95.00 804 ARG A C 1
ATOM 5406 O O . ARG A 1 804 ? -26.890 13.828 14.885 1.00 95.00 804 ARG A O 1
ATOM 5413 N N . GLY A 1 805 ? -27.537 15.777 15.813 1.00 92.38 805 GLY A N 1
ATOM 5414 C CA . GLY A 1 805 ? -28.937 15.440 16.007 1.00 92.38 805 GLY A CA 1
ATOM 5415 C C . GLY A 1 805 ? -29.752 15.817 14.772 1.00 92.38 805 GLY A C 1
ATOM 5416 O O . GLY A 1 805 ? -29.307 16.573 13.901 1.00 92.38 805 GLY A O 1
ATOM 5417 N N . PHE A 1 806 ? -30.974 15.305 14.697 1.00 91.81 806 PHE A N 1
ATOM 5418 C CA . PHE A 1 806 ? -31.940 15.723 13.690 1.00 91.81 806 PHE A CA 1
ATOM 5419 C C . PHE A 1 806 ? -32.170 17.241 13.782 1.00 91.81 806 PHE A C 1
ATOM 5421 O O . PHE A 1 806 ? -32.352 17.786 14.869 1.00 91.81 806 PHE A O 1
ATOM 5428 N N . GLY A 1 807 ? -32.108 17.932 12.641 1.00 86.00 807 GLY A N 1
ATOM 5429 C CA . GLY A 1 807 ? -32.055 19.400 12.577 1.00 86.00 807 GLY A CA 1
ATOM 5430 C C . GLY A 1 807 ? -30.642 19.981 12.419 1.00 86.00 807 GLY A C 1
ATOM 5431 O O . GLY A 1 807 ? -30.509 21.175 12.164 1.00 86.00 807 GLY A O 1
ATOM 5432 N N . GLY A 1 808 ? -29.592 19.151 12.489 1.00 87.19 808 GLY A N 1
ATOM 5433 C CA . GLY A 1 808 ? -28.224 19.512 12.093 1.00 87.19 808 GLY A CA 1
ATOM 5434 C C . GLY A 1 808 ? -27.357 20.140 13.190 1.00 87.19 808 GLY A C 1
ATOM 5435 O O . GLY A 1 808 ? -26.239 20.569 12.905 1.00 87.19 808 GLY A O 1
ATOM 5436 N N . THR A 1 809 ? -27.831 20.189 14.434 1.00 87.06 809 THR A N 1
ATOM 5437 C CA . THR A 1 809 ? -27.046 20.664 15.583 1.00 87.06 809 THR A CA 1
ATOM 5438 C C . THR A 1 809 ? -26.062 19.597 16.047 1.00 87.06 809 THR A C 1
ATOM 5440 O O . THR A 1 809 ? -26.400 18.414 16.054 1.00 87.06 809 THR A O 1
ATOM 5443 N N . ALA A 1 810 ? -24.856 20.000 16.458 1.00 91.00 810 ALA A N 1
ATOM 5444 C CA . ALA A 1 810 ? -23.884 19.077 17.042 1.00 91.00 810 ALA A CA 1
ATOM 5445 C C . ALA A 1 810 ? -24.441 18.426 18.320 1.00 91.00 810 ALA A C 1
ATOM 5447 O O . ALA A 1 810 ? -25.226 19.055 19.028 1.00 91.00 810 ALA A O 1
ATOM 5448 N N . THR A 1 811 ? -24.027 17.193 18.613 1.00 92.25 811 THR A N 1
ATOM 5449 C CA . THR A 1 811 ? -24.372 16.455 19.843 1.00 92.25 811 THR A CA 1
ATOM 5450 C C . THR A 1 811 ? -23.172 16.465 20.797 1.00 92.25 811 THR A C 1
ATOM 5452 O O . THR A 1 811 ? -22.249 15.656 20.606 1.00 92.25 811 THR A O 1
ATOM 5455 N N . PRO A 1 812 ? -23.108 17.387 21.779 1.00 89.88 812 PRO A N 1
ATOM 5456 C CA . PRO A 1 812 ? -21.918 17.590 22.601 1.00 89.88 812 PRO A CA 1
ATOM 5457 C C . PRO A 1 812 ? -21.412 16.341 23.322 1.00 89.88 812 PRO A C 1
ATOM 5459 O O . PRO A 1 812 ? -20.197 16.158 23.441 1.00 89.88 812 PRO A O 1
ATOM 5462 N N . ASN A 1 813 ? -22.314 15.449 23.736 1.00 90.56 813 ASN A N 1
ATOM 5463 C CA . ASN A 1 813 ? -21.957 14.236 24.468 1.00 90.56 813 ASN A CA 1
ATOM 5464 C C . ASN A 1 813 ? -21.277 13.153 23.612 1.00 90.56 813 ASN A C 1
ATOM 5466 O O . ASN A 1 813 ? -20.739 12.199 24.174 1.00 90.56 813 ASN A O 1
ATOM 5470 N N . PHE A 1 814 ? -21.248 13.264 22.277 1.00 92.94 814 PHE A N 1
ATOM 5471 C CA . PHE A 1 814 ? -20.761 12.177 21.411 1.00 92.94 814 PHE A CA 1
ATOM 5472 C C . PHE A 1 814 ? -19.289 11.801 21.640 1.00 92.94 814 PHE A C 1
ATOM 5474 O O . PHE A 1 814 ? -18.921 10.654 21.400 1.00 92.94 814 PHE A O 1
ATOM 5481 N N . GLY A 1 815 ? -18.452 12.703 22.160 1.00 90.31 815 GLY A N 1
ATOM 5482 C CA . GLY A 1 815 ? -17.064 12.379 22.517 1.00 90.31 815 GLY A CA 1
ATOM 5483 C C . GLY A 1 815 ? -16.806 12.077 23.988 1.00 90.31 815 GLY A C 1
ATOM 5484 O O . GLY A 1 815 ? -15.656 11.974 24.421 1.00 90.31 815 GLY A O 1
ATOM 5485 N N . LEU A 1 816 ? -17.870 11.934 24.771 1.00 88.88 816 LEU A N 1
ATOM 5486 C CA . LEU A 1 816 ? -17.809 11.622 26.190 1.00 88.88 816 LEU A CA 1
ATOM 5487 C C . LEU A 1 816 ? -18.234 10.170 26.451 1.00 88.88 816 LEU A C 1
ATOM 5489 O O . LEU A 1 816 ? -18.567 9.409 25.541 1.00 88.88 816 LEU A O 1
ATOM 5493 N N . GLY A 1 817 ? -18.189 9.794 27.723 1.00 84.38 817 GLY A N 1
ATOM 5494 C CA . GLY A 1 817 ? -18.684 8.515 28.207 1.00 84.38 817 GLY A CA 1
ATOM 5495 C C . GLY A 1 817 ? -17.644 7.406 28.314 1.00 84.38 817 GLY A C 1
ATOM 5496 O O . GLY A 1 817 ? -16.466 7.611 28.006 1.00 84.38 817 GLY A O 1
ATOM 5497 N N . THR A 1 818 ? -18.067 6.241 28.798 1.00 80.69 818 THR A N 1
ATOM 5498 C CA . THR A 1 818 ? -17.165 5.141 29.185 1.00 80.69 818 THR A CA 1
ATOM 5499 C C . THR A 1 818 ? -16.473 4.498 27.982 1.00 80.69 818 THR A C 1
ATOM 5501 O O . THR A 1 818 ? -15.270 4.246 28.017 1.00 80.69 818 THR A O 1
ATOM 5504 N N . ALA A 1 819 ? -17.191 4.337 26.867 1.00 80.31 819 ALA A N 1
ATOM 5505 C CA . ALA A 1 819 ? -16.680 3.711 25.646 1.00 80.31 819 ALA A CA 1
ATOM 5506 C C . ALA A 1 819 ? -15.903 4.669 24.714 1.00 80.31 819 ALA A C 1
ATOM 5508 O O . ALA A 1 819 ? -15.482 4.282 23.622 1.00 80.31 819 ALA A O 1
ATOM 5509 N N . LYS A 1 820 ? -15.671 5.930 25.117 1.00 83.50 820 LYS A N 1
ATOM 5510 C CA . LYS A 1 820 ? -15.091 6.960 24.231 1.00 83.50 820 LYS A CA 1
ATOM 5511 C C . LYS A 1 820 ? -13.689 6.634 23.701 1.00 83.50 820 LYS A C 1
ATOM 5513 O O . LYS A 1 820 ? -13.312 7.147 22.653 1.00 83.50 820 LYS A O 1
ATOM 5518 N N . GLY A 1 821 ? -12.915 5.834 24.439 1.00 81.62 821 GLY A N 1
ATOM 5519 C CA . GLY A 1 821 ? -11.541 5.444 24.093 1.00 81.62 821 GLY A CA 1
ATOM 5520 C C . GLY A 1 821 ? -11.424 4.114 23.345 1.00 81.62 821 GLY A C 1
ATOM 5521 O O . GLY A 1 821 ? -10.316 3.724 22.990 1.00 81.62 821 GLY A O 1
ATOM 5522 N N . THR A 1 822 ? -12.536 3.408 23.130 1.00 79.81 822 THR A N 1
ATOM 5523 C CA . THR A 1 822 ? -12.574 2.101 22.454 1.00 79.81 822 THR A CA 1
ATOM 5524 C C . THR A 1 822 ? -13.451 2.128 21.203 1.00 79.81 822 THR A C 1
ATOM 5526 O O . THR A 1 822 ? -13.139 1.449 20.229 1.00 79.81 822 THR A O 1
ATOM 5529 N N . GLU A 1 823 ? -14.505 2.948 21.184 1.00 86.75 823 GLU A N 1
ATOM 5530 C CA . GLU A 1 823 ? -15.377 3.134 20.023 1.00 86.75 823 GLU A CA 1
ATOM 5531 C C . GLU A 1 823 ? -14.804 4.132 19.021 1.00 86.75 823 GLU A C 1
ATOM 5533 O O . GLU A 1 823 ? -14.267 5.183 19.388 1.00 86.75 823 GLU A O 1
ATOM 5538 N N . THR A 1 824 ? -14.961 3.815 17.738 1.00 92.00 824 THR A N 1
ATOM 5539 C CA . THR A 1 824 ? -14.350 4.564 16.641 1.00 92.00 824 THR A CA 1
ATOM 5540 C C . THR A 1 824 ? -15.375 5.036 15.615 1.00 92.00 824 THR A C 1
ATOM 5542 O O . THR A 1 824 ? -16.463 4.470 15.458 1.00 92.00 824 THR A O 1
ATOM 5545 N N . VAL A 1 825 ? -15.003 6.104 14.912 1.00 96.62 825 VAL A N 1
ATOM 5546 C CA . VAL A 1 825 ? -15.636 6.561 13.678 1.00 96.62 825 VAL A CA 1
ATOM 5547 C C . VAL A 1 825 ? -14.695 6.222 12.527 1.00 96.62 825 VAL A C 1
ATOM 5549 O O . VAL A 1 825 ? -13.606 6.782 12.418 1.00 96.62 825 VAL A O 1
ATOM 5552 N N . THR A 1 826 ? -15.092 5.293 11.668 1.00 96.12 826 THR A N 1
ATOM 5553 C CA . THR A 1 826 ? -14.308 4.901 10.495 1.00 96.12 826 THR A CA 1
ATOM 5554 C C . THR A 1 826 ? -14.637 5.811 9.320 1.00 96.12 826 THR A C 1
ATOM 5556 O O . THR A 1 826 ? -15.804 5.998 8.981 1.00 96.12 826 THR A O 1
ATOM 5559 N N . LEU A 1 827 ? -13.606 6.353 8.680 1.00 97.19 827 LEU A N 1
ATOM 5560 C CA . LEU A 1 827 ? -13.676 7.080 7.424 1.00 97.19 827 LEU A CA 1
ATOM 5561 C C . LEU A 1 827 ? -13.292 6.144 6.284 1.00 97.19 827 LEU A C 1
ATOM 5563 O O . LEU A 1 827 ? -12.187 5.611 6.230 1.00 97.19 827 LEU A O 1
ATOM 5567 N N . THR A 1 828 ? -14.210 5.978 5.348 1.00 95.00 828 THR A N 1
ATOM 5568 C CA . THR A 1 828 ? -13.972 5.287 4.080 1.00 95.00 828 THR A CA 1
ATOM 5569 C C . THR A 1 828 ? -14.156 6.268 2.937 1.00 95.00 828 THR A C 1
ATOM 5571 O O . THR A 1 828 ? -14.668 7.374 3.131 1.00 95.00 828 THR A O 1
ATOM 5574 N N . ARG A 1 829 ? -13.750 5.876 1.731 1.00 95.69 829 ARG A N 1
ATOM 5575 C CA . ARG A 1 829 ? -14.032 6.664 0.536 1.00 95.69 829 ARG A CA 1
ATOM 5576 C C . ARG A 1 829 ? -14.597 5.824 -0.585 1.00 95.69 829 ARG A C 1
ATOM 5578 O O . ARG A 1 829 ? -14.250 4.652 -0.717 1.00 95.69 829 ARG A O 1
ATOM 5585 N N . THR A 1 830 ? -15.378 6.478 -1.431 1.00 96.38 830 THR A N 1
ATOM 5586 C CA . THR A 1 830 ? -15.886 5.921 -2.685 1.00 96.38 830 THR A CA 1
ATOM 5587 C C . THR A 1 830 ? -15.347 6.746 -3.840 1.00 96.38 830 THR A C 1
ATOM 5589 O O . THR A 1 830 ? -15.404 7.974 -3.794 1.00 96.38 830 THR A O 1
ATOM 5592 N N . LEU A 1 831 ? -14.807 6.083 -4.863 1.00 96.38 831 LEU A N 1
ATOM 5593 C CA . LEU A 1 831 ? -14.387 6.742 -6.095 1.00 96.38 831 LEU A CA 1
ATOM 5594 C C . LEU A 1 831 ? -15.623 7.147 -6.905 1.00 96.38 831 LEU A C 1
ATOM 5596 O O . LEU A 1 831 ? -16.459 6.304 -7.217 1.00 96.38 831 LEU A O 1
ATOM 5600 N N . MET A 1 832 ? -15.718 8.426 -7.258 1.00 95.56 832 MET A N 1
ATOM 5601 C CA . MET A 1 832 ? -16.811 8.973 -8.067 1.00 95.56 832 MET A CA 1
ATOM 5602 C C . MET A 1 832 ? -16.396 9.190 -9.521 1.00 95.56 832 MET A C 1
ATOM 5604 O O . MET A 1 832 ? -17.187 8.964 -10.435 1.00 95.56 832 MET A O 1
ATOM 5608 N N . ALA A 1 833 ? -15.157 9.629 -9.748 1.00 94.56 833 ALA A N 1
ATOM 5609 C CA . ALA A 1 833 ? -14.612 9.793 -11.086 1.00 94.56 833 ALA A CA 1
ATOM 5610 C C . ALA A 1 833 ? -13.086 9.607 -11.093 1.00 94.56 833 ALA A C 1
ATOM 5612 O O . ALA A 1 833 ? -12.427 10.145 -10.203 1.00 94.56 833 ALA A O 1
ATOM 5613 N N . PRO A 1 834 ? -12.521 8.920 -12.103 1.00 94.25 834 PRO A N 1
ATOM 5614 C CA . PRO A 1 834 ? -13.230 8.193 -13.163 1.00 94.25 834 PRO A CA 1
ATOM 5615 C C . PRO A 1 834 ? -13.953 6.943 -12.617 1.00 94.25 834 PRO A C 1
ATOM 5617 O O . PRO A 1 834 ? -13.414 6.231 -11.782 1.00 94.25 834 PRO A O 1
ATOM 5620 N N . ALA A 1 835 ? -15.179 6.665 -13.081 1.00 83.69 835 ALA A N 1
ATOM 5621 C CA . ALA A 1 835 ? -16.062 5.649 -12.479 1.00 83.69 835 ALA A CA 1
ATOM 5622 C C . ALA A 1 835 ? -15.522 4.201 -12.528 1.00 83.69 835 ALA A C 1
ATOM 5624 O O . ALA A 1 835 ? -15.892 3.382 -11.695 1.00 83.69 835 ALA A O 1
ATOM 5625 N N . ALA A 1 836 ? -14.643 3.893 -13.487 1.00 82.94 836 ALA A N 1
ATOM 5626 C CA . ALA A 1 836 ? -13.970 2.596 -13.628 1.00 82.94 836 ALA A CA 1
ATOM 5627 C C . ALA A 1 836 ? -12.477 2.656 -13.241 1.00 82.94 836 ALA A C 1
ATOM 5629 O O . ALA A 1 836 ? -11.680 1.835 -13.689 1.00 82.94 836 ALA A O 1
ATOM 5630 N N . GLY A 1 837 ? -12.085 3.680 -12.481 1.00 87.75 837 GLY A N 1
ATOM 5631 C CA . GLY A 1 837 ? -10.704 3.897 -12.073 1.00 87.75 837 GLY A CA 1
ATOM 5632 C C . GLY A 1 837 ? -10.244 3.011 -10.916 1.00 87.75 837 GLY A C 1
ATOM 5633 O O . GLY A 1 837 ? -11.036 2.376 -10.218 1.00 87.75 837 GLY A O 1
ATOM 5634 N N . SER A 1 838 ? -8.936 3.036 -10.676 1.00 92.31 838 SER A N 1
ATOM 5635 C CA . SER A 1 838 ? -8.327 2.575 -9.435 1.00 92.31 838 SER A CA 1
ATOM 5636 C C . SER A 1 838 ? -8.943 3.306 -8.250 1.00 92.31 838 SER A C 1
ATOM 5638 O O . SER A 1 838 ? -9.071 4.530 -8.233 1.00 92.31 838 SER A O 1
ATOM 5640 N N . SER A 1 839 ? -9.295 2.545 -7.221 1.00 90.38 839 SER A N 1
ATOM 5641 C CA . SER A 1 839 ? -9.762 3.120 -5.968 1.00 90.38 839 SER A CA 1
ATOM 5642 C C . SER A 1 839 ? -8.658 3.930 -5.273 1.00 90.38 839 SER A C 1
ATOM 5644 O O . SER A 1 839 ? -8.962 4.938 -4.646 1.00 90.38 839 SER A O 1
ATOM 5646 N N . GLY A 1 840 ? -7.384 3.543 -5.385 1.00 91.19 840 GLY A N 1
ATOM 5647 C CA . GLY A 1 840 ? -6.286 4.060 -4.551 1.00 91.19 840 GLY A CA 1
ATOM 5648 C C . GLY A 1 840 ? -6.398 3.604 -3.088 1.00 91.19 840 GLY A C 1
ATOM 5649 O O . GLY A 1 840 ? -7.143 2.667 -2.775 1.00 91.19 840 GLY A O 1
ATOM 5650 N N . THR A 1 841 ? -5.798 4.350 -2.163 1.00 91.94 841 THR A N 1
ATOM 5651 C CA . THR A 1 841 ? -5.772 4.129 -0.707 1.00 91.94 841 THR A CA 1
ATOM 5652 C C . THR A 1 841 ? -6.013 5.438 0.043 1.00 91.94 841 THR A C 1
ATOM 5654 O O . THR A 1 841 ? -5.283 6.410 -0.135 1.00 91.94 841 THR A O 1
ATOM 5657 N N . LEU A 1 842 ? -7.049 5.489 0.887 1.00 95.88 842 LEU A N 1
ATOM 5658 C CA . LEU A 1 842 ? -7.214 6.580 1.852 1.00 95.88 842 LEU A CA 1
ATOM 5659 C C . LEU A 1 842 ? -6.442 6.227 3.124 1.00 95.88 842 LEU A C 1
ATOM 5661 O O . LEU A 1 842 ? -6.638 5.155 3.691 1.00 95.88 842 LEU A O 1
ATOM 5665 N N . THR A 1 843 ? -5.599 7.138 3.583 1.00 91.88 843 THR A N 1
ATOM 5666 C CA . THR A 1 843 ? -4.808 7.006 4.808 1.00 91.88 843 THR A CA 1
ATOM 5667 C C . THR A 1 843 ? -5.105 8.158 5.758 1.00 91.88 843 THR A C 1
ATOM 5669 O O . THR A 1 843 ? -5.708 9.155 5.361 1.00 91.88 843 THR A O 1
ATOM 5672 N N . GLY A 1 844 ? -4.713 8.007 7.024 1.00 91.69 844 GLY A N 1
ATOM 5673 C CA . GLY A 1 844 ? -4.871 9.032 8.054 1.00 91.69 844 GLY A CA 1
ATOM 5674 C C . GLY A 1 844 ? -5.904 8.679 9.120 1.00 91.69 844 GLY A C 1
ATOM 5675 O O . GLY A 1 844 ? -6.414 7.555 9.182 1.00 91.69 844 GLY A O 1
ATOM 5676 N N . THR A 1 845 ? -6.201 9.658 9.977 1.00 92.62 845 THR A N 1
ATOM 5677 C CA . THR A 1 845 ? -7.072 9.483 11.149 1.00 92.62 845 THR A CA 1
ATOM 5678 C C . THR A 1 845 ? -8.521 9.286 10.738 1.00 92.62 845 THR A C 1
ATOM 5680 O O . THR A 1 845 ? -9.104 10.122 10.059 1.00 92.62 845 THR A O 1
ATOM 5683 N N . GLY A 1 846 ? -9.092 8.161 11.161 1.00 88.00 846 GLY A N 1
ATOM 5684 C CA . GLY A 1 846 ? -10.390 7.640 10.747 1.00 88.00 846 GLY A CA 1
ATOM 5685 C C . GLY A 1 846 ? -10.281 6.568 9.663 1.00 88.00 846 GLY A C 1
ATOM 5686 O O . GLY A 1 846 ? -11.123 5.679 9.639 1.00 88.00 846 GLY A O 1
ATOM 5687 N N . ALA A 1 847 ? -9.251 6.596 8.813 1.00 90.81 847 ALA A N 1
ATOM 5688 C CA . ALA A 1 847 ? -9.084 5.638 7.717 1.00 90.81 847 ALA A CA 1
ATOM 5689 C C . ALA A 1 847 ? -8.170 4.462 8.100 1.00 90.81 847 ALA A C 1
ATOM 5691 O O . ALA A 1 847 ? -8.622 3.323 8.181 1.00 90.81 847 ALA A O 1
ATOM 5692 N N . THR A 1 848 ? -6.890 4.733 8.377 1.00 83.00 848 THR A N 1
ATOM 5693 C CA . THR A 1 848 ? -5.892 3.713 8.760 1.00 83.00 848 THR A CA 1
ATOM 5694 C C . THR A 1 848 ? -5.489 3.802 10.227 1.00 83.00 848 THR A C 1
ATOM 5696 O O . THR A 1 848 ? -5.084 2.801 10.815 1.00 83.00 848 THR A O 1
ATOM 5699 N N . THR A 1 849 ? -5.608 4.982 10.838 1.00 88.12 849 THR A N 1
ATOM 5700 C CA . THR A 1 849 ? -5.462 5.169 12.284 1.00 88.12 849 THR A CA 1
ATOM 5701 C C . THR A 1 849 ? -6.846 5.371 12.905 1.00 88.12 849 THR A C 1
ATOM 5703 O O . THR A 1 849 ? -7.637 6.143 12.364 1.00 88.12 849 THR A O 1
ATOM 5706 N N . PRO A 1 850 ? -7.185 4.706 14.025 1.00 83.81 850 PRO A N 1
ATOM 5707 C CA . PRO A 1 850 ? -8.500 4.858 14.644 1.00 83.81 850 PRO A CA 1
ATOM 5708 C C . PRO A 1 850 ? -8.823 6.315 15.013 1.00 83.81 850 PRO A C 1
ATOM 5710 O O . PRO A 1 850 ? -8.045 6.967 15.708 1.00 83.81 850 PRO A O 1
ATOM 5713 N N . LEU A 1 851 ? -9.987 6.816 14.584 1.00 95.19 851 LEU A N 1
ATOM 5714 C CA . LEU A 1 851 ? -10.579 8.049 15.110 1.00 95.19 851 LEU A CA 1
ATOM 5715 C C . LEU A 1 851 ? -11.532 7.668 16.244 1.00 95.19 851 LEU A C 1
ATOM 5717 O O . LEU A 1 851 ? -12.674 7.283 16.000 1.00 95.19 851 LEU A O 1
ATOM 5721 N N . TYR A 1 852 ? -11.048 7.723 17.481 1.00 94.38 852 TYR A N 1
ATOM 5722 C CA . TYR A 1 852 ? -11.863 7.408 18.654 1.00 94.38 852 TYR A CA 1
ATOM 5723 C C . TYR A 1 852 ? -12.904 8.494 18.922 1.00 94.38 852 TYR A C 1
ATOM 5725 O O . TYR A 1 852 ? -12.671 9.674 18.643 1.00 94.38 852 TYR A O 1
ATOM 5733 N N . ARG A 1 853 ? -14.034 8.128 19.541 1.00 93.75 853 ARG A N 1
ATOM 5734 C CA . ARG A 1 853 ? -15.034 9.115 19.984 1.00 93.75 853 ARG A CA 1
ATOM 5735 C C . ARG A 1 853 ? -14.424 10.181 20.895 1.00 93.75 853 ARG A C 1
ATOM 5737 O O . ARG A 1 853 ? -14.799 11.339 20.786 1.00 93.75 853 ARG A O 1
ATOM 5744 N N . SER A 1 854 ? -13.422 9.848 21.710 1.00 92.00 854 SER A N 1
ATOM 5745 C CA . SER A 1 854 ? -12.704 10.813 22.560 1.00 92.00 854 SER A CA 1
ATOM 5746 C C . SER A 1 854 ? -12.071 11.989 21.806 1.00 92.00 854 SER A C 1
ATOM 5748 O O . SER A 1 854 ? -11.733 12.991 22.429 1.00 92.00 854 SER A O 1
ATOM 5750 N N . SER A 1 855 ? -11.887 11.881 20.488 1.00 94.50 855 SER A N 1
ATOM 5751 C CA . SER A 1 855 ? -11.400 12.971 19.635 1.00 94.50 855 SER A CA 1
ATOM 5752 C C . SER A 1 855 ? -12.478 14.007 19.285 1.00 94.50 855 SER A C 1
ATOM 5754 O O . SER A 1 855 ? -12.146 15.052 18.729 1.00 94.50 855 SER A O 1
ATOM 5756 N N . PHE A 1 856 ? -13.753 13.745 19.594 1.00 94.94 856 PHE A N 1
ATOM 5757 C CA . PHE A 1 856 ? -14.861 14.670 19.369 1.00 94.94 856 PHE A CA 1
ATOM 5758 C C . PHE A 1 856 ? -15.042 15.587 20.584 1.00 94.94 856 PHE A C 1
ATOM 5760 O O . PHE A 1 856 ? -15.562 15.184 21.619 1.00 94.94 856 PHE A O 1
ATOM 5767 N N . ILE A 1 857 ? -14.656 16.852 20.465 1.00 92.25 857 ILE A N 1
ATOM 5768 C CA . ILE A 1 857 ? -14.868 17.860 21.509 1.00 92.25 857 ILE A CA 1
ATOM 5769 C C . ILE A 1 857 ? -16.169 18.589 21.182 1.00 92.25 857 ILE A C 1
ATOM 5771 O O . ILE A 1 857 ? -16.308 19.150 20.097 1.00 92.25 857 ILE A O 1
ATOM 5775 N N . ASN A 1 858 ? -17.145 18.551 22.094 1.00 90.12 858 ASN A N 1
ATOM 5776 C CA . ASN A 1 858 ? -18.501 19.069 21.863 1.00 90.12 858 ASN A CA 1
ATOM 5777 C C . ASN A 1 858 ? -19.145 18.506 20.578 1.00 90.12 858 ASN A C 1
ATOM 5779 O O . ASN A 1 858 ? -19.777 19.229 19.811 1.00 90.12 858 ASN A O 1
ATOM 5783 N N . GLY A 1 859 ? -18.962 17.205 20.329 1.00 91.94 859 GLY A N 1
ATOM 5784 C CA . GLY A 1 859 ? -19.515 16.526 19.153 1.00 91.94 859 GLY A CA 1
ATOM 5785 C C . GLY A 1 859 ? -18.787 16.814 17.836 1.00 91.94 859 GLY A C 1
ATOM 5786 O O . GLY A 1 859 ? -19.267 16.394 16.783 1.00 91.94 859 GLY A O 1
ATOM 5787 N N . VAL A 1 860 ? -17.632 17.492 17.869 1.00 95.19 860 VAL A N 1
ATOM 5788 C CA . VAL A 1 860 ? -16.849 17.865 16.680 1.00 95.19 860 VAL A CA 1
ATOM 5789 C C . VAL A 1 860 ? -15.424 17.319 16.769 1.00 95.19 860 VAL A C 1
ATOM 5791 O O . VAL A 1 860 ? -14.715 17.582 17.736 1.00 95.19 860 VAL A O 1
ATOM 5794 N N . ALA A 1 861 ? -14.979 16.605 15.739 1.00 96.50 861 ALA A N 1
ATOM 5795 C CA . ALA A 1 861 ? -13.595 16.179 15.563 1.00 96.50 861 ALA A CA 1
ATOM 5796 C C . ALA A 1 861 ? -12.975 16.859 14.337 1.00 96.50 861 ALA A C 1
ATOM 5798 O O . ALA A 1 861 ? -13.616 16.993 13.295 1.00 96.50 861 ALA A O 1
ATOM 5799 N N . SER A 1 862 ? -11.705 17.242 14.449 1.00 94.56 862 SER A N 1
ATOM 5800 C CA . SER A 1 862 ? -10.898 17.710 13.321 1.00 94.56 862 SER A CA 1
ATOM 5801 C C . SER A 1 862 ? -9.772 16.718 13.069 1.00 94.56 862 SER A C 1
ATOM 5803 O O . SER A 1 862 ? -9.001 16.415 13.978 1.00 94.56 862 SER A O 1
ATOM 5805 N N . VAL A 1 863 ? -9.674 16.223 11.840 1.00 94.31 863 VAL A N 1
ATOM 5806 C CA . VAL A 1 863 ? -8.574 15.375 11.367 1.00 94.31 863 VAL A CA 1
ATOM 5807 C C . VAL A 1 863 ? -7.734 16.172 10.378 1.00 94.31 863 VAL A C 1
ATOM 5809 O O . VAL A 1 863 ? -8.287 16.906 9.563 1.00 94.31 863 VAL A O 1
ATOM 5812 N N . SER A 1 864 ? -6.408 16.063 10.460 1.00 93.12 864 SER A N 1
ATOM 5813 C CA . SER A 1 864 ? -5.476 16.915 9.699 1.00 93.12 864 SER A CA 1
ATOM 5814 C C . SER A 1 864 ? -4.452 16.148 8.859 1.00 93.12 864 SER A C 1
ATOM 5816 O O . SER A 1 864 ? -3.470 16.709 8.381 1.00 93.12 864 SER A O 1
ATOM 5818 N N . ASN A 1 865 ? -4.635 14.837 8.733 1.00 92.19 865 ASN A N 1
ATOM 5819 C CA . ASN A 1 865 ? -3.663 13.940 8.118 1.00 92.19 865 ASN A CA 1
ATOM 5820 C C . ASN A 1 865 ? -4.305 12.951 7.144 1.00 92.19 865 ASN A C 1
ATOM 5822 O O . ASN A 1 865 ? -3.754 11.871 6.940 1.00 92.19 865 ASN A O 1
ATOM 5826 N N . LEU A 1 866 ? -5.478 13.273 6.590 1.00 96.62 866 LEU A N 1
ATOM 5827 C CA . LEU A 1 866 ? -6.069 12.428 5.561 1.00 96.62 866 LEU A CA 1
ATOM 5828 C C . LEU A 1 866 ? -5.264 12.575 4.276 1.00 96.62 866 LEU A C 1
ATOM 5830 O O . LEU A 1 866 ? -4.982 13.690 3.863 1.00 96.62 866 LEU A O 1
ATOM 5834 N N . ALA A 1 867 ? -4.922 11.475 3.622 1.00 96.62 867 ALA A N 1
ATOM 5835 C CA . ALA A 1 867 ? -4.266 11.512 2.321 1.00 96.62 867 ALA A CA 1
ATOM 5836 C C . ALA A 1 867 ? -4.831 10.415 1.425 1.00 96.62 867 ALA A C 1
ATOM 5838 O O . ALA A 1 867 ? -5.031 9.284 1.869 1.00 96.62 867 ALA A O 1
ATOM 5839 N N . TRP A 1 868 ? -5.095 10.755 0.166 1.00 97.75 868 TRP A N 1
ATOM 5840 C CA . TRP A 1 868 ? -5.546 9.810 -0.851 1.00 97.75 868 TRP A CA 1
ATOM 5841 C C . TRP A 1 868 ? -4.567 9.832 -2.019 1.00 97.75 868 TRP A C 1
ATOM 5843 O O . TRP A 1 868 ? -4.311 10.890 -2.586 1.00 97.75 868 TRP A O 1
ATOM 5853 N N . ASP A 1 869 ? -3.987 8.681 -2.329 1.00 95.94 869 ASP A N 1
ATOM 5854 C CA . ASP A 1 869 ? -2.840 8.488 -3.228 1.00 95.94 869 ASP A CA 1
ATOM 5855 C C . ASP A 1 869 ? -3.195 8.402 -4.724 1.00 95.94 869 ASP A C 1
ATOM 5857 O O . ASP A 1 869 ? -2.369 7.970 -5.524 1.00 95.94 869 ASP A O 1
ATOM 5861 N N . GLU A 1 870 ? -4.395 8.823 -5.128 1.00 97.62 870 GLU A N 1
ATOM 5862 C CA . GLU A 1 870 ? -4.875 8.641 -6.497 1.00 97.62 870 GLU A CA 1
ATOM 5863 C C . GLU A 1 870 ? -5.542 9.907 -7.067 1.00 97.62 870 GLU A C 1
ATOM 5865 O O . GLU A 1 870 ? -5.943 10.822 -6.345 1.00 97.62 870 GLU A O 1
ATOM 5870 N N . VAL A 1 871 ? -5.609 9.988 -8.396 1.00 97.50 871 VAL A N 1
ATOM 5871 C CA . VAL A 1 871 ? -6.257 11.055 -9.162 1.00 97.50 871 VAL A CA 1
ATOM 5872 C C . VAL A 1 871 ? -7.754 10.806 -9.247 1.00 97.50 871 VAL A C 1
ATOM 5874 O O . VAL A 1 871 ? -8.212 9.679 -9.440 1.00 97.50 871 VAL A O 1
ATOM 5877 N N . GLY A 1 872 ? -8.543 11.872 -9.157 1.00 96.62 872 GLY A N 1
ATOM 5878 C CA . GLY A 1 872 ? -9.982 11.755 -9.343 1.00 96.62 872 GLY A CA 1
ATOM 5879 C C . GLY A 1 872 ? -10.818 12.604 -8.407 1.00 96.62 872 GLY A C 1
ATOM 5880 O O . GLY A 1 872 ? -10.396 13.646 -7.905 1.00 96.62 872 GLY A O 1
ATOM 5881 N N . VAL A 1 873 ? -12.044 12.146 -8.206 1.00 97.44 873 VAL A N 1
ATOM 5882 C CA . VAL A 1 873 ? -13.038 12.728 -7.307 1.00 97.44 873 VAL A CA 1
ATOM 5883 C C . VAL A 1 873 ? -13.580 11.605 -6.439 1.00 97.44 873 VAL A C 1
ATOM 5885 O O . VAL A 1 873 ? -13.933 10.546 -6.960 1.00 97.44 873 VAL A O 1
ATOM 5888 N N . ILE A 1 874 ? -13.655 11.832 -5.132 1.00 97.44 874 ILE A N 1
ATOM 5889 C CA . ILE A 1 874 ? -14.139 10.857 -4.150 1.00 97.44 874 ILE A CA 1
ATOM 5890 C C . ILE A 1 874 ? -15.277 11.442 -3.319 1.00 97.44 874 ILE A C 1
ATOM 5892 O O . ILE A 1 874 ? -15.451 12.652 -3.256 1.00 97.44 874 ILE A O 1
ATOM 5896 N N . THR A 1 875 ? -16.016 10.593 -2.621 1.00 97.44 875 THR A N 1
ATOM 5897 C CA . THR A 1 875 ? -16.783 10.987 -1.431 1.00 97.44 875 THR A CA 1
ATOM 5898 C C . THR A 1 875 ? -16.177 10.323 -0.204 1.00 97.44 875 THR A C 1
ATOM 5900 O O . THR A 1 875 ? -15.598 9.240 -0.308 1.00 97.44 875 THR A O 1
ATOM 5903 N N . LEU A 1 876 ? -16.297 10.957 0.960 1.00 97.75 876 LEU A N 1
ATOM 5904 C CA . LEU A 1 876 ? -15.898 10.390 2.246 1.00 97.75 876 LEU A CA 1
ATOM 5905 C C . LEU A 1 876 ? -17.139 9.925 2.998 1.00 97.75 876 LEU A C 1
ATOM 5907 O O . LEU A 1 876 ? -18.125 10.652 3.053 1.00 97.75 876 LEU A O 1
ATOM 5911 N N . THR A 1 877 ? -17.091 8.743 3.604 1.00 97.81 877 THR A N 1
ATOM 5912 C CA . THR A 1 877 ? -18.177 8.220 4.442 1.00 97.81 877 THR A CA 1
ATOM 5913 C C . THR A 1 877 ? -17.666 7.965 5.849 1.00 97.81 877 THR A C 1
ATOM 5915 O O . THR A 1 877 ? -16.723 7.197 6.027 1.00 97.81 877 THR A O 1
ATOM 5918 N N . ALA A 1 878 ? -18.294 8.601 6.836 1.00 97.88 878 ALA A N 1
ATOM 5919 C CA . ALA A 1 878 ? -18.045 8.371 8.253 1.00 97.88 878 ALA A CA 1
ATOM 5920 C C . ALA A 1 878 ? -19.052 7.354 8.780 1.00 97.88 878 ALA A C 1
ATOM 5922 O O . ALA A 1 878 ? -20.247 7.510 8.536 1.00 97.88 878 ALA A O 1
ATOM 5923 N N . VAL A 1 879 ? -18.579 6.341 9.504 1.00 96.88 879 VAL A N 1
ATOM 5924 C CA . VAL A 1 879 ? -19.410 5.289 10.095 1.00 96.88 879 VAL A CA 1
ATOM 5925 C C . VAL A 1 879 ? -19.009 5.070 11.545 1.00 96.88 879 VAL A C 1
ATOM 5927 O O . VAL A 1 879 ? -17.848 4.808 11.842 1.00 96.88 879 VAL A O 1
ATOM 5930 N N . ASN A 1 880 ? -19.983 5.113 12.443 1.00 95.19 880 ASN A N 1
ATOM 5931 C CA . ASN A 1 880 ? -19.872 4.577 13.791 1.00 95.19 880 ASN A CA 1
ATOM 5932 C C . ASN A 1 880 ? -20.828 3.384 13.881 1.00 95.19 880 ASN A C 1
ATOM 5934 O O . ASN A 1 880 ? -22.036 3.573 13.793 1.00 95.19 880 ASN A O 1
ATOM 5938 N N . SER A 1 881 ? -20.297 2.160 13.941 1.00 88.44 881 SER A N 1
ATOM 5939 C CA . SER A 1 881 ? -21.086 0.917 13.865 1.00 88.44 881 SER A CA 1
ATOM 5940 C C . SER A 1 881 ? -21.679 0.482 15.207 1.00 88.44 881 SER A C 1
ATOM 5942 O O . SER A 1 881 ? -22.681 -0.234 15.229 1.00 88.44 881 SER A O 1
ATOM 5944 N N . THR A 1 882 ? -21.069 0.917 16.310 1.00 84.44 882 THR A N 1
ATOM 5945 C CA . THR A 1 882 ? -21.519 0.663 17.679 1.00 84.44 882 THR A CA 1
ATOM 5946 C C . THR A 1 882 ? -21.518 1.953 18.484 1.00 84.44 882 THR A C 1
ATOM 5948 O O . THR A 1 882 ? -20.619 2.782 18.324 1.00 84.44 882 THR A O 1
ATOM 5951 N N . PHE A 1 883 ? -22.486 2.100 19.384 1.00 88.69 883 PHE A N 1
ATOM 5952 C CA . PHE A 1 883 ? -22.560 3.238 20.294 1.00 88.69 883 PHE A CA 1
ATOM 5953 C C . PHE A 1 883 ? -22.952 2.765 21.696 1.00 88.69 883 PHE A C 1
ATOM 5955 O O . PHE A 1 883 ? -23.992 2.126 21.866 1.00 88.69 883 PHE A O 1
ATOM 5962 N N . LEU A 1 884 ? -22.092 3.054 22.677 1.00 81.44 884 LEU A N 1
ATOM 5963 C CA . LEU A 1 884 ? -22.162 2.548 24.054 1.00 81.44 884 LEU A CA 1
ATOM 5964 C C . LEU A 1 884 ? -22.307 1.017 24.131 1.00 81.44 884 LEU A C 1
ATOM 5966 O O . LEU A 1 884 ? -23.124 0.482 24.874 1.00 81.44 884 LEU A O 1
ATOM 5970 N N . GLY A 1 885 ? -21.526 0.298 23.320 1.00 72.31 885 GLY A N 1
ATOM 5971 C CA . GLY A 1 885 ? -21.490 -1.170 23.305 1.00 72.31 885 GLY A CA 1
ATOM 5972 C C . GLY A 1 885 ? -22.679 -1.847 22.613 1.00 72.31 885 GLY A C 1
ATOM 5973 O O . GLY A 1 885 ? -22.686 -3.070 22.485 1.00 72.31 885 GLY A O 1
ATOM 5974 N N . GLN A 1 886 ? -23.659 -1.083 22.121 1.00 77.75 886 GLN A N 1
ATOM 5975 C CA . GLN A 1 886 ? -24.792 -1.606 21.355 1.00 77.75 886 GLN A CA 1
ATOM 5976 C C . GLN A 1 886 ? -24.549 -1.483 19.845 1.00 77.75 886 GLN A C 1
ATOM 5978 O O . GLN A 1 886 ? -23.913 -0.533 19.383 1.00 77.75 886 GLN A O 1
ATOM 5983 N N . VAL A 1 887 ? -25.086 -2.423 19.055 1.00 82.06 887 VAL A N 1
ATOM 5984 C CA . VAL A 1 887 ? -25.017 -2.405 17.579 1.00 82.06 887 VAL A CA 1
ATOM 5985 C C . VAL A 1 887 ? -25.996 -1.362 17.032 1.00 82.06 887 VAL A C 1
ATOM 5987 O O . VAL A 1 887 ? -27.105 -1.667 16.599 1.00 82.06 887 VAL A O 1
ATOM 5990 N N . LEU A 1 888 ? -25.581 -0.102 17.107 1.00 87.12 888 LEU A N 1
ATOM 5991 C CA . LEU A 1 888 ? -26.343 1.076 16.719 1.00 87.12 888 LEU A CA 1
ATOM 5992 C C . LEU A 1 888 ? -25.517 1.882 15.717 1.00 87.12 888 LEU A C 1
ATOM 5994 O O . LEU A 1 888 ? -24.626 2.635 16.102 1.00 87.12 888 LEU A O 1
ATOM 5998 N N . SER A 1 889 ? -25.814 1.728 14.424 1.00 90.12 889 SER A N 1
ATOM 5999 C CA . SER A 1 889 ? -25.029 2.376 13.376 1.00 90.12 889 SER A CA 1
ATOM 6000 C C . SER A 1 889 ? -25.478 3.812 13.098 1.00 90.12 889 SER A C 1
ATOM 6002 O O . SER A 1 889 ? -26.670 4.082 12.902 1.00 90.12 889 SER A O 1
ATOM 6004 N N . THR A 1 890 ? -24.516 4.717 12.970 1.00 94.81 890 THR A N 1
ATOM 6005 C CA . THR A 1 890 ? -24.698 6.055 12.398 1.00 94.81 890 THR A CA 1
ATOM 6006 C C . THR A 1 890 ? -23.700 6.238 11.266 1.00 94.81 890 THR A C 1
ATOM 6008 O O . THR A 1 890 ? -22.523 5.916 11.419 1.00 94.81 890 THR A O 1
ATOM 6011 N N . ALA A 1 891 ? -24.165 6.740 10.124 1.00 95.38 891 ALA A N 1
ATOM 6012 C CA . ALA A 1 891 ? -23.316 6.976 8.969 1.00 95.38 891 ALA A CA 1
ATOM 6013 C C . ALA A 1 891 ? -23.754 8.216 8.190 1.00 95.38 891 ALA A C 1
ATOM 6015 O O . ALA A 1 891 ? -24.932 8.571 8.196 1.00 95.38 891 ALA A O 1
ATOM 6016 N N . ALA A 1 892 ? -22.810 8.852 7.503 1.00 96.62 892 ALA A N 1
ATOM 6017 C CA . ALA A 1 892 ? -23.101 9.873 6.504 1.00 96.62 892 ALA A CA 1
ATOM 6018 C C . ALA A 1 892 ? -21.986 9.957 5.465 1.00 96.62 892 ALA A C 1
ATOM 6020 O O . ALA A 1 892 ? -20.836 9.619 5.753 1.00 96.62 892 ALA A O 1
ATOM 6021 N N . THR A 1 893 ? -22.334 10.457 4.283 1.00 96.81 893 THR A N 1
ATOM 6022 C CA . THR A 1 893 ? -21.419 10.637 3.155 1.00 96.81 893 THR A CA 1
ATOM 6023 C C . THR A 1 893 ? -21.301 12.122 2.822 1.00 96.81 893 THR A C 1
ATOM 6025 O O . THR A 1 893 ? -22.293 12.851 2.831 1.00 96.81 893 THR A O 1
ATOM 6028 N N . SER A 1 894 ? -20.082 12.587 2.555 1.00 96.12 894 SER A N 1
ATOM 6029 C CA . SER A 1 894 ? -19.810 13.956 2.120 1.00 96.12 894 SER A CA 1
ATOM 6030 C C . SER A 1 894 ? -20.329 14.214 0.702 1.00 96.12 894 SER A C 1
ATOM 6032 O O . SER A 1 894 ? -20.605 13.286 -0.058 1.00 96.12 894 SER A O 1
ATOM 6034 N N . GLY A 1 895 ? -20.352 15.485 0.296 1.00 94.25 895 GLY A N 1
ATOM 6035 C CA . GLY A 1 895 ? -20.349 15.824 -1.130 1.00 94.25 895 GLY A CA 1
ATOM 6036 C C . GLY A 1 895 ? -19.056 15.374 -1.826 1.00 94.25 895 GLY A C 1
ATOM 6037 O O . GLY A 1 895 ? -18.149 14.823 -1.191 1.00 94.25 895 GLY A O 1
ATOM 6038 N N . ASN A 1 896 ? -18.964 15.633 -3.131 1.00 95.50 896 ASN A N 1
ATOM 6039 C CA . ASN A 1 896 ? -17.769 15.336 -3.918 1.00 95.50 896 ASN A CA 1
ATOM 6040 C C . ASN A 1 896 ? -16.543 16.092 -3.382 1.00 95.50 896 ASN A C 1
ATOM 6042 O O . ASN A 1 896 ? -16.589 17.292 -3.119 1.00 95.50 896 ASN A O 1
ATOM 6046 N N . VAL A 1 897 ? -15.432 15.375 -3.268 1.00 95.44 897 VAL A N 1
ATOM 6047 C CA . VAL A 1 897 ? -14.131 15.859 -2.814 1.00 95.44 897 VAL A CA 1
ATOM 6048 C C . VAL A 1 897 ? -13.146 15.654 -3.951 1.00 95.44 897 VAL A C 1
ATOM 6050 O O . VAL A 1 897 ? -12.894 14.529 -4.385 1.00 95.44 897 VAL A O 1
ATOM 6053 N N . GLY A 1 898 ? -12.606 16.749 -4.464 1.00 92.38 898 GLY A N 1
ATOM 6054 C CA . GLY A 1 898 ? -11.716 16.739 -5.613 1.00 92.38 898 GLY A CA 1
ATOM 6055 C C . GLY A 1 898 ? -11.761 18.076 -6.355 1.00 92.38 898 GLY A C 1
ATOM 6056 O O . GLY A 1 898 ? -12.446 18.999 -5.931 1.00 92.38 898 GLY A O 1
ATOM 6057 N N . ARG A 1 899 ? -11.053 18.218 -7.470 1.00 93.75 899 ARG A N 1
ATOM 6058 C CA . ARG A 1 899 ? -10.312 17.154 -8.158 1.00 93.75 899 ARG A CA 1
ATOM 6059 C C . ARG A 1 899 ? -8.921 16.936 -7.555 1.00 93.75 899 ARG A C 1
ATOM 6061 O O . ARG A 1 899 ? -8.192 17.902 -7.341 1.00 93.75 899 ARG A O 1
ATOM 6068 N N . PHE A 1 900 ? -8.554 15.680 -7.318 1.00 97.62 900 PHE A N 1
ATOM 6069 C CA . PHE A 1 900 ? -7.181 15.277 -7.020 1.00 97.62 900 PHE A CA 1
ATOM 6070 C C . PHE A 1 900 ? -6.392 15.133 -8.324 1.00 97.62 900 PHE A C 1
ATOM 6072 O O . PHE A 1 900 ? -6.895 14.537 -9.278 1.00 97.62 900 PHE A O 1
ATOM 6079 N N . ILE A 1 901 ? -5.178 15.678 -8.362 1.00 97.62 901 ILE A N 1
ATOM 6080 C CA . ILE A 1 901 ? -4.250 15.618 -9.509 1.00 97.62 901 ILE A CA 1
ATOM 6081 C C . ILE A 1 901 ? -2.947 14.920 -9.094 1.00 97.62 901 ILE A C 1
ATOM 6083 O O . ILE A 1 901 ? -2.701 14.836 -7.895 1.00 97.62 901 ILE A O 1
ATOM 6087 N N . PRO A 1 902 ? -2.092 14.432 -10.007 1.00 98.25 902 PRO A N 1
ATOM 6088 C CA . PRO A 1 902 ? -0.806 13.867 -9.608 1.00 98.25 902 PRO A CA 1
ATOM 6089 C C . PRO A 1 902 ? 0.049 14.889 -8.855 1.00 98.25 902 PRO A C 1
ATOM 6091 O O . PRO A 1 902 ? -0.076 16.100 -9.057 1.00 98.25 902 PRO A O 1
ATOM 6094 N N . ASP A 1 903 ? 0.938 14.404 -7.996 1.00 97.19 903 ASP A N 1
ATOM 6095 C CA . ASP A 1 903 ? 1.899 15.265 -7.320 1.00 97.19 903 ASP A CA 1
ATOM 6096 C C . ASP A 1 903 ? 3.020 15.702 -8.268 1.00 97.19 903 ASP A C 1
ATOM 6098 O O . ASP A 1 903 ? 3.303 16.904 -8.383 1.00 97.19 903 ASP A O 1
ATOM 6102 N N . HIS A 1 904 ? 3.594 14.737 -8.986 1.00 95.94 904 HIS A N 1
ATOM 6103 C CA . HIS A 1 904 ? 4.697 14.943 -9.914 1.00 95.94 904 HIS A CA 1
ATOM 6104 C C . HIS A 1 904 ? 4.717 13.881 -11.027 1.00 95.94 904 HIS A C 1
ATOM 6106 O O . HIS A 1 904 ? 3.964 12.902 -11.009 1.00 95.94 904 HIS A O 1
ATOM 6112 N N . PHE A 1 905 ? 5.586 14.087 -12.019 1.00 97.12 905 PHE A N 1
ATOM 6113 C CA . PHE A 1 905 ? 5.897 13.090 -13.043 1.00 97.12 905 PHE A CA 1
ATOM 6114 C C . PHE A 1 905 ? 7.241 12.405 -12.780 1.00 97.12 905 PHE A C 1
ATOM 6116 O O . PHE A 1 905 ? 8.166 13.004 -12.234 1.00 97.12 905 PHE A O 1
ATOM 6123 N N . GLY A 1 906 ? 7.379 11.178 -13.272 1.00 94.81 906 GLY A N 1
ATOM 6124 C CA . GLY A 1 906 ? 8.657 10.549 -13.583 1.00 94.81 906 GLY A CA 1
ATOM 6125 C C . GLY A 1 906 ? 8.771 10.281 -15.078 1.00 94.81 906 GLY A C 1
ATOM 6126 O O . GLY A 1 906 ? 7.783 10.320 -15.815 1.00 94.81 906 GLY A O 1
ATOM 6127 N N . LEU A 1 907 ? 9.997 10.053 -15.545 1.00 94.62 907 LEU A N 1
ATOM 6128 C CA . LEU A 1 907 ? 10.273 10.027 -16.975 1.00 94.62 907 LEU A CA 1
ATOM 6129 C C . LEU A 1 907 ? 11.363 9.027 -17.341 1.00 94.62 907 LEU A C 1
ATOM 6131 O O . LEU A 1 907 ? 12.446 9.027 -16.754 1.00 94.62 907 LEU A O 1
ATOM 6135 N N . THR A 1 908 ? 11.084 8.229 -18.367 1.00 89.56 908 THR A N 1
ATOM 6136 C CA . THR A 1 908 ? 12.075 7.417 -19.084 1.00 89.56 908 THR A CA 1
ATOM 6137 C C . THR A 1 908 ? 11.907 7.621 -20.585 1.00 89.56 908 THR A C 1
ATOM 6139 O O . THR A 1 908 ? 10.876 8.112 -21.050 1.00 89.56 908 THR A O 1
ATOM 6142 N N . GLY A 1 909 ? 12.929 7.289 -21.368 1.00 88.06 909 GLY A N 1
ATOM 6143 C CA . GLY A 1 909 ? 12.853 7.460 -22.810 1.00 88.06 909 GLY A CA 1
ATOM 6144 C C . GLY A 1 909 ? 13.847 6.602 -23.565 1.00 88.06 909 GLY A C 1
ATOM 6145 O O . GLY A 1 909 ? 14.876 6.192 -23.035 1.00 88.06 909 GLY A O 1
ATOM 6146 N N . SER A 1 910 ? 13.527 6.354 -24.826 1.00 88.94 910 SER A N 1
ATOM 6147 C CA . SER A 1 910 ? 14.376 5.658 -25.784 1.00 88.94 910 SER A CA 1
ATOM 6148 C C . SER A 1 910 ? 14.396 6.408 -27.110 1.00 88.94 910 SER A C 1
ATOM 6150 O O . SER A 1 910 ? 13.528 7.242 -27.394 1.00 88.94 910 SER A O 1
ATOM 6152 N N . VAL A 1 911 ? 15.406 6.104 -27.918 1.00 92.06 911 VAL A N 1
ATOM 6153 C CA . VAL A 1 911 ? 15.581 6.665 -29.252 1.00 92.06 911 VAL A CA 1
ATOM 6154 C C . VAL A 1 911 ? 15.835 5.547 -30.252 1.00 92.06 911 VAL A C 1
ATOM 6156 O O . VAL A 1 911 ? 16.584 4.615 -29.973 1.00 92.06 911 VAL A O 1
ATOM 6159 N N . VAL A 1 912 ? 15.223 5.668 -31.425 1.00 92.25 912 VAL A N 1
ATOM 6160 C CA . VAL A 1 912 ? 15.647 4.969 -32.640 1.00 92.25 912 VAL A CA 1
ATOM 6161 C C . VAL A 1 912 ? 16.321 6.007 -33.524 1.00 92.25 912 VAL A C 1
ATOM 6163 O O . VAL A 1 912 ? 15.674 6.960 -33.974 1.00 92.25 912 VAL A O 1
ATOM 6166 N N . THR A 1 913 ? 17.628 5.869 -33.727 1.00 92.12 913 THR A N 1
ATOM 6167 C CA . THR A 1 913 ? 18.378 6.763 -34.616 1.00 92.12 913 THR A CA 1
ATOM 6168 C C . THR A 1 913 ? 18.062 6.436 -36.071 1.00 92.12 913 THR A C 1
ATOM 6170 O O . THR A 1 913 ? 17.655 5.314 -36.373 1.00 92.12 913 THR A O 1
ATOM 6173 N N . ARG A 1 914 ? 18.209 7.403 -36.988 1.00 91.44 914 ARG A N 1
ATOM 6174 C CA . ARG A 1 914 ? 17.964 7.186 -38.432 1.00 91.44 914 ARG A CA 1
ATOM 6175 C C . ARG A 1 914 ? 16.596 6.564 -38.724 1.00 91.44 914 ARG A C 1
ATOM 6177 O O . ARG A 1 914 ? 16.460 5.585 -39.458 1.00 91.44 914 ARG A O 1
ATOM 6184 N N . SER A 1 915 ? 15.577 7.092 -38.056 1.00 91.50 915 SER A N 1
ATOM 6185 C CA . SER A 1 915 ? 14.222 6.525 -38.031 1.00 91.50 915 SER A CA 1
ATOM 6186 C C . SER A 1 915 ? 13.497 6.547 -39.384 1.00 91.50 915 SER A C 1
ATOM 6188 O O . SER A 1 915 ? 12.484 5.874 -39.547 1.00 91.50 915 SER A O 1
ATOM 6190 N N . ASP A 1 916 ? 14.030 7.277 -40.365 1.00 89.50 916 ASP A N 1
ATOM 6191 C CA . ASP A 1 916 ? 13.638 7.224 -41.776 1.00 89.50 916 ASP A CA 1
ATOM 6192 C C . ASP A 1 916 ? 14.041 5.912 -42.467 1.00 89.50 916 ASP A C 1
ATOM 6194 O O . ASP A 1 916 ? 13.434 5.529 -43.467 1.00 89.50 916 ASP A O 1
ATOM 6198 N N . LEU A 1 917 ? 15.047 5.207 -41.943 1.00 87.06 917 LEU A N 1
ATOM 6199 C CA . LEU A 1 917 ? 15.599 3.986 -42.537 1.00 87.06 917 LEU A CA 1
ATOM 6200 C C . LEU A 1 917 ? 15.337 2.727 -41.705 1.00 87.06 917 LEU A C 1
ATOM 6202 O O . LEU A 1 917 ? 15.481 1.618 -42.224 1.00 87.06 917 LEU A O 1
ATOM 6206 N N . GLN A 1 918 ? 14.975 2.875 -40.429 1.00 85.19 918 GLN A N 1
ATOM 6207 C CA . GLN A 1 918 ? 14.755 1.753 -39.517 1.00 85.19 918 GLN A CA 1
ATOM 6208 C C . GLN A 1 918 ? 13.667 2.042 -38.473 1.00 85.19 918 GLN A C 1
ATOM 6210 O O . GLN A 1 918 ? 13.528 3.154 -37.973 1.00 85.19 918 GLN A O 1
ATOM 6215 N N . SER A 1 919 ? 12.907 1.007 -38.106 1.00 74.94 919 SER A N 1
ATOM 6216 C CA . SER A 1 919 ? 11.868 1.069 -37.064 1.00 74.94 919 SER A CA 1
ATOM 6217 C C . SER A 1 919 ? 12.373 0.709 -35.661 1.00 74.94 919 SER A C 1
ATOM 6219 O O . SER A 1 919 ? 11.686 0.969 -34.675 1.00 74.94 919 SER A O 1
ATOM 6221 N N . SER A 1 920 ? 13.557 0.105 -35.576 1.00 79.31 920 SER A N 1
ATOM 6222 C CA . SER A 1 920 ? 14.274 -0.283 -34.359 1.00 79.31 920 SER A CA 1
ATOM 6223 C C . SER A 1 920 ? 15.768 -0.088 -34.592 1.00 79.31 920 SER A C 1
ATOM 6225 O O . SER A 1 920 ? 16.217 -0.205 -35.729 1.00 79.31 920 SER A O 1
ATOM 6227 N N . GLU A 1 921 ? 16.540 0.173 -33.542 1.00 73.50 921 GLU A N 1
ATOM 6228 C CA . GLU A 1 921 ? 17.983 0.374 -33.685 1.00 73.50 921 GLU A CA 1
ATOM 6229 C C . GLU A 1 921 ? 18.693 -0.933 -34.074 1.00 73.50 921 GLU A C 1
ATOM 6231 O O . GLU A 1 921 ? 18.602 -1.926 -33.352 1.00 73.50 921 GLU A O 1
ATOM 6236 N N . GLY A 1 922 ? 19.381 -0.939 -35.219 1.00 56.97 922 GLY A N 1
ATOM 6237 C CA . GLY A 1 922 ? 20.066 -2.119 -35.761 1.00 56.97 922 GLY A CA 1
ATOM 6238 C C . GLY A 1 922 ? 21.583 -1.981 -35.916 1.00 56.97 922 GLY A C 1
ATOM 6239 O O . GLY A 1 922 ? 22.223 -2.918 -36.393 1.00 56.97 922 GLY A O 1
ATOM 6240 N N . GLN A 1 923 ? 22.176 -0.835 -35.563 1.00 62.72 923 GLN A N 1
ATOM 6241 C CA . GLN A 1 923 ? 23.620 -0.608 -35.697 1.00 62.72 923 GLN A CA 1
ATOM 6242 C C . GLN A 1 923 ? 24.394 -0.982 -34.429 1.00 62.72 923 GLN A C 1
ATOM 6244 O O . GLN A 1 923 ? 23.960 -0.707 -33.314 1.00 62.72 923 GLN A O 1
ATOM 6249 N N . ALA A 1 924 ? 25.598 -1.542 -34.608 1.00 58.94 924 ALA A N 1
ATOM 6250 C CA . ALA A 1 924 ? 26.509 -1.867 -33.503 1.00 58.94 924 ALA A CA 1
ATOM 6251 C C . ALA A 1 924 ? 26.940 -0.623 -32.699 1.00 58.94 924 ALA A C 1
ATOM 6253 O O . ALA A 1 924 ? 27.251 -0.727 -31.516 1.00 58.94 924 ALA A O 1
ATOM 6254 N N . VAL A 1 925 ? 26.945 0.552 -33.344 1.00 65.94 925 VAL A N 1
ATOM 6255 C CA . VAL A 1 925 ? 27.144 1.862 -32.712 1.00 65.94 925 VAL A CA 1
ATOM 6256 C C . VAL A 1 925 ? 26.015 2.790 -33.182 1.00 65.94 925 VAL A C 1
ATOM 6258 O O . VAL A 1 925 ? 26.103 3.306 -34.300 1.00 65.94 925 VAL A O 1
ATOM 6261 N N . PRO A 1 926 ? 24.952 2.984 -32.379 1.00 81.12 926 PRO A N 1
ATOM 6262 C CA . PRO A 1 926 ? 23.821 3.843 -32.736 1.00 81.12 926 PRO A CA 1
ATOM 6263 C C . PRO A 1 926 ? 24.259 5.290 -33.001 1.00 81.12 926 PRO A C 1
ATOM 6265 O O . PRO A 1 926 ? 24.920 5.902 -32.158 1.00 81.12 926 PRO A O 1
ATOM 6268 N N . PHE A 1 927 ? 23.898 5.848 -34.159 1.00 93.38 927 PHE A N 1
ATOM 6269 C CA . PHE A 1 927 ? 24.223 7.227 -34.538 1.00 93.38 927 PHE A CA 1
ATOM 6270 C C . PHE A 1 927 ? 23.181 7.788 -35.509 1.00 93.38 927 PHE A C 1
ATOM 6272 O O . PHE A 1 927 ? 22.574 7.040 -36.266 1.00 93.38 927 PHE A O 1
ATOM 6279 N N . THR A 1 928 ? 23.051 9.111 -35.584 1.00 95.31 928 THR A N 1
ATOM 6280 C CA . THR A 1 928 ? 22.272 9.786 -36.636 1.00 95.31 928 THR A CA 1
ATOM 6281 C C . THR A 1 928 ? 23.041 10.962 -37.231 1.00 95.31 928 THR A C 1
ATOM 6283 O O . THR A 1 928 ? 23.944 11.529 -36.604 1.00 95.31 928 THR A O 1
ATOM 6286 N N . TYR A 1 929 ? 22.708 11.344 -38.455 1.00 96.81 929 TYR A N 1
ATOM 6287 C CA . TYR A 1 929 ? 23.182 12.579 -39.052 1.00 96.81 929 TYR A CA 1
ATOM 6288 C C . TYR A 1 929 ? 22.364 13.785 -38.567 1.00 96.81 929 TYR A C 1
ATOM 6290 O O . TYR A 1 929 ? 21.184 13.694 -38.248 1.00 96.81 929 TYR A O 1
ATOM 6298 N N . MET A 1 930 ? 22.983 14.960 -38.512 1.00 97.44 930 MET A N 1
ATOM 6299 C CA . MET A 1 930 ? 22.241 16.211 -38.338 1.00 97.44 930 MET A CA 1
ATOM 6300 C C . MET A 1 930 ? 21.273 16.409 -39.514 1.00 97.44 930 MET A C 1
ATOM 6302 O O . MET A 1 930 ? 21.623 16.096 -40.646 1.00 97.44 930 MET A O 1
ATOM 6306 N N . ASP A 1 931 ? 20.092 16.962 -39.248 1.00 95.12 931 ASP A N 1
ATOM 6307 C CA . ASP A 1 931 ? 18.898 17.017 -40.110 1.00 95.12 931 ASP A CA 1
ATOM 6308 C C . ASP A 1 931 ? 18.180 15.684 -40.401 1.00 95.12 931 ASP A C 1
ATOM 6310 O O . ASP A 1 931 ? 17.054 15.710 -40.911 1.00 95.12 931 ASP A O 1
ATOM 6314 N N . GLU A 1 932 ? 18.763 14.541 -40.040 1.00 94.81 932 GLU A N 1
ATOM 6315 C CA . GLU A 1 932 ? 18.123 13.225 -40.144 1.00 94.81 932 GLU A CA 1
ATOM 6316 C C . GLU A 1 932 ? 17.166 12.998 -38.952 1.00 94.81 932 GLU A C 1
ATOM 6318 O O . GLU A 1 932 ? 17.467 13.419 -37.826 1.00 94.81 932 GLU A O 1
ATOM 6323 N N . PRO A 1 933 ? 15.986 12.387 -39.168 1.00 94.19 933 PRO A N 1
ATOM 6324 C CA . PRO A 1 933 ? 15.019 12.156 -38.103 1.00 94.19 933 PRO A CA 1
ATOM 6325 C C . PRO A 1 933 ? 15.462 11.030 -37.159 1.00 94.19 933 PRO A C 1
ATOM 6327 O O . PRO A 1 933 ? 15.801 9.922 -37.579 1.00 94.19 933 PRO A O 1
ATOM 6330 N N . MET A 1 934 ? 15.320 11.263 -35.858 1.00 93.69 934 MET A N 1
ATOM 6331 C CA . MET A 1 934 ? 15.353 10.238 -34.815 1.00 93.69 934 MET A CA 1
ATOM 6332 C C . MET A 1 934 ? 13.978 10.120 -34.154 1.00 93.69 934 MET A C 1
ATOM 6334 O O . MET A 1 934 ? 13.335 11.131 -33.860 1.00 93.69 934 MET A O 1
ATOM 6338 N N . LYS A 1 935 ? 13.516 8.895 -33.899 1.00 94.06 935 LYS A N 1
ATOM 6339 C CA . LYS A 1 935 ? 12.221 8.646 -33.256 1.00 94.06 935 LYS A CA 1
ATOM 6340 C C . LYS A 1 935 ? 12.420 8.527 -31.754 1.00 94.06 935 LYS A C 1
ATOM 6342 O O . LYS A 1 935 ? 13.053 7.585 -31.284 1.00 94.06 935 LYS A O 1
ATOM 6347 N N . LEU A 1 936 ? 11.852 9.466 -31.011 1.00 93.81 936 LEU A N 1
ATOM 6348 C CA . LEU A 1 936 ? 11.803 9.440 -29.556 1.00 93.81 936 LEU A CA 1
ATOM 6349 C C . LEU A 1 936 ? 10.548 8.714 -29.096 1.00 93.81 936 LEU A C 1
ATOM 6351 O O . LEU A 1 936 ? 9.460 8.998 -29.596 1.00 93.81 936 LEU A O 1
ATOM 6355 N N . THR A 1 937 ? 10.706 7.828 -28.118 1.00 93.75 937 THR A N 1
ATOM 6356 C CA . THR A 1 937 ? 9.591 7.266 -27.346 1.00 93.75 937 THR A CA 1
ATOM 6357 C C . THR A 1 937 ? 9.824 7.587 -25.879 1.00 93.75 937 THR A C 1
ATOM 6359 O O . THR A 1 937 ? 10.826 7.155 -25.311 1.00 93.75 937 THR A O 1
ATOM 6362 N N . LEU A 1 938 ? 8.928 8.362 -25.277 1.00 94.62 938 LEU A N 1
ATOM 6363 C CA . LEU A 1 938 ? 9.001 8.801 -23.886 1.00 94.62 938 LEU A CA 1
ATOM 6364 C C . LEU A 1 938 ? 7.863 8.163 -23.096 1.00 94.62 938 LEU A C 1
ATOM 6366 O O . LEU A 1 938 ? 6.721 8.171 -23.553 1.00 94.62 938 LEU A O 1
ATOM 6370 N N . LEU A 1 939 ? 8.172 7.653 -21.909 1.00 95.38 939 LEU A N 1
ATOM 6371 C CA . LEU A 1 939 ? 7.184 7.186 -20.943 1.00 95.38 939 LEU A CA 1
ATOM 6372 C C . LEU A 1 939 ? 7.148 8.179 -19.784 1.00 95.38 939 LEU A C 1
ATOM 6374 O O . LEU A 1 939 ? 8.097 8.255 -19.000 1.00 95.38 939 LEU A O 1
ATOM 6378 N N . VAL A 1 940 ? 6.069 8.955 -19.719 1.00 97.19 940 VAL A N 1
ATOM 6379 C CA . VAL A 1 940 ? 5.769 9.909 -18.647 1.00 97.19 940 VAL A CA 1
ATOM 6380 C C . VAL A 1 940 ? 4.860 9.204 -17.648 1.00 97.19 940 VAL A C 1
ATOM 6382 O O . VAL A 1 940 ? 3.730 8.876 -17.985 1.00 97.19 940 VAL A O 1
ATOM 6385 N N . THR A 1 941 ? 5.319 8.969 -16.426 1.00 97.44 941 THR A N 1
ATOM 6386 C CA . THR A 1 941 ? 4.511 8.317 -15.384 1.00 97.44 941 THR A CA 1
ATOM 6387 C C . THR A 1 941 ? 4.046 9.350 -14.368 1.00 97.44 941 THR A C 1
ATOM 6389 O O . THR A 1 941 ? 4.851 10.152 -13.905 1.00 97.44 941 THR A O 1
ATOM 6392 N N . ALA A 1 942 ? 2.762 9.343 -14.023 1.00 97.62 942 ALA A N 1
ATOM 6393 C CA . ALA A 1 942 ? 2.164 10.204 -13.009 1.00 97.62 942 ALA A CA 1
ATOM 6394 C C . ALA A 1 942 ? 2.224 9.543 -11.626 1.00 97.62 942 ALA A C 1
ATOM 6396 O O . ALA A 1 942 ? 1.825 8.387 -11.477 1.00 97.62 942 ALA A O 1
ATOM 6397 N N . TYR A 1 943 ? 2.718 10.275 -10.628 1.00 96.50 943 TYR A N 1
ATOM 6398 C CA . TYR A 1 943 ? 2.923 9.780 -9.268 1.00 96.50 943 TYR A CA 1
ATOM 6399 C C . TYR A 1 943 ? 2.192 10.637 -8.237 1.00 96.50 943 TYR A C 1
ATOM 6401 O O . TYR A 1 943 ? 1.999 11.844 -8.407 1.00 96.50 943 TYR A O 1
ATOM 6409 N N . SER A 1 944 ? 1.789 9.993 -7.147 1.00 96.81 944 SER A N 1
ATOM 6410 C CA . SER A 1 944 ? 1.372 10.650 -5.908 1.00 96.81 944 SER A CA 1
ATOM 6411 C C . SER A 1 944 ? 2.593 11.081 -5.090 1.00 96.81 944 SER A C 1
ATOM 6413 O O . SER A 1 944 ? 3.713 10.656 -5.359 1.00 96.81 944 SER A O 1
ATOM 6415 N N . ALA A 1 945 ? 2.382 11.875 -4.041 1.00 93.00 945 ALA A N 1
ATOM 6416 C CA . ALA A 1 945 ? 3.452 12.313 -3.141 1.00 93.00 945 ALA A CA 1
ATOM 6417 C C . ALA A 1 945 ? 4.181 11.157 -2.417 1.00 93.00 945 ALA A C 1
ATOM 6419 O O . ALA A 1 945 ? 5.274 11.348 -1.896 1.00 93.00 945 ALA A O 1
ATOM 6420 N N . GLY A 1 946 ? 3.573 9.965 -2.365 1.00 86.31 946 GLY A N 1
ATOM 6421 C CA . GLY A 1 946 ? 4.166 8.746 -1.809 1.00 86.31 946 GLY A CA 1
ATOM 6422 C C . GLY A 1 946 ? 4.784 7.814 -2.858 1.00 86.31 946 GLY A C 1
ATOM 6423 O O . GLY A 1 946 ? 4.874 6.617 -2.599 1.00 86.31 946 GLY A O 1
ATOM 6424 N N . ASP A 1 947 ? 5.122 8.320 -4.050 1.00 88.44 947 ASP A N 1
ATOM 6425 C CA . ASP A 1 947 ? 5.730 7.576 -5.170 1.00 88.44 947 ASP A CA 1
ATOM 6426 C C . ASP A 1 947 ? 4.908 6.381 -5.695 1.00 88.44 947 ASP A C 1
ATOM 6428 O O . ASP A 1 947 ? 5.414 5.506 -6.400 1.00 88.44 947 ASP A O 1
ATOM 6432 N N . SER A 1 948 ? 3.604 6.343 -5.409 1.00 88.62 948 SER A N 1
ATOM 6433 C CA . SER A 1 948 ? 2.683 5.381 -6.029 1.00 88.62 948 SER A CA 1
ATOM 6434 C C . SER A 1 948 ? 2.148 5.937 -7.347 1.00 88.62 948 SER A C 1
ATOM 6436 O O . SER A 1 948 ? 1.772 7.110 -7.404 1.00 88.62 948 SER A O 1
ATOM 6438 N N . VAL A 1 949 ? 2.109 5.108 -8.397 1.00 93.38 949 VAL A N 1
ATOM 6439 C CA . VAL A 1 949 ? 1.585 5.500 -9.717 1.00 93.38 949 VAL A CA 1
ATOM 6440 C C . VAL A 1 949 ? 0.098 5.838 -9.605 1.00 93.38 949 VAL A C 1
ATOM 6442 O O . VAL A 1 949 ? -0.691 4.992 -9.185 1.00 93.38 949 VAL A O 1
ATOM 6445 N N . THR A 1 950 ? -0.287 7.045 -10.025 1.00 96.44 950 THR A N 1
ATOM 6446 C CA . THR A 1 950 ? -1.690 7.485 -10.063 1.00 96.44 950 THR A CA 1
ATOM 6447 C C . THR A 1 950 ? -2.368 6.961 -11.325 1.00 96.44 950 THR A C 1
ATOM 6449 O O . THR A 1 950 ? -2.328 7.592 -12.389 1.00 96.44 950 THR A O 1
ATOM 6452 N N . GLN A 1 951 ? -2.983 5.788 -11.228 1.00 95.88 951 GLN A N 1
ATOM 6453 C CA . GLN A 1 951 ? -3.546 5.049 -12.355 1.00 95.88 951 GLN A CA 1
ATOM 6454 C C . GLN A 1 951 ? -4.714 5.773 -13.034 1.00 95.88 951 GLN A C 1
ATOM 6456 O O . GLN A 1 951 ? -4.960 5.569 -14.226 1.00 95.88 951 GLN A O 1
ATOM 6461 N N . ASN A 1 952 ? -5.416 6.643 -12.307 1.00 96.38 952 ASN A N 1
ATOM 6462 C CA . ASN A 1 952 ? -6.575 7.381 -12.809 1.00 96.38 952 ASN A CA 1
ATOM 6463 C C . ASN A 1 952 ? -6.209 8.630 -13.609 1.00 96.38 952 ASN A C 1
ATOM 6465 O O . ASN A 1 952 ? -7.103 9.308 -14.122 1.00 96.38 952 ASN A O 1
ATOM 6469 N N . TYR A 1 953 ? -4.919 8.942 -13.747 1.00 96.94 953 TYR A N 1
ATOM 6470 C CA . TYR A 1 953 ? -4.455 9.998 -14.639 1.00 96.94 953 TYR A CA 1
ATOM 6471 C C . TYR A 1 953 ? -4.548 9.543 -16.107 1.00 96.94 953 TYR A C 1
ATOM 6473 O O . TYR A 1 953 ? -3.564 9.171 -16.746 1.00 96.94 953 TYR A O 1
ATOM 6481 N N . ILE A 1 954 ? -5.780 9.513 -16.619 1.00 93.81 954 ILE A N 1
ATOM 6482 C CA . ILE A 1 954 ? -6.170 9.060 -17.961 1.00 93.81 954 ILE A CA 1
ATOM 6483 C C . ILE A 1 954 ? -7.347 9.892 -18.492 1.00 93.81 954 ILE A C 1
ATOM 6485 O O . ILE A 1 954 ? -8.029 10.588 -17.735 1.00 93.81 954 ILE A O 1
ATOM 6489 N N . GLY A 1 955 ? -7.629 9.790 -19.795 1.00 91.75 955 GLY A N 1
ATOM 6490 C CA . GLY A 1 955 ? -8.774 10.457 -20.424 1.00 91.75 955 GLY A CA 1
ATOM 6491 C C . GLY A 1 955 ? -8.812 11.952 -20.098 1.00 91.75 955 GLY A C 1
ATOM 6492 O O . GLY A 1 955 ? -7.791 12.626 -20.162 1.00 91.75 955 GLY A O 1
ATOM 6493 N N . ASN A 1 956 ? -9.969 12.459 -19.665 1.00 91.94 956 ASN A N 1
ATOM 6494 C CA . ASN A 1 956 ? -10.121 13.874 -19.313 1.00 91.94 956 ASN A CA 1
ATOM 6495 C C . ASN A 1 956 ? -9.316 14.314 -18.080 1.00 91.94 956 ASN A C 1
ATOM 6497 O O . ASN A 1 956 ? -9.202 15.517 -17.858 1.00 91.94 956 ASN A O 1
ATOM 6501 N N . PHE A 1 957 ? -8.804 13.392 -17.259 1.00 94.06 957 PHE A N 1
ATOM 6502 C CA . PHE A 1 957 ? -7.950 13.722 -16.115 1.00 94.06 957 PHE A CA 1
ATOM 6503 C C . PHE A 1 957 ? -6.489 13.915 -16.527 1.00 94.06 957 PHE A C 1
ATOM 6505 O O . PHE A 1 957 ? -5.791 14.676 -15.867 1.00 94.06 957 PHE A O 1
ATOM 6512 N N . ALA A 1 958 ? -6.046 13.287 -17.621 1.00 94.94 958 ALA A N 1
ATOM 6513 C CA . ALA A 1 958 ? -4.716 13.503 -18.172 1.00 94.94 958 ALA A CA 1
ATOM 6514 C C . ALA A 1 958 ? -4.681 14.812 -18.972 1.00 94.94 958 ALA A C 1
ATOM 6516 O O . ALA A 1 958 ? -5.483 15.021 -19.883 1.00 94.94 958 ALA A O 1
ATOM 6517 N N . LYS A 1 959 ? -3.761 15.712 -18.622 1.00 93.94 959 LYS A N 1
ATOM 6518 C CA . LYS A 1 959 ? -3.703 17.082 -19.161 1.00 93.94 959 LYS A CA 1
ATOM 6519 C C . LYS A 1 959 ? -2.468 17.358 -20.011 1.00 93.94 959 LYS A C 1
ATOM 6521 O O . LYS A 1 959 ? -2.214 18.511 -20.342 1.00 93.94 959 LYS A O 1
ATOM 6526 N N . LEU A 1 960 ? -1.697 16.324 -20.339 1.00 94.38 960 LEU A N 1
ATOM 6527 C CA . LEU A 1 960 ? -0.533 16.398 -21.217 1.00 94.38 960 LEU A CA 1
ATOM 6528 C C . LEU A 1 960 ? -0.796 15.571 -22.480 1.00 94.38 960 LEU A C 1
ATOM 6530 O O . LEU A 1 960 ? -1.005 14.362 -22.386 1.00 94.38 960 LEU A O 1
ATOM 6534 N N . ASP A 1 961 ? -0.777 16.212 -23.645 1.00 94.00 961 ASP A N 1
ATOM 6535 C CA . ASP A 1 961 ? -1.169 15.630 -24.929 1.00 94.00 961 ASP A CA 1
ATOM 6536 C C . ASP A 1 961 ? -0.282 16.150 -26.076 1.00 94.00 961 ASP A C 1
ATOM 6538 O O . ASP A 1 961 ? -0.175 17.351 -26.330 1.00 94.00 961 ASP A O 1
ATOM 6542 N N . ALA A 1 962 ? 0.332 15.226 -26.816 1.00 92.94 962 ALA A N 1
ATOM 6543 C CA . ALA A 1 962 ? 1.145 15.501 -27.997 1.00 92.94 962 ALA A CA 1
ATOM 6544 C C . ALA A 1 962 ? 0.381 16.253 -29.095 1.00 92.94 962 ALA A C 1
ATOM 6546 O O . ALA A 1 962 ? 0.990 17.053 -29.808 1.00 92.94 962 ALA A O 1
ATOM 6547 N N . ALA A 1 963 ? -0.930 16.033 -29.232 1.00 91.00 963 ALA A N 1
ATOM 6548 C CA . ALA A 1 963 ? -1.748 16.738 -30.215 1.00 91.00 963 ALA A CA 1
ATOM 6549 C C . ALA A 1 963 ? -1.872 18.235 -29.889 1.00 91.00 963 ALA A C 1
ATOM 6551 O O . ALA A 1 963 ? -1.863 19.060 -30.801 1.00 91.00 963 ALA A O 1
ATOM 6552 N N . VAL A 1 964 ? -1.926 18.589 -28.598 1.00 91.44 964 VAL A N 1
ATOM 6553 C CA . VAL A 1 964 ? -1.967 19.984 -28.129 1.00 91.44 964 VAL A CA 1
ATOM 6554 C C . VAL A 1 964 ? -0.605 20.659 -28.298 1.00 91.44 964 VAL A C 1
ATOM 6556 O O . VAL A 1 964 ? -0.543 21.809 -28.723 1.00 91.44 964 VAL A O 1
ATOM 6559 N N . LEU A 1 965 ? 0.486 19.932 -28.038 1.00 90.25 965 LEU A N 1
ATOM 6560 C CA . LEU A 1 965 ? 1.858 20.412 -28.261 1.00 90.25 965 LEU A CA 1
ATOM 6561 C C . LEU A 1 965 ? 2.166 20.671 -29.751 1.00 90.25 965 LEU A C 1
ATOM 6563 O O . LEU A 1 965 ? 3.038 21.479 -30.091 1.00 90.25 965 LEU A O 1
ATOM 6567 N N . GLY A 1 966 ? 1.473 19.970 -30.656 1.00 87.12 966 GLY A N 1
ATOM 6568 C CA . GLY A 1 966 ? 1.597 20.129 -32.104 1.00 87.12 966 GLY A CA 1
ATOM 6569 C C . GLY A 1 966 ? 3.022 19.875 -32.601 1.00 87.12 966 GLY A C 1
ATOM 6570 O O . GLY A 1 966 ? 3.655 18.888 -32.238 1.00 87.12 966 GLY A O 1
ATOM 6571 N N . THR A 1 967 ? 3.547 20.770 -33.441 1.00 83.81 967 THR A N 1
ATOM 6572 C CA . THR A 1 967 ? 4.948 20.752 -33.917 1.00 83.81 967 THR A CA 1
ATOM 6573 C C . THR A 1 967 ? 5.706 22.035 -33.551 1.00 83.81 967 THR A C 1
ATOM 6575 O O . THR A 1 967 ? 6.726 22.347 -34.165 1.00 83.81 967 THR A O 1
ATOM 6578 N N . GLY A 1 968 ? 5.164 22.822 -32.614 1.00 81.56 968 GLY A N 1
ATOM 6579 C CA . GLY A 1 968 ? 5.659 24.148 -32.239 1.00 81.56 968 GLY A CA 1
ATOM 6580 C C . GLY A 1 968 ? 6.731 24.132 -31.144 1.00 81.56 968 GLY A C 1
ATOM 6581 O O . GLY A 1 968 ? 7.319 23.099 -30.826 1.00 81.56 968 GLY A O 1
ATOM 6582 N N . GLY A 1 969 ? 6.979 25.303 -30.552 1.00 83.12 969 GLY A N 1
ATOM 6583 C CA . GLY A 1 969 ? 8.009 25.497 -29.521 1.00 83.12 969 GLY A CA 1
ATOM 6584 C C . GLY A 1 969 ? 7.757 24.757 -28.200 1.00 83.12 969 GLY A C 1
ATOM 6585 O O . GLY A 1 969 ? 8.704 24.517 -27.452 1.00 83.12 969 GLY A O 1
ATOM 6586 N N . ASP A 1 970 ? 6.521 24.334 -27.926 1.00 89.00 970 ASP A N 1
ATOM 6587 C CA . ASP A 1 970 ? 6.133 23.686 -26.662 1.00 89.00 970 ASP A CA 1
ATOM 6588 C C . ASP A 1 970 ? 6.795 22.317 -26.446 1.00 89.00 970 ASP A C 1
ATOM 6590 O O . ASP A 1 970 ? 6.959 21.856 -25.314 1.00 89.00 970 ASP A O 1
ATOM 6594 N N . TRP A 1 971 ? 7.298 21.698 -27.515 1.00 91.38 971 TRP A N 1
ATOM 6595 C CA . TRP A 1 971 ? 8.160 20.524 -27.403 1.00 91.38 971 TRP A CA 1
ATOM 6596 C C . TRP A 1 971 ? 9.507 20.815 -26.737 1.00 91.38 971 TRP A C 1
ATOM 6598 O O . TRP A 1 971 ? 10.079 19.907 -26.143 1.00 91.38 971 TRP A O 1
ATOM 6608 N N . PHE A 1 972 ? 10.016 22.046 -26.801 1.00 89.31 972 PHE A N 1
ATOM 6609 C CA . PHE A 1 972 ? 11.392 22.396 -26.413 1.00 89.31 972 PHE A CA 1
ATOM 6610 C C . PHE A 1 972 ? 11.470 23.328 -25.197 1.00 89.31 972 PHE A C 1
ATOM 6612 O O . PHE A 1 972 ? 12.456 23.286 -24.450 1.00 89.31 972 PHE A O 1
ATOM 6619 N N . ASN A 1 973 ? 10.424 24.125 -24.974 1.00 81.25 973 ASN A N 1
ATOM 6620 C CA . ASN A 1 973 ? 10.332 25.093 -23.885 1.00 81.25 973 ASN A CA 1
ATOM 6621 C C . ASN A 1 973 ? 10.324 24.411 -22.507 1.00 81.25 973 ASN A C 1
ATOM 6623 O O . ASN A 1 973 ? 9.481 23.561 -22.228 1.00 81.25 973 ASN A O 1
ATOM 6627 N N . THR A 1 974 ? 11.238 24.823 -21.630 1.00 66.50 974 THR A N 1
ATOM 6628 C CA . THR A 1 974 ? 11.192 24.554 -20.184 1.00 66.50 974 THR A CA 1
ATOM 6629 C C . THR A 1 974 ? 10.486 25.724 -19.507 1.00 66.50 974 THR A C 1
ATOM 6631 O O . THR A 1 974 ? 10.890 26.867 -19.696 1.00 66.50 974 THR A O 1
ATOM 6634 N N . GLY A 1 975 ? 9.412 25.466 -18.756 1.00 64.81 975 GLY A N 1
ATOM 6635 C CA . GLY A 1 975 ? 8.661 26.533 -18.077 1.00 64.81 975 GLY A CA 1
ATOM 6636 C C . GLY A 1 975 ? 7.685 27.296 -18.980 1.00 64.81 975 GLY A C 1
ATOM 6637 O O . GLY A 1 975 ? 7.580 28.517 -18.886 1.00 64.81 975 GLY A O 1
ATOM 6638 N N . CYS A 1 976 ? 6.964 26.581 -19.850 1.00 69.44 976 CYS A N 1
ATOM 6639 C CA . CYS A 1 976 ? 5.803 27.126 -20.556 1.00 69.44 976 CYS A CA 1
ATOM 6640 C C . CYS A 1 976 ? 4.815 27.809 -19.582 1.00 69.44 976 CYS A C 1
ATOM 6642 O O . CYS A 1 976 ? 4.748 27.457 -18.399 1.00 69.44 976 CYS A O 1
ATOM 6644 N N . ALA A 1 977 ? 4.066 28.808 -20.067 1.00 73.56 977 ALA A N 1
ATOM 6645 C CA . ALA A 1 977 ? 3.175 29.631 -19.247 1.00 73.56 977 ALA A CA 1
ATOM 6646 C C . ALA A 1 977 ? 2.238 28.789 -18.353 1.00 73.56 977 ALA A C 1
ATOM 6648 O O . ALA A 1 977 ? 1.828 27.673 -18.700 1.00 73.56 977 ALA A O 1
ATOM 6649 N N . ALA A 1 978 ? 1.852 29.324 -17.190 1.00 65.62 978 ALA A N 1
ATOM 6650 C CA . ALA A 1 978 ? 0.802 28.710 -16.377 1.00 65.62 978 ALA A CA 1
ATOM 6651 C C . ALA A 1 978 ? -0.441 28.473 -17.258 1.00 65.62 978 ALA A C 1
ATOM 6653 O O . ALA A 1 978 ? -0.792 29.365 -18.024 1.00 65.62 978 ALA A O 1
ATOM 6654 N N . SER A 1 979 ? -1.062 27.287 -17.183 1.00 76.94 979 SER A N 1
ATOM 6655 C CA . SER A 1 979 ? -2.133 26.781 -18.074 1.00 76.94 979 SER A CA 1
ATOM 6656 C C . SER A 1 979 ? -1.742 26.220 -19.453 1.00 76.94 979 SER A C 1
ATOM 6658 O O . SER A 1 979 ? -2.614 25.734 -20.169 1.00 76.94 979 SER A O 1
ATOM 6660 N N . THR A 1 980 ? -0.457 26.194 -19.815 1.00 84.69 980 THR A N 1
ATOM 6661 C CA . THR A 1 980 ? 0.026 25.569 -21.065 1.00 84.69 980 THR A CA 1
ATOM 6662 C C . THR A 1 980 ? 0.804 24.278 -20.812 1.00 84.69 980 THR A C 1
ATOM 6664 O O . THR A 1 980 ? 1.319 24.065 -19.713 1.00 84.69 980 THR A O 1
ATOM 6667 N N . GLN A 1 981 ? 0.858 23.417 -21.830 1.00 92.06 981 GLN A N 1
ATOM 6668 C CA . GLN A 1 981 ? 1.576 22.143 -21.811 1.00 92.06 981 GLN A CA 1
ATOM 6669 C C . GLN A 1 981 ? 2.944 22.305 -22.474 1.00 92.06 981 GLN A C 1
ATOM 6671 O O . GLN A 1 981 ? 3.064 23.022 -23.464 1.00 92.06 981 GLN A O 1
ATOM 6676 N N . CYS A 1 982 ? 3.965 21.615 -21.977 1.00 91.50 982 CYS A N 1
ATOM 6677 C CA . CYS A 1 982 ? 5.258 21.537 -22.651 1.00 91.50 982 CYS A CA 1
ATOM 6678 C C . CYS A 1 982 ? 5.995 20.244 -22.316 1.00 91.50 982 CYS A C 1
ATOM 6680 O O . CYS A 1 982 ? 5.783 19.653 -21.261 1.00 91.50 982 CYS A O 1
ATOM 6682 N N . MET A 1 983 ? 6.883 19.806 -23.210 1.00 92.50 983 MET A N 1
ATOM 6683 C CA . MET A 1 983 ? 7.736 18.627 -22.981 1.00 92.50 983 MET A CA 1
ATOM 6684 C C . MET A 1 983 ? 9.133 18.987 -22.513 1.00 92.50 983 MET A C 1
ATOM 6686 O O . MET A 1 983 ? 9.826 18.141 -21.945 1.00 92.50 983 MET A O 1
ATOM 6690 N N . GLY A 1 984 ? 9.565 20.214 -22.802 1.00 91.00 984 GLY A N 1
ATOM 6691 C CA . GLY A 1 984 ? 10.903 20.665 -22.488 1.00 91.00 984 GLY A CA 1
ATOM 6692 C C . GLY A 1 984 ? 11.957 19.668 -22.956 1.00 91.00 984 GLY A C 1
ATOM 6693 O O . GLY A 1 984 ? 12.763 19.247 -22.133 1.00 91.00 984 GLY A O 1
ATOM 6694 N N . LEU A 1 985 ? 12.027 19.326 -24.248 1.00 93.25 985 LEU A N 1
ATOM 6695 C CA . LEU A 1 985 ? 13.123 18.553 -24.857 1.00 93.25 985 LEU A CA 1
ATOM 6696 C C . LEU A 1 985 ? 14.377 19.399 -25.075 1.00 93.25 985 LEU A C 1
ATOM 6698 O O . LEU A 1 985 ? 14.311 20.492 -25.637 1.00 93.25 985 LEU A O 1
ATOM 6702 N N . GLY A 1 986 ? 15.521 18.896 -24.622 1.00 92.25 986 GLY A N 1
ATOM 6703 C CA . GLY A 1 986 ? 16.800 19.594 -24.699 1.00 92.25 986 GLY A CA 1
ATOM 6704 C C . GLY A 1 986 ? 17.952 18.643 -24.975 1.00 92.25 986 GLY A C 1
ATOM 6705 O O . GLY A 1 986 ? 17.852 17.439 -24.727 1.00 92.25 986 GLY A O 1
ATOM 6706 N N . ALA A 1 987 ? 19.043 19.196 -25.499 1.00 93.06 987 ALA A N 1
ATOM 6707 C CA . ALA A 1 987 ? 20.235 18.445 -25.862 1.00 93.06 987 ALA A CA 1
ATOM 6708 C C . ALA A 1 987 ? 21.510 19.195 -25.471 1.00 93.06 987 ALA A C 1
ATOM 6710 O O . ALA A 1 987 ? 21.604 20.414 -25.642 1.00 93.06 987 ALA A O 1
ATOM 6711 N N . VAL A 1 988 ? 22.507 18.456 -24.984 1.00 91.75 988 VAL A N 1
ATOM 6712 C CA . VAL A 1 988 ? 23.805 19.004 -24.564 1.00 91.75 988 VAL A CA 1
ATOM 6713 C C . VAL A 1 988 ? 24.934 18.002 -24.802 1.00 91.75 988 VAL A C 1
ATOM 6715 O O . VAL A 1 988 ? 24.789 16.800 -24.558 1.00 91.75 988 VAL A O 1
ATOM 6718 N N . ASN A 1 989 ? 26.076 18.492 -25.287 1.00 91.56 989 ASN A N 1
ATOM 6719 C CA . ASN A 1 989 ? 27.300 17.708 -25.448 1.00 91.56 989 ASN A CA 1
ATOM 6720 C C . ASN A 1 989 ? 28.446 18.363 -24.668 1.00 91.56 989 ASN A C 1
ATOM 6722 O O . ASN A 1 989 ? 28.930 19.431 -25.047 1.00 91.56 989 ASN A O 1
ATOM 6726 N N . GLY A 1 990 ? 28.854 17.752 -23.552 1.00 85.44 990 GLY A N 1
ATOM 6727 C CA . GLY A 1 990 ? 29.796 18.381 -22.623 1.00 85.44 990 GLY A CA 1
ATOM 6728 C C . GLY A 1 990 ? 29.241 19.710 -22.104 1.00 85.44 990 GLY A C 1
ATOM 6729 O O . GLY A 1 990 ? 28.204 19.722 -21.453 1.00 85.44 990 GLY A O 1
ATOM 6730 N N . THR A 1 991 ? 29.909 20.817 -22.428 1.00 83.19 991 THR A N 1
ATOM 6731 C CA . THR A 1 991 ? 29.484 22.191 -22.100 1.00 83.19 991 THR A CA 1
ATOM 6732 C C . THR A 1 991 ? 28.757 22.901 -23.250 1.00 83.19 991 THR A C 1
ATOM 6734 O O . THR A 1 991 ? 28.378 24.065 -23.113 1.00 83.19 991 THR A O 1
ATOM 6737 N N . THR A 1 992 ? 28.562 22.233 -24.392 1.00 88.69 992 THR A N 1
ATOM 6738 C CA . THR A 1 992 ? 27.912 22.805 -25.581 1.00 88.69 992 THR A CA 1
ATOM 6739 C C . THR A 1 992 ? 26.407 22.550 -25.528 1.00 88.69 992 THR A C 1
ATOM 6741 O O . THR A 1 992 ? 25.953 21.434 -25.790 1.00 88.69 992 THR A O 1
ATOM 6744 N N . GLY A 1 993 ? 25.628 23.585 -25.203 1.00 88.94 993 GLY A N 1
ATOM 6745 C CA . GLY A 1 993 ? 24.163 23.544 -25.252 1.00 88.94 993 GLY A CA 1
ATOM 6746 C C . GLY A 1 993 ? 23.654 23.539 -26.696 1.00 88.94 993 GLY A C 1
ATOM 6747 O O . GLY A 1 993 ? 24.014 24.406 -27.491 1.00 88.94 993 GLY A O 1
ATOM 6748 N N . LEU A 1 994 ? 22.820 22.558 -27.046 1.00 92.62 994 LEU A N 1
ATOM 6749 C CA . LEU A 1 994 ? 22.350 22.309 -28.418 1.00 92.62 994 LEU A CA 1
ATOM 6750 C C . LEU A 1 994 ? 20.820 22.302 -28.547 1.00 92.62 994 LEU A C 1
ATOM 6752 O O . LEU A 1 994 ? 20.300 22.134 -29.648 1.00 92.62 994 LEU A O 1
ATOM 6756 N N . SER A 1 995 ? 20.092 22.543 -27.454 1.00 91.00 995 SER A N 1
ATOM 6757 C CA . SER A 1 995 ? 18.622 22.539 -27.407 1.00 91.00 995 SER A CA 1
ATOM 6758 C C . SER A 1 995 ? 17.968 23.439 -28.466 1.00 91.00 995 SER A C 1
ATOM 6760 O O . SER A 1 995 ? 16.996 23.029 -29.089 1.00 91.00 995 SER A O 1
ATOM 6762 N N . GLY A 1 996 ? 18.535 24.619 -28.751 1.00 90.44 996 GLY A N 1
ATOM 6763 C CA . GLY A 1 996 ? 18.005 25.549 -29.764 1.00 90.44 996 GLY A CA 1
ATOM 6764 C C . GLY A 1 996 ? 18.096 25.056 -31.216 1.00 90.44 996 GLY A C 1
ATOM 6765 O O . GLY A 1 996 ? 17.552 25.689 -32.115 1.00 90.44 996 GLY A O 1
ATOM 6766 N N . ARG A 1 997 ? 18.781 23.933 -31.462 1.00 93.62 997 ARG A N 1
ATOM 6767 C CA . ARG A 1 997 ? 18.872 23.286 -32.780 1.00 93.62 997 ARG A CA 1
ATOM 6768 C C . ARG A 1 997 ? 17.919 22.105 -32.924 1.00 93.62 997 ARG A C 1
ATOM 6770 O O . ARG A 1 997 ? 17.876 21.510 -33.999 1.00 93.62 997 ARG A O 1
ATOM 6777 N N . LEU A 1 998 ? 17.190 21.738 -31.874 1.00 94.31 998 LEU A N 1
ATOM 6778 C CA . LEU A 1 998 ? 16.191 20.683 -31.959 1.00 94.31 998 LEU A CA 1
ATOM 6779 C C . LEU A 1 998 ? 14.948 21.188 -32.694 1.00 94.31 998 LEU A C 1
ATOM 6781 O O . LEU A 1 998 ? 14.536 22.335 -32.542 1.00 94.31 998 LEU A O 1
ATOM 6785 N N . SER A 1 999 ? 14.348 20.322 -33.504 1.00 94.50 999 SER A N 1
ATOM 6786 C CA . SER A 1 999 ? 13.049 20.588 -34.126 1.00 94.50 999 SER A CA 1
ATOM 6787 C C . SER A 1 999 ? 12.268 19.297 -34.345 1.00 94.50 999 SER A C 1
ATOM 6789 O O . SER A 1 999 ? 12.859 18.225 -34.502 1.00 94.50 999 SER A O 1
ATOM 6791 N N . ILE A 1 1000 ? 10.937 19.405 -34.334 1.00 94.44 1000 ILE A N 1
ATOM 6792 C CA . ILE A 1 1000 ? 10.041 18.297 -34.667 1.00 94.44 1000 ILE A CA 1
ATOM 6793 C C . ILE A 1 1000 ? 10.036 18.124 -36.181 1.00 94.44 1000 ILE A C 1
ATOM 6795 O O . ILE A 1 1000 ? 9.937 19.092 -36.937 1.00 94.44 1000 ILE A O 1
ATOM 6799 N N . VAL A 1 1001 ? 10.142 16.880 -36.627 1.00 92.38 1001 VAL A N 1
ATOM 6800 C CA . VAL A 1 1001 ? 10.057 16.532 -38.041 1.00 92.38 1001 VAL A CA 1
ATOM 6801 C C . VAL A 1 1001 ? 8.585 16.408 -38.419 1.00 92.38 1001 VAL A C 1
ATOM 6803 O O . VAL A 1 1001 ? 7.840 15.649 -37.803 1.00 92.38 1001 VAL A O 1
ATOM 6806 N N . GLY A 1 1002 ? 8.159 17.187 -39.415 1.00 86.81 1002 GLY A N 1
ATOM 6807 C CA . GLY A 1 1002 ? 6.774 17.194 -39.880 1.00 86.81 1002 GLY A CA 1
ATOM 6808 C C . GLY A 1 1002 ? 6.338 15.840 -40.444 1.00 86.81 1002 GLY A C 1
ATOM 6809 O O . GLY A 1 1002 ? 7.131 15.123 -41.059 1.00 86.81 1002 GLY A O 1
ATOM 6810 N N . ALA A 1 1003 ? 5.060 15.506 -40.256 1.00 87.12 1003 ALA A N 1
ATOM 6811 C CA . ALA A 1 1003 ? 4.474 14.284 -40.795 1.00 87.12 1003 ALA A CA 1
ATOM 6812 C C . ALA A 1 1003 ? 4.635 14.226 -42.323 1.00 87.12 1003 ALA A C 1
ATOM 6814 O O . ALA A 1 1003 ? 4.372 15.208 -43.018 1.00 87.12 1003 ALA A O 1
ATOM 6815 N N . GLY A 1 1004 ? 5.074 13.078 -42.843 1.00 84.00 1004 GLY A N 1
ATOM 6816 C CA . GLY A 1 1004 ? 5.285 12.874 -44.279 1.00 84.00 1004 GLY A CA 1
ATOM 6817 C C . GLY A 1 1004 ? 6.562 13.500 -44.853 1.00 84.00 1004 GLY A C 1
ATOM 6818 O O . GLY A 1 1004 ? 6.794 13.365 -46.051 1.00 84.00 1004 GLY A O 1
ATOM 6819 N N . ALA A 1 1005 ? 7.413 14.138 -44.036 1.00 84.88 1005 ALA A N 1
ATOM 6820 C CA . ALA A 1 1005 ? 8.710 14.653 -44.496 1.00 84.88 1005 ALA A CA 1
ATOM 6821 C C . ALA A 1 1005 ? 9.687 13.533 -44.908 1.00 84.88 1005 ALA A C 1
ATOM 6823 O O . ALA A 1 1005 ? 10.520 13.738 -45.786 1.00 84.88 1005 ALA A O 1
ATOM 6824 N N . TYR A 1 1006 ? 9.560 12.353 -44.295 1.00 86.00 1006 TYR A N 1
ATOM 6825 C CA . TYR A 1 1006 ? 10.279 11.131 -44.655 1.00 86.00 1006 TYR A CA 1
ATOM 6826 C C . TYR A 1 1006 ? 9.310 9.942 -44.629 1.00 86.00 1006 TYR A C 1
ATOM 6828 O O . TYR A 1 1006 ? 8.274 9.982 -43.956 1.00 86.00 1006 TYR A O 1
ATOM 6836 N N . ALA A 1 1007 ? 9.651 8.862 -45.335 1.00 78.50 1007 ALA A N 1
ATOM 6837 C CA . ALA A 1 1007 ? 8.893 7.617 -45.254 1.00 78.50 1007 ALA A CA 1
ATOM 6838 C C . ALA A 1 1007 ? 8.914 7.081 -43.810 1.00 78.50 1007 ALA A C 1
ATOM 6840 O O . ALA A 1 1007 ? 9.962 7.046 -43.176 1.00 78.50 1007 ALA A O 1
ATOM 6841 N N . GLY A 1 1008 ? 7.751 6.702 -43.272 1.00 75.75 1008 GLY A N 1
ATOM 6842 C CA . GLY A 1 1008 ? 7.632 6.201 -41.894 1.00 75.75 1008 GLY A CA 1
ATOM 6843 C C . GLY A 1 1008 ? 7.587 7.273 -40.795 1.00 75.75 1008 GLY A C 1
ATOM 6844 O O . GLY A 1 1008 ? 7.330 6.932 -39.641 1.00 75.75 1008 GLY A O 1
ATOM 6845 N N . VAL A 1 1009 ? 7.749 8.562 -41.129 1.00 86.00 1009 VAL A N 1
ATOM 6846 C CA . VAL A 1 1009 ? 7.661 9.667 -40.159 1.00 86.00 1009 VAL A CA 1
ATOM 6847 C C . VAL A 1 1009 ? 6.223 10.173 -40.030 1.00 86.00 1009 VAL A C 1
ATOM 6849 O O . VAL A 1 1009 ? 5.679 10.828 -40.924 1.00 86.00 1009 VAL A O 1
ATOM 6852 N N . GLY A 1 1010 ? 5.612 9.868 -38.884 1.00 87.06 1010 GLY A N 1
ATOM 6853 C CA . GLY A 1 1010 ? 4.281 10.334 -38.490 1.00 87.06 1010 GLY A CA 1
ATOM 6854 C C . GLY A 1 1010 ? 4.299 11.592 -37.617 1.00 87.06 1010 GLY A C 1
ATOM 6855 O O . GLY A 1 1010 ? 5.344 11.990 -37.095 1.00 87.06 1010 GLY A O 1
ATOM 6856 N N . ALA A 1 1011 ? 3.117 12.190 -37.439 1.00 90.31 1011 ALA A N 1
ATOM 6857 C CA . ALA A 1 1011 ? 2.901 13.270 -36.478 1.00 90.31 1011 ALA A CA 1
ATOM 6858 C C . ALA A 1 1011 ? 3.173 12.789 -35.039 1.00 90.31 1011 ALA A C 1
ATOM 6860 O O . ALA A 1 1011 ? 3.060 11.588 -34.775 1.00 90.31 1011 ALA A O 1
ATOM 6861 N N . PRO A 1 1012 ? 3.509 13.694 -34.102 1.00 94.12 1012 PRO A N 1
ATOM 6862 C CA . PRO A 1 1012 ? 3.625 13.321 -32.703 1.00 94.12 1012 PRO A CA 1
ATOM 6863 C C . PRO A 1 1012 ? 2.317 12.741 -32.155 1.00 94.12 1012 PRO A C 1
ATOM 6865 O O . PRO A 1 1012 ? 1.232 13.228 -32.469 1.00 94.12 1012 PRO A O 1
ATOM 6868 N N . THR A 1 1013 ? 2.422 11.710 -31.322 1.00 94.56 1013 THR A N 1
ATOM 6869 C CA . THR A 1 1013 ? 1.265 11.028 -30.725 1.00 94.56 1013 THR A CA 1
ATOM 6870 C C . THR A 1 1013 ? 1.474 10.815 -29.239 1.00 94.56 1013 THR A C 1
ATOM 6872 O O . THR A 1 1013 ? 2.605 10.587 -28.802 1.00 94.56 1013 THR A O 1
ATOM 6875 N N . SER A 1 1014 ? 0.384 10.798 -28.477 1.00 95.44 1014 SER A N 1
ATOM 6876 C CA . SER A 1 1014 ? 0.403 10.386 -27.078 1.00 95.44 1014 SER A CA 1
ATOM 6877 C C . SER A 1 1014 ? -0.798 9.538 -26.698 1.00 95.44 1014 SER A C 1
ATOM 6879 O O . SER A 1 1014 ? -1.887 9.720 -27.235 1.00 95.44 1014 SER A O 1
ATOM 6881 N N . SER A 1 1015 ? -0.607 8.647 -25.732 1.00 94.31 1015 SER A N 1
ATOM 6882 C CA . SER A 1 1015 ? -1.687 7.879 -25.112 1.00 94.31 1015 SER A CA 1
ATOM 6883 C C . SER A 1 1015 ? -1.409 7.674 -23.632 1.00 94.31 1015 SER A C 1
ATOM 6885 O O . SER A 1 1015 ? -0.291 7.302 -23.278 1.00 94.31 1015 SER A O 1
ATOM 6887 N N . TRP A 1 1016 ? -2.425 7.851 -22.791 1.00 94.75 1016 TRP A N 1
ATOM 6888 C CA . TRP A 1 1016 ? -2.353 7.581 -21.356 1.00 94.75 1016 TRP A CA 1
ATOM 6889 C C . TRP A 1 1016 ? -3.110 6.306 -21.005 1.00 94.75 1016 TRP A C 1
ATOM 6891 O O . TRP A 1 1016 ? -4.280 6.161 -21.363 1.00 94.75 1016 TRP A O 1
ATOM 6901 N N . ALA A 1 1017 ? -2.456 5.409 -20.274 1.00 92.06 1017 ALA A N 1
ATOM 6902 C CA . ALA A 1 1017 ? -3.059 4.206 -19.718 1.00 92.06 1017 ALA A CA 1
ATOM 6903 C C . ALA A 1 1017 ? -2.482 3.945 -18.323 1.00 92.06 1017 ALA A C 1
ATOM 6905 O O . ALA A 1 1017 ? -1.267 3.974 -18.151 1.00 92.06 1017 ALA A O 1
ATOM 6906 N N . ALA A 1 1018 ? -3.354 3.712 -17.337 1.00 88.88 1018 ALA A N 1
ATOM 6907 C CA . ALA A 1 1018 ? -2.975 3.431 -15.949 1.00 88.88 1018 ALA A CA 1
ATOM 6908 C C . ALA A 1 1018 ? -1.905 4.396 -15.388 1.00 88.88 1018 ALA A C 1
ATOM 6910 O O . ALA A 1 1018 ? -0.942 3.971 -14.755 1.00 88.88 1018 ALA A O 1
ATOM 6911 N N . GLY A 1 1019 ? -2.057 5.702 -15.638 1.00 92.31 1019 GLY A N 1
ATOM 6912 C CA . GLY A 1 1019 ? -1.124 6.722 -15.147 1.00 92.31 1019 GLY A CA 1
ATOM 6913 C C . GLY A 1 1019 ? 0.206 6.814 -15.899 1.00 92.31 1019 GLY A C 1
ATOM 6914 O O . GLY A 1 1019 ? 1.078 7.571 -15.479 1.00 92.31 1019 GLY A O 1
ATOM 6915 N N . VAL A 1 1020 ? 0.374 6.086 -17.008 1.00 96.69 1020 VAL A N 1
ATOM 6916 C CA . VAL A 1 1020 ? 1.568 6.137 -17.865 1.00 96.69 1020 VAL A CA 1
ATOM 6917 C C . VAL A 1 1020 ? 1.204 6.671 -19.248 1.00 96.69 1020 VAL A C 1
ATOM 6919 O O . VAL A 1 1020 ? 0.400 6.091 -19.979 1.00 96.69 1020 VAL A O 1
ATOM 6922 N N . GLY A 1 1021 ? 1.820 7.788 -19.614 1.00 94.56 1021 GLY A N 1
ATOM 6923 C CA . GLY A 1 1021 ? 1.714 8.451 -20.901 1.00 94.56 1021 GLY A CA 1
ATOM 6924 C C . GLY A 1 1021 ? 2.846 8.024 -21.824 1.00 94.56 1021 GLY A C 1
ATOM 6925 O O . GLY A 1 1021 ? 4.013 8.271 -21.532 1.00 94.56 1021 GLY A O 1
ATOM 6926 N N . THR A 1 1022 ? 2.520 7.411 -22.958 1.00 96.50 1022 THR A N 1
ATOM 6927 C CA . THR A 1 1022 ? 3.494 7.097 -24.012 1.00 96.50 1022 THR A CA 1
ATOM 6928 C C . THR A 1 1022 ? 3.469 8.195 -25.057 1.00 96.50 1022 THR A C 1
ATOM 6930 O O . THR A 1 1022 ? 2.457 8.354 -25.730 1.00 96.50 1022 THR A O 1
ATOM 6933 N N . PHE A 1 1023 ? 4.568 8.927 -25.218 1.00 95.94 1023 PHE A N 1
ATOM 6934 C CA . PHE A 1 1023 ? 4.721 9.994 -26.206 1.00 95.94 1023 PHE A CA 1
ATOM 6935 C C . PHE A 1 1023 ? 5.703 9.555 -27.281 1.00 95.94 1023 PHE A C 1
ATOM 6937 O O . PHE A 1 1023 ? 6.809 9.114 -26.976 1.00 95.94 1023 PHE A O 1
ATOM 6944 N N . THR A 1 1024 ? 5.316 9.697 -28.543 1.00 94.31 1024 THR A N 1
ATOM 6945 C CA . THR A 1 1024 ? 6.190 9.438 -29.689 1.00 94.31 1024 THR A CA 1
ATOM 6946 C C . THR A 1 1024 ? 6.339 10.707 -30.507 1.00 94.31 1024 THR A C 1
ATOM 6948 O O . THR A 1 1024 ? 5.338 11.326 -30.861 1.00 94.31 1024 THR A O 1
ATOM 6951 N N . ALA A 1 1025 ? 7.573 11.080 -30.836 1.00 94.31 1025 ALA A N 1
ATOM 6952 C CA . ALA A 1 1025 ? 7.859 12.208 -31.716 1.00 94.31 1025 ALA A CA 1
ATOM 6953 C C . ALA A 1 1025 ? 9.121 11.953 -32.540 1.00 94.31 1025 ALA A C 1
ATOM 6955 O O . ALA A 1 1025 ? 10.091 11.382 -32.044 1.00 94.31 1025 ALA A O 1
ATOM 6956 N N . HIS A 1 1026 ? 9.125 12.412 -33.790 1.00 94.06 1026 HIS A N 1
ATOM 6957 C CA . HIS A 1 1026 ? 10.330 12.429 -34.612 1.00 94.06 1026 HIS A CA 1
ATOM 6958 C C . HIS A 1 1026 ? 11.021 13.778 -34.434 1.00 94.06 1026 HIS A C 1
ATOM 6960 O O . HIS A 1 1026 ? 10.424 14.827 -34.675 1.00 94.06 1026 HIS A O 1
ATOM 6966 N N . VAL A 1 1027 ? 12.270 13.750 -33.988 1.00 95.31 1027 VAL A N 1
ATOM 6967 C CA . VAL A 1 1027 ? 13.080 14.932 -33.686 1.00 95.31 1027 VAL A CA 1
ATOM 6968 C C . VAL A 1 1027 ? 14.314 14.916 -34.574 1.00 95.31 1027 VAL A C 1
ATOM 6970 O O . VAL A 1 1027 ? 14.800 13.858 -34.954 1.00 95.31 1027 VAL A O 1
ATOM 6973 N N . LYS A 1 1028 ? 14.849 16.083 -34.913 1.00 94.62 1028 LYS A N 1
ATOM 6974 C CA . LYS A 1 1028 ? 16.159 16.206 -35.560 1.00 94.62 1028 LYS A CA 1
ATOM 6975 C C . LYS A 1 1028 ? 16.987 17.293 -34.895 1.00 94.62 1028 LYS A C 1
ATOM 6977 O O . LYS A 1 1028 ? 16.437 18.249 -34.345 1.00 94.62 1028 LYS A O 1
ATOM 6982 N N . LEU A 1 1029 ? 18.307 17.157 -34.987 1.00 96.50 1029 LEU A N 1
ATOM 6983 C CA . LEU A 1 1029 ? 19.247 18.231 -34.673 1.00 96.50 1029 LEU A CA 1
ATOM 6984 C C . LEU A 1 1029 ? 19.610 18.955 -35.972 1.00 96.50 1029 LEU A C 1
ATOM 6986 O O . LEU A 1 1029 ? 20.243 18.356 -36.837 1.00 96.50 1029 LEU A O 1
ATOM 6990 N N . ASN A 1 1030 ? 19.221 20.220 -36.116 1.00 95.75 1030 ASN A N 1
ATOM 6991 C CA . ASN A 1 1030 ? 19.412 20.974 -37.356 1.00 95.75 1030 ASN A CA 1
ATOM 6992 C C . ASN A 1 1030 ? 20.897 21.217 -37.666 1.00 95.75 1030 ASN A C 1
ATOM 6994 O O . ASN A 1 1030 ? 21.680 21.529 -36.760 1.00 95.75 1030 ASN A O 1
ATOM 6998 N N . ARG A 1 1031 ? 21.302 21.122 -38.939 1.00 93.62 1031 ARG A N 1
ATOM 6999 C CA . ARG A 1 1031 ? 22.673 21.462 -39.371 1.00 93.62 1031 ARG A CA 1
ATOM 7000 C C . ARG A 1 1031 ? 22.932 22.964 -39.278 1.00 93.62 1031 ARG A C 1
ATOM 7002 O O . ARG A 1 1031 ? 22.054 23.783 -39.531 1.00 93.62 1031 ARG A O 1
ATOM 7009 N N . ASN A 1 1032 ? 24.179 23.313 -38.974 1.00 91.88 1032 ASN A N 1
ATOM 7010 C CA . ASN A 1 1032 ? 24.694 24.665 -39.160 1.00 91.88 1032 ASN A CA 1
ATOM 7011 C C . ASN A 1 1032 ? 25.198 24.865 -40.599 1.00 91.88 1032 ASN A C 1
ATOM 7013 O O . ASN A 1 1032 ? 25.429 23.909 -41.341 1.00 91.88 1032 ASN A O 1
ATOM 7017 N N . SER A 1 1033 ? 25.408 26.122 -40.996 1.00 88.44 1033 SER A N 1
ATOM 7018 C CA . SER A 1 1033 ? 25.997 26.464 -42.300 1.00 88.44 1033 SER A CA 1
ATOM 7019 C C . SER A 1 1033 ? 27.458 26.003 -42.433 1.00 88.44 1033 SER A C 1
ATOM 7021 O O . SER A 1 1033 ? 27.927 25.722 -43.539 1.00 88.44 1033 SER A O 1
ATOM 7023 N N . THR A 1 1034 ? 28.166 25.887 -41.308 1.00 90.94 1034 THR A N 1
ATOM 7024 C CA . THR A 1 1034 ? 29.510 25.310 -41.182 1.00 90.94 1034 THR A CA 1
ATOM 7025 C C . THR A 1 1034 ? 29.448 23.939 -40.499 1.00 90.94 1034 THR A C 1
ATOM 7027 O O . THR A 1 1034 ? 28.701 23.811 -39.528 1.00 90.94 1034 THR A O 1
ATOM 7030 N N . PRO A 1 1035 ? 30.235 22.933 -40.937 1.00 94.06 1035 PRO A N 1
ATOM 7031 C CA . PRO A 1 1035 ? 30.292 21.641 -40.261 1.00 94.06 1035 PRO A CA 1
ATOM 7032 C C . PRO A 1 1035 ? 30.775 21.769 -38.822 1.00 94.06 1035 PRO A C 1
ATOM 7034 O O . PRO A 1 1035 ? 31.725 22.500 -38.542 1.00 94.06 1035 PRO A O 1
ATOM 7037 N N . ASP A 1 1036 ? 30.140 21.018 -37.934 1.00 94.25 1036 ASP A N 1
ATOM 7038 C CA . ASP A 1 1036 ? 30.464 20.938 -36.518 1.00 94.25 1036 ASP A CA 1
ATOM 7039 C C . ASP A 1 1036 ? 30.273 19.513 -35.972 1.00 94.25 1036 ASP A C 1
ATOM 7041 O O . ASP A 1 1036 ? 29.875 18.588 -36.687 1.00 94.25 1036 ASP A O 1
ATOM 7045 N N . GLY A 1 1037 ? 30.637 19.316 -34.704 1.00 92.69 1037 GLY A N 1
ATOM 7046 C CA . GLY A 1 1037 ? 30.739 17.991 -34.096 1.00 92.69 1037 GLY A CA 1
ATOM 7047 C C . GLY A 1 1037 ? 32.051 17.267 -34.454 1.00 92.69 1037 GLY A C 1
ATOM 7048 O O . GLY A 1 1037 ? 33.022 17.920 -34.847 1.00 92.69 1037 GLY A O 1
ATOM 7049 N N . PRO A 1 1038 ? 32.108 15.929 -34.312 1.00 93.38 1038 PRO A N 1
ATOM 7050 C CA . PRO A 1 1038 ? 31.000 15.029 -34.000 1.00 93.38 1038 PRO A CA 1
ATOM 7051 C C . PRO A 1 1038 ? 30.560 15.186 -32.543 1.00 93.38 1038 PRO A C 1
ATOM 7053 O O . PRO A 1 1038 ? 31.391 15.339 -31.653 1.00 93.38 1038 PRO A O 1
ATOM 7056 N N . TYR A 1 1039 ? 29.255 15.123 -32.290 1.00 95.06 1039 TYR A N 1
ATOM 7057 C CA . TYR A 1 1039 ? 28.740 15.112 -30.924 1.00 95.06 1039 TYR A CA 1
ATOM 7058 C C . TYR A 1 1039 ? 28.589 13.666 -30.471 1.00 95.06 1039 TYR A C 1
ATOM 7060 O O . TYR A 1 1039 ? 27.613 13.000 -30.811 1.00 95.06 1039 TYR A O 1
ATOM 7068 N N . GLN A 1 1040 ? 29.590 13.177 -29.742 1.00 92.50 1040 GLN A N 1
ATOM 7069 C CA . GLN A 1 1040 ? 29.594 11.826 -29.183 1.00 92.50 1040 GLN A CA 1
ATOM 7070 C C . GLN A 1 1040 ? 28.870 11.802 -27.845 1.00 92.50 1040 GLN A C 1
ATOM 7072 O O . GLN A 1 1040 ? 29.111 12.679 -27.015 1.00 92.50 1040 GLN A O 1
ATOM 7077 N N . LEU A 1 1041 ? 28.010 10.809 -27.611 1.00 89.50 1041 LEU A N 1
ATOM 7078 C CA . LEU A 1 1041 ? 27.185 10.742 -26.395 1.00 89.50 1041 LEU A CA 1
ATOM 7079 C C . LEU A 1 1041 ? 26.399 12.048 -26.142 1.00 89.50 1041 LEU A C 1
ATOM 7081 O O . LEU A 1 1041 ? 26.337 12.539 -25.011 1.00 89.50 1041 LEU A O 1
ATOM 7085 N N . LEU A 1 1042 ? 25.813 12.639 -27.191 1.00 93.38 1042 LEU A N 1
ATOM 7086 C CA . LEU A 1 1042 ? 24.911 13.785 -27.064 1.00 93.38 1042 LEU A CA 1
ATOM 7087 C C . LEU A 1 1042 ? 23.760 13.403 -26.133 1.00 93.38 1042 LEU A C 1
ATOM 7089 O O . LEU A 1 1042 ? 22.967 12.521 -26.462 1.00 93.38 1042 LEU A O 1
ATOM 7093 N N . LYS A 1 1043 ? 23.690 14.049 -24.967 1.00 92.69 1043 LYS A N 1
ATOM 7094 C CA . LYS A 1 1043 ? 22.685 13.759 -23.945 1.00 92.69 1043 LYS A CA 1
ATOM 7095 C C . LYS A 1 1043 ? 21.391 14.461 -24.304 1.00 92.69 1043 LYS A C 1
ATOM 7097 O O . LYS A 1 1043 ? 21.399 15.671 -24.529 1.00 92.69 1043 LYS A O 1
ATOM 7102 N N . PHE A 1 1044 ? 20.299 13.712 -24.292 1.00 93.62 1044 PHE A N 1
ATOM 7103 C CA . PHE A 1 1044 ? 18.950 14.241 -24.431 1.00 93.62 1044 PHE A CA 1
ATOM 7104 C C . PHE A 1 1044 ? 18.226 14.169 -23.096 1.00 93.62 1044 PHE A C 1
ATOM 7106 O O . PHE A 1 1044 ? 18.328 13.177 -22.368 1.00 93.62 1044 PHE A O 1
ATOM 7113 N N . GLY A 1 1045 ? 17.468 15.213 -22.789 1.00 93.38 1045 GLY A N 1
ATOM 7114 C CA . GLY A 1 1045 ? 16.604 15.239 -21.622 1.00 93.38 1045 GLY A CA 1
ATOM 7115 C C . GLY A 1 1045 ? 15.270 15.903 -21.898 1.00 93.38 1045 GLY A C 1
ATOM 7116 O O . GLY A 1 1045 ? 15.128 16.641 -22.875 1.00 93.38 1045 GLY A O 1
ATOM 7117 N N . ALA A 1 1046 ? 14.308 15.646 -21.019 1.00 93.69 1046 ALA A N 1
ATOM 7118 C CA . ALA A 1 1046 ? 12.993 16.271 -21.062 1.00 93.69 1046 ALA A CA 1
ATOM 7119 C C . ALA A 1 1046 ? 12.519 16.766 -19.685 1.00 93.69 1046 ALA A C 1
ATOM 7121 O O . ALA A 1 1046 ? 12.953 16.252 -18.653 1.00 93.69 1046 ALA A O 1
ATOM 7122 N N . MET A 1 1047 ? 11.620 17.750 -19.674 1.00 91.25 1047 MET A N 1
ATOM 7123 C CA . MET A 1 1047 ? 10.919 18.241 -18.485 1.00 91.25 1047 MET A CA 1
ATOM 7124 C C . MET A 1 1047 ? 9.439 18.458 -18.830 1.00 91.25 1047 MET A C 1
ATOM 7126 O O . MET A 1 1047 ? 9.031 19.587 -19.112 1.00 91.25 1047 MET A O 1
ATOM 7130 N N . PRO A 1 1048 ? 8.634 17.380 -18.868 1.00 93.75 1048 PRO A N 1
ATOM 7131 C CA . PRO A 1 1048 ? 7.220 17.493 -19.166 1.00 93.75 1048 PRO A CA 1
ATOM 7132 C C . PRO A 1 1048 ? 6.504 18.300 -18.087 1.00 93.75 1048 PRO A C 1
ATOM 7134 O O . PRO A 1 1048 ? 6.779 18.166 -16.890 1.00 93.75 1048 PRO A O 1
ATOM 7137 N N . ARG A 1 1049 ? 5.565 19.128 -18.526 1.00 92.06 1049 ARG A N 1
ATOM 7138 C CA . ARG A 1 1049 ? 4.649 19.881 -17.683 1.00 92.06 1049 ARG A CA 1
ATOM 7139 C C . ARG A 1 1049 ? 3.276 19.901 -18.330 1.00 92.06 1049 ARG A C 1
ATOM 7141 O O . ARG A 1 1049 ? 3.151 20.269 -19.498 1.00 92.06 1049 ARG A O 1
ATOM 7148 N N . ASP A 1 1050 ? 2.257 19.517 -17.576 1.00 94.19 1050 ASP A N 1
ATOM 7149 C CA . ASP A 1 1050 ? 0.875 19.580 -18.046 1.00 94.19 1050 ASP A CA 1
ATOM 7150 C C . ASP A 1 1050 ? 0.257 20.978 -17.846 1.00 94.19 1050 ASP A C 1
ATOM 7152 O O . ASP A 1 1050 ? 0.857 21.871 -17.236 1.00 94.19 1050 ASP A O 1
ATOM 7156 N N . SER A 1 1051 ? -0.965 21.185 -18.346 1.00 91.25 1051 SER A N 1
ATOM 7157 C CA . SER A 1 1051 ? -1.654 22.475 -18.198 1.00 91.25 1051 SER A CA 1
ATOM 7158 C C . SER A 1 1051 ? -2.052 22.803 -16.753 1.00 91.25 1051 SER A C 1
ATOM 7160 O O . SER A 1 1051 ? -2.451 23.929 -16.471 1.00 91.25 1051 SER A O 1
ATOM 7162 N N . GLU A 1 1052 ? -1.956 21.855 -15.822 1.00 91.69 1052 GLU A N 1
ATOM 7163 C CA . GLU A 1 1052 ? -2.309 22.026 -14.406 1.00 91.69 1052 GLU A CA 1
ATOM 7164 C C . GLU A 1 1052 ? -1.078 22.221 -13.514 1.00 91.69 1052 GLU A C 1
ATOM 7166 O O . GLU A 1 1052 ? -1.201 22.483 -12.318 1.00 91.69 1052 GLU A O 1
ATOM 7171 N N . GLY A 1 1053 ? 0.113 22.208 -14.115 1.00 90.50 1053 GLY A N 1
ATOM 7172 C CA . GLY A 1 1053 ? 1.380 22.465 -13.448 1.00 90.50 1053 GLY A CA 1
ATOM 7173 C C . GLY A 1 1053 ? 2.038 21.229 -12.843 1.00 90.50 1053 GLY A C 1
ATOM 7174 O O . GLY A 1 1053 ? 3.031 21.389 -12.132 1.00 90.50 1053 GLY A O 1
ATOM 7175 N N . VAL A 1 1054 ? 1.543 20.023 -13.130 1.00 94.19 1054 VAL A N 1
ATOM 7176 C CA . VAL A 1 1054 ? 2.231 18.775 -12.780 1.00 94.19 1054 VAL A CA 1
ATOM 7177 C C . VAL A 1 1054 ? 3.497 18.683 -13.623 1.00 94.19 1054 VAL A C 1
ATOM 7179 O O . VAL A 1 1054 ? 3.445 18.829 -14.843 1.00 94.19 1054 VAL A O 1
ATOM 7182 N N . THR A 1 1055 ? 4.646 18.482 -12.982 1.00 93.69 1055 THR A N 1
ATOM 7183 C CA . THR A 1 1055 ? 5.950 18.382 -13.648 1.00 93.69 1055 THR A CA 1
ATOM 7184 C C . THR A 1 1055 ? 6.899 17.486 -12.850 1.00 93.69 1055 THR A C 1
ATOM 7186 O O . THR A 1 1055 ? 6.502 16.888 -11.850 1.00 93.69 1055 THR A O 1
ATOM 7189 N N . LEU A 1 1056 ? 8.141 17.350 -13.308 1.00 92.19 1056 LEU A N 1
ATOM 7190 C CA . LEU A 1 1056 ? 9.181 16.612 -12.600 1.00 92.19 1056 LEU A CA 1
ATOM 7191 C C . LEU A 1 1056 ? 9.604 17.340 -11.311 1.00 92.19 1056 LEU A C 1
ATOM 7193 O O . LEU A 1 1056 ? 9.643 18.574 -11.291 1.00 92.19 1056 LEU A O 1
ATOM 7197 N N . PRO A 1 1057 ? 10.029 16.611 -10.267 1.00 90.62 1057 PRO A N 1
ATOM 7198 C CA . PRO A 1 1057 ? 10.657 17.221 -9.102 1.00 90.62 1057 PRO A CA 1
ATOM 7199 C C . PRO A 1 1057 ? 11.933 17.994 -9.480 1.00 90.62 1057 PRO A C 1
ATOM 7201 O O . PRO A 1 1057 ? 12.734 17.549 -10.310 1.00 90.62 1057 PRO A O 1
ATOM 7204 N N . GLY A 1 1058 ? 12.137 19.153 -8.847 1.00 85.19 1058 GLY A N 1
ATOM 7205 C CA . GLY A 1 1058 ? 13.308 20.006 -9.076 1.00 85.19 1058 GLY A CA 1
ATOM 7206 C C . GLY A 1 1058 ? 14.634 19.376 -8.611 1.00 85.19 1058 GLY A C 1
ATOM 7207 O O . GLY A 1 1058 ? 14.630 18.381 -7.881 1.00 85.19 1058 GLY A O 1
ATOM 7208 N N . PRO A 1 1059 ? 15.790 19.959 -8.981 1.00 80.25 1059 PRO A N 1
ATOM 7209 C CA . PRO A 1 1059 ? 17.112 19.352 -8.762 1.00 80.25 1059 PRO A CA 1
ATOM 7210 C C . PRO A 1 1059 ? 17.469 19.179 -7.274 1.00 80.25 1059 PRO A C 1
ATOM 7212 O O . PRO A 1 1059 ? 18.159 18.225 -6.901 1.00 80.25 1059 PRO A O 1
ATOM 7215 N N . ALA A 1 1060 ? 16.953 20.065 -6.416 1.00 80.25 1060 ALA A N 1
ATOM 7216 C CA . ALA A 1 1060 ? 17.127 20.019 -4.964 1.00 80.25 1060 ALA A CA 1
ATOM 7217 C C . ALA A 1 1060 ? 16.225 18.988 -4.257 1.00 80.25 1060 ALA A C 1
ATOM 7219 O O . ALA A 1 1060 ? 16.384 18.764 -3.058 1.00 80.25 1060 ALA A O 1
ATOM 7220 N N . SER A 1 1061 ? 15.285 18.358 -4.972 1.00 81.19 1061 SER A N 1
ATOM 7221 C CA . SER A 1 1061 ? 14.396 17.354 -4.385 1.00 81.19 1061 SER A CA 1
ATOM 7222 C C . SER A 1 1061 ? 15.172 16.116 -3.910 1.00 81.19 1061 SER A C 1
ATOM 7224 O O . SER A 1 1061 ? 16.197 15.727 -4.488 1.00 81.19 1061 SER A O 1
ATOM 7226 N N . ALA A 1 1062 ? 14.673 15.473 -2.853 1.00 76.62 1062 ALA A N 1
ATOM 7227 C CA . ALA A 1 1062 ? 15.133 14.152 -2.417 1.00 76.62 1062 ALA A CA 1
ATOM 7228 C C . ALA A 1 1062 ? 14.546 13.012 -3.275 1.00 76.62 1062 ALA A C 1
ATOM 7230 O O . ALA A 1 1062 ? 15.020 11.882 -3.199 1.00 76.62 1062 ALA A O 1
ATOM 7231 N N . ASP A 1 1063 ? 13.551 13.327 -4.103 1.00 82.44 1063 ASP A N 1
ATOM 7232 C CA . ASP A 1 1063 ? 12.843 12.406 -4.986 1.00 82.44 1063 ASP A CA 1
ATOM 7233 C C . ASP A 1 1063 ? 13.764 11.784 -6.054 1.00 82.44 1063 ASP A C 1
ATOM 7235 O O . ASP A 1 1063 ? 14.639 12.445 -6.626 1.00 82.44 1063 ASP A O 1
ATOM 7239 N N . THR A 1 1064 ? 13.564 10.501 -6.352 1.00 82.12 1064 THR A N 1
ATOM 7240 C CA . THR A 1 1064 ? 14.354 9.752 -7.346 1.00 82.12 1064 THR A CA 1
ATOM 7241 C C . THR A 1 1064 ? 14.012 10.124 -8.799 1.00 82.12 1064 THR A C 1
ATOM 7243 O O . THR A 1 1064 ? 14.850 10.008 -9.708 1.00 82.12 1064 THR A O 1
ATOM 7246 N N . HIS A 1 1065 ? 12.814 10.656 -9.033 1.00 87.69 1065 HIS A N 1
ATOM 7247 C CA . HIS A 1 1065 ? 12.304 11.118 -10.322 1.00 87.69 1065 HIS A CA 1
ATOM 7248 C C . HIS A 1 1065 ? 12.793 12.515 -10.702 1.00 87.69 1065 HIS A C 1
ATOM 7250 O O . HIS A 1 1065 ? 12.565 12.951 -11.831 1.00 87.69 1065 HIS A O 1
ATOM 7256 N N . LYS A 1 1066 ? 13.541 13.188 -9.823 1.00 87.19 1066 LYS A N 1
ATOM 7257 C CA . LYS A 1 1066 ? 14.057 14.536 -10.064 1.00 87.19 1066 LYS A CA 1
ATOM 7258 C C . LYS A 1 1066 ? 14.855 14.693 -11.354 1.00 87.19 1066 LYS A C 1
ATOM 7260 O O . LYS A 1 1066 ? 15.480 13.745 -11.855 1.00 87.19 1066 LYS A O 1
ATOM 7265 N N . VAL A 1 1067 ? 14.875 15.926 -11.845 1.00 88.62 1067 VAL A N 1
ATOM 7266 C CA . VAL A 1 1067 ? 15.751 16.370 -12.935 1.00 88.62 1067 VAL A CA 1
ATOM 7267 C C . VAL A 1 1067 ? 17.231 16.162 -12.583 1.00 88.62 1067 VAL A C 1
ATOM 7269 O O . VAL A 1 1067 ? 17.644 16.287 -11.431 1.00 88.62 1067 VAL A O 1
ATOM 7272 N N . ASN A 1 1068 ? 18.036 15.793 -13.580 1.00 88.31 1068 ASN A N 1
ATOM 7273 C CA . ASN A 1 1068 ? 19.454 15.450 -13.406 1.00 88.31 1068 ASN A CA 1
ATOM 7274 C C . ASN A 1 1068 ? 20.341 15.798 -14.619 1.00 88.31 1068 ASN A C 1
ATOM 7276 O O . ASN A 1 1068 ? 21.479 15.333 -14.711 1.00 88.31 1068 ASN A O 1
ATOM 7280 N N . LEU A 1 1069 ? 19.831 16.599 -15.555 1.00 87.12 1069 LEU A N 1
ATOM 7281 C CA . LEU A 1 1069 ? 20.556 17.101 -16.716 1.00 87.12 1069 LEU A CA 1
ATOM 7282 C C . LEU A 1 1069 ? 20.341 18.607 -16.836 1.00 87.12 1069 LEU A C 1
ATOM 7284 O O . LEU A 1 1069 ? 19.208 19.052 -16.990 1.00 87.12 1069 LEU A O 1
ATOM 7288 N N . ASP A 1 1070 ? 21.429 19.366 -16.839 1.00 85.38 1070 ASP A N 1
ATOM 7289 C CA . ASP A 1 1070 ? 21.421 20.761 -17.270 1.00 85.38 1070 ASP A CA 1
ATOM 7290 C C . ASP A 1 1070 ? 21.746 20.804 -18.769 1.00 85.38 1070 ASP A C 1
ATOM 7292 O O . ASP A 1 1070 ? 22.783 20.294 -19.198 1.00 85.38 1070 ASP A O 1
ATOM 7296 N N . ALA A 1 1071 ? 20.829 21.348 -19.571 1.00 82.88 1071 ALA A N 1
ATOM 7297 C CA . ALA A 1 1071 ? 20.979 21.447 -21.023 1.00 82.88 1071 ALA A CA 1
ATOM 7298 C C . ALA A 1 1071 ? 21.485 22.829 -21.493 1.00 82.88 1071 ALA A C 1
ATOM 7300 O O . ALA A 1 1071 ? 21.391 23.148 -22.685 1.00 82.88 1071 ALA A O 1
ATOM 7301 N N . THR A 1 1072 ? 21.997 23.652 -20.572 1.00 80.56 1072 THR A N 1
ATOM 7302 C CA . THR A 1 1072 ? 22.507 25.008 -20.821 1.00 80.56 1072 THR A CA 1
ATOM 7303 C C . THR A 1 1072 ? 23.988 24.994 -21.201 1.00 80.56 1072 THR A C 1
ATOM 7305 O O . THR A 1 1072 ? 24.769 24.160 -20.748 1.00 80.56 1072 THR A O 1
ATOM 7308 N N . ALA A 1 1073 ? 24.405 25.937 -22.051 1.00 76.25 1073 ALA A N 1
ATOM 7309 C CA . ALA A 1 1073 ? 25.814 26.090 -22.391 1.00 76.25 1073 ALA A CA 1
ATOM 7310 C C . ALA A 1 1073 ? 26.633 26.579 -21.180 1.00 76.25 1073 ALA A C 1
ATOM 7312 O O . ALA A 1 1073 ? 26.254 27.544 -20.521 1.00 76.25 1073 ALA A O 1
ATOM 7313 N N . GLY A 1 1074 ? 27.782 25.946 -20.926 1.00 65.69 1074 GLY A N 1
ATOM 7314 C CA . GLY A 1 1074 ? 28.766 26.400 -19.934 1.00 65.69 1074 GLY A CA 1
ATOM 7315 C C . GLY A 1 1074 ? 28.427 26.153 -18.458 1.00 65.69 1074 GLY A C 1
ATOM 7316 O O . GLY A 1 1074 ? 29.212 26.568 -17.609 1.00 65.69 1074 GLY A O 1
ATOM 7317 N N . ASN A 1 1075 ? 27.320 25.475 -18.142 1.00 60.66 1075 ASN A N 1
ATOM 7318 C CA . ASN A 1 1075 ? 26.883 25.225 -16.768 1.00 60.66 1075 ASN A CA 1
ATOM 7319 C C . ASN A 1 1075 ? 26.848 23.717 -16.449 1.00 60.66 1075 ASN A C 1
ATOM 7321 O O . ASN A 1 1075 ? 26.741 22.873 -17.341 1.00 60.66 1075 ASN A O 1
ATOM 7325 N N . THR A 1 1076 ? 27.013 23.368 -15.174 1.00 59.53 1076 THR A N 1
ATOM 7326 C CA . THR A 1 1076 ? 26.855 22.003 -14.659 1.00 59.53 1076 THR A CA 1
ATOM 7327 C C . THR A 1 1076 ? 25.674 21.971 -13.700 1.00 59.53 1076 THR A C 1
ATOM 7329 O O . THR A 1 1076 ? 25.415 22.950 -13.011 1.00 59.53 1076 THR A O 1
ATOM 7332 N N . LEU A 1 1077 ? 25.004 20.823 -13.570 1.00 62.00 1077 LEU A N 1
ATOM 7333 C CA . LEU A 1 1077 ? 23.860 20.668 -12.659 1.00 62.00 1077 LEU A CA 1
ATOM 7334 C C . LEU A 1 1077 ? 24.163 21.122 -11.212 1.00 62.00 1077 LEU A C 1
ATOM 7336 O O . LEU A 1 1077 ? 23.273 21.564 -10.499 1.00 62.00 1077 LEU A O 1
ATOM 7340 N N . ALA A 1 1078 ? 25.424 21.026 -10.774 1.00 56.28 1078 ALA A N 1
ATOM 7341 C CA . ALA A 1 1078 ? 25.854 21.453 -9.443 1.00 56.28 1078 ALA A CA 1
ATOM 7342 C C . ALA A 1 1078 ? 25.980 22.982 -9.286 1.00 56.28 1078 ALA A C 1
ATOM 7344 O O . ALA A 1 1078 ? 25.945 23.482 -8.164 1.00 56.28 1078 ALA A O 1
ATOM 7345 N N . SER A 1 1079 ? 26.139 23.720 -10.386 1.00 52.78 1079 SER A N 1
ATOM 7346 C CA . SER A 1 1079 ? 26.321 25.175 -10.409 1.00 52.78 1079 SER A CA 1
ATOM 7347 C C . SER A 1 1079 ? 25.041 25.955 -10.739 1.00 52.78 1079 SER A C 1
ATOM 7349 O O . SER A 1 1079 ? 25.071 27.179 -10.652 1.00 52.78 1079 SER A O 1
ATOM 7351 N N . ASN A 1 1080 ? 23.923 25.269 -11.030 1.00 54.91 1080 ASN A N 1
ATOM 7352 C CA . ASN A 1 1080 ? 22.592 25.863 -11.218 1.00 54.91 1080 ASN A CA 1
ATOM 7353 C C . ASN A 1 1080 ? 21.505 25.178 -10.365 1.00 54.91 1080 ASN A C 1
ATOM 7355 O O . ASN A 1 1080 ? 20.711 24.386 -10.865 1.00 54.91 1080 ASN A O 1
ATOM 7359 N N . PRO A 1 1081 ? 21.457 25.414 -9.047 1.00 52.50 1081 PRO A N 1
ATOM 7360 C CA . PRO A 1 1081 ? 20.423 24.826 -8.196 1.00 52.50 1081 PRO A CA 1
ATOM 7361 C C . PRO A 1 1081 ? 19.052 25.520 -8.323 1.00 52.50 1081 PRO A C 1
ATOM 7363 O O . PRO A 1 1081 ? 18.106 25.094 -7.661 1.00 52.50 1081 PRO A O 1
ATOM 7366 N N . ASP A 1 1082 ? 18.946 26.597 -9.111 1.00 48.28 1082 ASP A N 1
ATOM 7367 C CA . ASP A 1 1082 ? 17.804 27.518 -9.133 1.00 48.28 1082 ASP A CA 1
ATOM 7368 C C . ASP A 1 1082 ? 16.626 27.087 -10.026 1.00 48.28 1082 ASP A C 1
ATOM 7370 O O . ASP A 1 1082 ? 15.566 27.715 -9.964 1.00 48.28 1082 ASP A O 1
ATOM 7374 N N . GLY A 1 1083 ? 16.743 25.984 -10.775 1.00 53.62 1083 GLY A N 1
ATOM 7375 C CA . GLY A 1 1083 ? 15.606 25.411 -11.499 1.00 53.62 1083 GLY A CA 1
ATOM 7376 C C . GLY A 1 1083 ? 15.374 26.017 -12.888 1.00 53.62 1083 GLY A C 1
ATOM 7377 O O . GLY A 1 1083 ? 14.247 25.973 -13.397 1.00 53.62 1083 GLY A O 1
ATOM 7378 N N . THR A 1 1084 ? 16.405 26.602 -13.505 1.00 60.09 1084 THR A N 1
ATOM 7379 C CA . THR A 1 1084 ? 16.338 27.117 -14.873 1.00 60.09 1084 THR A CA 1
ATOM 7380 C C . THR A 1 1084 ? 16.975 26.143 -15.884 1.00 60.09 1084 THR A C 1
ATOM 7382 O O . THR A 1 1084 ? 18.183 25.935 -15.915 1.00 60.09 1084 THR A O 1
ATOM 7385 N N . ASN A 1 1085 ? 16.153 25.591 -16.793 1.00 69.69 1085 ASN A N 1
ATOM 7386 C CA . ASN A 1 1085 ? 16.522 24.667 -17.893 1.00 69.69 1085 ASN A CA 1
ATOM 7387 C C . ASN A 1 1085 ? 16.927 23.221 -17.520 1.00 69.69 1085 ASN A C 1
ATOM 7389 O O . ASN A 1 1085 ? 17.441 22.500 -18.389 1.00 69.69 1085 ASN A O 1
ATOM 7393 N N . GLU A 1 1086 ? 16.659 22.742 -16.306 1.00 84.50 1086 GLU A N 1
ATOM 7394 C CA . GLU A 1 1086 ? 16.939 21.356 -15.916 1.00 84.50 1086 GLU A CA 1
ATOM 7395 C C . GLU A 1 1086 ? 15.919 20.376 -16.493 1.00 84.50 1086 GLU A C 1
ATOM 7397 O O . GLU A 1 1086 ? 14.735 20.656 -16.674 1.00 84.50 1086 GLU A O 1
ATOM 7402 N N . ARG A 1 1087 ? 16.404 19.178 -16.807 1.00 89.31 1087 ARG A N 1
ATOM 7403 C CA . ARG A 1 1087 ? 15.652 18.107 -17.461 1.00 89.31 1087 ARG A CA 1
ATOM 7404 C C . ARG A 1 1087 ? 16.007 16.770 -16.820 1.00 89.31 1087 ARG A C 1
ATOM 7406 O O . ARG A 1 1087 ? 17.060 16.619 -16.198 1.00 89.31 1087 ARG A O 1
ATOM 7413 N N . LYS A 1 1088 ? 15.158 15.759 -16.982 1.00 92.19 1088 LYS A N 1
ATOM 7414 C CA . LYS A 1 1088 ? 15.542 14.364 -16.729 1.00 92.19 1088 LYS A CA 1
ATOM 7415 C C . LYS A 1 1088 ? 16.349 13.857 -17.916 1.00 92.19 1088 LYS A C 1
ATOM 7417 O O . LYS A 1 1088 ? 15.870 13.932 -19.044 1.00 92.19 1088 LYS A O 1
ATOM 7422 N N . LEU A 1 1089 ? 17.549 13.342 -17.669 1.00 92.00 1089 LEU A N 1
ATOM 7423 C CA . LEU A 1 1089 ? 18.348 12.615 -18.651 1.00 92.00 1089 LEU A CA 1
ATOM 7424 C C . LEU A 1 1089 ? 17.585 11.369 -19.112 1.00 92.00 1089 LEU A C 1
ATOM 7426 O O . LEU A 1 1089 ? 17.168 10.563 -18.283 1.00 92.00 1089 LEU A O 1
ATOM 7430 N N . LEU A 1 1090 ? 17.446 11.207 -20.425 1.00 91.94 1090 LEU A N 1
ATOM 7431 C CA . LEU A 1 1090 ? 16.727 10.090 -21.034 1.00 91.94 1090 LEU A CA 1
ATOM 7432 C C . LEU A 1 1090 ? 17.695 9.068 -21.624 1.00 91.94 1090 LEU A C 1
ATOM 7434 O O . LEU A 1 1090 ? 17.684 7.900 -21.257 1.00 91.94 1090 LEU A O 1
ATOM 7438 N N . PHE A 1 1091 ? 18.543 9.530 -22.539 1.00 89.75 1091 PHE A N 1
ATOM 7439 C CA . PHE A 1 1091 ? 19.491 8.712 -23.284 1.00 89.75 1091 PHE A CA 1
ATOM 7440 C C . PHE A 1 1091 ? 20.630 9.590 -23.816 1.00 89.75 1091 PHE A C 1
ATOM 7442 O O . PHE A 1 1091 ? 20.589 10.824 -23.745 1.00 89.75 1091 PHE A O 1
ATOM 7449 N N . ALA A 1 1092 ? 21.646 8.937 -24.371 1.00 91.31 1092 ALA A N 1
ATOM 7450 C CA . ALA A 1 1092 ? 22.710 9.581 -25.123 1.00 91.31 1092 ALA A CA 1
ATOM 7451 C C . ALA A 1 1092 ? 22.873 8.892 -26.482 1.00 91.31 1092 ALA A C 1
ATOM 7453 O O . ALA A 1 1092 ? 22.691 7.680 -26.581 1.00 91.31 1092 ALA A O 1
ATOM 7454 N N . THR A 1 1093 ? 23.204 9.650 -27.525 1.00 91.56 1093 THR A N 1
ATOM 7455 C CA . THR A 1 1093 ? 23.445 9.101 -28.869 1.00 91.56 1093 THR A CA 1
ATOM 7456 C C . THR A 1 1093 ? 24.497 9.908 -29.624 1.00 91.56 1093 THR A C 1
ATOM 7458 O O . THR A 1 1093 ? 24.766 11.060 -29.282 1.00 91.56 1093 THR A O 1
ATOM 7461 N N . ASP A 1 1094 ? 25.106 9.313 -30.644 1.00 93.94 1094 ASP A N 1
ATOM 7462 C CA . ASP A 1 1094 ? 26.055 10.002 -31.510 1.00 93.94 1094 ASP A CA 1
ATOM 7463 C C . ASP A 1 1094 ? 25.321 10.781 -32.605 1.00 93.94 1094 ASP A C 1
ATOM 7465 O O . ASP A 1 1094 ? 24.545 10.216 -33.376 1.00 93.94 1094 ASP A O 1
ATOM 7469 N N . VAL A 1 1095 ? 25.620 12.075 -32.733 1.00 96.06 1095 VAL A N 1
ATOM 7470 C CA . VAL A 1 1095 ? 25.083 12.918 -33.811 1.00 96.06 1095 VAL A CA 1
ATOM 7471 C C . VAL A 1 1095 ? 26.216 13.508 -34.640 1.00 96.06 1095 VAL A C 1
ATOM 7473 O O . VAL A 1 1095 ? 27.170 14.085 -34.110 1.00 96.06 1095 VAL A O 1
ATOM 7476 N N . ARG A 1 1096 ? 26.133 13.351 -35.964 1.00 96.50 1096 ARG A N 1
ATOM 7477 C CA . ARG A 1 1096 ? 27.243 13.636 -36.887 1.00 96.50 1096 ARG A CA 1
ATOM 7478 C C . ARG A 1 1096 ? 26.826 14.576 -38.010 1.00 96.50 1096 ARG A C 1
ATOM 7480 O O . ARG A 1 1096 ? 25.758 14.432 -38.592 1.00 96.50 1096 ARG A O 1
ATOM 7487 N N . PHE A 1 1097 ? 27.692 15.510 -38.386 1.00 97.62 1097 PHE A N 1
ATOM 7488 C CA . PHE A 1 1097 ? 27.487 16.297 -39.600 1.00 97.62 1097 PHE A CA 1
ATOM 7489 C C . PHE A 1 1097 ? 27.917 15.470 -40.822 1.00 97.62 1097 PHE A C 1
ATOM 7491 O O . PHE A 1 1097 ? 29.110 15.211 -41.005 1.00 97.62 1097 PHE A O 1
ATOM 7498 N N . GLY A 1 1098 ? 26.952 15.021 -41.630 1.00 96.12 1098 GLY A N 1
ATOM 7499 C CA . GLY A 1 1098 ? 27.163 14.063 -42.718 1.00 96.12 1098 GLY A CA 1
ATOM 7500 C C . GLY A 1 1098 ? 27.389 14.678 -44.096 1.00 96.12 1098 GLY A C 1
ATOM 7501 O O . GLY A 1 1098 ? 27.008 15.817 -44.364 1.00 96.12 1098 GLY A O 1
ATOM 7502 N N . ARG A 1 1099 ? 28.004 13.897 -44.988 1.00 95.06 1099 ARG A N 1
ATOM 7503 C CA . ARG A 1 1099 ? 27.926 14.074 -46.445 1.00 95.06 1099 ARG A CA 1
ATOM 7504 C C . ARG A 1 1099 ? 28.133 12.738 -47.156 1.00 95.06 1099 ARG A C 1
ATOM 7506 O O . ARG A 1 1099 ? 28.821 11.871 -46.626 1.00 95.06 1099 ARG A O 1
ATOM 7513 N N . LEU A 1 1100 ? 27.634 12.598 -48.373 1.00 95.69 1100 LEU A N 1
ATOM 7514 C CA . LEU A 1 1100 ? 27.950 11.478 -49.257 1.00 95.69 1100 LEU A CA 1
ATOM 7515 C C . LEU A 1 1100 ? 28.935 11.956 -50.325 1.00 95.69 1100 LEU A C 1
ATOM 7517 O O . LEU A 1 1100 ? 28.650 12.934 -50.997 1.00 95.69 1100 LEU A O 1
ATOM 7521 N N . TRP A 1 1101 ? 30.094 11.323 -50.468 1.00 94.94 1101 TRP A N 1
ATOM 7522 C CA . TRP A 1 1101 ? 31.106 11.651 -51.480 1.00 94.94 1101 TRP A CA 1
ATOM 7523 C C . TRP A 1 1101 ? 31.086 10.623 -52.614 1.00 94.94 1101 TRP A C 1
ATOM 7525 O O . TRP A 1 1101 ? 30.834 9.450 -52.361 1.00 94.94 1101 TRP A O 1
ATOM 7535 N N . MET A 1 1102 ? 31.394 11.038 -53.846 1.00 92.69 1102 MET A N 1
ATOM 7536 C CA . MET A 1 1102 ? 31.572 10.135 -54.988 1.00 92.69 1102 MET A CA 1
ATOM 7537 C C . MET A 1 1102 ? 32.942 10.349 -55.637 1.00 92.69 1102 MET A C 1
ATOM 7539 O O . MET A 1 1102 ? 33.381 11.485 -55.825 1.00 92.69 1102 MET A O 1
ATOM 7543 N N . GLY A 1 1103 ? 33.604 9.254 -56.004 1.00 91.19 1103 GLY A N 1
ATOM 7544 C CA . GLY A 1 1103 ? 34.859 9.269 -56.750 1.00 91.19 1103 GLY A CA 1
ATOM 7545 C C . GLY A 1 1103 ? 34.631 9.163 -58.254 1.00 91.19 1103 GLY A C 1
ATOM 7546 O O . GLY A 1 1103 ? 33.683 8.525 -58.700 1.00 91.19 1103 GLY A O 1
ATOM 7547 N N . ASN A 1 1104 ? 35.517 9.764 -59.048 1.00 91.19 1104 ASN A N 1
ATOM 7548 C CA . ASN A 1 1104 ? 35.513 9.606 -60.506 1.00 91.19 1104 ASN A CA 1
ATOM 7549 C C . ASN A 1 1104 ? 35.983 8.199 -60.909 1.00 91.19 1104 ASN A C 1
ATOM 7551 O O . ASN A 1 1104 ? 36.864 7.638 -60.256 1.00 91.19 1104 ASN A O 1
ATOM 7555 N N . ALA A 1 1105 ? 35.462 7.673 -62.018 1.00 90.75 1105 ALA A N 1
ATOM 7556 C CA . ALA A 1 1105 ? 35.855 6.376 -62.569 1.00 90.75 1105 ALA A CA 1
ATOM 7557 C C . ALA A 1 1105 ? 36.351 6.512 -64.016 1.00 90.75 1105 ALA A C 1
ATOM 7559 O O . ALA A 1 1105 ? 35.788 7.255 -64.823 1.00 90.75 1105 ALA A O 1
ATOM 7560 N N . TYR A 1 1106 ? 37.412 5.779 -64.355 1.00 88.69 1106 TYR A N 1
ATOM 7561 C CA . TYR A 1 1106 ? 38.041 5.808 -65.676 1.00 88.69 1106 TYR A CA 1
ATOM 7562 C C . TYR A 1 1106 ? 38.365 4.384 -66.116 1.00 88.69 1106 TYR A C 1
ATOM 7564 O O . TYR A 1 1106 ? 38.893 3.604 -65.323 1.00 88.69 1106 TYR A O 1
ATOM 7572 N N . GLY A 1 1107 ? 38.108 4.053 -67.377 1.00 86.38 1107 GLY A N 1
ATOM 7573 C CA . GLY A 1 1107 ? 38.461 2.745 -67.921 1.00 86.38 1107 GLY A CA 1
ATOM 7574 C C . GLY A 1 1107 ? 38.239 2.634 -69.428 1.00 86.38 1107 GLY A C 1
ATOM 7575 O O . GLY A 1 1107 ? 37.831 3.603 -70.074 1.00 86.38 1107 GLY A O 1
ATOM 7576 N N . PRO A 1 1108 ? 38.554 1.469 -70.015 1.00 85.38 1108 PRO A N 1
ATOM 7577 C CA . PRO A 1 1108 ? 38.278 1.207 -71.421 1.00 85.38 1108 PRO A CA 1
ATOM 7578 C C . PRO A 1 1108 ? 36.770 1.081 -71.661 1.00 85.38 1108 PRO A C 1
ATOM 7580 O O . PRO A 1 1108 ? 36.028 0.621 -70.796 1.00 85.38 1108 PRO A O 1
ATOM 7583 N N . GLU A 1 1109 ? 36.329 1.388 -72.875 1.00 87.12 1109 GLU A N 1
ATOM 7584 C CA . GLU A 1 1109 ? 34.952 1.225 -73.363 1.00 87.12 1109 GLU A CA 1
ATOM 7585 C C . GLU A 1 1109 ? 34.447 -0.231 -73.357 1.00 87.12 1109 GLU A C 1
ATOM 7587 O O . GLU A 1 1109 ? 33.280 -0.501 -73.615 1.00 87.12 1109 GLU A O 1
ATOM 7592 N N . GLN A 1 1110 ? 35.318 -1.190 -73.037 1.00 87.00 1110 GLN A N 1
ATOM 7593 C CA . GLN A 1 1110 ? 35.029 -2.624 -73.062 1.00 87.00 1110 GLN A CA 1
ATOM 7594 C C . GLN A 1 1110 ? 34.649 -3.213 -71.695 1.00 87.00 1110 GLN A C 1
ATOM 7596 O O . GLN A 1 1110 ? 34.287 -4.393 -71.631 1.00 87.00 1110 GLN A O 1
ATOM 7601 N N . ARG A 1 1111 ? 34.743 -2.440 -70.604 1.00 89.12 1111 ARG A N 1
ATOM 7602 C CA . ARG A 1 1111 ? 34.505 -2.915 -69.230 1.00 89.12 1111 ARG A CA 1
ATOM 7603 C C . ARG A 1 1111 ? 33.557 -2.001 -68.471 1.00 89.12 1111 ARG A C 1
ATOM 7605 O O . ARG A 1 1111 ? 33.583 -0.790 -68.659 1.00 89.12 1111 ARG A O 1
ATOM 7612 N N . ASP A 1 1112 ? 32.770 -2.601 -67.589 1.00 93.31 1112 ASP A N 1
ATOM 7613 C CA . ASP A 1 1112 ? 31.920 -1.866 -66.658 1.00 93.31 1112 ASP A CA 1
ATOM 7614 C C . ASP A 1 1112 ? 32.790 -1.054 -65.689 1.00 93.31 1112 ASP A C 1
ATOM 7616 O O . ASP A 1 1112 ? 33.883 -1.483 -65.299 1.00 93.31 1112 ASP A O 1
ATOM 7620 N N . LEU A 1 1113 ? 32.310 0.125 -65.296 1.00 92.38 1113 LEU A N 1
ATOM 7621 C CA . LEU A 1 1113 ? 33.000 0.989 -64.343 1.00 92.38 1113 LEU A CA 1
ATOM 7622 C C . LEU A 1 1113 ? 32.393 0.852 -62.952 1.00 92.38 1113 LEU A C 1
ATOM 7624 O O . LEU A 1 1113 ? 31.194 1.029 -62.764 1.00 92.38 1113 LEU A O 1
ATOM 7628 N N . SER A 1 1114 ? 33.252 0.595 -61.968 1.00 92.94 1114 SER A N 1
ATOM 7629 C CA . SER A 1 1114 ? 32.918 0.652 -60.545 1.00 92.94 1114 SER A CA 1
ATOM 7630 C C . SER A 1 1114 ? 33.202 2.067 -60.039 1.00 92.94 1114 SER A C 1
ATOM 7632 O O . SER A 1 1114 ? 34.356 2.496 -59.996 1.00 92.94 1114 SER A O 1
ATOM 7634 N N . ILE A 1 1115 ? 32.149 2.810 -59.716 1.00 94.12 1115 ILE A N 1
ATOM 7635 C CA . ILE A 1 1115 ? 32.202 4.186 -59.219 1.00 94.12 1115 ILE A CA 1
ATOM 7636 C C . ILE A 1 1115 ? 32.085 4.134 -57.693 1.00 94.12 1115 ILE A C 1
ATOM 7638 O O . ILE A 1 1115 ? 30.996 3.859 -57.177 1.00 94.12 1115 ILE A O 1
ATOM 7642 N N . PRO A 1 1116 ? 33.176 4.383 -56.949 1.00 94.44 1116 PRO A N 1
ATOM 7643 C CA . PRO A 1 1116 ? 33.134 4.334 -55.498 1.00 94.44 1116 PRO A CA 1
ATOM 7644 C C . PRO A 1 1116 ? 32.384 5.545 -54.942 1.00 94.44 1116 PRO A C 1
ATOM 7646 O O . PRO A 1 1116 ? 32.537 6.671 -55.425 1.00 94.44 1116 PRO A O 1
ATOM 7649 N N . PHE A 1 1117 ? 31.619 5.327 -53.881 1.00 95.62 1117 PHE A N 1
ATOM 7650 C CA . PHE A 1 1117 ? 31.035 6.392 -53.079 1.00 95.62 1117 PHE A CA 1
ATOM 7651 C C . PHE A 1 1117 ? 31.177 6.087 -51.588 1.00 95.62 1117 PHE A C 1
ATOM 7653 O O . PHE A 1 1117 ? 31.256 4.931 -51.178 1.00 95.62 1117 PHE A O 1
ATOM 7660 N N . GLU A 1 1118 ? 31.235 7.130 -50.767 1.00 97.25 1118 GLU A N 1
ATOM 7661 C CA . GLU A 1 1118 ? 31.475 7.011 -49.329 1.00 97.25 1118 GLU A CA 1
ATOM 7662 C C . GLU A 1 1118 ? 30.514 7.881 -48.527 1.00 97.25 1118 GLU A C 1
ATOM 7664 O O . GLU A 1 1118 ? 30.395 9.083 -48.775 1.00 97.25 1118 GLU A O 1
ATOM 7669 N N . ALA A 1 1119 ? 29.883 7.296 -47.509 1.00 97.06 1119 ALA A N 1
ATOM 7670 C CA . ALA A 1 1119 ? 29.221 8.066 -46.466 1.00 97.06 1119 ALA A CA 1
ATOM 7671 C C . ALA A 1 1119 ? 30.298 8.600 -45.516 1.00 97.06 1119 ALA A C 1
ATOM 7673 O O . ALA A 1 1119 ? 31.047 7.838 -44.904 1.00 97.06 1119 ALA A O 1
ATOM 7674 N N . GLN A 1 1120 ? 30.403 9.920 -45.406 1.00 97.38 1120 GLN A N 1
ATOM 7675 C CA . GLN A 1 1120 ? 31.425 10.612 -44.628 1.00 97.38 1120 GLN A CA 1
ATOM 7676 C C . GLN A 1 1120 ? 30.791 11.471 -43.532 1.00 97.38 1120 GLN A C 1
ATOM 7678 O O . GLN A 1 1120 ? 29.629 11.872 -43.620 1.00 97.38 1120 GLN A O 1
ATOM 7683 N N . TYR A 1 1121 ? 31.567 11.787 -42.499 1.00 97.25 1121 TYR A N 1
ATOM 7684 C CA . TYR A 1 1121 ? 31.189 12.747 -41.467 1.00 97.25 1121 TYR A CA 1
ATOM 7685 C C . TYR A 1 1121 ? 32.357 13.646 -41.069 1.00 97.25 1121 TYR A C 1
ATOM 7687 O O . TYR A 1 1121 ? 33.521 13.275 -41.225 1.00 97.25 1121 TYR A O 1
ATOM 7695 N N . TRP A 1 1122 ? 32.043 14.839 -40.569 1.00 97.38 1122 TRP A N 1
ATOM 7696 C CA . TRP A 1 1122 ? 33.034 15.768 -40.032 1.00 97.38 1122 TRP A CA 1
ATOM 7697 C C . TRP A 1 1122 ? 33.554 15.283 -38.676 1.00 97.38 1122 TRP A C 1
ATOM 7699 O O . TRP A 1 1122 ? 32.766 15.093 -37.751 1.00 97.38 1122 TRP A O 1
ATOM 7709 N N . ASN A 1 1123 ? 34.869 15.098 -38.539 1.00 94.19 1123 ASN A N 1
ATOM 7710 C CA . ASN A 1 1123 ? 35.492 14.645 -37.289 1.00 94.19 1123 ASN A CA 1
ATOM 7711 C C . ASN A 1 1123 ? 35.971 15.787 -36.366 1.00 94.19 1123 ASN A C 1
ATOM 7713 O O . ASN A 1 1123 ? 36.651 15.514 -35.382 1.00 94.19 1123 ASN A O 1
ATOM 7717 N N . GLY A 1 1124 ? 35.661 17.040 -36.706 1.00 92.94 1124 GLY A N 1
ATOM 7718 C CA . GLY A 1 1124 ? 36.186 18.247 -36.058 1.00 92.94 1124 GLY A CA 1
ATOM 7719 C C . GLY A 1 1124 ? 37.152 19.029 -36.953 1.00 92.94 1124 GLY A C 1
ATOM 7720 O O . GLY A 1 1124 ? 37.165 20.258 -36.907 1.00 92.94 1124 GLY A O 1
ATOM 7721 N N . ASN A 1 1125 ? 37.877 18.335 -37.841 1.00 93.25 1125 ASN A N 1
ATOM 7722 C CA . ASN A 1 1125 ? 38.911 18.934 -38.694 1.00 93.25 1125 ASN A CA 1
ATOM 7723 C C . ASN A 1 1125 ? 38.744 18.621 -40.185 1.00 93.25 1125 ASN A C 1
ATOM 7725 O O . ASN A 1 1125 ? 39.098 19.439 -41.031 1.00 93.25 1125 ASN A O 1
ATOM 7729 N N . THR A 1 1126 ? 38.282 17.420 -40.527 1.00 95.44 1126 THR A N 1
ATOM 7730 C CA . THR A 1 1126 ? 38.089 16.983 -41.912 1.00 95.44 1126 THR A CA 1
ATOM 7731 C C . THR A 1 1126 ? 36.936 15.989 -42.008 1.00 95.44 1126 THR A C 1
ATOM 7733 O O . THR A 1 1126 ? 36.471 15.438 -41.008 1.00 95.44 1126 THR A O 1
ATOM 7736 N N . PHE A 1 1127 ? 36.468 15.746 -43.228 1.00 96.69 1127 PHE A N 1
ATOM 7737 C CA . PHE A 1 1127 ? 35.517 14.676 -43.488 1.00 96.69 1127 PHE A CA 1
ATOM 7738 C C . PHE A 1 1127 ? 36.247 13.341 -43.592 1.00 96.69 1127 PHE A C 1
ATOM 7740 O O . PHE A 1 1127 ? 37.167 13.192 -44.396 1.00 96.69 1127 PHE A O 1
ATOM 7747 N N . ILE A 1 1128 ? 35.801 12.371 -42.803 1.00 97.25 1128 ILE A N 1
ATOM 7748 C CA . ILE A 1 1128 ? 36.306 10.997 -42.808 1.00 97.25 1128 ILE A CA 1
ATOM 7749 C C . ILE A 1 1128 ? 35.164 10.017 -43.060 1.00 97.25 1128 ILE A C 1
ATOM 7751 O O . ILE A 1 1128 ? 33.995 10.343 -42.847 1.00 97.25 1128 ILE A O 1
ATOM 7755 N N . LYS A 1 1129 ? 35.496 8.806 -43.506 1.00 96.94 1129 LYS A N 1
ATOM 7756 C CA . LYS A 1 1129 ? 34.519 7.739 -43.738 1.00 96.94 1129 LYS A CA 1
ATOM 7757 C C . LYS A 1 1129 ? 33.767 7.374 -42.453 1.00 96.94 1129 LYS A C 1
ATOM 7759 O O . LYS A 1 1129 ? 34.380 7.141 -41.413 1.00 96.94 1129 LYS A O 1
ATOM 7764 N N . ASN A 1 1130 ? 32.444 7.265 -42.546 1.00 95.44 1130 ASN A N 1
ATOM 7765 C CA . ASN A 1 1130 ? 31.586 6.805 -41.465 1.00 95.44 1130 ASN A CA 1
ATOM 7766 C C . ASN A 1 1130 ? 31.449 5.277 -41.488 1.00 95.44 1130 ASN A C 1
ATOM 7768 O O . ASN A 1 1130 ? 30.510 4.743 -42.068 1.00 95.44 1130 ASN A O 1
ATOM 7772 N N . THR A 1 1131 ? 32.357 4.562 -40.827 1.00 94.06 1131 THR A N 1
ATOM 7773 C CA . THR A 1 1131 ? 32.316 3.090 -40.779 1.00 94.06 1131 THR A CA 1
ATOM 7774 C C . THR A 1 1131 ? 31.105 2.516 -40.040 1.00 94.06 1131 THR A C 1
ATOM 7776 O O . THR A 1 1131 ? 30.824 1.331 -40.195 1.00 94.06 1131 THR A O 1
ATOM 7779 N N . ALA A 1 1132 ? 30.373 3.335 -39.275 1.00 90.06 1132 ALA A N 1
ATOM 7780 C CA . ALA A 1 1132 ? 29.131 2.927 -38.623 1.00 90.06 1132 ALA A CA 1
ATOM 7781 C C . ALA A 1 1132 ? 27.922 2.956 -39.576 1.00 90.06 1132 ALA A C 1
ATOM 7783 O O . ALA A 1 1132 ? 26.899 2.355 -39.269 1.00 90.06 1132 ALA A O 1
ATOM 7784 N N . ASP A 1 1133 ? 28.005 3.631 -40.729 1.00 92.94 1133 ASP A N 1
ATOM 7785 C CA . ASP A 1 1133 ? 26.893 3.661 -41.679 1.00 92.94 1133 ASP A CA 1
ATOM 7786 C C . ASP A 1 1133 ? 26.850 2.376 -42.508 1.00 92.94 1133 ASP A C 1
ATOM 7788 O O . ASP A 1 1133 ? 27.726 2.130 -43.339 1.00 92.94 1133 ASP A O 1
ATOM 7792 N N . SER A 1 1134 ? 25.811 1.574 -42.285 1.00 90.56 1134 SER A N 1
ATOM 7793 C CA . SER A 1 1134 ? 25.478 0.421 -43.128 1.00 90.56 1134 SER A CA 1
ATOM 7794 C C . SER A 1 1134 ? 24.009 0.415 -43.580 1.00 90.56 1134 SER A C 1
ATOM 7796 O O . SER A 1 1134 ? 23.487 -0.628 -43.973 1.00 90.56 1134 SER A O 1
ATOM 7798 N N . LEU A 1 1135 ? 23.312 1.557 -43.474 1.00 88.31 1135 LEU A N 1
ATOM 7799 C CA . LEU A 1 1135 ? 21.875 1.669 -43.788 1.00 88.31 1135 LEU A CA 1
ATOM 7800 C C . LEU A 1 1135 ? 21.581 2.574 -44.977 1.00 88.31 1135 LEU A C 1
ATOM 7802 O O . LEU A 1 1135 ? 20.526 2.415 -45.591 1.00 88.31 1135 LEU A O 1
ATOM 7806 N N . THR A 1 1136 ? 22.482 3.500 -45.314 1.00 91.56 1136 THR A N 1
ATOM 7807 C CA . THR A 1 1136 ? 22.272 4.435 -46.425 1.00 91.56 1136 THR A CA 1
ATOM 7808 C C . THR A 1 1136 ? 22.141 3.682 -47.749 1.00 91.56 1136 THR A C 1
ATOM 7810 O O . THR A 1 1136 ? 22.998 2.875 -48.116 1.00 91.56 1136 THR A O 1
ATOM 7813 N N . ARG A 1 1137 ? 21.053 3.949 -48.479 1.00 90.38 1137 ARG A N 1
ATOM 7814 C CA . ARG A 1 1137 ? 20.669 3.261 -49.721 1.00 90.38 1137 ARG A CA 1
ATOM 7815 C C . ARG A 1 1137 ? 20.295 4.279 -50.787 1.00 90.38 1137 ARG A C 1
ATOM 7817 O O . ARG A 1 1137 ? 19.404 5.089 -50.565 1.00 90.38 1137 ARG A O 1
ATOM 7824 N N . ILE A 1 1138 ? 20.910 4.183 -51.962 1.00 90.69 1138 ILE A N 1
ATOM 7825 C CA . ILE A 1 1138 ? 20.565 5.014 -53.122 1.00 90.69 1138 ILE A CA 1
ATOM 7826 C C . ILE A 1 1138 ? 19.822 4.147 -54.136 1.00 90.69 1138 ILE A C 1
ATOM 7828 O O . ILE A 1 1138 ? 20.395 3.199 -54.673 1.00 90.69 1138 ILE A O 1
ATOM 7832 N N . ALA A 1 1139 ? 18.542 4.421 -54.398 1.00 89.69 1139 ALA A N 1
ATOM 7833 C CA . ALA A 1 1139 ? 17.806 3.678 -55.417 1.00 89.69 1139 ALA A CA 1
ATOM 7834 C C . ALA A 1 1139 ? 18.170 4.179 -56.820 1.00 89.69 1139 ALA A C 1
ATOM 7836 O O . ALA A 1 1139 ? 18.553 5.332 -57.009 1.00 89.69 1139 ALA A O 1
ATOM 7837 N N . LYS A 1 1140 ? 17.992 3.326 -57.836 1.00 88.12 1140 LYS A N 1
ATOM 7838 C CA . LYS A 1 1140 ? 18.234 3.698 -59.241 1.00 88.12 1140 LYS A CA 1
ATOM 7839 C C . LYS A 1 1140 ? 17.448 4.951 -59.661 1.00 88.12 1140 LYS A C 1
ATOM 7841 O O . LYS A 1 1140 ? 17.956 5.758 -60.428 1.00 88.12 1140 LYS A O 1
ATOM 7846 N N . ALA A 1 1141 ? 16.236 5.127 -59.130 1.00 86.69 1141 ALA A N 1
ATOM 7847 C CA . ALA A 1 1141 ? 15.387 6.287 -59.407 1.00 86.69 1141 ALA A CA 1
ATOM 7848 C C . ALA A 1 1141 ? 15.962 7.624 -58.890 1.00 86.69 1141 ALA A C 1
ATOM 7850 O O . ALA A 1 1141 ? 15.532 8.683 -59.347 1.00 86.69 1141 ALA A O 1
ATOM 7851 N N . ASN A 1 1142 ? 16.931 7.572 -57.970 1.00 88.38 1142 ASN A N 1
ATOM 7852 C CA . ASN A 1 1142 ? 17.604 8.736 -57.397 1.00 88.38 1142 ASN A CA 1
ATOM 7853 C C . ASN A 1 1142 ? 18.907 9.100 -58.124 1.00 88.38 1142 ASN A C 1
ATOM 7855 O O . ASN A 1 1142 ? 19.665 9.931 -57.632 1.00 88.38 1142 ASN A O 1
ATOM 7859 N N . ILE A 1 1143 ? 19.216 8.460 -59.256 1.00 88.50 1143 ILE A N 1
ATOM 7860 C CA . ILE A 1 1143 ? 20.476 8.671 -59.977 1.00 88.50 1143 ILE A CA 1
ATOM 7861 C C . ILE A 1 1143 ? 20.207 9.382 -61.297 1.00 88.50 1143 ILE A C 1
ATOM 7863 O O . ILE A 1 1143 ? 19.388 8.936 -62.100 1.00 88.50 1143 ILE A O 1
ATOM 7867 N N . GLY A 1 1144 ? 20.928 10.478 -61.526 1.00 86.31 1144 GLY A N 1
ATOM 7868 C CA . GLY A 1 1144 ? 20.878 11.253 -62.762 1.00 86.31 1144 GLY A CA 1
ATOM 7869 C C . GLY A 1 1144 ? 22.142 11.094 -63.592 1.00 86.31 1144 GLY A C 1
ATOM 7870 O O . GLY A 1 1144 ? 23.237 10.976 -63.042 1.00 86.31 1144 GLY A O 1
ATOM 7871 N N . LEU A 1 1145 ? 21.985 11.137 -64.917 1.00 87.75 1145 LEU A N 1
ATOM 7872 C CA . LEU A 1 1145 ? 23.084 11.181 -65.884 1.00 87.75 1145 LEU A CA 1
ATOM 7873 C C . LEU A 1 1145 ? 22.986 12.457 -66.722 1.00 87.75 1145 LEU A C 1
ATOM 7875 O O . LEU A 1 1145 ? 21.908 12.802 -67.210 1.00 87.75 1145 LEU A O 1
ATOM 7879 N N . GLY A 1 1146 ? 24.104 13.155 -66.905 1.00 84.31 1146 GLY A N 1
ATOM 7880 C CA . GLY A 1 1146 ? 24.151 14.431 -67.616 1.00 84.31 1146 GLY A CA 1
ATOM 7881 C C . GLY A 1 1146 ? 25.526 14.747 -68.196 1.00 84.31 1146 GLY A C 1
ATOM 7882 O O . GLY A 1 1146 ? 26.479 13.992 -68.024 1.00 84.31 1146 GLY A O 1
ATOM 7883 N N . ASN A 1 1147 ? 25.616 15.873 -68.914 1.00 84.19 1147 ASN A N 1
ATOM 7884 C CA . ASN A 1 1147 ? 26.858 16.372 -69.520 1.00 84.19 1147 ASN A CA 1
ATOM 7885 C C . ASN A 1 1147 ? 27.642 15.300 -70.313 1.00 84.19 1147 ASN A C 1
ATOM 7887 O O . ASN A 1 1147 ? 28.843 15.100 -70.131 1.00 84.19 1147 ASN A O 1
ATOM 7891 N N . HIS A 1 1148 ? 26.934 14.590 -71.192 1.00 88.81 1148 HIS A N 1
ATOM 7892 C CA . HIS A 1 1148 ? 27.516 13.574 -72.064 1.00 88.81 1148 HIS A CA 1
ATOM 7893 C C . HIS A 1 1148 ? 28.477 14.225 -73.071 1.00 88.81 1148 HIS A C 1
ATOM 7895 O O . HIS A 1 1148 ? 28.091 15.146 -73.791 1.00 88.81 1148 HIS A O 1
ATOM 7901 N N . GLN A 1 1149 ? 29.720 13.745 -73.127 1.00 87.38 1149 GLN A N 1
ATOM 7902 C CA . GLN A 1 1149 ? 30.759 14.240 -74.034 1.00 87.38 1149 GLN A CA 1
ATOM 7903 C C . GLN A 1 1149 ? 31.415 13.071 -74.785 1.00 87.38 1149 GLN A C 1
ATOM 7905 O O . GLN A 1 1149 ? 31.767 12.090 -74.137 1.00 87.38 1149 GLN A O 1
ATOM 7910 N N . PRO A 1 1150 ? 31.645 13.157 -76.108 1.00 87.50 1150 PRO A N 1
ATOM 7911 C CA . PRO A 1 1150 ? 31.194 14.226 -77.001 1.00 87.50 1150 PRO A CA 1
ATOM 7912 C C . PRO A 1 1150 ? 29.663 14.216 -77.180 1.00 87.50 1150 PRO A C 1
ATOM 7914 O O . PRO A 1 1150 ? 28.974 13.297 -76.732 1.00 87.50 1150 PRO A O 1
ATOM 7917 N N . SER A 1 1151 ? 29.128 15.241 -77.850 1.00 81.31 1151 SER A N 1
ATOM 7918 C CA . SER A 1 1151 ? 27.704 15.293 -78.210 1.00 81.31 1151 SER A CA 1
ATOM 7919 C C . SER A 1 1151 ? 27.274 14.002 -78.927 1.00 81.31 1151 SER A C 1
ATOM 7921 O O . SER A 1 1151 ? 27.966 13.541 -79.834 1.00 81.31 1151 SER A O 1
ATOM 7923 N N . GLY A 1 1152 ? 26.163 13.398 -78.491 1.00 81.62 1152 GLY A N 1
ATOM 7924 C CA . GLY A 1 1152 ? 25.679 12.090 -78.961 1.00 81.62 1152 GLY A CA 1
ATOM 7925 C C . GLY A 1 1152 ? 26.006 10.899 -78.045 1.00 81.62 1152 GLY A C 1
ATOM 7926 O O . GLY A 1 1152 ? 25.358 9.859 -78.165 1.00 81.62 1152 GLY A O 1
ATOM 7927 N N . PHE A 1 1153 ? 26.921 11.043 -77.074 1.00 88.94 1153 PHE A N 1
ATOM 7928 C CA . PHE A 1 1153 ? 27.301 9.954 -76.152 1.00 88.94 1153 PHE A CA 1
ATOM 7929 C C . PHE A 1 1153 ? 26.157 9.475 -75.232 1.00 88.94 1153 PHE A C 1
ATOM 7931 O O . PHE A 1 1153 ? 26.195 8.352 -74.740 1.00 88.94 1153 PHE A O 1
ATOM 7938 N N . SER A 1 1154 ? 25.087 10.262 -75.071 1.00 86.94 1154 SER A N 1
ATOM 7939 C CA . SER A 1 1154 ? 23.863 9.853 -74.360 1.00 86.94 1154 SER A CA 1
ATOM 7940 C C . SER A 1 1154 ? 23.099 8.703 -75.027 1.00 86.94 1154 SER A C 1
ATOM 7942 O O . SER A 1 1154 ? 22.226 8.115 -74.403 1.00 86.94 1154 SER A O 1
ATOM 7944 N N . SER A 1 1155 ? 23.388 8.396 -76.297 1.00 87.38 1155 SER A N 1
ATOM 7945 C CA . SER A 1 1155 ? 22.865 7.199 -76.974 1.00 87.38 1155 SER A CA 1
ATOM 7946 C C . SER A 1 1155 ? 23.672 5.934 -76.664 1.00 87.38 1155 SER A C 1
ATOM 7948 O O . SER A 1 1155 ? 23.183 4.832 -76.887 1.00 87.38 1155 SER A O 1
ATOM 7950 N N . SER A 1 1156 ? 24.892 6.093 -76.139 1.00 89.75 1156 SER A N 1
ATOM 7951 C CA . SER A 1 1156 ? 25.795 4.998 -75.776 1.00 89.75 1156 SER A CA 1
ATOM 7952 C C . SER A 1 1156 ? 25.781 4.685 -74.284 1.00 89.75 1156 SER A C 1
ATOM 7954 O O . SER A 1 1156 ? 26.109 3.565 -73.910 1.00 89.75 1156 SER A O 1
ATOM 7956 N N . VAL A 1 1157 ? 25.451 5.665 -73.437 1.00 90.62 1157 VAL A N 1
ATOM 7957 C CA . VAL A 1 1157 ? 25.275 5.504 -71.989 1.00 90.62 1157 VAL A CA 1
ATOM 7958 C C . VAL A 1 1157 ? 24.067 6.324 -71.552 1.00 90.62 1157 VAL A C 1
ATOM 7960 O O . VAL A 1 1157 ? 24.042 7.540 -71.716 1.00 90.62 1157 VAL A O 1
ATOM 7963 N N . ASP A 1 1158 ? 23.084 5.651 -70.968 1.00 88.88 1158 ASP A N 1
ATOM 7964 C CA . ASP A 1 1158 ? 21.855 6.232 -70.429 1.00 88.88 1158 ASP A CA 1
ATOM 7965 C C . ASP A 1 1158 ? 21.451 5.522 -69.118 1.00 88.88 1158 ASP A C 1
ATOM 7967 O O . ASP A 1 1158 ? 22.184 4.685 -68.588 1.00 88.88 1158 ASP A O 1
ATOM 7971 N N . LEU A 1 1159 ? 20.267 5.821 -68.574 1.00 87.94 1159 LEU A N 1
ATOM 7972 C CA . LEU A 1 1159 ? 19.803 5.216 -67.317 1.00 87.94 1159 LEU A CA 1
ATOM 7973 C C . LEU A 1 1159 ? 19.595 3.689 -67.397 1.00 87.94 1159 LEU A C 1
ATOM 7975 O O . LEU A 1 1159 ? 19.506 3.035 -66.353 1.00 87.94 1159 LEU A O 1
ATOM 7979 N N . THR A 1 1160 ? 19.516 3.082 -68.586 1.00 89.00 1160 THR A N 1
ATOM 7980 C CA . THR A 1 1160 ? 19.435 1.616 -68.726 1.00 89.00 1160 THR A CA 1
ATOM 7981 C C . THR A 1 1160 ? 20.763 0.934 -68.396 1.00 89.00 1160 THR A C 1
ATOM 7983 O O . THR A 1 1160 ? 20.756 -0.201 -67.926 1.00 89.00 1160 THR A O 1
ATOM 7986 N N . HIS A 1 1161 ? 21.877 1.666 -68.498 1.00 92.69 1161 HIS A N 1
ATOM 7987 C CA . HIS A 1 1161 ? 23.229 1.204 -68.171 1.00 92.69 1161 HIS A CA 1
ATOM 7988 C C . HIS A 1 1161 ? 23.525 1.196 -66.664 1.00 92.69 1161 HIS A C 1
ATOM 7990 O O . HIS A 1 1161 ? 24.598 0.779 -66.233 1.00 92.69 1161 HIS A O 1
ATOM 7996 N N . ILE A 1 1162 ? 22.575 1.637 -65.840 1.00 91.38 1162 ILE A N 1
ATOM 7997 C CA . ILE A 1 1162 ? 22.632 1.483 -64.388 1.00 91.38 1162 ILE A CA 1
ATOM 7998 C C . ILE A 1 1162 ? 21.858 0.207 -64.016 1.00 91.38 1162 ILE A C 1
ATOM 8000 O O . ILE A 1 1162 ? 20.651 0.141 -64.288 1.00 91.38 1162 ILE A O 1
ATOM 8004 N N . PRO A 1 1163 ? 22.491 -0.801 -63.386 1.00 86.94 1163 PRO A N 1
ATOM 8005 C CA . PRO A 1 1163 ? 21.810 -1.999 -62.905 1.00 86.94 1163 PRO A CA 1
ATOM 8006 C C . PRO A 1 1163 ? 20.663 -1.675 -61.942 1.00 86.94 1163 PRO A C 1
ATOM 8008 O O . PRO A 1 1163 ? 20.601 -0.594 -61.352 1.00 86.94 1163 PRO A O 1
ATOM 8011 N N . ALA A 1 1164 ? 19.739 -2.619 -61.761 1.00 78.75 1164 ALA A N 1
ATOM 8012 C CA . ALA A 1 1164 ? 18.725 -2.488 -60.722 1.00 78.75 1164 ALA A CA 1
ATOM 8013 C C . ALA A 1 1164 ? 19.403 -2.381 -59.341 1.00 78.75 1164 ALA A C 1
ATOM 8015 O O . ALA A 1 1164 ? 20.266 -3.188 -59.005 1.00 78.75 1164 ALA A O 1
ATOM 8016 N N . GLY A 1 1165 ? 19.018 -1.365 -58.567 1.00 64.50 1165 GLY A N 1
ATOM 8017 C CA . GLY A 1 1165 ? 19.494 -1.107 -57.205 1.00 64.50 1165 GLY A CA 1
ATOM 8018 C C . GLY A 1 1165 ? 18.318 -0.993 -56.227 1.00 64.50 1165 GLY A C 1
ATOM 8019 O O . GLY A 1 1165 ? 17.171 -0.867 -56.663 1.00 64.50 1165 GLY A O 1
ATOM 8020 N N . PRO A 1 1166 ? 18.593 -0.995 -54.913 1.00 79.75 1166 PRO A N 1
ATOM 8021 C CA . PRO A 1 1166 ? 19.410 0.080 -54.351 1.00 79.75 1166 PRO A CA 1
ATOM 8022 C C . PRO A 1 1166 ? 20.895 -0.254 -54.178 1.00 79.75 1166 PRO A C 1
ATOM 8024 O O . PRO A 1 1166 ? 21.266 -1.379 -53.859 1.00 79.75 1166 PRO A O 1
ATOM 8027 N N . PHE A 1 1167 ? 21.735 0.767 -54.334 1.00 90.25 1167 PHE A N 1
ATOM 8028 C CA . PHE A 1 1167 ? 23.163 0.740 -54.034 1.00 90.25 1167 PHE A CA 1
ATOM 8029 C C . PHE A 1 1167 ? 23.355 1.045 -52.546 1.00 90.25 1167 PHE A C 1
ATOM 8031 O O . PHE A 1 1167 ? 23.041 2.144 -52.082 1.00 90.25 1167 PHE A O 1
ATOM 8038 N N . LEU A 1 1168 ? 23.807 0.042 -51.794 1.00 90.00 1168 LEU A N 1
ATOM 8039 C CA . LEU A 1 1168 ? 23.928 0.079 -50.338 1.00 90.00 1168 LEU A CA 1
ATOM 8040 C C . LEU A 1 1168 ? 25.318 0.566 -49.910 1.00 90.00 1168 LEU A C 1
ATOM 8042 O O . LEU A 1 1168 ? 26.332 0.143 -50.468 1.00 90.00 1168 LEU A O 1
ATOM 8046 N N . VAL A 1 1169 ? 25.359 1.407 -48.880 1.00 91.25 1169 VAL A N 1
ATOM 8047 C CA . VAL A 1 1169 ? 26.572 1.673 -48.103 1.00 91.25 1169 VAL A CA 1
ATOM 8048 C C . VAL A 1 1169 ? 26.784 0.524 -47.116 1.00 91.25 1169 VAL A C 1
ATOM 8050 O O . VAL A 1 1169 ? 25.893 0.216 -46.332 1.00 91.25 1169 VAL A O 1
ATOM 8053 N N . ALA A 1 1170 ? 27.970 -0.079 -47.122 1.00 89.69 1170 ALA A N 1
ATOM 8054 C CA . ALA A 1 1170 ? 28.423 -1.062 -46.144 1.00 89.69 1170 ALA A CA 1
ATOM 8055 C C . ALA A 1 1170 ? 29.684 -0.538 -45.445 1.00 89.69 1170 ALA A C 1
ATOM 8057 O O . ALA A 1 1170 ? 30.698 -0.254 -46.092 1.00 89.69 1170 ALA A O 1
ATOM 8058 N N . SER A 1 1171 ? 29.616 -0.361 -44.124 1.00 88.75 1171 SER A N 1
ATOM 8059 C CA . SER A 1 1171 ? 30.699 0.230 -43.323 1.00 88.75 1171 SER A CA 1
ATOM 8060 C C . SER A 1 1171 ? 31.263 1.528 -43.928 1.00 88.75 1171 SER A C 1
ATOM 8062 O O . SER A 1 1171 ? 32.479 1.722 -44.060 1.00 88.75 1171 SER A O 1
ATOM 8064 N N . GLY A 1 1172 ? 30.363 2.418 -44.344 1.00 91.50 1172 GLY A N 1
ATOM 8065 C CA . GLY A 1 1172 ? 30.676 3.728 -44.910 1.00 91.50 1172 GLY A CA 1
ATOM 8066 C C . GLY A 1 1172 ? 31.107 3.735 -46.375 1.00 91.50 1172 GLY A C 1
ATOM 8067 O O . GLY A 1 1172 ? 31.341 4.817 -46.906 1.00 91.50 1172 GLY A O 1
ATOM 8068 N N . SER A 1 1173 ? 31.212 2.579 -47.040 1.00 94.38 1173 SER A N 1
ATOM 8069 C CA . SER A 1 1173 ? 31.644 2.479 -48.446 1.00 94.38 1173 SER A CA 1
ATOM 8070 C C . SER A 1 1173 ? 30.556 1.852 -49.314 1.00 94.38 1173 SER A C 1
ATOM 8072 O O . SER A 1 1173 ? 29.899 0.904 -48.897 1.00 94.38 1173 SER A O 1
ATOM 8074 N N . GLY A 1 1174 ? 30.388 2.336 -50.537 1.00 93.75 1174 GLY A N 1
ATOM 8075 C CA . GLY A 1 1174 ? 29.519 1.743 -51.547 1.00 93.75 1174 GLY A CA 1
ATOM 8076 C C . GLY A 1 1174 ? 30.145 1.837 -52.935 1.00 93.75 1174 GLY A C 1
ATOM 8077 O O . GLY A 1 1174 ? 31.122 2.558 -53.150 1.00 93.75 1174 GLY A O 1
ATOM 8078 N N . SER A 1 1175 ? 29.597 1.088 -53.889 1.00 92.38 1175 SER A N 1
ATOM 8079 C CA . SER A 1 1175 ? 29.975 1.210 -55.296 1.00 92.38 1175 SER A CA 1
ATOM 8080 C C . SER A 1 1175 ? 28.750 1.165 -56.202 1.00 92.38 1175 SER A C 1
ATOM 8082 O O . SER A 1 1175 ? 27.873 0.313 -56.048 1.00 92.38 1175 SER A O 1
ATOM 8084 N N . LEU A 1 1176 ? 28.700 2.099 -57.148 1.00 93.31 1176 LEU A N 1
ATOM 8085 C CA . LEU A 1 1176 ? 27.780 2.093 -58.275 1.00 93.31 1176 LEU A CA 1
ATOM 8086 C C . LEU A 1 1176 ? 28.494 1.447 -59.461 1.00 93.31 1176 LEU A C 1
ATOM 8088 O O . LEU A 1 1176 ? 29.507 1.956 -59.930 1.00 93.31 1176 LEU A O 1
ATOM 8092 N N . THR A 1 1177 ? 27.943 0.357 -59.988 1.00 92.06 1177 THR A N 1
ATOM 8093 C CA . THR A 1 1177 ? 28.413 -0.190 -61.267 1.00 92.06 1177 THR A CA 1
ATOM 8094 C C . THR A 1 1177 ? 27.687 0.509 -62.409 1.00 92.06 1177 THR A C 1
ATOM 8096 O O . THR A 1 1177 ? 26.460 0.485 -62.456 1.00 92.06 1177 THR A O 1
ATOM 8099 N N . LEU A 1 1178 ? 28.430 1.120 -63.327 1.00 94.25 1178 LEU A N 1
ATOM 8100 C CA . LEU A 1 1178 ? 27.920 1.636 -64.594 1.00 94.25 1178 LEU A CA 1
ATOM 8101 C C . LEU A 1 1178 ? 28.338 0.677 -65.710 1.00 94.25 1178 LEU A C 1
ATOM 8103 O O . LEU A 1 1178 ? 29.534 0.504 -65.965 1.00 94.25 1178 LEU A O 1
ATOM 8107 N N . VAL A 1 1179 ? 27.354 0.046 -66.349 1.00 94.38 1179 VAL A N 1
ATOM 8108 C CA . VAL A 1 1179 ? 27.577 -0.907 -67.442 1.00 94.38 1179 VAL A CA 1
ATOM 8109 C C . VAL A 1 1179 ? 28.249 -0.189 -68.609 1.00 94.38 1179 VAL A C 1
ATOM 8111 O O . VAL A 1 1179 ? 27.934 0.966 -68.906 1.00 94.38 1179 VAL A O 1
ATOM 8114 N N . LYS A 1 1180 ? 29.202 -0.867 -69.251 1.00 91.69 1180 LYS A N 1
ATOM 8115 C CA . LYS A 1 1180 ? 29.958 -0.342 -70.394 1.00 91.69 1180 LYS A CA 1
ATOM 8116 C C . LYS A 1 1180 ? 29.047 0.203 -71.512 1.00 91.69 1180 LYS A C 1
ATOM 8118 O O . LYS A 1 1180 ? 27.939 -0.309 -71.680 1.00 91.69 1180 LYS A O 1
ATOM 8123 N N . PRO A 1 1181 ? 29.515 1.168 -72.324 1.00 92.56 1181 PRO A N 1
ATOM 8124 C CA . PRO A 1 1181 ? 28.704 1.773 -73.372 1.00 92.56 1181 PRO A CA 1
ATOM 8125 C C . PRO A 1 1181 ? 28.223 0.752 -74.409 1.00 92.56 1181 PRO A C 1
ATOM 8127 O O . PRO A 1 1181 ? 28.991 -0.107 -74.849 1.00 92.56 1181 PRO A O 1
ATOM 8130 N N . SER A 1 1182 ? 26.971 0.879 -74.846 1.00 86.69 1182 SER A N 1
ATOM 8131 C CA . SER A 1 1182 ? 26.396 0.085 -75.935 1.00 86.69 1182 SER A CA 1
ATOM 8132 C C . SER A 1 1182 ? 25.781 1.014 -76.991 1.00 86.69 1182 SER A C 1
ATOM 8134 O O . SER A 1 1182 ? 24.611 1.362 -76.947 1.00 86.69 1182 SER A O 1
ATOM 8136 N N . GLY A 1 1183 ? 26.602 1.501 -77.929 1.00 83.00 1183 GLY A N 1
ATOM 8137 C CA . GLY A 1 1183 ? 26.180 2.492 -78.929 1.00 83.00 1183 GLY A CA 1
ATOM 8138 C C . GLY A 1 1183 ? 27.350 3.129 -79.682 1.00 83.00 1183 GLY A C 1
ATOM 8139 O O . GLY A 1 1183 ? 28.452 2.586 -79.698 1.00 83.00 1183 GLY A O 1
ATOM 8140 N N . SER A 1 1184 ? 27.130 4.284 -80.317 1.00 81.50 1184 SER A N 1
ATOM 8141 C CA . SER A 1 1184 ? 28.188 5.076 -80.960 1.00 81.50 1184 SER A CA 1
ATOM 8142 C C . SER A 1 1184 ? 28.029 6.564 -80.619 1.00 81.50 1184 SER A C 1
ATOM 8144 O O . SER A 1 1184 ? 26.953 7.108 -80.859 1.00 81.50 1184 SER A O 1
ATOM 8146 N N . PRO A 1 1185 ? 29.084 7.259 -80.141 1.00 86.00 1185 PRO A N 1
ATOM 8147 C CA . PRO A 1 1185 ? 30.461 6.781 -79.970 1.00 86.00 1185 PRO A CA 1
ATOM 8148 C C . PRO A 1 1185 ? 30.644 5.911 -78.716 1.00 86.00 1185 PRO A C 1
ATOM 8150 O O . PRO A 1 1185 ? 29.966 6.118 -77.715 1.00 86.00 1185 PRO A O 1
ATOM 8153 N N . LEU A 1 1186 ? 31.575 4.950 -78.756 1.00 86.25 1186 LEU A N 1
ATOM 8154 C CA . LEU A 1 1186 ? 31.911 4.103 -77.596 1.00 86.25 1186 LEU A CA 1
ATOM 8155 C C . LEU A 1 1186 ? 32.849 4.800 -76.596 1.00 86.25 1186 LEU A C 1
ATOM 8157 O O . LEU A 1 1186 ? 32.838 4.470 -75.413 1.00 86.25 1186 LEU A O 1
ATOM 8161 N N . SER A 1 1187 ? 33.626 5.785 -77.052 1.00 89.00 1187 SER A N 1
ATOM 8162 C CA . SER A 1 1187 ? 34.477 6.609 -76.190 1.00 89.00 1187 SER A CA 1
ATOM 8163 C C . SER A 1 1187 ? 33.773 7.911 -75.822 1.00 89.00 1187 SER A C 1
ATOM 8165 O O . SER A 1 1187 ? 33.257 8.615 -76.692 1.00 89.00 1187 SER A O 1
ATOM 8167 N N . GLY A 1 1188 ? 33.797 8.259 -74.539 1.00 90.12 1188 GLY A N 1
ATOM 8168 C CA . GLY A 1 1188 ? 33.108 9.429 -74.017 1.00 90.12 1188 GLY A CA 1
ATOM 8169 C C . GLY A 1 1188 ? 33.218 9.576 -72.501 1.00 90.12 1188 GLY A C 1
ATOM 8170 O O . GLY A 1 1188 ? 33.873 8.788 -71.818 1.00 90.12 1188 GLY A O 1
ATOM 8171 N N . SER A 1 1189 ? 32.573 10.601 -71.959 1.00 90.44 1189 SER A N 1
ATOM 8172 C CA . SER A 1 1189 ? 32.359 10.773 -70.526 1.00 90.44 1189 SER A CA 1
ATOM 8173 C C . SER A 1 1189 ? 30.922 11.167 -70.229 1.00 90.44 1189 SER A C 1
ATOM 8175 O O . SER A 1 1189 ? 30.298 11.882 -71.012 1.00 90.44 1189 SER A O 1
ATOM 8177 N N . VAL A 1 1190 ? 30.433 10.750 -69.069 1.00 90.38 1190 VAL A N 1
ATOM 8178 C CA . VAL A 1 1190 ? 29.135 11.135 -68.514 1.00 90.38 1190 VAL A CA 1
ATOM 8179 C C . VAL A 1 1190 ? 29.323 11.542 -67.057 1.00 90.38 1190 VAL A C 1
ATOM 8181 O O . VAL A 1 1190 ? 30.114 10.929 -66.333 1.00 90.38 1190 VAL A O 1
ATOM 8184 N N . ASP A 1 1191 ? 28.610 12.581 -66.636 1.00 88.31 1191 ASP A N 1
ATOM 8185 C CA . ASP A 1 1191 ? 28.538 12.975 -65.235 1.00 88.31 1191 ASP A CA 1
ATOM 8186 C C . ASP A 1 1191 ? 27.326 12.313 -64.576 1.00 88.31 1191 ASP A C 1
ATOM 8188 O O . ASP A 1 1191 ? 26.240 12.222 -65.150 1.00 88.31 1191 ASP A O 1
ATOM 8192 N N . ILE A 1 1192 ? 27.540 11.833 -63.360 1.00 89.31 1192 ILE A N 1
ATOM 8193 C CA . ILE A 1 1192 ? 26.609 11.044 -62.563 1.00 89.31 1192 ILE A CA 1
ATOM 8194 C C . ILE A 1 1192 ? 26.340 11.816 -61.286 1.00 89.31 1192 ILE A C 1
ATOM 8196 O O . ILE A 1 1192 ? 27.274 12.333 -60.671 1.00 89.31 1192 ILE A O 1
ATOM 8200 N N . VAL A 1 1193 ? 25.082 11.868 -60.867 1.00 88.06 1193 VAL A N 1
ATOM 8201 C CA . VAL A 1 1193 ? 24.662 12.541 -59.637 1.00 88.06 1193 VAL A CA 1
ATOM 8202 C C . VAL A 1 1193 ? 23.743 11.650 -58.820 1.00 88.06 1193 VAL A C 1
ATOM 8204 O O . VAL A 1 1193 ? 22.889 10.961 -59.378 1.00 88.06 1193 VAL A O 1
ATOM 8207 N N . PHE A 1 1194 ? 23.906 11.678 -57.500 1.00 90.19 1194 PHE A N 1
ATOM 8208 C CA . PHE A 1 1194 ? 22.915 11.136 -56.571 1.00 90.19 1194 PHE A CA 1
ATOM 8209 C C . PHE A 1 1194 ? 22.017 12.265 -56.087 1.00 90.19 1194 PHE A C 1
ATOM 8211 O O . PHE A 1 1194 ? 22.472 13.137 -55.358 1.00 90.19 1194 PHE A O 1
ATOM 8218 N N . ASP A 1 1195 ? 20.754 12.263 -56.495 1.00 88.12 1195 ASP A N 1
ATOM 8219 C CA . ASP A 1 1195 ? 19.766 13.257 -56.089 1.00 88.12 1195 ASP A CA 1
ATOM 8220 C C . ASP A 1 1195 ? 19.295 12.976 -54.658 1.00 88.12 1195 ASP A C 1
ATOM 8222 O O . ASP A 1 1195 ? 18.428 12.133 -54.416 1.00 88.12 1195 ASP A O 1
ATOM 8226 N N . LEU A 1 1196 ? 19.907 13.655 -53.686 1.00 89.19 1196 LEU A N 1
ATOM 8227 C CA . LEU A 1 1196 ? 19.607 13.480 -52.266 1.00 89.19 1196 LEU A CA 1
ATOM 8228 C C . LEU A 1 1196 ? 18.512 14.441 -51.780 1.00 89.19 1196 LEU A C 1
ATOM 8230 O O . LEU A 1 1196 ? 18.161 14.413 -50.600 1.00 89.19 1196 LEU A O 1
ATOM 8234 N N . GLY A 1 1197 ? 17.975 15.299 -52.653 1.00 84.56 1197 GLY A N 1
ATOM 8235 C CA . GLY A 1 1197 ? 16.908 16.245 -52.326 1.00 84.56 1197 GLY A CA 1
ATOM 8236 C C . GLY A 1 1197 ? 15.565 15.573 -52.022 1.00 84.56 1197 GLY A C 1
ATOM 8237 O O . GLY A 1 1197 ? 15.437 14.352 -52.042 1.00 84.56 1197 GLY A O 1
ATOM 8238 N N . SER A 1 1198 ? 14.544 16.382 -51.727 1.00 76.69 1198 SER A N 1
ATOM 8239 C CA . SER A 1 1198 ? 13.193 15.901 -51.395 1.00 76.69 1198 SER A CA 1
ATOM 8240 C C . SER A 1 1198 ? 12.181 15.959 -52.542 1.00 76.69 1198 SER A C 1
ATOM 8242 O O . SER A 1 1198 ? 11.055 15.488 -52.407 1.00 76.69 1198 SER A O 1
ATOM 8244 N N . THR A 1 1199 ? 12.549 16.556 -53.677 1.00 67.81 1199 THR A N 1
ATOM 8245 C CA . THR A 1 1199 ? 11.646 16.782 -54.814 1.00 67.81 1199 THR A CA 1
ATOM 8246 C C . THR A 1 1199 ? 12.333 16.466 -56.130 1.00 67.81 1199 THR A C 1
ATOM 8248 O O . THR A 1 1199 ? 13.555 16.535 -56.237 1.00 67.81 1199 THR A O 1
ATOM 8251 N N . VAL A 1 1200 ? 11.525 16.149 -57.142 1.00 64.50 1200 VAL A N 1
ATOM 8252 C CA . VAL A 1 1200 ? 11.990 15.989 -58.520 1.00 64.50 1200 VAL A CA 1
ATOM 8253 C C . VAL A 1 1200 ? 12.399 17.360 -59.055 1.00 64.50 1200 VAL A C 1
ATOM 8255 O O . VAL A 1 1200 ? 11.538 18.175 -59.385 1.00 64.50 1200 VAL A O 1
ATOM 8258 N N . THR A 1 1201 ? 13.700 17.650 -59.113 1.00 60.22 1201 THR A N 1
ATOM 8259 C CA . THR A 1 1201 ? 14.212 18.948 -59.588 1.00 60.22 1201 THR A CA 1
ATOM 8260 C C . THR A 1 1201 ? 15.412 18.784 -60.514 1.00 60.22 1201 THR A C 1
ATOM 8262 O O . THR A 1 1201 ? 16.147 17.803 -60.446 1.00 60.22 1201 THR A O 1
ATOM 8265 N N . THR A 1 1202 ? 15.626 19.755 -61.409 1.00 56.75 1202 THR A N 1
ATOM 8266 C CA . THR A 1 1202 ? 16.892 19.874 -62.144 1.00 56.75 1202 THR A CA 1
ATOM 8267 C C . THR A 1 1202 ? 17.973 20.327 -61.172 1.00 56.75 1202 THR A C 1
ATOM 8269 O O . THR A 1 1202 ? 17.950 21.461 -60.687 1.00 56.75 1202 THR A O 1
ATOM 8272 N N . ASN A 1 1203 ? 18.912 19.442 -60.873 1.00 60.03 1203 ASN A N 1
ATOM 8273 C CA . ASN A 1 1203 ? 19.982 19.705 -59.930 1.00 60.03 1203 ASN A CA 1
ATOM 8274 C C . ASN A 1 1203 ? 20.973 20.738 -60.472 1.00 60.03 1203 ASN A C 1
ATOM 8276 O O . ASN A 1 1203 ? 21.509 20.586 -61.568 1.00 60.03 1203 ASN A O 1
ATOM 8280 N N . THR A 1 1204 ? 21.266 21.775 -59.690 1.00 57.12 1204 THR A N 1
ATOM 8281 C CA . THR A 1 1204 ? 22.199 22.837 -60.090 1.00 57.12 1204 THR A CA 1
ATOM 8282 C C . THR A 1 1204 ? 23.646 22.553 -59.682 1.00 57.12 1204 THR A C 1
ATOM 8284 O O . THR A 1 1204 ? 24.483 23.450 -59.767 1.00 57.12 1204 THR A O 1
ATOM 8287 N N . SER A 1 1205 ? 23.976 21.341 -59.214 1.00 61.34 1205 SER A N 1
ATOM 8288 C CA . SER A 1 1205 ? 25.366 20.970 -58.910 1.00 61.34 1205 SER A CA 1
ATOM 8289 C C . SER A 1 1205 ? 26.292 21.049 -60.143 1.00 61.34 1205 SER A C 1
ATOM 8291 O O . SER A 1 1205 ? 27.506 21.097 -59.951 1.00 61.34 1205 SER A O 1
ATOM 8293 N N . TRP A 1 1206 ? 25.749 21.108 -61.377 1.00 61.69 1206 TRP A N 1
ATOM 8294 C CA . TRP A 1 1206 ? 26.482 21.179 -62.660 1.00 61.69 1206 TRP A CA 1
ATOM 8295 C C . TRP A 1 1206 ? 25.901 22.196 -63.671 1.00 61.69 1206 TRP A C 1
ATOM 8297 O O . TRP A 1 1206 ? 24.753 22.613 -63.572 1.00 61.69 1206 TRP A O 1
ATOM 8307 N N . VAL A 1 1207 ? 26.711 22.583 -64.671 1.00 54.53 1207 VAL A N 1
ATOM 8308 C CA . VAL A 1 1207 ? 26.468 23.659 -65.669 1.00 54.53 1207 VAL A CA 1
ATOM 8309 C C . VAL A 1 1207 ? 25.611 23.272 -66.897 1.00 54.53 1207 VAL A C 1
ATOM 8311 O O . VAL A 1 1207 ? 25.508 24.059 -67.834 1.00 54.53 1207 VAL A O 1
ATOM 8314 N N . SER A 1 1208 ? 24.969 22.098 -66.940 1.00 55.94 1208 SER A N 1
ATOM 8315 C CA . SER A 1 1208 ? 24.060 21.736 -68.050 1.00 55.94 1208 SER A CA 1
ATOM 8316 C C . SER A 1 1208 ? 22.892 20.858 -67.590 1.00 55.94 1208 SER A C 1
ATOM 8318 O O . SER A 1 1208 ? 23.005 20.144 -66.598 1.00 55.94 1208 SER A O 1
ATOM 8320 N N . SER A 1 1209 ? 21.765 20.951 -68.303 1.00 55.91 1209 SER A N 1
ATOM 8321 C CA . SER A 1 1209 ? 20.460 20.350 -67.989 1.00 55.91 1209 SER A CA 1
ATOM 8322 C C . SER A 1 1209 ? 20.522 18.850 -67.659 1.00 55.91 1209 SER A C 1
ATOM 8324 O O . SER A 1 1209 ? 20.820 18.034 -68.532 1.00 55.91 1209 SER A O 1
ATOM 8326 N N . GLN A 1 1210 ? 20.179 18.486 -66.420 1.00 63.25 1210 GLN A N 1
ATOM 8327 C CA . GLN A 1 1210 ? 19.960 17.101 -65.992 1.00 63.25 1210 GLN A CA 1
ATOM 8328 C C . GLN A 1 1210 ? 18.504 16.671 -66.276 1.00 63.25 1210 GLN A C 1
ATOM 8330 O O . GLN A 1 1210 ? 17.596 17.482 -66.073 1.00 63.25 1210 GLN A O 1
ATOM 8335 N N . PRO A 1 1211 ? 18.240 15.411 -66.676 1.00 61.19 1211 PRO A N 1
ATOM 8336 C CA . PRO A 1 1211 ? 16.897 14.840 -66.623 1.00 61.19 1211 PRO A CA 1
ATOM 8337 C C . PRO A 1 1211 ? 16.353 14.852 -65.180 1.00 61.19 1211 PRO A C 1
ATOM 8339 O O . PRO A 1 1211 ? 17.112 14.535 -64.259 1.00 61.19 1211 PRO A O 1
ATOM 8342 N N . PRO A 1 1212 ? 15.070 15.184 -64.952 1.00 60.88 1212 PRO A N 1
ATOM 8343 C CA . PRO A 1 1212 ? 14.487 15.163 -63.613 1.00 60.88 1212 PRO A CA 1
ATOM 8344 C C . PRO A 1 1212 ? 14.592 13.765 -62.985 1.00 60.88 1212 PRO A C 1
ATOM 8346 O O . PRO A 1 1212 ? 14.182 12.779 -63.596 1.00 60.88 1212 PRO A O 1
ATOM 8349 N N . THR A 1 1213 ? 15.129 13.680 -61.770 1.00 68.44 1213 THR A N 1
ATOM 8350 C CA . THR A 1 1213 ? 15.252 12.441 -60.981 1.00 68.44 1213 THR A CA 1
ATOM 8351 C C . THR A 1 1213 ? 14.394 12.514 -59.731 1.00 68.44 1213 THR A C 1
ATOM 8353 O O . THR A 1 1213 ? 14.047 13.602 -59.290 1.00 68.44 1213 THR A O 1
ATOM 8356 N N . ALA A 1 1214 ? 14.010 11.373 -59.158 1.00 78.19 1214 ALA A N 1
ATOM 8357 C CA . ALA A 1 1214 ? 13.315 11.380 -57.875 1.00 78.19 1214 ALA A CA 1
ATOM 8358 C C . ALA A 1 1214 ? 14.318 11.678 -56.754 1.00 78.19 1214 ALA A C 1
ATOM 8360 O O . ALA A 1 1214 ? 15.326 10.988 -56.639 1.00 78.19 1214 ALA A O 1
ATOM 8361 N N . GLY A 1 1215 ? 14.038 12.662 -55.903 1.00 82.31 1215 GLY A N 1
ATOM 8362 C CA . GLY A 1 1215 ? 14.866 12.931 -54.728 1.00 82.31 1215 GLY A CA 1
ATOM 8363 C C . GLY A 1 1215 ? 14.851 11.766 -53.725 1.00 82.31 1215 GLY A C 1
ATOM 8364 O O . GLY A 1 1215 ? 13.822 11.115 -53.535 1.00 82.31 1215 GLY A O 1
ATOM 8365 N N . ALA A 1 1216 ? 15.991 11.478 -53.091 1.00 87.00 1216 ALA A N 1
ATOM 8366 C CA . ALA A 1 1216 ? 16.129 10.393 -52.113 1.00 87.00 1216 ALA A CA 1
ATOM 8367 C C . ALA A 1 1216 ? 15.623 10.740 -50.700 1.00 87.00 1216 ALA A C 1
ATOM 8369 O O . ALA A 1 1216 ? 15.624 9.866 -49.838 1.00 87.00 1216 ALA A O 1
ATOM 8370 N N . ASN A 1 1217 ? 15.210 11.988 -50.441 1.00 88.19 1217 ASN A N 1
ATOM 8371 C CA . ASN A 1 1217 ? 14.926 12.511 -49.096 1.00 88.19 1217 ASN A CA 1
ATOM 8372 C C . ASN A 1 1217 ? 16.112 12.327 -48.127 1.00 88.19 1217 ASN A C 1
ATOM 8374 O O . ASN A 1 1217 ? 15.924 12.027 -46.957 1.00 88.19 1217 ASN A O 1
ATOM 8378 N N . MET A 1 1218 ? 17.347 12.525 -48.597 1.00 91.50 1218 MET A N 1
ATOM 8379 C CA . MET A 1 1218 ? 18.581 12.386 -47.806 1.00 91.50 1218 MET A CA 1
ATOM 8380 C C . MET A 1 1218 ? 19.374 13.698 -47.767 1.00 91.50 1218 MET A C 1
ATOM 8382 O O . MET A 1 1218 ? 20.603 13.715 -47.857 1.00 91.50 1218 MET A O 1
ATOM 8386 N N . GLY A 1 1219 ? 18.677 14.832 -47.634 1.00 90.19 1219 GLY A N 1
ATOM 8387 C CA . GLY A 1 1219 ? 19.290 16.165 -47.663 1.00 90.19 1219 GLY A CA 1
ATOM 8388 C C . GLY A 1 1219 ? 20.406 16.355 -46.623 1.00 90.19 1219 GLY A C 1
ATOM 8389 O O . GLY A 1 1219 ? 21.358 17.103 -46.853 1.00 90.19 1219 GLY A O 1
ATOM 8390 N N . TYR A 1 1220 ? 20.342 15.607 -45.520 1.00 93.00 1220 TYR A N 1
ATOM 8391 C CA . TYR A 1 1220 ? 21.363 15.536 -44.472 1.00 93.00 1220 TYR A CA 1
ATOM 8392 C C . TYR A 1 1220 ? 22.732 15.007 -44.956 1.00 93.00 1220 TYR A C 1
ATOM 8394 O O . TYR A 1 1220 ? 23.746 15.248 -44.303 1.00 93.00 1220 TYR A O 1
ATOM 8402 N N . LEU A 1 1221 ? 22.792 14.350 -46.121 1.00 94.81 1221 LEU A N 1
ATOM 8403 C CA . LEU A 1 1221 ? 24.019 13.871 -46.770 1.00 94.81 1221 LEU A CA 1
ATOM 8404 C C . LEU A 1 1221 ? 24.503 14.764 -47.928 1.00 94.81 1221 LEU A C 1
ATOM 8406 O O . LEU A 1 1221 ? 25.500 14.441 -48.581 1.00 94.81 1221 LEU A O 1
ATOM 8410 N N . ARG A 1 1222 ? 23.863 15.911 -48.179 1.00 92.00 1222 ARG A N 1
ATOM 8411 C CA . ARG A 1 1222 ? 24.355 16.876 -49.174 1.00 92.00 1222 ARG A CA 1
ATOM 8412 C C . ARG A 1 1222 ? 25.647 17.546 -48.707 1.00 92.00 1222 ARG A C 1
ATOM 8414 O O . ARG A 1 1222 ? 25.869 17.790 -47.513 1.00 92.00 1222 ARG A O 1
ATOM 8421 N N . GLY A 1 1223 ? 26.524 17.801 -49.673 1.00 89.81 1223 GLY A N 1
ATOM 8422 C CA . GLY A 1 1223 ? 27.860 18.350 -49.479 1.00 89.81 1223 GLY A CA 1
ATOM 8423 C C . GLY A 1 1223 ? 27.995 19.769 -50.026 1.00 89.81 1223 GLY A C 1
ATOM 8424 O O . GLY A 1 1223 ? 27.077 20.324 -50.623 1.00 89.81 1223 GLY A O 1
ATOM 8425 N N . LYS A 1 1224 ? 29.182 20.348 -49.838 1.00 88.88 1224 LYS A N 1
ATOM 8426 C CA . LYS A 1 1224 ? 29.593 21.622 -50.439 1.00 88.88 1224 LYS A CA 1
ATOM 8427 C C . LYS A 1 1224 ? 30.499 21.348 -51.645 1.00 88.88 1224 LYS A C 1
ATOM 8429 O O . LYS A 1 1224 ? 31.713 21.511 -51.563 1.00 88.88 1224 LYS A O 1
ATOM 8434 N N . TRP A 1 1225 ? 29.915 20.837 -52.730 1.00 84.62 1225 TRP A N 1
ATOM 8435 C CA . TRP A 1 1225 ? 30.650 20.462 -53.954 1.00 84.62 1225 TRP A CA 1
ATOM 8436 C C . TRP A 1 1225 ? 30.866 21.647 -54.898 1.00 84.62 1225 TRP A C 1
ATOM 8438 O O . TRP A 1 1225 ? 31.909 21.756 -55.537 1.00 84.62 1225 TRP A O 1
ATOM 8448 N N . SER A 1 1226 ? 29.891 22.554 -54.939 1.00 74.75 1226 SER A N 1
ATOM 8449 C CA . SER A 1 1226 ? 29.918 23.822 -55.663 1.00 74.75 1226 SER A CA 1
ATOM 8450 C C . SER A 1 1226 ? 29.205 24.899 -54.827 1.00 74.75 1226 SER A C 1
ATOM 8452 O O . SER A 1 1226 ? 28.347 24.593 -54.002 1.00 74.75 1226 SER A O 1
ATOM 8454 N N . GLY A 1 1227 ? 29.588 26.171 -54.967 1.00 73.69 1227 GLY A N 1
ATOM 8455 C CA . GLY A 1 1227 ? 29.007 27.259 -54.165 1.00 73.69 1227 GLY A CA 1
ATOM 8456 C C . GLY A 1 1227 ? 29.434 27.272 -52.684 1.00 73.69 1227 GLY A C 1
ATOM 8457 O O . GLY A 1 1227 ? 30.494 26.763 -52.312 1.00 73.69 1227 GLY A O 1
ATOM 8458 N N . THR A 1 1228 ? 28.644 27.932 -51.827 1.00 77.12 1228 THR A N 1
ATOM 8459 C CA . THR A 1 1228 ? 29.033 28.258 -50.438 1.00 77.12 1228 THR A CA 1
ATOM 8460 C C . THR A 1 1228 ? 28.387 27.391 -49.349 1.00 77.12 1228 THR A C 1
ATOM 8462 O O . THR A 1 1228 ? 28.938 27.373 -48.244 1.00 77.12 1228 THR A O 1
ATOM 8465 N N . ALA A 1 1229 ? 27.313 26.645 -49.641 1.00 84.56 1229 ALA A N 1
ATOM 8466 C CA . ALA A 1 1229 ? 26.497 25.895 -48.672 1.00 84.56 1229 ALA A CA 1
ATOM 8467 C C . ALA A 1 1229 ? 26.580 24.358 -48.837 1.00 84.56 1229 ALA A C 1
ATOM 8469 O O . ALA A 1 1229 ? 27.046 23.855 -49.856 1.00 84.56 1229 ALA A O 1
ATOM 8470 N N . TYR A 1 1230 ? 26.140 23.609 -47.813 1.00 89.06 1230 TYR A N 1
ATOM 8471 C CA . TYR A 1 1230 ? 26.081 22.133 -47.788 1.00 89.06 1230 TYR A CA 1
ATOM 8472 C C . TYR A 1 1230 ? 24.757 21.590 -48.346 1.00 89.06 1230 TYR A C 1
ATOM 8474 O O . TYR A 1 1230 ? 24.095 20.742 -47.753 1.00 89.06 1230 TYR A O 1
ATOM 8482 N N . ASP A 1 1231 ? 24.357 22.123 -49.491 1.00 85.31 1231 ASP A N 1
ATOM 8483 C CA . ASP A 1 1231 ? 23.068 21.889 -50.133 1.00 85.31 1231 ASP A CA 1
ATOM 8484 C C . ASP A 1 1231 ? 23.225 21.349 -51.559 1.00 85.31 1231 ASP A C 1
ATOM 8486 O O . ASP A 1 1231 ? 22.296 21.440 -52.358 1.00 85.31 1231 ASP A O 1
ATOM 8490 N N . ARG A 1 1232 ? 24.400 20.806 -51.899 1.00 86.38 1232 ARG A N 1
ATOM 8491 C CA . ARG A 1 1232 ? 24.686 20.246 -53.222 1.00 86.38 1232 ARG A CA 1
ATOM 8492 C C . ARG A 1 1232 ? 24.785 18.736 -53.176 1.00 86.38 1232 ARG A C 1
ATOM 8494 O O . ARG A 1 1232 ? 25.397 18.147 -52.283 1.00 86.38 1232 ARG A O 1
ATOM 8501 N N . ASP A 1 1233 ? 24.219 18.116 -54.195 1.00 87.75 1233 ASP A N 1
ATOM 8502 C CA . ASP A 1 1233 ? 24.290 16.675 -54.387 1.00 87.75 1233 ASP A CA 1
ATOM 8503 C C . ASP A 1 1233 ? 25.653 16.237 -54.915 1.00 87.75 1233 ASP A C 1
ATOM 8505 O O . ASP A 1 1233 ? 26.263 16.968 -55.709 1.00 87.75 1233 ASP A O 1
ATOM 8509 N N . PRO A 1 1234 ? 26.147 15.069 -54.477 1.00 89.69 1234 PRO A N 1
ATOM 8510 C CA . PRO A 1 1234 ? 27.442 14.569 -54.890 1.00 89.69 1234 PRO A CA 1
ATOM 8511 C C . PRO A 1 1234 ? 27.423 14.093 -56.326 1.00 89.69 1234 PRO A C 1
ATOM 8513 O O . PRO A 1 1234 ? 26.431 13.560 -56.824 1.00 89.69 1234 PRO A O 1
ATOM 8516 N N . THR A 1 1235 ? 28.554 14.307 -56.984 1.00 87.81 1235 THR A N 1
ATOM 8517 C CA . THR A 1 1235 ? 28.687 14.078 -58.414 1.00 87.81 1235 THR A CA 1
ATOM 8518 C C . THR A 1 1235 ? 30.012 13.414 -58.735 1.00 87.81 1235 THR A C 1
ATOM 8520 O O . THR A 1 1235 ? 31.006 13.609 -58.035 1.00 87.81 1235 THR A O 1
ATOM 8523 N N . SER A 1 1236 ? 30.014 12.618 -59.795 1.00 90.12 1236 SER A N 1
ATOM 8524 C CA . SER A 1 1236 ? 31.168 11.877 -60.291 1.00 90.12 1236 SER A CA 1
ATOM 8525 C C . SER A 1 1236 ? 31.195 11.917 -61.811 1.00 90.12 1236 SER A C 1
ATOM 8527 O O . SER A 1 1236 ? 30.151 11.991 -62.449 1.00 90.12 1236 SER A O 1
ATOM 8529 N N . ARG A 1 1237 ? 32.386 11.832 -62.397 1.00 90.12 1237 ARG A N 1
ATOM 8530 C CA . ARG A 1 1237 ? 32.586 11.637 -63.830 1.00 90.12 1237 ARG A CA 1
ATOM 8531 C C . ARG A 1 1237 ? 33.010 10.204 -64.115 1.00 90.12 1237 ARG A C 1
ATOM 8533 O O . ARG A 1 1237 ? 34.060 9.763 -63.640 1.00 90.12 1237 ARG A O 1
ATOM 8540 N N . ALA A 1 1238 ? 32.249 9.524 -64.967 1.00 92.25 1238 ALA A N 1
ATOM 8541 C CA . ALA A 1 1238 ? 32.636 8.260 -65.582 1.00 92.25 1238 ALA A CA 1
ATOM 8542 C C . ALA A 1 1238 ? 33.195 8.516 -66.985 1.00 92.25 1238 ALA A C 1
ATOM 8544 O O . ALA A 1 1238 ? 32.570 9.201 -67.792 1.00 92.25 1238 ALA A O 1
ATOM 8545 N N . THR A 1 1239 ? 34.389 7.998 -67.277 1.00 92.38 1239 THR A N 1
ATOM 8546 C CA . THR A 1 1239 ? 35.063 8.179 -68.574 1.00 92.38 1239 THR A CA 1
ATOM 8547 C C . THR A 1 1239 ? 35.432 6.837 -69.194 1.00 92.38 1239 THR A C 1
ATOM 8549 O O . THR A 1 1239 ? 36.169 6.058 -68.586 1.00 92.38 1239 THR A O 1
ATOM 8552 N N . PHE A 1 1240 ? 34.994 6.621 -70.431 1.00 90.94 1240 PHE A N 1
ATOM 8553 C CA . PHE A 1 1240 ? 35.256 5.433 -71.236 1.00 90.94 1240 PHE A CA 1
ATOM 8554 C C . PHE A 1 1240 ? 36.137 5.787 -72.436 1.00 90.94 1240 PHE A C 1
ATOM 8556 O O . PHE A 1 1240 ? 35.797 6.679 -73.210 1.00 90.94 1240 PHE A O 1
ATOM 8563 N N . GLY A 1 1241 ? 37.275 5.113 -72.600 1.00 81.88 1241 GLY A N 1
ATOM 8564 C CA . GLY A 1 1241 ? 38.037 5.133 -73.860 1.00 81.88 1241 GLY A CA 1
ATOM 8565 C C . GLY A 1 1241 ? 38.602 6.496 -74.310 1.00 81.88 1241 GLY A C 1
ATOM 8566 O O . GLY A 1 1241 ? 39.004 6.625 -75.465 1.00 81.88 1241 GLY A O 1
ATOM 8567 N N . ILE A 1 1242 ? 38.640 7.524 -73.444 1.00 75.06 1242 ILE A N 1
ATOM 8568 C CA . ILE A 1 1242 ? 39.264 8.831 -73.738 1.00 75.06 1242 ILE A CA 1
ATOM 8569 C C . ILE A 1 1242 ? 40.735 8.821 -73.296 1.00 75.06 1242 ILE A C 1
ATOM 8571 O O . ILE A 1 1242 ? 41.041 8.858 -72.100 1.00 75.06 1242 ILE A O 1
ATOM 8575 N N . PHE A 1 1243 ? 41.647 8.850 -74.269 1.00 59.59 1243 PHE A N 1
ATOM 8576 C CA . PHE A 1 1243 ? 43.087 9.031 -74.063 1.00 59.59 1243 PHE A CA 1
ATOM 8577 C C . PHE A 1 1243 ? 43.436 10.529 -74.033 1.00 59.59 1243 PHE A C 1
ATOM 8579 O O . PHE A 1 1243 ? 43.095 11.266 -74.954 1.00 59.59 1243 PHE A O 1
ATOM 8586 N N . GLY A 1 1244 ? 44.112 10.998 -72.981 1.00 50.81 1244 GLY A N 1
ATOM 8587 C CA . GLY A 1 1244 ? 44.620 12.372 -72.891 1.00 50.81 1244 GLY A CA 1
ATOM 8588 C C . GLY A 1 1244 ? 46.145 12.406 -72.980 1.00 50.81 1244 GLY A C 1
ATOM 8589 O O . GLY A 1 1244 ? 46.811 11.581 -72.365 1.00 50.81 1244 GLY A O 1
ATOM 8590 N N . SER A 1 1245 ? 46.703 13.380 -73.696 1.00 46.44 1245 SER A N 1
ATOM 8591 C CA . SER A 1 1245 ? 48.147 13.596 -73.893 1.00 46.44 1245 SER A CA 1
ATOM 8592 C C . SER A 1 1245 ? 48.883 14.221 -72.689 1.00 46.44 1245 SER A C 1
ATOM 8594 O O . SER A 1 1245 ? 49.981 14.746 -72.852 1.00 46.44 1245 SER A O 1
ATOM 8596 N N . SER A 1 1246 ? 48.323 14.182 -71.473 1.00 43.75 1246 SER A N 1
ATOM 8597 C CA . SER A 1 1246 ? 48.939 14.779 -70.278 1.00 43.75 1246 SER A CA 1
ATOM 8598 C C . SER A 1 1246 ? 49.191 13.760 -69.159 1.00 43.75 1246 SER A C 1
ATOM 8600 O O . SER A 1 1246 ? 48.313 13.023 -68.711 1.00 43.75 1246 SER A O 1
ATOM 8602 N N . SER A 1 1247 ? 50.435 13.754 -68.685 1.00 43.75 1247 SER A N 1
ATOM 8603 C CA . SER A 1 1247 ? 51.103 12.808 -67.779 1.00 43.75 1247 SER A CA 1
ATOM 8604 C C . SER A 1 1247 ? 50.612 12.782 -66.317 1.00 43.75 1247 SER A C 1
ATOM 8606 O O . SER A 1 1247 ? 51.376 12.442 -65.418 1.00 43.75 1247 SER A O 1
ATOM 8608 N N . LYS A 1 1248 ? 49.344 13.115 -66.037 1.00 44.06 1248 LYS A N 1
ATOM 8609 C CA . LYS A 1 1248 ? 48.763 13.063 -64.673 1.00 44.06 1248 LYS A CA 1
ATOM 8610 C C . LYS A 1 1248 ? 47.635 12.042 -64.481 1.00 44.06 1248 LYS A C 1
ATOM 8612 O O . LYS A 1 1248 ? 47.046 11.993 -63.406 1.00 44.06 1248 LYS A O 1
ATOM 8617 N N . LYS A 1 1249 ? 47.345 11.202 -65.476 1.00 48.56 1249 LYS A N 1
ATOM 8618 C CA . LYS A 1 1249 ? 46.470 10.030 -65.317 1.00 48.56 1249 LYS A CA 1
ATOM 8619 C C . LYS A 1 1249 ? 47.354 8.780 -65.306 1.00 48.56 1249 LYS A C 1
ATOM 8621 O O . LYS A 1 1249 ? 48.046 8.528 -66.286 1.00 48.56 1249 LYS A O 1
ATOM 8626 N N . GLY A 1 1250 ? 47.406 8.072 -64.175 1.00 49.25 1250 GLY A N 1
ATOM 8627 C CA . GLY A 1 1250 ? 48.241 6.877 -64.000 1.00 49.25 1250 GLY A CA 1
ATOM 8628 C C . GLY A 1 1250 ? 47.936 5.772 -65.028 1.00 49.25 1250 GLY A C 1
ATOM 8629 O O . GLY A 1 1250 ? 46.862 5.785 -65.634 1.00 49.25 1250 GLY A O 1
ATOM 8630 N N . PRO A 1 1251 ? 48.873 4.833 -65.257 1.00 47.97 1251 PRO A N 1
ATOM 8631 C CA . PRO A 1 1251 ? 48.746 3.826 -66.305 1.00 47.97 1251 PRO A CA 1
ATOM 8632 C C . PRO A 1 1251 ? 47.540 2.907 -66.058 1.00 47.97 1251 PRO A C 1
ATOM 8634 O O . PRO A 1 1251 ? 47.409 2.308 -64.997 1.00 47.97 1251 PRO A O 1
ATOM 8637 N N . ILE A 1 1252 ? 46.673 2.773 -67.068 1.00 53.91 1252 ILE A N 1
ATOM 8638 C CA . ILE A 1 1252 ? 45.474 1.907 -67.060 1.00 53.91 1252 ILE A CA 1
ATOM 8639 C C . ILE A 1 1252 ? 45.841 0.434 -67.390 1.00 53.91 1252 ILE A C 1
ATOM 8641 O O . ILE A 1 1252 ? 44.979 -0.440 -67.427 1.00 53.91 1252 ILE A O 1
ATOM 8645 N N . TYR A 1 1253 ? 47.132 0.122 -67.587 1.00 44.81 1253 TYR A N 1
ATOM 8646 C CA . TYR A 1 1253 ? 47.632 -1.239 -67.811 1.00 44.81 1253 TYR A CA 1
ATOM 8647 C C . TYR A 1 1253 ? 49.050 -1.432 -67.248 1.00 44.81 1253 TYR A C 1
ATOM 8649 O O . TYR A 1 1253 ? 49.963 -0.688 -67.598 1.00 44.81 1253 TYR A O 1
ATOM 8657 N N . LEU A 1 1254 ? 49.244 -2.489 -66.458 1.00 43.50 1254 LEU A N 1
ATOM 8658 C CA . LEU A 1 1254 ? 50.520 -3.187 -66.288 1.00 43.50 1254 LEU A CA 1
ATOM 8659 C C . LEU A 1 1254 ? 50.276 -4.611 -66.802 1.00 43.50 1254 LEU A C 1
ATOM 8661 O O . LEU A 1 1254 ? 49.510 -5.363 -66.206 1.00 43.50 1254 LEU A O 1
ATOM 8665 N N . ARG A 1 1255 ? 50.840 -4.956 -67.967 1.00 41.16 1255 ARG A N 1
ATOM 8666 C CA . ARG A 1 1255 ? 50.969 -6.361 -68.374 1.00 41.16 1255 ARG A CA 1
ATOM 8667 C C . ARG A 1 1255 ? 52.212 -6.892 -67.678 1.00 41.16 1255 ARG A C 1
ATOM 8669 O O . ARG A 1 1255 ? 53.315 -6.513 -68.057 1.00 41.16 1255 ARG A O 1
ATOM 8676 N N . GLU A 1 1256 ? 52.027 -7.769 -66.705 1.00 42.50 1256 GLU A N 1
ATOM 8677 C CA . GLU A 1 1256 ? 53.063 -8.739 -66.372 1.00 42.50 1256 GLU A CA 1
ATOM 8678 C C . GLU A 1 1256 ? 53.144 -9.717 -67.554 1.00 42.50 1256 GLU A C 1
ATOM 8680 O O . GLU A 1 1256 ? 52.208 -10.469 -67.823 1.00 42.50 1256 GLU A O 1
ATOM 8685 N N . ASN A 1 1257 ? 54.220 -9.626 -68.331 1.00 39.25 1257 ASN A N 1
ATOM 8686 C CA . ASN A 1 1257 ? 54.717 -10.770 -69.085 1.00 39.25 1257 ASN A CA 1
ATOM 8687 C C . ASN A 1 1257 ? 55.716 -11.470 -68.158 1.00 39.25 1257 ASN A C 1
ATOM 8689 O O . ASN A 1 1257 ? 56.537 -10.774 -67.562 1.00 39.25 1257 ASN A O 1
ATOM 8693 N N . TYR A 1 1258 ? 55.581 -12.794 -68.036 1.00 42.94 1258 TYR A N 1
ATOM 8694 C CA . TYR A 1 1258 ? 56.453 -13.688 -67.265 1.00 42.94 1258 TYR A CA 1
ATOM 8695 C C . TYR A 1 1258 ? 57.943 -13.354 -67.357 1.00 42.94 1258 TYR A C 1
ATOM 8697 O O . TYR A 1 1258 ? 58.410 -13.082 -68.490 1.00 42.94 1258 TYR A O 1
#